Protein 1B9L (pdb70)

CATH classification: 3.30.1130.10

InterPro domains:
  IPR006156 Dihydroneopterin aldolase [PTHR42844] (7-117)
  IPR006157 Dihydroneopterin aldolase/epimerase domain [PF02152] (8-116)
  IPR006157 Dihydroneopterin aldolase/epimerase domain [SM00905] (8-118)
  IPR006157 Dihydroneopterin aldolase/epimerase domain [TIGR00526] (6-120)
  IPR006157 Dihydroneopterin aldolase/epimerase domain [cd00534] (5-119)
  IPR043133 GTP cyclohydrolase I, C-terminal/NADPH-dependent 7-cyano-7-deazaguanine reductase [G3DSA:3.30.1130.10] (1-120)

B-factor: mean 42.21, std 26.98, range [2.0, 100.0]

Sequence (952 aa):
AQPAAIIRIKNLRLRTFIGIKEEEINNRQDIVINVTIHYPADKARTSEDINDALNYRTVTKNIIQHVENNRFSLLEKLTQDVLDIAREHHWVTYAEVEIDKLHALRYADSVSMTLSWQRAQPAAIIRIKNLRLRTFIGIKEEEINNRQDIVINVTIHYPADKARTSEDINDALNYRTVTKNIIQHVENNRFSLLEKLTQDVLDIAREHHWVTYAEVEIDKLHALRYADSVSMTLSWQRAQPAAIIRIKNLRLRTFIGIKEEEINNRQDIVINVTIHYPADKARTSEDINDALNYRTVTKNIIQHVENNRFSLLEKLTQDVLDIAREHHWVTYAEVEIDKLHALRYADSVSMTLSWQRAQPAAIIRIKNLRLRTFIGIKEEEINNRQDIVINVTIHYPADKARTSEDINDALNYRTVTKNIIQHVENNRFSLLEKLTQDVLDIAREHHWVTYAEVEIDKLHALRYADSVSMTLSWQRAQPAAIIRIKNLRLRTFIGIKEEEINNRQDIVINVTIHYPADKARTSEDINDALNYRTVTKNIIQHVENNRFSLLEKLTQDVLDIAREHHWVTYAEVEIDKLHALRYADSVSMTLSWQRAQPAAIIRIKNLRLRTFIGIKEEEINNRQDIVINVTIHYPADKARTSEDINDALNYRTVTKNIIQHVENNRFSLLEKLTQDVLDIAREHHWVTYAEVEIDKLHALRYADSVSMTLSWQRAQPAAIIRIKNLRLRTFIGIKEEEINNRQDIVINVTIHYPADKARTSEDINDALNYRTVTKNIIQHVENNRFSLLEKLTQDVLDIAREHHWVTYAEVEIDKLHALRYADSVSMTLSWQRAQPAAIIRIKNLRLRTFIGIKEEEINNRQDIVINVTIHYPADKARTSEDINDALNYRTVTKNIIQHVENNRFSLLEKLTQDVLDIAREHHWVTYAEVEIDKLHALRYADSVSMTLSWQR

GO terms:
  GO:0005829 cytosol (C, IDA)
  GO:0008719 dihydroneopterin triphosphate 2'-epimerase activity (F, IDA)
  GO:0042802 identical protein binding (F, IDA)
  GO:0042559 pteridine-containing compound biosynthetic process (P, IMP)

Solvent-accessible surface area: 41551 Å² total; per-residue (Å²): 62,79,89,35,0,30,7,64,0,46,43,0,109,4,44,0,31,2,9,121,123,134,104,24,59,96,50,76,25,46,1,10,0,41,2,26,0,38,4,38,17,94,78,0,49,54,29,100,113,69,133,86,29,21,66,26,101,60,12,4,115,40,0,29,101,55,0,57,106,70,142,17,44,20,11,16,60,0,0,46,45,0,5,54,27,2,73,135,46,136,15,10,54,39,0,53,0,36,0,16,8,55,102,22,7,92,37,7,53,3,1,0,1,2,6,23,48,54,194,54,82,92,38,0,32,5,66,0,46,40,0,109,4,41,0,31,3,9,128,131,133,105,28,57,98,52,73,24,45,1,11,0,41,2,26,0,36,4,39,18,98,76,0,51,48,24,72,116,65,142,94,24,14,70,20,104,61,13,4,113,40,0,26,102,55,0,55,110,73,139,15,42,27,16,24,57,0,0,46,46,0,4,53,28,2,70,130,42,141,16,6,57,40,0,55,0,38,0,14,15,55,96,25,8,88,33,9,54,4,1,0,2,5,5,22,51,54,196,54,82,95,38,0,32,5,65,1,48,42,0,108,3,44,0,31,2,9,115,130,134,105,25,61,99,52,77,27,46,1,9,0,43,1,27,0,42,4,36,18,99,81,0,54,42,36,86,121,69,154,76,24,13,67,24,88,64,12,5,118,41,0,27,97,56,0,60,112,70,144,16,39,20,12,15,57,0,0,43,45,0,4,55,29,2,78,134,44,130,14,9,59,40,0,52,0,36,0,16,8,56,98,26,11,89,35,6,53,4,0,0,1,3,5,23,52,56,193,71,84,82,38,0,30,4,68,1,48,43,0,110,3,41,0,32,2,10,122,140,131,105,31,56,96,53,79,27,46,1,8,0,41,1,24,0,39,2,35,17,98,70,0,44,24,32,96,102,57,138,86,35,13,66,20,88,61,12,3,117,41,0,24,99,58,0,55,107,71,133,16,43,28,13,17,68,0,0,47,44,0,5,55,28,0,79,129,42,132,16,9,62,40,0,52,0,36,0,15,15,62,98,27,10,93,36,6,54,4,0,0,1,4,6,24,53,55,186,59,87,90,35,0,32,5,65,1,49,41,0,108,4,42,0,31,2,8,124,141,136,107,34,57,95,54,80,24,48,1,9,0,40,1,27,0,39,4,36,19,97,76,0,53,40,20,83,116,72,145,72,31,15,64,21,97,61,12,2,116,40,0,25,99,51,0,58,113,72,137,18,49,23,14,18,72,0,0,43,46,0,4,56,28,1,74,129,36,133,11,9,57,38,0,53,0,35,0,13,13,56,103,27,12,86,35,7,54,3,0,0,1,3,4,23,54,53,187,59,86,93,35,0,31,5,64,1,45,41,0,105,3,44,0,29,2,10,117,135,131,101,28,53,97,51,78,27,48,1,10,0,38,1,28,0,42,6,37,17,97,75,0,47,47,28,83,99,59,142,71,27,13,70,20,94,60,12,4,112,42,0,26,97,57,0,56,110,70,140,16,38,31,11,17,65,0,0,40,46,0,4,56,30,1,71,135,42,132,10,7,60,39,0,50,0,35,0,13,13,53,103,25,11,85,33,9,54,4,1,1,3,3,4,22,54,49,189,62,83,93,32,0,29,7,64,1,48,42,0,106,3,40,0,31,2,8,108,142,129,109,28,55,96,53,76,25,44,1,9,0,40,1,25,0,40,6,37,19,97,72,0,49,40,31,84,112,60,128,103,25,15,65,23,105,61,11,4,112,39,0,28,102,52,0,53,109,72,134,16,50,18,14,20,77,0,0,46,47,0,5,57,22,1,74,127,43,141,19,7,56,40,0,51,0,35,0,16,16,59,102,23,11,91,34,6,56,4,1,0,2,3,6,25,55,54,191,62,82,88,36,0,30,6,65,1,47,42,0,109,2,43,0,31,2,11,118,135,133,102,27,58,95,50,78,29,46,1,9,0,39,2,27,0,39,4,38,22,95,80,0,48,62,11,105,94,94,145,66,32,18,66,23,114,59,11,5,110,40,0,26,98,54,0,56,111,71,142,16,46,21,12,14,63,0,0,45,49,0,4,55,25,0,77,132,39,136,12,7,54,39,0,52,0,36,0,14,10,58,102,25,9,83,33,6,52,4,0,0,1,3,5,26,56,52,189

Nearest PDB structures (foldseek):
  1b9l-assembly1_A  TM=1.005E+00  e=1.683E-23  Escherichia coli
  7su6-assembly1_C  TM=8.881E-01  e=1.236E-10  Yersinia pestis
  7su7-assembly1_D  TM=8.860E-01  e=1.236E-10  Yersinia pestis
  3o1k-assembly1_B  TM=8.935E-01  e=5.007E-10  Vibrio cholerae O1 biovar El Tor str. N16961
  7su4-assembly1_C-2  TM=8.933E-01  e=1.173E-09  Yersinia pestis

Organism: Escherichia coli (strain K12) (NCBI:txid83333)

Foldseek 3Di:
DPFKDKDKDFFPWDWAAEADPPVSRVGIFIKTKIKIWIFGNVVVVCQVPDDLDDDPVVLSVVLRVVGHPDHYHHQVVNQVVSQCSRQVRPRTAKMKMKMWGACPDPPDRTDIDMDMDGD/DDFKDKDKDFFPWDWAAEADDPVSRVGTFIKTKMKIWIFTNVVVVVQPVDPLHDDPVVLVVVLRVVGHPDHYHHLVVNQVVSQCSNCVRPRTAKMKMKMWGACPDPPDRTDIDMDMDGD/DDFKDKDKDFFPKDWAAEADDPVSNVGTFIKTKMKIWIFTNVCVVCVVPDDLDDDPVVLVVVLRVVGHPDHYHHLVVNQVVSQCSNQVRPRTAKMKMKMWRACPDPPDRTDIDMDMDHD/DPFKDKDKDFFPKDWAAEADDPVSNVGTFIKTKMKIWIFGPVCVVPDVNDDPDDDVVVLSVVLRCVGHPDHYHHQVVNQVVSQCSRCVRPRTAKMKMKMWRACPDPPDRTDIDMDMDHD/DPFKDKDKDFFPWDWAAEADDPVSNVGTFIKTKMKIFIFTNVCVVVQPVDDLHDDVVVLVVVLRVVGHPDHYYHLVVNQVVSQCSRCVRPRTAKMKMKMWRACPDPPDGTDIDMDMDHD/DPFKDKDKDFWPWDWAAEADPPVSNVGTFIKTKMKIFIFGNVCVVCQVVDPLHDDPVVLVVVLRVVGHPDHYHHLVVNQVVSQCSRQVRPRTAKMKMKMWGAPPDPPDRTDIDMDMDHD/DPFKDKDKDFFPKDWAAEADPPVSRVGTFIKTKMKIFIFGNVCVVVQPVPPVHDDVVVLVVVLRVVGHPDHYHHLVVNQVVSQCSRCVDPRTAKMKMKMWGAPPDPPDRTDIDMDMDHD/DPFKDKDKDFFPWDWAQEADDPVSNVGTFIKTKIKIFIFTNVVVVVQPVDPQHDDPVVLSVVLRVVGHPDHYHHQVVNQVVSQCSVCVRPRTAKMKMKMWRACPDPPDRTDIDMDMDHD

Structure (mmCIF, N/CA/C/O backbone):
data_1B9L
#
_entry.id   1B9L
#
_cell.length_a   69.680
_cell.length_b   69.680
_cell.length_c   239.720
_cell.angle_alpha   90.00
_cell.angle_beta   90.00
_cell.angle_gamma   90.00
#
_symmetry.space_group_name_H-M   'P 41'
#
loop_
_atom_site.group_PDB
_atom_site.id
_atom_site.type_symbol
_atom_site.label_atom_id
_atom_site.label_alt_id
_atom_site.label_comp_id
_atom_site.label_asym_id
_atom_site.label_entity_id
_atom_site.label_seq_id
_atom_site.pdbx_PDB_ins_code
_atom_site.Cartn_x
_atom_site.Cartn_y
_atom_site.Cartn_z
_atom_site.occupancy
_atom_site.B_iso_or_equiv
_atom_site.auth_seq_id
_atom_site.auth_comp_id
_atom_site.auth_asym_id
_atom_site.auth_atom_id
_atom_site.pdbx_PDB_model_num
ATOM 1 N N . ALA A 1 2 ? -5.582 45.082 -34.555 1.00 100.00 2 ALA A N 1
ATOM 2 C CA . ALA A 1 2 ? -6.265 43.982 -33.874 1.00 100.00 2 ALA A CA 1
ATOM 3 C C . ALA A 1 2 ? -5.624 42.601 -34.135 1.00 100.00 2 ALA A C 1
ATOM 4 O O . ALA A 1 2 ? -5.078 42.350 -35.218 1.00 100.00 2 ALA A O 1
ATOM 6 N N . GLN A 1 3 ? -5.681 41.728 -33.127 1.00 100.00 3 GLN A N 1
ATOM 7 C CA . GLN A 1 3 ? -5.131 40.363 -33.183 1.00 98.94 3 GLN A CA 1
ATOM 8 C C . GLN A 1 3 ? -6.286 39.435 -32.770 1.00 95.23 3 GLN A C 1
ATOM 9 O O . GLN A 1 3 ? -6.269 38.870 -31.677 1.00 93.47 3 GLN A O 1
ATOM 15 N N . PRO A 1 4 ? -7.269 39.229 -33.674 1.00 92.60 4 PRO A N 1
ATOM 16 C CA . PRO A 1 4 ? -8.505 38.427 -33.589 1.00 88.98 4 PRO A CA 1
ATOM 17 C C . PRO A 1 4 ? -8.596 37.124 -32.774 1.00 81.00 4 PRO A C 1
ATOM 18 O O . PRO A 1 4 ? -9.114 36.121 -33.270 1.00 85.13 4 PRO A O 1
ATOM 22 N N . ALA A 1 5 ? -8.209 37.171 -31.502 1.00 68.56 5 ALA A N 1
ATOM 23 C CA . ALA A 1 5 ? -8.278 35.998 -30.632 1.00 54.23 5 ALA A CA 1
ATOM 24 C C . ALA A 1 5 ? -8.607 36.424 -29.209 1.00 46.21 5 ALA A C 1
ATOM 25 O O . ALA A 1 5 ? -7.807 37.087 -28.563 1.00 51.51 5 ALA A O 1
ATOM 27 N N . ALA A 1 6 ? -9.817 36.124 -28.755 1.00 38.74 6 ALA A N 1
ATOM 28 C CA . ALA A 1 6 ? -10.225 36.454 -27.397 1.00 32.73 6 ALA A CA 1
ATOM 29 C C . ALA A 1 6 ? -9.721 35.302 -26.534 1.00 30.83 6 ALA A C 1
ATOM 30 O O . ALA A 1 6 ? -9.749 34.141 -26.957 1.00 36.74 6 ALA A O 1
ATOM 32 N N . ILE A 1 7 ? -9.166 35.627 -25.378 1.00 23.15 7 ILE A N 1
ATOM 33 C CA . ILE A 1 7 ? -8.647 34.609 -24.495 1.00 20.43 7 ILE A CA 1
ATOM 34 C C . ILE A 1 7 ? -9.415 34.598 -23.197 1.00 22.34 7 ILE A C 1
ATOM 35 O O . ILE A 1 7 ? -9.523 35.624 -22.509 1.00 31.03 7 ILE A O 1
ATOM 40 N N . ILE A 1 8 ? -9.948 33.435 -22.865 1.00 16.03 8 ILE A N 1
ATOM 41 C CA . ILE A 1 8 ? -10.714 33.264 -21.655 1.00 11.49 8 ILE A CA 1
ATOM 42 C C . ILE A 1 8 ? -9.893 32.429 -20.733 1.00 9.83 8 ILE A C 1
ATOM 43 O O . ILE A 1 8 ? -9.374 31.408 -21.158 1.00 22.10 8 ILE A O 1
ATOM 48 N N . ARG A 1 9 ? -9.716 32.867 -19.496 1.00 7.15 9 ARG A N 1
ATOM 49 C CA . ARG A 1 9 ? -8.944 32.078 -18.550 1.00 8.92 9 ARG A CA 1
ATOM 50 C C . ARG A 1 9 ? -9.765 31.707 -17.357 1.00 10.71 9 ARG A C 1
ATOM 51 O O . ARG A 1 9 ? -10.497 32.524 -16.834 1.00 15.16 9 ARG A O 1
ATOM 59 N N . ILE A 1 10 ? -9.665 30.449 -16.968 1.00 11.81 10 ILE A N 1
ATOM 60 C CA . ILE A 1 10 ? -10.334 29.931 -15.799 1.00 13.84 10 ILE A CA 1
ATOM 61 C C . ILE A 1 10 ? -9.138 29.686 -14.890 1.00 19.57 10 ILE A C 1
ATOM 62 O O . ILE A 1 10 ? -8.338 28.757 -15.124 1.00 16.49 10 ILE A O 1
ATOM 67 N N . LYS A 1 11 ? -8.991 30.580 -13.908 1.00 17.79 11 LYS A N 1
ATOM 68 C CA . LYS A 1 11 ? -7.879 30.584 -12.966 1.00 12.20 11 LYS A CA 1
ATOM 69 C C . LYS A 1 11 ? -8.056 29.831 -11.668 1.00 12.98 11 LYS A C 1
ATOM 70 O O . LYS A 1 11 ? -9.029 30.038 -10.952 1.00 16.87 11 LYS A O 1
ATOM 76 N N . ASN A 1 12 ? -7.104 28.951 -11.379 1.00 11.30 12 ASN A N 1
ATOM 77 C CA . ASN A 1 12 ? -7.102 28.167 -10.147 1.00 11.71 12 ASN A CA 1
ATOM 78 C C . ASN A 1 12 ? -8.392 27.472 -9.728 1.00 14.44 12 ASN A C 1
ATOM 79 O O . ASN A 1 12 ? -8.929 27.722 -8.644 1.00 17.44 12 ASN A O 1
ATOM 84 N N . LEU A 1 13 ? -8.889 26.589 -10.576 1.00 13.20 13 LEU A N 1
ATOM 85 C CA . LEU A 1 13 ? -10.087 25.860 -10.249 1.00 13.89 13 LEU A CA 1
ATOM 86 C C . LEU A 1 13 ? -9.550 24.794 -9.300 1.00 13.53 13 LEU A C 1
ATOM 87 O O . LEU A 1 13 ? -8.754 23.969 -9.716 1.00 18.63 13 LEU A O 1
ATOM 92 N N . ARG A 1 14 ? -9.908 24.876 -8.018 1.00 17.53 14 ARG A N 1
ATOM 93 C CA . ARG A 1 14 ? -9.434 23.943 -6.978 1.00 13.20 14 ARG A CA 1
ATOM 94 C C . ARG A 1 14 ? -10.379 22.791 -6.702 1.00 16.05 14 ARG A C 1
ATOM 95 O O . ARG A 1 14 ? -11.462 22.975 -6.129 1.00 15.90 14 ARG A O 1
ATOM 103 N N . LEU A 1 15 ? -9.914 21.590 -7.019 1.00 14.96 15 LEU A N 1
ATOM 104 C CA . LEU A 1 15 ? -10.699 20.372 -6.878 1.00 12.40 15 LEU A CA 1
ATOM 105 C C . LEU A 1 15 ? -9.893 19.269 -6.187 1.00 16.59 15 LEU A C 1
ATOM 106 O O . LEU A 1 15 ? -8.678 19.381 -6.028 1.00 17.91 15 LEU A O 1
ATOM 111 N N . ARG A 1 16 ? -10.582 18.218 -5.756 1.00 14.90 16 ARG A N 1
ATOM 112 C CA . ARG A 1 16 ? -9.936 17.089 -5.112 1.00 11.96 16 ARG A CA 1
ATOM 113 C C . ARG A 1 16 ? -10.455 15.861 -5.832 1.00 18.27 16 ARG A C 1
ATOM 114 O O . ARG A 1 16 ? -11.635 15.804 -6.195 1.00 24.16 16 ARG A O 1
ATOM 122 N N . THR A 1 17 ? -9.579 14.890 -6.065 1.00 17.04 17 THR A N 1
ATOM 123 C CA . THR A 1 17 ? -9.966 13.644 -6.724 1.00 19.80 17 THR A CA 1
ATOM 124 C C . THR A 1 17 ? -8.862 12.646 -6.473 1.00 23.80 17 THR A C 1
ATOM 125 O O . THR A 1 17 ? -7.868 13.008 -5.855 1.00 27.81 17 THR A O 1
ATOM 129 N N . PHE A 1 18 ? -9.031 11.410 -6.939 1.00 24.09 18 PHE A N 1
ATOM 130 C CA . PHE A 1 18 ? -8.025 10.365 -6.740 1.00 28.48 18 PHE A CA 1
ATOM 131 C C . PHE A 1 18 ? -7.055 10.307 -7.913 1.00 33.02 18 PHE A C 1
ATOM 132 O O . PHE A 1 18 ? -7.497 10.178 -9.051 1.00 39.91 18 PHE A O 1
ATOM 140 N N . ILE A 1 19 ? -5.752 10.381 -7.661 1.00 31.53 19 ILE A N 1
ATOM 141 C CA . ILE A 1 19 ? -4.789 10.305 -8.758 1.00 37.53 19 ILE A CA 1
ATOM 142 C C . ILE A 1 19 ? -3.636 9.442 -8.307 1.00 47.20 19 ILE A C 1
ATOM 143 O O . ILE A 1 19 ? -2.952 9.795 -7.350 1.00 52.02 19 ILE A O 1
ATOM 148 N N . GLY A 1 20 ? -3.399 8.337 -9.000 1.00 51.05 20 GLY A N 1
ATOM 149 C CA . GLY A 1 20 ? -2.295 7.477 -8.632 1.00 54.89 20 GLY A CA 1
ATOM 150 C C . GLY A 1 20 ? -2.750 6.051 -8.480 1.00 61.82 20 GLY A C 1
ATOM 151 O O . GLY A 1 20 ? -3.944 5.754 -8.579 1.00 63.71 20 GLY A O 1
ATOM 152 N N . ILE A 1 21 ? -1.794 5.173 -8.203 1.00 67.99 21 ILE A N 1
ATOM 153 C CA . ILE A 1 21 ? -2.076 3.755 -8.050 1.00 76.27 21 ILE A CA 1
ATOM 154 C C . ILE A 1 21 ? -1.630 3.239 -6.703 1.00 77.31 21 ILE A C 1
ATOM 155 O O . ILE A 1 21 ? -2.010 2.138 -6.298 1.00 76.59 21 ILE A O 1
ATOM 160 N N . LYS A 1 22 ? -0.799 4.024 -6.028 1.00 77.98 22 LYS A N 1
ATOM 161 C CA . LYS A 1 22 ? -0.303 3.659 -4.714 1.00 82.99 22 LYS A CA 1
ATOM 162 C C . LYS A 1 22 ? -1.456 3.634 -3.706 1.00 86.48 22 LYS A C 1
ATOM 163 O O . LYS A 1 22 ? -2.340 4.491 -3.756 1.00 89.98 22 LYS A O 1
ATOM 169 N N . GLU A 1 23 ? -1.446 2.645 -2.809 1.00 89.27 23 GLU A N 1
ATOM 170 C CA . GLU A 1 23 ? -2.490 2.475 -1.789 1.00 90.26 23 GLU A CA 1
ATOM 171 C C . GLU A 1 23 ? -3.007 3.794 -1.223 1.00 86.82 23 GLU A C 1
ATOM 172 O O . GLU A 1 23 ? -4.212 4.028 -1.189 1.00 87.52 23 GLU A O 1
ATOM 178 N N . GLU A 1 24 ? -2.093 4.671 -0.820 1.00 83.15 24 GLU A N 1
ATOM 179 C CA . GLU A 1 24 ? -2.474 5.957 -0.246 1.00 81.39 24 GLU A CA 1
ATOM 180 C C . GLU A 1 24 ? -3.142 6.912 -1.246 1.00 77.10 24 GLU A C 1
ATOM 181 O O . GLU A 1 24 ? -4.104 7.617 -0.915 1.00 76.91 24 GLU A O 1
ATOM 187 N N . GLU A 1 25 ? -2.634 6.927 -2.470 1.00 69.94 25 GLU A N 1
ATOM 188 C CA . GLU A 1 25 ? -3.179 7.782 -3.508 1.00 60.93 25 GLU A CA 1
ATOM 189 C C . GLU A 1 25 ? -4.580 7.349 -3.910 1.00 59.37 25 GLU A C 1
ATOM 190 O O . GLU A 1 25 ? -5.396 8.189 -4.307 1.00 62.39 25 GLU A O 1
ATOM 196 N N . ILE A 1 26 ? -4.847 6.041 -3.843 1.00 55.60 26 ILE A N 1
ATOM 197 C CA . ILE A 1 26 ? -6.165 5.495 -4.205 1.00 60.31 26 ILE A CA 1
ATOM 198 C C . ILE A 1 26 ? -7.204 5.504 -3.066 1.00 59.26 26 ILE A C 1
ATOM 199 O O . ILE A 1 26 ? -8.423 5.472 -3.305 1.00 55.63 26 ILE A O 1
ATOM 204 N N . ASN A 1 27 ? -6.715 5.560 -1.835 1.00 57.21 27 ASN A N 1
ATOM 205 C CA . ASN A 1 27 ? -7.578 5.588 -0.666 1.00 55.19 27 ASN A CA 1
ATOM 206 C C . ASN A 1 27 ? -7.961 7.016 -0.308 1.00 54.28 27 ASN A C 1
ATOM 207 O O . ASN A 1 27 ? -9.032 7.249 0.244 1.00 57.76 27 ASN A O 1
ATOM 212 N N . ASN A 1 28 ? -7.085 7.973 -0.612 1.00 50.71 28 ASN A N 1
ATOM 213 C CA . ASN A 1 28 ? -7.343 9.370 -0.285 1.00 43.88 28 ASN A CA 1
ATOM 214 C C . ASN A 1 28 ? -7.283 10.315 -1.466 1.00 35.42 28 ASN A C 1
ATOM 215 O O . ASN A 1 28 ? -6.367 10.255 -2.287 1.00 34.89 28 ASN A O 1
ATOM 220 N N . ARG A 1 29 ? -8.243 11.227 -1.512 1.00 28.31 29 ARG A N 1
ATOM 221 C CA . ARG A 1 29 ? -8.294 12.191 -2.579 1.00 26.79 29 ARG A CA 1
ATOM 222 C C . ARG A 1 29 ? -7.153 13.168 -2.353 1.00 26.21 29 ARG A C 1
ATOM 223 O O . ARG A 1 29 ? -6.679 13.339 -1.233 1.00 22.74 29 ARG A O 1
ATOM 231 N N . GLN A 1 30 ? -6.694 13.786 -3.433 1.00 30.14 30 GLN A N 1
ATOM 232 C CA . GLN A 1 30 ? -5.622 14.756 -3.371 1.00 28.15 30 GLN A CA 1
ATOM 233 C C . GLN A 1 30 ? -6.095 16.098 -3.887 1.00 27.98 30 GLN A C 1
ATOM 234 O O . GLN A 1 30 ? -7.136 16.208 -4.531 1.00 30.22 30 GLN A O 1
ATOM 240 N N . ASP A 1 31 ? -5.328 17.121 -3.564 1.00 26.75 31 ASP A N 1
ATOM 241 C CA . ASP A 1 31 ? -5.611 18.459 -4.004 1.00 20.33 31 ASP A CA 1
ATOM 242 C C . ASP A 1 31 ? -4.892 18.743 -5.333 1.00 19.05 31 ASP A C 1
ATOM 243 O O . ASP A 1 31 ? -3.694 18.487 -5.486 1.00 13.59 31 ASP A O 1
ATOM 248 N N . ILE A 1 32 ? -5.655 19.226 -6.302 1.00 19.11 32 ILE A N 1
ATOM 249 C CA . ILE A 1 32 ? -5.144 19.590 -7.611 1.00 14.78 32 ILE A CA 1
ATOM 250 C C . ILE A 1 32 ? -5.718 20.964 -7.911 1.00 15.55 32 ILE A C 1
ATOM 251 O O . ILE A 1 32 ? -6.777 21.337 -7.406 1.00 19.41 32 ILE A O 1
ATOM 256 N N . VAL A 1 33 ? -4.993 21.738 -8.696 1.00 18.11 33 VAL A N 1
ATOM 257 C CA . VAL A 1 33 ? -5.433 23.069 -9.083 1.00 12.92 33 VAL A CA 1
ATOM 258 C C . VAL A 1 33 ? -5.404 22.994 -10.586 1.00 13.81 33 VAL A C 1
ATOM 259 O O . VAL A 1 33 ? -4.421 22.536 -11.167 1.00 19.32 33 VAL A O 1
ATOM 263 N N . ILE A 1 34 ? -6.522 23.336 -11.208 1.00 16.91 34 ILE A N 1
ATOM 264 C CA . ILE A 1 34 ? -6.630 23.309 -12.661 1.00 18.10 34 ILE A CA 1
ATOM 265 C C . ILE A 1 34 ? -6.695 24.727 -13.230 1.00 15.37 34 ILE A C 1
ATOM 266 O O . ILE A 1 34 ? -7.341 25.588 -12.629 1.00 13.53 34 ILE A O 1
ATOM 271 N N . ASN A 1 35 ? -5.948 24.981 -14.310 1.00 12.55 35 ASN A N 1
ATOM 272 C CA . ASN A 1 35 ? -5.951 26.283 -14.995 1.00 12.36 35 ASN A CA 1
ATOM 273 C C . ASN A 1 35 ? -6.244 26.055 -16.471 1.00 16.05 35 ASN A C 1
ATOM 274 O O . ASN A 1 35 ? -5.576 25.264 -17.123 1.00 19.69 35 ASN A O 1
ATOM 279 N N . VAL A 1 36 ? -7.258 26.737 -16.991 1.00 18.66 36 VAL A N 1
ATOM 280 C CA . VAL A 1 36 ? -7.662 26.564 -18.378 1.00 16.65 36 VAL A CA 1
ATOM 281 C C . VAL A 1 36 ? -7.565 27.833 -19.208 1.00 22.15 36 VAL A C 1
ATOM 282 O O . VAL A 1 36 ? -8.107 28.869 -18.818 1.00 25.93 36 VAL A O 1
ATOM 286 N N . THR A 1 37 ? -6.907 27.729 -20.363 1.00 24.27 37 THR A N 1
ATOM 287 C CA . THR A 1 37 ? -6.739 28.845 -21.293 1.00 20.35 37 THR A CA 1
ATOM 288 C C . THR A 1 37 ? -7.421 28.443 -22.601 1.00 24.25 37 THR A C 1
ATOM 289 O O . THR A 1 37 ? -7.088 27.401 -23.192 1.00 20.29 37 THR A O 1
ATOM 293 N N . ILE A 1 38 ? -8.398 29.250 -23.022 1.00 25.62 38 ILE A N 1
ATOM 294 C CA . ILE A 1 38 ? -9.181 29.003 -24.243 1.00 24.44 38 ILE A CA 1
ATOM 295 C C . ILE A 1 38 ? -9.118 30.226 -25.152 1.00 25.98 38 ILE A C 1
ATOM 296 O O . ILE A 1 38 ? -9.248 31.361 -24.689 1.00 25.69 38 ILE A O 1
ATOM 301 N N . HIS A 1 39 ? -8.868 29.978 -26.435 1.00 28.86 39 HIS A N 1
ATOM 302 C CA . HIS A 1 39 ? -8.782 31.028 -27.441 1.00 30.51 39 HIS A CA 1
ATOM 303 C C . HIS A 1 39 ? -9.899 30.840 -28.421 1.00 29.37 39 HIS A C 1
ATOM 304 O O . HIS A 1 39 ? -10.243 29.715 -28.737 1.00 31.30 39 HIS A O 1
ATOM 311 N N . TYR A 1 40 ? -10.426 31.934 -28.942 1.00 28.48 40 TYR A N 1
ATOM 312 C CA . TYR A 1 40 ? -11.459 31.862 -29.954 1.00 33.95 40 TYR A CA 1
ATOM 313 C C . TYR A 1 40 ? -11.569 33.217 -30.680 1.00 43.21 40 TYR A C 1
ATOM 314 O O . TYR A 1 40 ? -11.156 34.242 -30.145 1.00 44.01 40 TYR A O 1
ATOM 323 N N . PRO A 1 41 ? -12.077 33.231 -31.929 1.00 46.08 41 PRO A N 1
ATOM 324 C CA . PRO A 1 41 ? -12.223 34.456 -32.719 1.00 41.18 41 PRO A CA 1
ATOM 325 C C . PRO A 1 41 ? -12.819 35.635 -31.971 1.00 43.90 41 PRO A C 1
ATOM 326 O O . PRO A 1 41 ? -13.954 35.583 -31.522 1.00 44.46 41 PRO A O 1
ATOM 330 N N . ALA A 1 42 ? -12.068 36.725 -31.915 1.00 49.52 42 ALA A N 1
ATOM 331 C CA . ALA A 1 42 ? -12.494 37.932 -31.211 1.00 60.48 42 ALA A CA 1
ATOM 332 C C . ALA A 1 42 ? -13.795 38.588 -31.688 1.00 70.27 42 ALA A C 1
ATOM 333 O O . ALA A 1 42 ? -14.468 39.271 -30.905 1.00 73.68 42 ALA A O 1
ATOM 335 N N . ASP A 1 43 ? -14.112 38.442 -32.972 1.00 78.22 43 ASP A N 1
ATOM 336 C CA . ASP A 1 43 ? -15.325 39.022 -33.560 1.00 83.00 43 ASP A CA 1
ATOM 337 C C . ASP A 1 43 ? -16.596 38.382 -33.013 1.00 85.70 43 ASP A C 1
ATOM 338 O O . ASP A 1 43 ? -17.534 39.079 -32.616 1.00 83.10 43 ASP A O 1
ATOM 343 N N . LYS A 1 44 ? -16.612 37.052 -32.974 1.00 89.45 44 LYS A N 1
ATOM 344 C CA . LYS A 1 44 ? -17.760 36.308 -32.463 1.00 92.71 44 LYS A CA 1
ATOM 345 C C . LYS A 1 44 ? -18.031 36.647 -31.001 1.00 94.04 44 LYS A C 1
ATOM 346 O O . LYS A 1 44 ? -19.170 36.562 -30.546 1.00 92.56 44 LYS A O 1
ATOM 352 N N . ALA A 1 45 ? -16.973 37.022 -30.278 1.00 97.27 45 ALA A N 1
ATOM 353 C CA . ALA A 1 45 ? -17.046 37.373 -28.851 1.00 100.00 45 ALA A CA 1
ATOM 354 C C . ALA A 1 45 ? -18.037 38.503 -28.524 1.00 100.00 45 ALA A C 1
ATOM 355 O O . ALA A 1 45 ? -18.736 38.464 -27.502 1.00 99.92 45 ALA A O 1
ATOM 357 N N . ARG A 1 46 ? -18.072 39.522 -29.383 1.00 100.00 46 ARG A N 1
ATOM 358 C CA . ARG A 1 46 ? -18.973 40.665 -29.197 1.00 100.00 46 ARG A CA 1
ATOM 359 C C . ARG A 1 46 ? -20.426 40.333 -29.593 1.00 100.00 46 ARG A C 1
ATOM 360 O O . ARG A 1 46 ? -21.364 40.875 -28.998 1.00 100.00 46 ARG A O 1
ATOM 368 N N . THR A 1 47 ? -20.600 39.443 -30.579 1.00 100.00 47 THR A N 1
ATOM 369 C CA . THR A 1 47 ? -21.920 38.987 -31.052 1.00 99.81 47 THR A CA 1
ATOM 370 C C . THR A 1 47 ? -22.513 38.033 -29.998 1.00 100.00 47 THR A C 1
ATOM 371 O O . THR A 1 47 ? -23.424 37.259 -30.298 1.00 100.00 47 THR A O 1
ATOM 375 N N . SER A 1 48 ? -22.003 38.101 -28.765 1.00 100.00 48 SER A N 1
ATOM 376 C CA . SER A 1 48 ? -22.455 37.236 -27.671 1.00 100.00 48 SER A CA 1
ATOM 377 C C . SER A 1 48 ? -23.807 37.612 -27.040 1.00 100.00 48 SER A C 1
ATOM 378 O O . SER A 1 48 ? -24.478 36.751 -26.450 1.00 100.00 48 SER A O 1
ATOM 381 N N . GLU A 1 49 ? -24.189 38.888 -27.109 1.00 100.00 49 GLU A N 1
ATOM 382 C CA . GLU A 1 49 ? -25.494 39.293 -26.584 1.00 100.00 49 GLU A CA 1
ATOM 383 C C . GLU A 1 49 ? -26.419 39.376 -27.809 1.00 100.00 49 GLU A C 1
ATOM 384 O O . GLU A 1 49 ? -27.381 40.155 -27.830 1.00 100.00 49 GLU A O 1
ATOM 390 N N . ASP A 1 50 ? -26.097 38.554 -28.818 1.00 100.00 50 ASP A N 1
ATOM 391 C CA . ASP A 1 50 ? -26.817 38.457 -30.094 1.00 100.00 50 ASP A CA 1
ATOM 392 C C . ASP A 1 50 ? -27.187 37.002 -30.432 1.00 100.00 50 ASP A C 1
ATOM 393 O O . ASP A 1 50 ? -28.362 36.696 -30.669 1.00 100.00 50 ASP A O 1
ATOM 398 N N . ILE A 1 51 ? -26.187 36.121 -30.500 1.00 100.00 51 ILE A N 1
ATOM 399 C CA . ILE A 1 51 ? -26.431 34.702 -30.795 1.00 100.00 51 ILE A CA 1
ATOM 400 C C . ILE A 1 51 ? -26.679 33.842 -29.544 1.00 99.15 51 ILE A C 1
ATOM 401 O O . ILE A 1 51 ? -26.436 34.273 -28.413 1.00 96.51 51 ILE A O 1
ATOM 406 N N . ASN A 1 52 ? -27.135 32.611 -29.760 1.00 100.00 52 ASN A N 1
ATOM 407 C CA . ASN A 1 52 ? -27.463 31.680 -28.670 1.00 100.00 52 ASN A CA 1
ATOM 408 C C . ASN A 1 52 ? -26.434 30.582 -28.341 1.00 97.10 52 ASN A C 1
ATOM 409 O O . ASN A 1 52 ? -26.304 30.172 -27.176 1.00 92.01 52 ASN A O 1
ATOM 414 N N . ASP A 1 53 ? -25.731 30.100 -29.366 1.00 92.44 53 ASP A N 1
ATOM 415 C CA . ASP A 1 53 ? -24.741 29.036 -29.219 1.00 88.78 53 ASP A CA 1
ATOM 416 C C . ASP A 1 53 ? -23.391 29.536 -28.715 1.00 86.79 53 ASP A C 1
ATOM 417 O O . ASP A 1 53 ? -22.344 28.998 -29.089 1.00 87.52 53 ASP A O 1
ATOM 422 N N . ALA A 1 54 ? -23.432 30.536 -27.835 1.00 83.54 54 ALA A N 1
ATOM 423 C CA . ALA A 1 54 ? -22.248 31.169 -27.237 1.00 78.67 54 ALA A CA 1
ATOM 424 C C . ALA A 1 54 ? -21.378 30.277 -26.350 1.00 74.60 54 ALA A C 1
ATOM 425 O O . ALA A 1 54 ? -21.878 29.350 -25.709 1.00 77.97 54 ALA A O 1
ATOM 427 N N . LEU A 1 55 ? -20.078 30.582 -26.304 1.00 68.02 55 LEU A N 1
ATOM 428 C CA . LEU A 1 55 ? -19.130 29.819 -25.492 1.00 59.54 55 LEU A CA 1
ATOM 429 C C . LEU A 1 55 ? -19.433 30.232 -24.061 1.00 57.11 55 LEU A C 1
ATOM 430 O O . LEU A 1 55 ? -19.425 31.416 -23.723 1.00 59.15 55 LEU A O 1
ATOM 435 N N .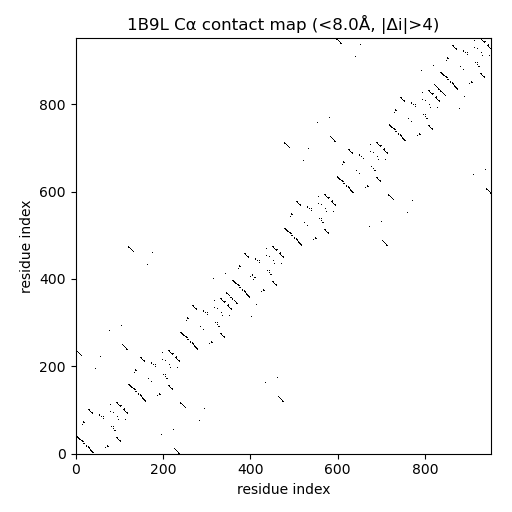 ASN A 1 56 ? -19.752 29.252 -23.235 1.00 53.85 56 ASN A N 1
ATOM 436 C CA . ASN A 1 56 ? -20.069 29.529 -21.850 1.00 51.71 56 ASN A CA 1
ATOM 437 C C . ASN A 1 56 ? -19.026 28.931 -20.867 1.00 51.48 56 ASN A C 1
ATOM 438 O O . ASN A 1 56 ? -18.998 27.712 -20.588 1.00 50.89 56 ASN A O 1
ATOM 443 N N . TYR A 1 57 ? -18.171 29.800 -20.331 1.00 42.37 57 TYR A N 1
ATOM 444 C CA . TYR A 1 57 ? -17.147 29.353 -19.410 1.00 32.16 57 TYR A CA 1
ATOM 445 C C . TYR A 1 57 ? -17.774 28.690 -18.191 1.00 31.70 57 TYR A C 1
ATOM 446 O O . TYR A 1 57 ? -17.139 27.871 -17.547 1.00 31.32 57 TYR A O 1
ATOM 455 N N . ARG A 1 58 ? -19.044 28.988 -17.917 1.00 31.29 58 ARG A N 1
ATOM 456 C CA . ARG A 1 58 ? -19.720 28.398 -16.768 1.00 29.56 58 ARG A CA 1
ATOM 457 C C . ARG A 1 58 ? -19.994 26.932 -16.989 1.00 30.82 58 ARG A C 1
ATOM 458 O O . ARG A 1 58 ? -19.824 26.108 -16.079 1.00 30.10 58 ARG A O 1
ATOM 466 N N . THR A 1 59 ? -20.382 26.614 -18.221 1.00 34.74 59 THR A N 1
ATOM 467 C CA . THR A 1 59 ? -20.692 25.252 -18.635 1.00 33.27 59 THR A CA 1
ATOM 468 C C . THR A 1 59 ? -19.418 24.453 -18.726 1.00 32.08 59 THR A C 1
ATOM 469 O O . THR A 1 59 ? -19.376 23.295 -18.297 1.00 34.82 59 THR A O 1
ATOM 473 N N . VAL A 1 60 ? -18.377 25.064 -19.280 1.00 20.31 60 VAL A N 1
ATOM 474 C CA . VAL A 1 60 ? -17.103 24.367 -19.383 1.00 23.81 60 VAL A CA 1
ATOM 475 C C . VAL A 1 60 ? -16.656 23.925 -17.984 1.00 26.28 60 VAL A C 1
ATOM 476 O O . VAL A 1 60 ? -16.358 22.747 -17.752 1.00 27.93 60 VAL A O 1
ATOM 480 N N . THR A 1 61 ? -16.652 24.873 -17.052 1.00 24.89 61 THR A N 1
ATOM 481 C CA . THR A 1 61 ? -16.266 24.605 -15.681 1.00 24.18 61 THR A CA 1
ATOM 482 C C . THR A 1 61 ? -17.169 23.491 -15.132 1.00 26.81 61 THR A C 1
ATOM 483 O O . THR A 1 61 ? -16.673 22.462 -14.673 1.00 23.53 61 THR A O 1
ATOM 487 N N . LYS A 1 62 ? -18.488 23.684 -15.213 1.00 24.73 62 LYS A N 1
ATOM 488 C CA . LYS A 1 62 ? -19.436 22.692 -14.713 1.00 27.90 62 LYS A CA 1
ATOM 489 C C . LYS A 1 62 ? -19.016 21.297 -15.137 1.00 24.69 62 LYS A C 1
ATOM 490 O O . LYS A 1 62 ? -18.798 20.411 -14.309 1.00 23.43 62 LYS A O 1
ATOM 496 N N . ASN A 1 63 ? -18.829 21.131 -16.432 1.00 21.85 63 ASN A N 1
ATOM 497 C CA . ASN A 1 63 ? -18.446 19.842 -16.960 1.00 25.58 63 ASN A CA 1
ATOM 498 C C . ASN A 1 63 ? -17.124 19.348 -16.397 1.00 27.08 63 ASN A C 1
ATOM 499 O O . ASN A 1 63 ? -16.984 18.161 -16.104 1.00 31.03 63 ASN A O 1
ATOM 504 N N . ILE A 1 64 ? -16.141 20.237 -16.273 1.00 27.25 64 ILE A N 1
ATOM 505 C CA . ILE A 1 64 ? -14.830 19.844 -15.733 1.00 24.07 64 ILE A CA 1
ATOM 506 C C . ILE A 1 64 ? -14.939 19.317 -14.296 1.00 22.24 64 ILE A C 1
ATOM 507 O O . ILE A 1 64 ? -14.370 18.278 -13.956 1.00 17.74 64 ILE A O 1
ATOM 512 N N . ILE A 1 65 ? -15.699 20.035 -13.476 1.00 21.31 65 ILE A N 1
ATOM 513 C CA . ILE A 1 65 ? -15.920 19.688 -12.086 1.00 17.97 65 ILE A CA 1
ATOM 514 C C . ILE A 1 65 ? -16.580 18.326 -12.007 1.00 23.22 65 ILE A C 1
ATOM 515 O O . ILE A 1 65 ? -16.045 17.383 -11.419 1.00 25.50 65 ILE A O 1
ATOM 520 N N . GLN A 1 66 ? -17.729 18.210 -12.654 1.00 30.30 66 GLN A N 1
ATOM 521 C CA . GLN A 1 66 ? -18.490 16.963 -12.653 1.00 33.94 66 GLN A CA 1
ATOM 522 C C . GLN A 1 66 ? -17.609 15.762 -13.050 1.00 28.70 66 GLN A C 1
ATOM 523 O O . GLN A 1 66 ? -17.468 14.783 -12.324 1.00 25.53 66 GLN A O 1
ATOM 529 N N . HIS A 1 67 ? -16.926 15.889 -14.165 1.00 27.60 67 HIS A N 1
ATOM 530 C CA . HIS A 1 67 ? -16.090 14.813 -14.618 1.00 30.31 67 HIS A CA 1
ATOM 531 C C . HIS A 1 67 ? -14.930 14.485 -13.674 1.00 34.43 67 HIS A C 1
ATOM 532 O O . HIS A 1 67 ? -14.628 13.315 -13.441 1.00 40.20 67 HIS A O 1
ATOM 539 N N . VAL A 1 68 ? -14.271 15.509 -13.141 1.00 35.08 68 VAL A N 1
ATOM 540 C CA . VAL A 1 68 ? -13.119 15.303 -12.266 1.00 31.00 68 VAL A CA 1
ATOM 541 C C . VAL A 1 68 ? -13.400 14.727 -10.888 1.00 31.18 68 VAL A C 1
ATOM 542 O O . VAL A 1 68 ? -12.697 13.821 -10.446 1.00 30.74 68 VAL A O 1
ATOM 546 N N . GLU A 1 69 ? -14.417 15.249 -10.211 1.00 31.93 69 GLU A N 1
ATOM 547 C CA . GLU A 1 69 ? -14.768 14.772 -8.877 1.00 37.79 69 GLU A CA 1
ATOM 548 C C . GLU A 1 69 ? -15.455 13.407 -8.844 1.00 39.07 69 GLU A C 1
ATOM 549 O O . GLU A 1 69 ? -15.338 12.668 -7.857 1.00 34.32 69 GLU A O 1
ATOM 555 N N . ASN A 1 70 ? -16.172 13.090 -9.922 1.00 42.30 70 ASN A N 1
ATOM 556 C CA . ASN A 1 70 ? -16.900 11.834 -10.057 1.00 41.10 70 ASN A CA 1
ATOM 557 C C . ASN A 1 70 ? -16.124 10.712 -10.730 1.00 42.60 70 ASN A C 1
ATOM 558 O O . ASN A 1 70 ? -16.716 9.812 -11.311 1.00 44.39 70 ASN A O 1
ATOM 563 N N . ASN A 1 71 ? -14.806 10.729 -10.623 1.00 43.35 71 ASN A N 1
ATOM 564 C CA . ASN A 1 71 ? -14.006 9.689 -11.240 1.00 39.57 71 ASN A CA 1
ATOM 565 C C . ASN A 1 71 ? -12.704 9.469 -10.484 1.00 38.89 71 ASN A C 1
ATOM 566 O O . ASN A 1 71 ? -12.425 10.165 -9.502 1.00 42.02 71 ASN A O 1
ATOM 571 N N . ARG A 1 72 ? -11.957 8.454 -10.915 1.00 33.15 72 ARG A N 1
ATOM 572 C CA . ARG A 1 72 ? -10.661 8.094 -10.347 1.00 35.71 72 ARG A CA 1
ATOM 573 C C . ARG A 1 72 ? -9.689 8.098 -11.504 1.00 34.12 72 ARG A C 1
ATOM 574 O O . ARG A 1 72 ? -10.019 7.671 -12.604 1.00 37.09 72 ARG A O 1
ATOM 582 N N . PHE A 1 73 ? -8.485 8.579 -11.269 1.00 34.86 73 PHE A N 1
ATOM 583 C CA . PHE A 1 73 ? -7.516 8.638 -12.338 1.00 33.24 73 PHE A CA 1
ATOM 584 C C . PHE A 1 73 ? -6.226 7.931 -11.987 1.00 35.39 73 PHE A C 1
ATOM 585 O O . PHE A 1 73 ? -5.722 7.996 -10.861 1.00 35.04 73 PHE A O 1
ATOM 593 N N . SER A 1 74 ? -5.716 7.238 -12.987 1.00 39.41 74 SER A N 1
ATOM 594 C CA . SER A 1 74 ? -4.497 6.476 -12.892 1.00 41.84 74 SER A CA 1
ATOM 595 C C . SER A 1 74 ? -3.258 7.351 -12.996 1.00 39.41 74 SER A C 1
ATOM 596 O O . SER A 1 74 ? -2.360 7.247 -12.177 1.00 42.95 74 SER A O 1
ATOM 599 N N . LEU A 1 75 ? -3.229 8.221 -14.004 1.00 40.75 75 LEU A N 1
ATOM 600 C CA . LEU A 1 75 ? -2.093 9.116 -14.276 1.00 35.53 75 LEU A CA 1
ATOM 601 C C . LEU A 1 75 ? -2.529 10.559 -14.565 1.00 35.38 75 LEU A C 1
ATOM 602 O O . LEU A 1 75 ? -3.566 10.783 -15.219 1.00 35.26 75 LEU A O 1
ATOM 607 N N . LEU A 1 76 ? -1.670 11.518 -14.206 1.00 29.06 76 LEU A N 1
ATOM 608 C CA . LEU A 1 76 ? -1.934 12.945 -14.434 1.00 26.41 76 LEU A CA 1
ATOM 609 C C . LEU A 1 76 ? -2.261 13.223 -15.891 1.00 29.18 76 LEU A C 1
ATOM 610 O O . LEU A 1 76 ? -3.125 14.034 -16.214 1.00 29.50 76 LEU A O 1
ATOM 615 N N . GLU A 1 77 ? -1.527 12.555 -16.764 1.00 31.06 77 GLU A N 1
ATOM 616 C CA . GLU A 1 77 ? -1.691 12.684 -18.192 1.00 31.99 77 GLU A CA 1
ATOM 617 C C . GLU A 1 77 ? -3.121 12.394 -18.667 1.00 31.31 77 GLU A C 1
ATOM 618 O O . GLU A 1 77 ? -3.630 13.114 -19.534 1.00 31.42 77 GLU A O 1
ATOM 624 N N . LYS A 1 78 ? -3.747 11.332 -18.146 1.00 27.25 78 LYS A N 1
ATOM 625 C CA . LYS A 1 78 ? -5.118 10.981 -18.546 1.00 28.53 78 LYS A CA 1
ATOM 626 C C . LYS A 1 78 ? -6.057 12.080 -18.061 1.00 27.67 78 LYS A C 1
ATOM 627 O O . LYS A 1 78 ? -6.851 12.613 -18.835 1.00 31.54 78 LYS A O 1
ATOM 633 N N . LEU A 1 79 ? -5.914 12.461 -16.796 1.00 23.15 79 LEU A N 1
ATOM 634 C CA . LEU A 1 79 ? -6.738 13.523 -16.223 1.00 19.71 79 LEU A CA 1
ATOM 635 C C . LEU A 1 79 ? -6.632 14.843 -16.977 1.00 19.36 79 LEU A C 1
ATOM 636 O O . LEU A 1 79 ? -7.646 15.488 -17.254 1.00 24.47 79 LEU A O 1
ATOM 641 N N . THR A 1 80 ? -5.410 15.264 -17.281 1.00 16.91 80 THR A N 1
ATOM 642 C CA . THR A 1 80 ? -5.200 16.513 -18.004 1.00 21.14 80 THR A CA 1
ATOM 643 C C . THR A 1 80 ? -5.828 16.468 -19.413 1.00 23.83 80 THR A C 1
ATOM 644 O O . THR A 1 80 ? -6.491 17.424 -19.825 1.00 24.42 80 THR A O 1
ATOM 648 N N . GLN A 1 81 ? -5.658 15.345 -20.119 1.00 24.17 81 GLN A N 1
ATOM 649 C CA . GLN A 1 81 ? -6.219 15.154 -21.458 1.00 21.21 81 GLN A CA 1
ATOM 650 C C . GLN A 1 81 ? -7.745 15.228 -21.420 1.00 20.24 81 GLN A C 1
ATOM 651 O O . GLN A 1 81 ? -8.362 15.933 -22.218 1.00 15.66 81 GLN A O 1
ATOM 657 N N . ASP A 1 82 ? -8.346 14.498 -20.484 1.00 23.00 82 ASP A N 1
ATOM 658 C CA . ASP A 1 82 ? -9.798 14.489 -20.308 1.00 19.97 82 ASP A CA 1
ATOM 659 C C . ASP A 1 82 ? -10.306 15.897 -20.119 1.00 23.94 82 ASP A C 1
ATOM 660 O O . ASP A 1 82 ? -11.338 16.275 -20.658 1.00 26.29 82 ASP A O 1
ATOM 665 N N . VAL A 1 83 ? -9.606 16.670 -19.302 1.00 23.29 83 VAL A N 1
ATOM 666 C CA . VAL A 1 83 ? -10.010 18.047 -19.090 1.00 23.68 83 VAL A CA 1
ATOM 667 C C . VAL A 1 83 ? -9.811 18.850 -20.387 1.00 22.89 83 VAL A C 1
ATOM 668 O O . VAL A 1 83 ? -10.719 19.571 -20.818 1.00 21.57 83 VAL A O 1
ATOM 672 N N . LEU A 1 84 ? -8.639 18.716 -21.014 1.00 24.54 84 LEU A N 1
ATOM 673 C CA . LEU A 1 84 ? -8.336 19.443 -22.252 1.00 21.58 84 LEU A CA 1
ATOM 674 C C . LEU A 1 84 ? -9.458 19.247 -23.245 1.00 26.88 84 LEU A C 1
ATOM 675 O O . LEU A 1 84 ? -9.984 20.232 -23.784 1.00 33.34 84 LEU A O 1
ATOM 680 N N . ASP A 1 85 ? -9.861 17.989 -23.443 1.00 24.05 85 ASP A N 1
ATOM 681 C CA . ASP A 1 85 ? -10.943 17.661 -24.371 1.00 21.85 85 ASP A CA 1
ATOM 682 C C . ASP A 1 85 ? -12.197 18.430 -23.981 1.00 18.65 85 ASP A C 1
ATOM 683 O O . ASP A 1 85 ? -12.789 19.094 -24.804 1.00 25.84 85 ASP A O 1
ATOM 688 N N . ILE A 1 86 ? -12.546 18.393 -22.703 1.00 22.00 86 ILE A N 1
ATOM 689 C CA . ILE A 1 86 ? -13.714 19.101 -22.182 1.00 23.37 86 ILE A CA 1
ATOM 690 C C . ILE A 1 86 ? -13.619 20.601 -22.482 1.00 28.45 86 ILE A C 1
ATOM 691 O O . ILE A 1 86 ? -14.627 21.266 -22.763 1.00 32.36 86 ILE A O 1
ATOM 696 N N . ALA A 1 87 ? -12.401 21.126 -22.419 1.00 30.68 87 ALA A N 1
ATOM 697 C CA . ALA A 1 87 ? -12.151 22.536 -22.667 1.00 33.50 87 ALA A CA 1
ATOM 698 C C . ALA A 1 87 ? -12.359 22.946 -24.127 1.00 35.76 87 ALA A C 1
ATOM 699 O O . ALA A 1 87 ? -13.006 23.953 -24.397 1.00 37.37 87 ALA A O 1
ATOM 701 N N . ARG A 1 88 ? -11.851 22.143 -25.063 1.00 36.14 88 ARG A N 1
ATOM 702 C CA . ARG A 1 88 ? -11.958 22.435 -26.502 1.00 36.32 88 ARG A CA 1
ATOM 703 C C . ARG A 1 88 ? -13.158 21.804 -27.205 1.00 35.41 88 ARG A C 1
ATOM 704 O O . ARG A 1 88 ? -13.149 21.647 -28.422 1.00 33.32 88 ARG A O 1
ATOM 712 N N . GLU A 1 89 ? -14.173 21.430 -26.441 1.00 40.08 89 GLU A N 1
ATOM 713 C CA . GLU A 1 89 ? -15.355 20.767 -26.982 1.00 43.20 89 GLU A CA 1
ATOM 714 C C . GLU A 1 89 ? -16.197 21.638 -27.889 1.00 44.22 89 GLU A C 1
ATOM 715 O O . GLU A 1 89 ? -16.761 21.179 -28.884 1.00 48.09 89 GLU A O 1
ATOM 721 N N . HIS A 1 90 ? -16.307 22.900 -27.523 1.00 45.96 90 HIS A N 1
ATOM 722 C CA . HIS A 1 90 ? -17.101 23.841 -28.290 1.00 43.26 90 HIS A CA 1
ATOM 723 C C . HIS A 1 90 ? -16.439 24.178 -29.620 1.00 44.90 90 HIS A C 1
ATOM 724 O O . HIS A 1 90 ? -15.224 24.300 -29.695 1.00 45.72 90 HIS A O 1
ATOM 731 N N . HIS A 1 91 ? -17.254 24.399 -30.649 1.00 49.68 91 HIS A N 1
ATOM 732 C CA . HIS A 1 91 ? -16.745 24.724 -31.983 1.00 47.02 91 HIS A CA 1
ATOM 733 C C . HIS A 1 91 ? -16.155 26.120 -32.219 1.00 44.68 91 HIS A C 1
ATOM 734 O O . HIS A 1 91 ? -15.853 26.459 -33.362 1.00 48.65 91 HIS A O 1
ATOM 741 N N . TRP A 1 92 ? -16.061 26.965 -31.195 1.00 38.25 92 TRP A N 1
ATOM 742 C CA . TRP A 1 92 ? -15.452 28.279 -31.411 1.00 35.16 92 TRP A CA 1
ATOM 743 C C . TRP A 1 92 ? -14.001 28.237 -31.005 1.00 35.81 92 TRP A C 1
ATOM 744 O O . TRP A 1 92 ? -13.202 29.057 -31.445 1.00 44.39 92 TRP A O 1
ATOM 755 N N . VAL A 1 93 ? -13.666 27.286 -30.148 1.00 31.87 93 VAL A N 1
ATOM 756 C CA . VAL A 1 93 ? -12.314 27.145 -29.645 1.00 28.79 93 VAL A CA 1
ATOM 757 C C . VAL A 1 93 ? -11.271 26.943 -30.741 1.00 29.52 93 VAL A C 1
ATOM 758 O O . VAL A 1 93 ? -11.355 26.016 -31.525 1.00 33.99 93 VAL A O 1
ATOM 762 N N . THR A 1 94 ? -10.318 27.869 -30.794 1.00 35.74 94 THR A N 1
ATOM 763 C CA . THR A 1 94 ? -9.194 27.898 -31.743 1.00 34.11 94 THR A CA 1
ATOM 764 C C . THR A 1 94 ? -7.959 27.239 -31.163 1.00 32.31 94 THR A C 1
ATOM 765 O O . THR A 1 94 ? -7.195 26.588 -31.871 1.00 35.60 94 THR A O 1
ATOM 769 N N . TYR A 1 95 ? -7.733 27.507 -29.883 1.00 31.44 95 TYR A N 1
ATOM 770 C CA . TYR A 1 95 ? -6.595 26.982 -29.157 1.00 26.85 95 TYR A CA 1
ATOM 771 C C . TYR A 1 95 ? -7.070 26.766 -27.724 1.00 28.11 95 TYR A C 1
ATOM 772 O O . TYR A 1 95 ? -7.879 27.560 -27.224 1.00 27.89 95 TYR A O 1
ATOM 781 N N . ALA A 1 96 ? -6.595 25.689 -27.092 1.00 24.12 96 ALA A N 1
ATOM 782 C CA . ALA A 1 96 ? -6.938 25.347 -25.709 1.00 19.11 96 ALA A CA 1
ATOM 783 C C . ALA A 1 96 ? -5.706 24.790 -24.989 1.00 21.45 96 ALA A C 1
ATOM 784 O O . ALA A 1 96 ? -4.982 23.961 -25.541 1.00 18.72 96 ALA A O 1
ATOM 786 N N . GLU A 1 97 ? -5.475 25.244 -23.759 1.00 28.02 97 GLU A N 1
ATOM 787 C CA . GLU A 1 97 ? -4.328 24.808 -22.938 1.00 24.03 97 GLU A CA 1
ATOM 788 C C . GLU A 1 97 ? -4.801 24.521 -21.508 1.00 22.48 97 GLU A C 1
ATOM 789 O O . GLU A 1 97 ? -5.604 25.269 -20.941 1.00 29.05 97 GLU A O 1
ATOM 795 N N . VAL A 1 98 ? -4.295 23.454 -20.915 1.00 21.19 98 VAL A N 1
ATOM 796 C CA . VAL A 1 98 ? -4.706 23.065 -19.574 1.00 19.29 98 VAL A CA 1
ATOM 797 C C . VAL A 1 98 ? -3.536 22.646 -18.712 1.00 19.63 98 VAL A C 1
ATOM 798 O O . VAL A 1 98 ? -2.829 21.692 -19.048 1.00 18.91 98 VAL A O 1
ATOM 802 N N . GLU A 1 99 ? -3.320 23.361 -17.616 1.00 17.18 99 GLU A N 1
ATOM 803 C CA . GLU A 1 99 ? -2.274 22.978 -16.696 1.00 15.92 99 GLU A CA 1
ATOM 804 C C . GLU A 1 99 ? -2.940 22.459 -15.411 1.00 21.26 99 GLU A C 1
ATOM 805 O O . GLU A 1 99 ? -3.954 23.029 -14.950 1.00 22.49 99 GLU A O 1
ATOM 811 N N . ILE A 1 100 ? -2.439 21.325 -14.901 1.00 20.95 100 ILE A N 1
ATOM 812 C CA . ILE A 1 100 ? -2.948 20.730 -13.649 1.00 20.13 100 ILE A CA 1
ATOM 813 C C . ILE A 1 100 ? -1.795 20.488 -12.652 1.00 18.43 100 ILE A C 1
ATOM 814 O O . ILE A 1 100 ? -0.807 19.805 -12.963 1.00 14.80 100 ILE A O 1
ATOM 819 N N . ASP A 1 101 ? -1.894 21.144 -11.498 1.00 18.24 101 ASP A N 1
ATOM 820 C CA . ASP A 1 101 ? -0.914 21.040 -10.430 1.00 12.35 101 ASP A CA 1
ATOM 821 C C . ASP A 1 101 ? -1.379 19.951 -9.480 1.00 14.08 101 ASP A C 1
ATOM 822 O O . ASP A 1 101 ? -2.537 19.944 -9.074 1.00 17.42 101 ASP A O 1
ATOM 827 N N . LYS A 1 102 ? -0.506 19.000 -9.181 1.00 15.97 102 LYS A N 1
ATOM 828 C CA . LYS A 1 102 ? -0.805 17.949 -8.219 1.00 14.46 102 LYS A CA 1
ATOM 829 C C . LYS A 1 102 ? 0.002 18.461 -7.010 1.00 20.46 102 LYS A C 1
ATOM 830 O O . LYS A 1 102 ? 1.236 18.352 -6.949 1.00 25.36 102 LYS A O 1
ATOM 836 N N . LEU A 1 103 ? -0.696 19.146 -6.119 1.00 20.95 103 LEU A N 1
ATOM 837 C CA . LEU A 1 103 ? -0.092 19.733 -4.947 1.00 21.20 103 LEU A CA 1
ATOM 838 C C . LEU A 1 103 ? 0.638 18.767 -4.017 1.00 32.02 103 LEU A C 1
ATOM 839 O O . LEU A 1 103 ? 0.099 17.730 -3.592 1.00 36.66 103 LEU A O 1
ATOM 844 N N . HIS A 1 104 ? 1.876 19.140 -3.705 1.00 37.25 104 HIS A N 1
ATOM 845 C CA . HIS A 1 104 ? 2.742 18.374 -2.827 1.00 40.44 104 HIS A CA 1
ATOM 846 C C . HIS A 1 104 ? 2.795 16.912 -3.258 1.00 38.98 104 HIS A C 1
ATOM 847 O O . HIS A 1 104 ? 2.490 15.995 -2.501 1.00 36.63 104 HIS A O 1
ATOM 854 N N . ALA A 1 105 ? 3.158 16.714 -4.513 1.00 36.70 105 ALA A N 1
ATOM 855 C CA . ALA A 1 105 ? 3.276 15.378 -5.056 1.00 34.14 105 ALA A CA 1
ATOM 856 C C . ALA A 1 105 ? 4.716 14.896 -4.839 1.00 33.53 105 ALA A C 1
ATOM 857 O O . ALA A 1 105 ? 4.997 13.699 -4.845 1.00 34.55 105 ALA A O 1
ATOM 859 N N . LEU A 1 106 ? 5.637 15.847 -4.759 1.00 32.31 106 LEU A N 1
ATOM 860 C CA . LEU A 1 106 ? 7.039 15.548 -4.518 1.00 32.73 106 LEU A CA 1
ATOM 861 C C . LEU A 1 106 ? 7.305 16.167 -3.186 1.00 34.05 106 LEU A C 1
ATOM 862 O O . LEU A 1 106 ? 6.870 17.285 -2.938 1.00 33.17 106 LEU A O 1
ATOM 867 N N . ARG A 1 107 ? 8.026 15.478 -2.324 1.00 34.96 107 ARG A N 1
ATOM 868 C CA . ARG A 1 107 ? 8.313 16.108 -1.060 1.00 43.87 107 ARG A CA 1
ATOM 869 C C . ARG A 1 107 ? 9.367 17.157 -1.389 1.00 42.01 107 ARG A C 1
ATOM 870 O O . ARG A 1 107 ? 10.114 17.010 -2.357 1.00 44.94 107 ARG A O 1
ATOM 878 N N . TYR A 1 108 ? 9.352 18.248 -0.636 1.00 37.37 108 TYR A N 1
ATOM 879 C CA . TYR A 1 108 ? 10.297 19.355 -0.797 1.00 30.60 108 TYR A CA 1
ATOM 880 C C . TYR A 1 108 ? 10.044 20.273 -1.979 1.00 24.85 108 TYR A C 1
ATOM 881 O O . TYR A 1 108 ? 10.831 21.172 -2.215 1.00 23.38 108 TYR A O 1
ATOM 890 N N . ALA A 1 109 ? 8.939 20.057 -2.690 1.00 22.24 109 ALA A N 1
ATOM 891 C CA . ALA A 1 109 ? 8.541 20.878 -3.836 1.00 18.96 109 ALA A CA 1
ATOM 892 C C . ALA A 1 109 ? 7.077 21.314 -3.647 1.00 21.93 109 ALA A C 1
ATOM 893 O O . ALA A 1 109 ? 6.262 20.537 -3.138 1.00 31.21 109 ALA A O 1
ATOM 895 N N . ASP A 1 110 ? 6.730 22.536 -4.051 1.00 20.70 110 ASP A N 1
ATOM 896 C CA . ASP A 1 110 ? 5.352 23.027 -3.922 1.00 17.80 110 ASP A CA 1
ATOM 897 C C . ASP A 1 110 ? 4.355 22.172 -4.690 1.00 21.32 110 ASP A C 1
ATOM 898 O O . ASP A 1 110 ? 3.262 21.881 -4.180 1.00 30.87 110 ASP A O 1
ATOM 903 N N . SER A 1 111 ? 4.709 21.779 -5.911 1.00 22.67 111 SER A N 1
ATOM 904 C CA . SER A 1 111 ? 3.859 20.883 -6.712 1.00 22.16 111 SER A CA 1
ATOM 905 C C . SER A 1 111 ? 4.570 20.454 -7.981 1.00 19.05 111 SER A C 1
ATOM 906 O O . SER A 1 111 ? 5.727 20.816 -8.224 1.00 16.31 111 SER A O 1
ATOM 909 N N . VAL A 1 112 ? 3.886 19.620 -8.744 1.00 12.17 112 VAL A N 1
ATOM 910 C CA . VAL A 1 112 ? 4.373 19.159 -10.021 1.00 12.44 112 VAL A CA 1
ATOM 911 C C . VAL A 1 112 ? 3.161 19.339 -10.923 1.00 12.59 112 VAL A C 1
ATOM 912 O O . VAL A 1 112 ? 2.034 19.115 -10.499 1.00 13.13 112 VAL A O 1
ATOM 916 N N . SER A 1 113 ? 3.359 19.838 -12.129 1.00 15.10 113 SER A N 1
ATOM 917 C CA . SER A 1 113 ? 2.218 20.031 -13.004 1.00 19.01 113 SER A CA 1
ATOM 918 C C . SER A 1 113 ? 2.416 19.401 -14.363 1.00 20.87 113 SER A C 1
ATOM 919 O O . SER A 1 113 ? 3.526 19.078 -14.778 1.00 30.97 113 SER A O 1
ATOM 922 N N . MET A 1 114 ? 1.310 19.235 -15.052 1.00 20.02 114 MET A N 1
ATOM 923 C CA . MET A 1 114 ? 1.290 18.677 -16.380 1.00 23.06 114 MET A CA 1
ATOM 924 C C . MET A 1 114 ? 0.507 19.663 -17.228 1.00 25.12 114 MET A C 1
ATOM 925 O O . MET A 1 114 ? -0.615 20.041 -16.860 1.00 27.00 114 MET A O 1
ATOM 930 N N . THR A 1 115 ? 1.093 20.135 -18.315 1.00 18.47 115 THR A N 1
ATOM 931 C CA . THR A 1 115 ? 0.367 21.028 -19.191 1.00 14.13 115 THR A CA 1
ATOM 932 C C . THR A 1 115 ? 0.237 20.323 -20.538 1.00 19.77 115 THR A C 1
ATOM 933 O O . THR A 1 115 ? 1.098 19.529 -20.902 1.00 15.36 115 THR A O 1
ATOM 937 N N . LEU A 1 116 ? -0.884 20.537 -21.218 1.00 23.61 116 LEU A N 1
ATOM 938 C CA . LEU A 1 116 ? -1.140 19.961 -22.542 1.00 26.45 116 LEU A CA 1
ATOM 939 C C . LEU A 1 116 ? -1.923 21.005 -23.327 1.00 28.63 116 LEU A C 1
ATOM 940 O O . LEU A 1 116 ? -2.662 21.777 -22.726 1.00 30.78 116 LEU A O 1
ATOM 945 N N . SER A 1 117 ? -1.743 21.068 -24.646 1.00 31.07 117 SER A N 1
ATOM 946 C CA . SER A 1 117 ? -2.505 22.028 -25.446 1.00 29.39 117 SER A CA 1
ATOM 947 C C . SER A 1 117 ? -2.990 21.429 -26.752 1.00 29.80 117 SER A C 1
ATOM 948 O O . SER A 1 117 ? -2.572 20.337 -27.140 1.00 29.35 117 SER A O 1
ATOM 951 N N . TRP A 1 118 ? -3.879 22.155 -27.417 1.00 33.44 118 TRP A N 1
ATOM 952 C CA . TRP A 1 118 ? -4.473 21.726 -28.669 1.00 32.43 118 TRP A CA 1
ATOM 953 C C . TRP A 1 118 ? -4.666 22.896 -29.646 1.00 37.63 118 TRP A C 1
ATOM 954 O O . TRP A 1 118 ? -5.059 23.995 -29.239 1.00 37.89 118 TRP A O 1
ATOM 965 N N . GLN A 1 119 ? -4.453 22.631 -30.932 1.00 39.69 119 GLN A N 1
ATOM 966 C CA . GLN A 1 119 ? -4.568 23.650 -31.969 1.00 48.14 119 GLN A CA 1
ATOM 967 C C . GLN A 1 119 ? -5.625 23.366 -33.016 1.00 52.98 119 GLN A C 1
ATOM 968 O O . GLN A 1 119 ? -6.056 22.229 -33.165 1.00 56.00 119 GLN A O 1
ATOM 974 N N . ARG A 1 120 ? -5.963 24.398 -33.796 1.00 58.74 120 ARG A N 1
ATOM 975 C CA . ARG A 1 120 ? -6.945 24.315 -34.885 1.00 55.81 120 ARG A CA 1
ATOM 976 C C . ARG A 1 120 ? -8.373 24.011 -34.467 1.00 56.10 120 ARG A C 1
ATOM 977 O O . ARG A 1 120 ? -9.290 24.073 -35.297 1.00 58.02 120 ARG A O 1
ATOM 985 N N . ALA B 1 2 ? 19.263 46.727 -30.460 1.00 92.47 2 ALA B N 1
ATOM 986 C CA . ALA B 1 2 ? 18.187 47.188 -29.580 1.00 94.99 2 ALA B CA 1
ATOM 987 C C . ALA B 1 2 ? 16.830 46.617 -29.992 1.00 97.99 2 ALA B C 1
ATOM 988 O O . ALA B 1 2 ? 16.728 45.942 -31.024 1.00 98.85 2 ALA B O 1
ATOM 990 N N . GLN B 1 3 ? 15.807 46.863 -29.167 1.00 99.58 3 GLN B N 1
ATOM 991 C CA . GLN B 1 3 ? 14.438 46.406 -29.433 1.00 99.45 3 GLN B CA 1
ATOM 992 C C . GLN B 1 3 ? 13.484 47.564 -29.076 1.00 96.19 3 GLN B C 1
ATOM 993 O O . GLN B 1 3 ? 12.769 47.508 -28.075 1.00 95.21 3 GLN B O 1
ATOM 999 N N . PRO B 1 4 ? 13.453 48.615 -29.920 1.00 93.10 4 PRO B N 1
ATOM 1000 C CA . PRO B 1 4 ? 12.656 49.848 -29.825 1.00 89.11 4 PRO B CA 1
ATOM 1001 C C . PRO B 1 4 ? 11.165 49.774 -29.456 1.00 82.90 4 PRO B C 1
ATOM 1002 O O . PRO B 1 4 ? 10.322 50.371 -30.143 1.00 89.19 4 PRO B O 1
ATOM 1006 N N . ALA B 1 5 ? 10.850 49.142 -28.330 1.00 68.89 5 ALA B N 1
ATOM 1007 C CA . ALA B 1 5 ? 9.469 49.038 -27.872 1.00 55.44 5 ALA B CA 1
ATOM 1008 C C . ALA B 1 5 ? 9.433 49.285 -26.371 1.00 48.88 5 ALA B C 1
ATOM 1009 O O . ALA B 1 5 ? 10.017 48.527 -25.599 1.00 54.52 5 ALA B O 1
ATOM 1011 N N . ALA B 1 6 ? 8.846 50.408 -25.974 1.00 36.92 6 ALA B N 1
ATOM 1012 C CA . ALA B 1 6 ? 8.727 50.752 -24.572 1.00 27.73 6 ALA B CA 1
ATOM 1013 C C . ALA B 1 6 ? 7.417 50.119 -24.137 1.00 30.03 6 ALA B C 1
ATOM 1014 O O . ALA B 1 6 ? 6.406 50.232 -24.851 1.00 35.64 6 ALA B O 1
ATOM 1016 N N . ILE B 1 7 ? 7.439 49.403 -23.016 1.00 22.77 7 ILE B N 1
ATOM 1017 C CA . ILE B 1 7 ? 6.239 48.747 -22.509 1.00 19.22 7 ILE B CA 1
ATOM 1018 C C . ILE B 1 7 ? 5.795 49.321 -21.170 1.00 21.02 7 ILE B C 1
ATOM 1019 O O . ILE B 1 7 ? 6.525 49.260 -20.173 1.00 27.83 7 ILE B O 1
ATOM 1024 N N . ILE B 1 8 ? 4.595 49.875 -21.153 1.00 15.62 8 ILE B N 1
ATOM 1025 C CA . ILE B 1 8 ? 4.023 50.427 -19.944 1.00 16.38 8 ILE B CA 1
ATOM 1026 C C . ILE B 1 8 ? 2.956 49.481 -19.424 1.00 17.17 8 ILE B C 1
ATOM 1027 O O . ILE B 1 8 ? 2.042 49.116 -20.153 1.00 20.92 8 ILE B O 1
ATOM 1032 N N . ARG B 1 9 ? 3.084 49.057 -18.176 1.00 19.40 9 ARG B N 1
ATOM 1033 C CA . ARG B 1 9 ? 2.072 48.196 -17.580 1.00 10.94 9 ARG B CA 1
ATOM 1034 C C . ARG B 1 9 ? 1.414 48.912 -16.415 1.00 10.51 9 ARG B C 1
ATOM 1035 O O . ARG B 1 9 ? 2.082 49.547 -15.598 1.00 8.36 9 ARG B O 1
ATOM 1043 N N . ILE B 1 10 ? 0.093 48.854 -16.401 1.00 9.94 10 ILE B N 1
ATOM 1044 C CA . ILE B 1 10 ? -0.718 49.417 -15.345 1.00 8.74 10 ILE B CA 1
ATOM 1045 C C . ILE B 1 10 ? -1.154 48.157 -14.631 1.00 10.30 10 ILE B C 1
ATOM 1046 O O . ILE B 1 10 ? -2.002 47.424 -15.135 1.00 20.03 10 ILE B O 1
ATOM 1051 N N . LYS B 1 11 ? -0.546 47.872 -13.491 1.00 6.09 11 LYS B N 1
ATOM 1052 C CA . LYS B 1 11 ? -0.836 46.647 -12.764 1.00 10.32 11 LYS B CA 1
ATOM 1053 C C . LYS B 1 11 ? -1.960 46.659 -11.723 1.00 12.42 11 LYS B C 1
ATOM 1054 O O . LYS B 1 11 ? -2.021 47.529 -10.856 1.00 17.84 11 LYS B O 1
ATOM 1060 N N . ASN B 1 12 ? -2.852 45.684 -11.827 1.00 12.89 12 ASN B N 1
ATOM 1061 C CA . ASN B 1 12 ? -3.962 45.532 -10.890 1.00 14.25 12 ASN B CA 1
ATOM 1062 C C . ASN B 1 12 ? -4.734 46.790 -10.521 1.00 14.79 12 ASN B C 1
ATOM 1063 O O . ASN B 1 12 ? -4.640 47.261 -9.388 1.00 18.21 12 ASN B O 1
ATOM 1068 N N . LEU B 1 13 ? -5.477 47.347 -11.472 1.00 14.38 13 LEU B N 1
ATOM 1069 C CA . LEU B 1 13 ? -6.291 48.526 -11.198 1.00 14.99 13 LEU B CA 1
ATOM 1070 C C . LEU B 1 13 ? -7.566 47.888 -10.658 1.00 13.49 13 LEU B C 1
ATOM 1071 O O . LEU B 1 13 ? -8.245 47.142 -11.365 1.00 19.97 13 LEU B O 1
ATOM 1076 N N . ARG B 1 14 ? -7.831 48.082 -9.379 1.00 4.88 14 ARG B N 1
ATOM 1077 C CA . ARG B 1 14 ? -8.982 47.451 -8.778 1.00 7.72 14 ARG B CA 1
ATOM 1078 C C . ARG B 1 14 ? -10.193 48.334 -8.749 1.00 13.29 14 ARG B C 1
ATOM 1079 O O . ARG B 1 14 ? -10.201 49.376 -8.085 1.00 18.70 14 ARG B O 1
ATOM 1087 N N . LEU B 1 15 ? -11.243 47.886 -9.427 1.00 13.11 15 LEU B N 1
ATOM 1088 C CA . LEU B 1 15 ? -12.470 48.663 -9.542 1.00 16.94 15 LEU B CA 1
ATOM 1089 C C . LEU B 1 15 ? -13.741 47.834 -9.339 1.00 18.71 15 LEU B C 1
ATOM 1090 O O . LEU B 1 15 ? -13.725 46.618 -9.531 1.00 19.09 15 LEU B O 1
ATOM 1095 N N . ARG B 1 16 ? -14.848 48.501 -9.014 1.00 14.99 16 ARG B N 1
ATOM 1096 C CA . ARG B 1 16 ? -16.110 47.807 -8.832 1.00 15.06 16 ARG B CA 1
ATOM 1097 C C . ARG B 1 16 ? -17.151 48.354 -9.802 1.00 23.48 16 ARG B C 1
ATOM 1098 O O . ARG B 1 16 ? -17.246 49.574 -9.994 1.00 25.88 16 ARG B O 1
ATOM 1106 N N . THR B 1 17 ? -17.951 47.468 -10.396 1.00 24.05 17 THR B N 1
ATOM 1107 C CA . THR B 1 17 ? -18.984 47.896 -11.333 1.00 23.20 17 THR B CA 1
ATOM 1108 C C . THR B 1 17 ? -19.964 46.775 -11.639 1.00 26.76 17 THR B C 1
ATOM 1109 O O . THR B 1 17 ? -19.685 45.618 -11.313 1.00 27.72 17 THR B O 1
ATOM 1113 N N . PHE B 1 18 ? -21.075 47.101 -12.312 1.00 28.87 18 PHE B N 1
ATOM 1114 C CA . PHE B 1 18 ? -22.125 46.109 -12.627 1.00 27.74 18 PHE B CA 1
ATOM 1115 C C . PHE B 1 18 ? -21.861 45.323 -13.878 1.00 29.47 18 PHE B C 1
ATOM 1116 O O . PHE B 1 18 ? -21.774 45.901 -14.959 1.00 28.09 18 PHE B O 1
ATOM 1124 N N . ILE B 1 19 ? -21.791 44.006 -13.752 1.00 30.15 19 ILE B N 1
ATOM 1125 C CA . ILE B 1 19 ? -21.556 43.191 -14.925 1.00 35.77 19 ILE B CA 1
ATOM 1126 C C . ILE B 1 19 ? -22.478 42.007 -14.906 1.00 43.45 19 ILE B C 1
ATOM 1127 O O . ILE B 1 19 ? -22.437 41.210 -13.971 1.00 44.61 19 ILE B O 1
ATOM 1132 N N . GLY B 1 20 ? -23.266 41.864 -15.962 1.00 50.59 20 GLY B N 1
ATOM 1133 C CA . GLY B 1 20 ? -24.173 40.741 -16.054 1.00 57.72 20 GLY B CA 1
ATOM 1134 C C . GLY B 1 20 ? -25.606 41.164 -16.276 1.00 61.98 20 GLY B C 1
ATOM 1135 O O . GLY B 1 20 ? -25.914 42.359 -16.350 1.00 59.68 20 GLY B O 1
ATOM 1136 N N . ILE B 1 21 ? -26.486 40.168 -16.326 1.00 69.17 21 ILE B N 1
ATOM 1137 C CA . ILE B 1 21 ? -27.913 40.379 -16.563 1.00 74.59 21 ILE B CA 1
ATOM 1138 C C . ILE B 1 21 ? -28.798 39.819 -15.464 1.00 74.26 21 ILE B C 1
ATOM 1139 O O . ILE B 1 21 ? -29.970 40.174 -15.351 1.00 72.97 21 ILE B O 1
ATOM 1144 N N . LYS B 1 22 ? -28.237 38.927 -14.662 1.00 76.55 22 LYS B N 1
ATOM 1145 C CA . LYS B 1 22 ? -28.988 38.321 -13.581 1.00 81.10 22 LYS B CA 1
ATOM 1146 C C . LYS B 1 22 ? -29.318 39.361 -12.524 1.00 83.87 22 LYS B C 1
ATOM 1147 O O . LYS B 1 22 ? -28.534 40.279 -12.288 1.00 87.39 22 LYS B O 1
ATOM 1153 N N . GLU B 1 23 ? -30.481 39.212 -11.896 1.00 86.15 23 GLU B N 1
ATOM 1154 C CA . GLU B 1 23 ? -30.944 40.137 -10.866 1.00 86.69 23 GLU B CA 1
ATOM 1155 C C . GLU B 1 23 ? -29.857 40.562 -9.899 1.00 84.97 23 GLU B C 1
ATOM 1156 O O . GLU B 1 23 ? -29.659 41.752 -9.668 1.00 86.44 23 GLU B O 1
ATOM 1162 N N . GLU B 1 24 ? -29.117 39.596 -9.373 1.00 81.92 24 GLU B N 1
ATOM 1163 C CA . GLU B 1 24 ? -28.054 39.890 -8.422 1.00 78.81 24 GLU B CA 1
ATOM 1164 C C . GLU B 1 24 ? -26.918 40.732 -9.005 1.00 73.55 24 GLU B C 1
ATOM 1165 O O . GLU B 1 24 ? -26.488 41.724 -8.412 1.00 71.58 24 GLU B O 1
ATOM 1171 N N . GLU B 1 25 ? -26.458 40.336 -10.183 1.00 68.21 25 GLU B N 1
ATOM 1172 C CA . GLU B 1 25 ? -25.371 41.013 -10.869 1.00 62.35 25 GLU B CA 1
ATOM 1173 C C . GLU B 1 25 ? -25.650 42.469 -11.178 1.00 59.45 25 GLU B C 1
ATOM 1174 O O . GLU B 1 25 ? -24.727 43.292 -11.201 1.00 62.43 25 GLU B O 1
ATOM 1180 N N . ILE B 1 26 ? -26.906 42.771 -11.490 1.00 56.80 26 ILE B N 1
ATOM 1181 C CA . ILE B 1 26 ? -27.310 44.138 -11.818 1.00 59.94 26 ILE B CA 1
ATOM 1182 C C . ILE B 1 26 ? -27.611 44.977 -10.583 1.00 57.20 26 ILE B C 1
ATOM 1183 O O . ILE B 1 26 ? -27.596 46.208 -10.631 1.00 52.33 26 ILE B O 1
ATOM 1188 N N . ASN B 1 27 ? -27.902 44.308 -9.480 1.00 58.11 27 ASN B N 1
ATOM 1189 C CA . ASN B 1 27 ? -28.214 45.009 -8.252 1.00 58.40 27 ASN B CA 1
ATOM 1190 C C . ASN B 1 27 ? -26.982 45.310 -7.434 1.00 56.88 27 ASN B C 1
ATOM 1191 O O . ASN B 1 27 ? -26.972 46.266 -6.666 1.00 60.88 27 ASN B O 1
ATOM 1196 N N . ASN B 1 28 ? -25.938 44.502 -7.590 1.00 53.87 28 ASN B N 1
ATOM 1197 C CA . ASN B 1 28 ? -24.702 44.716 -6.839 1.00 46.55 28 ASN B CA 1
ATOM 1198 C C . ASN B 1 28 ? -23.477 44.822 -7.716 1.00 36.24 28 ASN B C 1
ATOM 1199 O O . ASN B 1 28 ? -23.306 44.076 -8.677 1.00 38.95 28 ASN B O 1
ATOM 1204 N N . ARG B 1 29 ? -22.585 45.717 -7.340 1.00 31.06 29 ARG B N 1
ATOM 1205 C CA . ARG B 1 29 ? -21.357 45.891 -8.098 1.00 31.41 29 ARG B CA 1
ATOM 1206 C C . ARG B 1 29 ? -20.473 44.694 -7.788 1.00 27.10 29 ARG B C 1
ATOM 1207 O O . ARG B 1 29 ? -20.637 44.054 -6.765 1.00 25.11 29 ARG B O 1
ATOM 1215 N N . GLN B 1 30 ? -19.612 44.332 -8.723 1.00 31.35 30 GLN B N 1
ATOM 1216 C CA . GLN B 1 30 ? -18.717 43.201 -8.540 1.00 32.27 30 GLN B CA 1
ATOM 1217 C C . GLN B 1 30 ? -17.299 43.657 -8.657 1.00 32.91 30 GLN B C 1
ATOM 1218 O O . GLN B 1 30 ? -17.019 44.684 -9.283 1.00 33.59 30 GLN B O 1
ATOM 1224 N N . ASP B 1 31 ? -16.407 42.879 -8.057 1.00 33.70 31 ASP B N 1
ATOM 1225 C CA . ASP B 1 31 ? -14.989 43.189 -8.064 1.00 30.38 31 ASP B CA 1
ATOM 1226 C C . ASP B 1 31 ? -14.298 42.698 -9.317 1.00 24.86 31 ASP B C 1
ATOM 1227 O O . ASP B 1 31 ? -14.430 41.537 -9.697 1.00 26.83 31 ASP B O 1
ATOM 1232 N N . ILE B 1 32 ? -13.612 43.613 -9.985 1.00 20.74 32 ILE B N 1
ATOM 1233 C CA . ILE B 1 32 ? -12.856 43.297 -11.180 1.00 18.38 32 ILE B CA 1
ATOM 1234 C C . ILE B 1 32 ? -11.469 43.908 -11.007 1.00 19.47 32 ILE B C 1
ATOM 1235 O O . ILE B 1 32 ? -11.291 44.916 -10.306 1.00 23.02 32 ILE B O 1
ATOM 1240 N N . VAL B 1 33 ? -10.488 43.278 -11.633 1.00 13.18 33 VAL B N 1
ATOM 1241 C CA . VAL B 1 33 ? -9.126 43.749 -11.572 1.00 11.13 33 VAL B CA 1
ATOM 1242 C C . VAL B 1 33 ? -8.715 43.920 -13.005 1.00 12.43 33 VAL B C 1
ATOM 1243 O O . VAL B 1 33 ? -8.856 42.998 -13.813 1.00 20.55 33 VAL B O 1
ATOM 1247 N N . ILE B 1 34 ? -8.269 45.125 -13.336 1.00 14.65 34 ILE B N 1
ATOM 1248 C CA . ILE B 1 34 ? -7.857 45.439 -14.696 1.00 11.29 34 ILE B CA 1
ATOM 1249 C C . ILE B 1 34 ? -6.347 45.531 -14.805 1.00 11.83 34 ILE B C 1
ATOM 1250 O O . ILE B 1 34 ? -5.675 46.038 -13.904 1.00 5.77 34 ILE B O 1
ATOM 1255 N N . ASN B 1 35 ? -5.817 44.943 -15.866 1.00 13.86 35 ASN B N 1
ATOM 1256 C CA . ASN B 1 35 ? -4.394 45.001 -16.142 1.00 18.93 35 ASN B CA 1
ATOM 1257 C C . ASN B 1 35 ? -4.274 45.459 -17.589 1.00 23.76 35 ASN B C 1
ATOM 1258 O O . ASN B 1 35 ? -4.900 44.877 -18.493 1.00 23.72 35 ASN B O 1
ATOM 1263 N N . VAL B 1 36 ? -3.487 46.511 -17.796 1.00 22.64 36 VAL B N 1
ATOM 1264 C CA . VAL B 1 36 ? -3.280 47.063 -19.118 1.00 16.86 36 VAL B CA 1
ATOM 1265 C C . VAL B 1 36 ? -1.804 47.049 -19.468 1.00 18.80 36 VAL B C 1
ATOM 1266 O O . VAL B 1 36 ? -0.956 47.316 -18.616 1.00 23.74 36 VAL B O 1
ATOM 1270 N N . THR B 1 37 ? -1.506 46.655 -20.702 1.00 23.00 37 THR B N 1
ATOM 1271 C CA . THR B 1 37 ? -0.137 46.606 -21.231 1.00 24.41 37 THR B CA 1
ATOM 1272 C C . THR B 1 37 ? -0.162 47.432 -22.512 1.00 23.25 37 THR B C 1
ATOM 1273 O O . THR B 1 37 ? -0.995 47.181 -23.391 1.00 24.21 37 THR B O 1
ATOM 1277 N N . ILE B 1 38 ? 0.715 48.429 -22.597 1.00 23.68 38 ILE B N 1
ATOM 1278 C CA . ILE B 1 38 ? 0.807 49.306 -23.772 1.00 22.98 38 ILE B CA 1
ATOM 1279 C C . ILE B 1 38 ? 2.227 49.433 -24.315 1.00 25.80 38 ILE B C 1
ATOM 1280 O O . ILE B 1 38 ? 3.162 49.727 -23.561 1.00 26.42 38 ILE B O 1
ATOM 1285 N N . HIS B 1 39 ? 2.386 49.246 -25.622 1.00 27.52 39 HIS B N 1
ATOM 1286 C CA . HIS B 1 39 ? 3.693 49.387 -26.241 1.00 26.36 39 HIS B CA 1
ATOM 1287 C C . HIS B 1 39 ? 3.692 50.654 -27.091 1.00 33.09 39 HIS B C 1
ATOM 1288 O O . HIS B 1 39 ? 2.656 51.076 -27.628 1.00 29.80 39 HIS B O 1
ATOM 1295 N N . TYR B 1 40 ? 4.853 51.277 -27.191 1.00 35.17 40 TYR B N 1
ATOM 1296 C CA . TYR B 1 40 ? 5.009 52.448 -28.033 1.00 34.51 40 TYR B CA 1
ATOM 1297 C C . TYR B 1 40 ? 6.506 52.591 -28.324 1.00 37.76 40 TYR B C 1
ATOM 1298 O O . TYR B 1 40 ? 7.333 52.027 -27.606 1.00 37.66 40 TYR B O 1
ATOM 1307 N N . PRO B 1 41 ? 6.866 53.239 -29.442 1.00 36.19 41 PRO B N 1
ATOM 1308 C CA . PRO B 1 41 ? 8.265 53.411 -29.820 1.00 40.60 41 PRO B CA 1
ATOM 1309 C C . PRO B 1 41 ? 9.203 53.891 -28.708 1.00 47.66 41 PRO B C 1
ATOM 1310 O O . PRO B 1 41 ? 8.962 54.911 -28.063 1.00 50.37 41 PRO B O 1
ATOM 1314 N N . ALA B 1 42 ? 10.286 53.145 -28.507 1.00 50.50 42 ALA B N 1
ATOM 1315 C CA . ALA B 1 42 ? 11.265 53.434 -27.472 1.00 53.72 42 ALA B CA 1
ATOM 1316 C C . ALA B 1 42 ? 11.959 54.778 -27.594 1.00 60.48 42 ALA B C 1
ATOM 1317 O O . ALA B 1 42 ? 12.356 55.362 -26.583 1.00 61.83 42 ALA B O 1
ATOM 1319 N N . ASP B 1 43 ? 12.151 55.249 -28.822 1.00 68.38 43 ASP B N 1
ATOM 1320 C CA . ASP B 1 43 ? 12.810 56.531 -29.050 1.00 74.92 43 ASP B CA 1
ATOM 1321 C C . ASP B 1 43 ? 11.970 57.662 -28.500 1.00 77.97 43 ASP B C 1
ATOM 1322 O O . ASP B 1 43 ? 12.468 58.514 -27.767 1.00 81.54 43 ASP B O 1
ATOM 1327 N N . LYS B 1 44 ? 10.678 57.623 -28.796 1.00 83.58 44 LYS B N 1
ATOM 1328 C CA . LYS B 1 44 ? 9.737 58.636 -28.330 1.00 89.08 44 LYS B CA 1
ATOM 1329 C C . LYS B 1 44 ? 9.639 58.694 -26.807 1.00 90.68 44 LYS B C 1
ATOM 1330 O O . LYS B 1 44 ? 9.385 59.748 -26.225 1.00 89.07 44 LYS B O 1
ATOM 1336 N N . ALA B 1 45 ? 9.886 57.559 -26.168 1.00 95.52 45 ALA B N 1
ATOM 1337 C CA . ALA B 1 45 ? 9.838 57.455 -24.714 1.00 97.80 45 ALA B CA 1
ATOM 1338 C C . ALA B 1 45 ? 10.787 58.445 -24.031 1.00 99.65 45 ALA B C 1
ATOM 1339 O O . ALA B 1 45 ? 10.403 59.126 -23.077 1.00 100.00 45 ALA B O 1
ATOM 1341 N N . ARG B 1 46 ? 12.015 58.548 -24.533 1.00 100.00 46 ARG B N 1
ATOM 1342 C CA . ARG B 1 46 ? 12.996 59.461 -23.949 1.00 100.00 46 ARG B CA 1
ATOM 1343 C C . ARG B 1 46 ? 12.632 60.935 -24.188 1.00 100.00 46 ARG B C 1
ATOM 1344 O O . ARG B 1 46 ? 13.083 61.807 -23.436 1.00 100.00 46 ARG B O 1
ATOM 1352 N N . THR B 1 47 ? 11.831 61.205 -25.223 1.00 99.51 47 THR B N 1
ATOM 1353 C CA . THR B 1 47 ? 11.391 62.568 -25.541 1.00 99.75 47 THR B CA 1
ATOM 1354 C C . THR B 1 47 ? 9.975 62.836 -25.002 1.00 99.16 47 THR B C 1
ATOM 1355 O O . THR B 1 47 ? 9.238 63.680 -25.523 1.00 99.01 47 THR B O 1
ATOM 1359 N N . SER B 1 48 ? 9.613 62.131 -23.933 1.00 99.34 48 SER B N 1
ATOM 1360 C CA . SER B 1 48 ? 8.300 62.285 -23.323 1.00 97.38 48 SER B CA 1
ATOM 1361 C C . SER B 1 48 ? 8.294 63.413 -22.292 1.00 99.36 48 SER B C 1
ATOM 1362 O O . SER B 1 48 ? 7.406 63.465 -21.435 1.00 100.00 48 SER B O 1
ATOM 1365 N N . GLU B 1 49 ? 9.289 64.302 -22.370 1.00 100.00 49 GLU B N 1
ATOM 1366 C CA . GLU B 1 49 ? 9.398 65.457 -21.462 1.00 100.00 49 GLU B CA 1
ATOM 1367 C C . GLU B 1 49 ? 9.595 66.820 -22.189 1.00 100.00 49 GLU B C 1
ATOM 1368 O O . GLU B 1 49 ? 9.387 67.895 -21.604 1.00 100.00 49 GLU B O 1
ATOM 1374 N N . ASP B 1 50 ? 9.955 66.764 -23.472 1.00 100.00 50 ASP B N 1
ATOM 1375 C CA . ASP B 1 50 ? 10.152 67.958 -24.291 1.00 98.94 50 ASP B CA 1
ATOM 1376 C C . ASP B 1 50 ? 8.788 68.370 -24.852 1.00 100.00 50 ASP B C 1
ATOM 1377 O O . ASP B 1 50 ? 8.346 69.507 -24.664 1.00 99.72 50 ASP B O 1
ATOM 1382 N N . ILE B 1 51 ? 8.122 67.419 -25.515 1.00 100.00 51 ILE B N 1
ATOM 1383 C CA . ILE B 1 51 ? 6.800 67.618 -26.123 1.00 99.24 51 ILE B CA 1
ATOM 1384 C C . ILE B 1 51 ? 5.709 67.448 -25.065 1.00 100.00 51 ILE B C 1
ATOM 1385 O O . ILE B 1 51 ? 5.994 67.026 -23.940 1.00 100.00 51 ILE B O 1
ATOM 1390 N N . ASN B 1 52 ? 4.459 67.726 -25.432 1.00 100.00 52 ASN B N 1
ATOM 1391 C CA . ASN B 1 52 ? 3.350 67.572 -24.486 1.00 98.83 52 ASN B CA 1
ATOM 1392 C C . ASN B 1 52 ? 2.157 66.800 -25.042 1.00 96.50 52 ASN B C 1
ATOM 1393 O O . ASN B 1 52 ? 1.144 66.634 -24.374 1.00 97.33 52 ASN B O 1
ATOM 1398 N N . ASP B 1 53 ? 2.277 66.321 -26.271 1.00 93.70 53 ASP B N 1
ATOM 1399 C CA . ASP B 1 53 ? 1.217 65.519 -26.858 1.00 85.50 53 ASP B CA 1
ATOM 1400 C C . ASP B 1 53 ? 1.497 64.102 -26.353 1.00 83.83 53 ASP B C 1
ATOM 1401 O O . ASP B 1 53 ? 0.834 63.160 -26.760 1.00 87.64 53 ASP B O 1
ATOM 1406 N N . ALA B 1 54 ? 2.499 63.972 -25.476 1.00 79.55 54 ALA B N 1
ATOM 1407 C CA . ALA B 1 54 ? 2.959 62.707 -24.898 1.00 75.71 54 ALA B CA 1
ATOM 1408 C C . ALA B 1 54 ? 1.899 61.737 -24.374 1.00 73.32 54 ALA B C 1
ATOM 1409 O O . ALA B 1 54 ? 0.783 62.131 -24.030 1.00 73.39 54 ALA B O 1
ATOM 1411 N N . LEU B 1 55 ? 2.280 60.461 -24.310 1.00 68.92 55 LEU B N 1
ATOM 1412 C CA . LEU B 1 55 ? 1.413 59.386 -23.836 1.00 59.10 55 LEU B CA 1
ATOM 1413 C C . LEU B 1 55 ? 1.459 59.485 -22.318 1.00 56.92 55 LEU B C 1
ATOM 1414 O O . LEU B 1 55 ? 2.525 59.323 -21.705 1.00 55.54 55 LEU B O 1
ATOM 1419 N N . ASN B 1 56 ? 0.303 59.739 -21.718 1.00 49.49 56 ASN B N 1
ATOM 1420 C CA . ASN B 1 56 ? 0.221 59.885 -20.279 1.00 42.53 56 ASN B CA 1
ATOM 1421 C C . ASN B 1 56 ? -0.563 58.741 -19.664 1.00 40.17 56 ASN B C 1
ATOM 1422 O O . ASN B 1 56 ? -1.785 58.679 -19.797 1.00 41.20 56 ASN B O 1
ATOM 1427 N N . TYR B 1 57 ? 0.131 57.842 -18.975 1.00 33.43 57 TYR B N 1
ATOM 1428 C CA . TYR B 1 57 ? -0.536 56.715 -18.339 1.00 33.77 57 TYR B CA 1
ATOM 1429 C C . TYR B 1 57 ? -1.556 57.153 -17.276 1.00 34.36 57 TYR B C 1
ATOM 1430 O O . TYR B 1 57 ? -2.524 56.448 -16.993 1.00 39.81 57 TYR B O 1
ATOM 1439 N N . ARG B 1 58 ? -1.373 58.341 -16.724 1.00 30.94 58 ARG B N 1
ATOM 1440 C CA . ARG B 1 58 ? -2.305 58.844 -15.734 1.00 30.38 58 ARG B CA 1
ATOM 1441 C C . ARG B 1 58 ? -3.643 59.167 -16.382 1.00 32.45 58 ARG B C 1
ATOM 1442 O O . ARG B 1 58 ? -4.695 58.971 -15.792 1.00 34.33 58 ARG B O 1
ATOM 1450 N N . THR B 1 59 ? -3.598 59.680 -17.603 1.00 36.80 59 THR B N 1
ATOM 1451 C CA . THR B 1 59 ? -4.811 60.034 -18.330 1.00 34.04 59 THR B CA 1
ATOM 1452 C C . THR B 1 59 ? -5.548 58.757 -18.728 1.00 31.24 59 THR B C 1
ATOM 1453 O O . THR B 1 59 ? -6.755 58.637 -18.517 1.00 28.62 59 THR B O 1
ATOM 1457 N N . VAL B 1 60 ? -4.802 57.802 -19.279 1.00 24.94 60 VAL B N 1
ATOM 1458 C CA . VAL B 1 60 ? -5.351 56.518 -19.692 1.00 21.05 60 VAL B CA 1
ATOM 1459 C C . VAL B 1 60 ? -6.132 55.951 -18.494 1.00 25.76 60 VAL B C 1
ATOM 1460 O O . VAL B 1 60 ? -7.346 55.717 -18.583 1.00 25.06 60 VAL B O 1
ATOM 1464 N N . THR B 1 61 ? -5.456 55.821 -17.350 1.00 21.50 61 THR B N 1
ATOM 1465 C CA . THR B 1 61 ? -6.103 55.277 -16.160 1.00 23.01 61 THR B CA 1
ATOM 1466 C C . THR B 1 61 ? -7.333 56.090 -15.757 1.00 23.97 61 THR B C 1
ATOM 1467 O O . THR B 1 61 ? -8.389 55.523 -15.490 1.00 24.56 61 THR B O 1
ATOM 1471 N N . LYS B 1 62 ? -7.197 57.413 -15.752 1.00 24.44 62 LYS B N 1
ATOM 1472 C CA . LYS B 1 62 ? -8.287 58.303 -15.401 1.00 23.74 62 LYS B CA 1
ATOM 1473 C C . LYS B 1 62 ? -9.477 57.996 -16.292 1.00 23.71 62 LYS B C 1
ATOM 1474 O O . LYS B 1 62 ? -10.611 57.881 -15.816 1.00 26.51 62 LYS B O 1
ATOM 1480 N N . ASN B 1 63 ? -9.215 57.865 -17.586 1.00 22.12 63 ASN B N 1
ATOM 1481 C CA . ASN B 1 63 ? -10.278 57.596 -18.543 1.00 27.21 63 ASN B CA 1
ATOM 1482 C C . ASN B 1 63 ? -10.872 56.246 -18.290 1.00 28.12 63 ASN B C 1
ATOM 1483 O O . ASN B 1 63 ? -12.092 56.094 -18.317 1.00 32.76 63 ASN B O 1
ATOM 1488 N N . ILE B 1 64 ? -10.013 55.264 -18.041 1.00 25.12 64 ILE B N 1
ATOM 1489 C CA . ILE B 1 64 ? -10.483 53.906 -17.803 1.00 25.22 64 ILE B CA 1
ATOM 1490 C C . ILE B 1 64 ? -11.435 53.832 -16.633 1.00 24.78 64 ILE B C 1
ATOM 1491 O O . ILE B 1 64 ? -12.535 53.293 -16.750 1.00 26.75 64 ILE B O 1
ATOM 1496 N N . ILE B 1 65 ? -11.012 54.387 -15.510 1.00 23.34 65 ILE B N 1
ATOM 1497 C CA . ILE B 1 65 ? -11.823 54.397 -14.300 1.00 23.16 65 ILE B CA 1
ATOM 1498 C C . ILE B 1 65 ? -13.169 55.093 -14.518 1.00 24.36 65 ILE B C 1
ATOM 1499 O O . ILE B 1 65 ? -14.221 54.512 -14.267 1.00 25.17 65 ILE B O 1
ATOM 1504 N N . GLN B 1 66 ? -13.126 56.316 -15.043 1.00 28.18 66 GLN B N 1
ATOM 1505 C CA . GLN B 1 66 ? -14.325 57.113 -15.279 1.00 30.26 66 GLN B CA 1
ATOM 1506 C C . GLN B 1 66 ? -15.386 56.360 -16.051 1.00 26.35 66 GLN B C 1
ATOM 1507 O O . GLN B 1 66 ? -16.563 56.379 -15.721 1.00 21.45 66 GLN B O 1
ATOM 1513 N N . HIS B 1 67 ? -14.942 55.674 -17.084 1.00 28.27 67 HIS B N 1
ATOM 1514 C CA . HIS B 1 67 ? -15.831 54.900 -17.929 1.00 31.66 67 HIS B CA 1
ATOM 1515 C C . HIS B 1 67 ? -16.321 53.618 -17.268 1.00 35.75 67 HIS B C 1
ATOM 1516 O O . HIS B 1 67 ? -17.446 53.174 -17.508 1.00 37.21 67 HIS B O 1
ATOM 1523 N N . VAL B 1 68 ? -15.454 52.974 -16.497 1.00 40.14 68 VAL B N 1
ATOM 1524 C CA . VAL B 1 68 ? -15.837 51.722 -15.863 1.00 35.22 68 VAL B CA 1
ATOM 1525 C C . VAL B 1 68 ? -16.785 51.888 -14.710 1.00 33.93 68 VAL B C 1
ATOM 1526 O O . VAL B 1 68 ? -17.796 51.193 -14.639 1.00 37.13 68 VAL B O 1
ATOM 1530 N N . GLU B 1 69 ? -16.472 52.821 -13.822 1.00 32.55 69 GLU B N 1
ATOM 1531 C CA . GLU B 1 69 ? -17.299 53.049 -12.647 1.00 37.57 69 GLU B CA 1
ATOM 1532 C C . GLU B 1 69 ? -18.647 53.679 -12.918 1.00 35.65 69 GLU B C 1
ATOM 1533 O O . GLU B 1 69 ? -19.598 53.436 -12.187 1.00 34.84 69 GLU B O 1
ATOM 1539 N N . ASN B 1 70 ? -18.739 54.470 -13.975 1.00 39.91 70 ASN B N 1
ATOM 1540 C CA . ASN B 1 70 ? -19.984 55.145 -14.288 1.00 41.53 70 ASN B CA 1
ATOM 1541 C C . ASN B 1 70 ? -20.868 54.451 -15.339 1.00 43.43 70 ASN B C 1
ATOM 1542 O O . ASN B 1 70 ? -21.689 55.096 -15.981 1.00 49.63 70 ASN B O 1
ATOM 1547 N N . ASN B 1 71 ? -20.763 53.132 -15.469 1.00 41.38 71 ASN B N 1
ATOM 1548 C CA . ASN B 1 71 ? -21.568 52.404 -16.453 1.00 39.01 71 ASN B CA 1
ATOM 1549 C C . ASN B 1 71 ? -21.962 51.006 -16.002 1.00 36.31 71 ASN B C 1
ATOM 1550 O O . ASN B 1 71 ? -21.512 50.536 -14.963 1.00 41.98 71 ASN B O 1
ATOM 1555 N N . ARG B 1 72 ? -22.825 50.363 -16.787 1.00 34.63 72 ARG B N 1
ATOM 1556 C CA . ARG B 1 72 ? -23.324 49.014 -16.517 1.00 36.22 72 ARG B CA 1
ATOM 1557 C C . ARG B 1 72 ? -22.969 48.184 -17.716 1.00 32.16 72 ARG B C 1
ATOM 1558 O O . ARG B 1 72 ? -23.164 48.612 -18.845 1.00 35.63 72 ARG B O 1
ATOM 1566 N N . PHE B 1 73 ? -22.450 46.995 -17.483 1.00 33.05 73 PHE B N 1
ATOM 1567 C CA . PHE B 1 73 ? -22.052 46.152 -18.587 1.00 34.97 73 PHE B CA 1
ATOM 1568 C C . PHE B 1 73 ? -22.808 44.845 -18.606 1.00 36.73 73 PHE B C 1
ATOM 1569 O O . PHE B 1 73 ? -23.089 44.248 -17.574 1.00 40.79 73 PHE B O 1
ATOM 1577 N N . SER B 1 74 ? -23.178 44.433 -19.801 1.00 40.19 74 SER B N 1
ATOM 1578 C CA . SER B 1 74 ? -23.907 43.206 -19.994 1.00 42.05 74 SER B CA 1
ATOM 1579 C C . SER B 1 74 ? -22.918 42.056 -20.106 1.00 40.35 74 SER B C 1
ATOM 1580 O O . SER B 1 74 ? -23.099 41.007 -19.492 1.00 46.21 74 SER B O 1
ATOM 1583 N N . LEU B 1 75 ? -21.840 42.275 -20.848 1.00 39.39 75 LEU B N 1
ATOM 1584 C CA . LEU B 1 75 ? -20.846 41.235 -21.072 1.00 38.36 75 LEU B CA 1
ATOM 1585 C C . LEU B 1 75 ? -19.404 41.666 -20.836 1.00 35.39 75 LEU B C 1
ATOM 1586 O O . LEU B 1 75 ? -19.020 42.794 -21.177 1.00 32.44 75 LEU B O 1
ATOM 1591 N N . LEU B 1 76 ? -18.592 40.727 -20.347 1.00 32.72 76 LEU B N 1
ATOM 1592 C CA . LEU B 1 76 ? -17.176 40.979 -20.090 1.00 32.47 76 LEU B CA 1
ATOM 1593 C C . LEU B 1 76 ? -16.515 41.444 -21.384 1.00 36.99 76 LEU B C 1
ATOM 1594 O O . LEU B 1 76 ? -15.701 42.365 -21.363 1.00 40.30 76 LEU B O 1
ATOM 1599 N N . GLU B 1 77 ? -16.877 40.802 -22.500 1.00 36.66 77 GLU B N 1
ATOM 1600 C CA . GLU B 1 77 ? -16.333 41.120 -23.824 1.00 32.72 77 GLU B CA 1
ATOM 1601 C C . GLU B 1 77 ? -16.501 42.594 -24.151 1.00 30.71 77 GLU B C 1
ATOM 1602 O O . GLU B 1 77 ? -15.553 43.227 -24.629 1.00 28.00 77 GLU B O 1
ATOM 1608 N N . LYS B 1 78 ? -17.699 43.138 -23.896 1.00 31.25 78 LYS B N 1
ATOM 1609 C CA . LYS B 1 78 ? -17.982 44.560 -24.170 1.00 31.06 78 LYS B CA 1
ATOM 1610 C C . LYS B 1 78 ? -17.065 45.408 -23.295 1.00 33.64 78 LYS B C 1
ATOM 1611 O O . LYS B 1 78 ? -16.278 46.206 -23.802 1.00 37.74 78 LYS B O 1
ATOM 1617 N N . LEU B 1 79 ? -17.081 45.131 -21.994 1.00 32.42 79 LEU B N 1
ATOM 1618 C CA . LEU B 1 79 ? -16.241 45.845 -21.034 1.00 25.94 79 LEU B CA 1
ATOM 1619 C C . LEU B 1 79 ? -14.772 45.850 -21.436 1.00 20.97 79 LEU B C 1
ATOM 1620 O O . LEU B 1 79 ? -14.129 46.893 -21.436 1.00 24.59 79 LEU B O 1
ATOM 1625 N N . THR B 1 80 ? -14.241 44.679 -21.754 1.00 19.80 80 THR B N 1
ATOM 1626 C CA . THR B 1 80 ? -12.844 44.550 -22.152 1.00 22.84 80 THR B CA 1
ATOM 1627 C C . THR B 1 80 ? -12.531 45.312 -23.444 1.00 25.15 80 THR B C 1
ATOM 1628 O O . THR B 1 80 ? -11.483 45.962 -23.548 1.00 23.15 80 THR B O 1
ATOM 1632 N N . GLN B 1 81 ? -13.434 45.242 -24.425 1.00 27.76 81 GLN B N 1
ATOM 1633 C CA . GLN B 1 81 ? -13.224 45.961 -25.680 1.00 26.12 81 GLN B CA 1
ATOM 1634 C C . GLN B 1 81 ? -13.167 47.442 -25.369 1.00 25.62 81 GLN B C 1
ATOM 1635 O O . GLN B 1 81 ? -12.230 48.127 -25.769 1.00 26.82 81 GLN B O 1
ATOM 1641 N N . ASP B 1 82 ? -14.152 47.915 -24.612 1.00 24.32 82 ASP B N 1
ATOM 1642 C CA . ASP B 1 82 ? -14.220 49.315 -24.219 1.00 22.97 82 ASP B CA 1
ATOM 1643 C C . ASP B 1 82 ? -12.896 49.773 -23.628 1.00 25.05 82 ASP B C 1
ATOM 1644 O O . ASP B 1 82 ? -12.351 50.802 -24.023 1.00 32.10 82 ASP B O 1
ATOM 1649 N N . VAL B 1 83 ? -12.358 49.007 -22.690 1.00 21.19 83 VAL B N 1
ATOM 1650 C CA . VAL B 1 83 ? -11.106 49.400 -22.082 1.00 20.31 83 VAL B CA 1
ATOM 1651 C C . VAL B 1 83 ? -9.973 49.367 -23.109 1.00 24.36 83 VAL B C 1
ATOM 1652 O O . VAL B 1 83 ? -9.236 50.350 -23.239 1.00 28.03 83 VAL B O 1
ATOM 1656 N N . LEU B 1 84 ? -9.883 48.290 -23.891 1.00 23.05 84 LEU B N 1
ATOM 1657 C CA . LEU B 1 84 ? -8.847 48.164 -24.933 1.00 21.08 84 LEU B CA 1
ATOM 1658 C C . LEU B 1 84 ? -8.811 49.403 -25.828 1.00 18.87 84 LEU B C 1
ATOM 1659 O O . LEU B 1 84 ? -7.739 49.914 -26.148 1.00 16.02 84 LEU B O 1
ATOM 1664 N N . ASP B 1 85 ? -9.991 49.860 -26.242 1.00 20.54 85 ASP B N 1
ATOM 1665 C CA . ASP B 1 85 ? -10.125 51.042 -27.074 1.00 20.39 85 ASP B CA 1
ATOM 1666 C C . ASP B 1 85 ? -9.580 52.290 -26.370 1.00 23.37 85 ASP B C 1
ATOM 1667 O O . ASP B 1 85 ? -8.792 53.020 -26.947 1.00 37.42 85 ASP B O 1
ATOM 1672 N N . ILE B 1 86 ? -9.938 52.500 -25.111 1.00 21.09 86 ILE B N 1
ATOM 1673 C CA . ILE B 1 86 ? -9.457 53.657 -24.346 1.00 21.51 86 ILE B CA 1
ATOM 1674 C C . ILE B 1 86 ? -7.941 53.665 -24.183 1.00 24.88 86 ILE B C 1
ATOM 1675 O O . ILE B 1 86 ? -7.337 54.722 -24.020 1.00 29.96 86 ILE B O 1
ATOM 1680 N N . ALA B 1 87 ? -7.338 52.483 -24.157 1.00 26.95 87 ALA B N 1
ATOM 1681 C CA . ALA B 1 87 ? -5.892 52.367 -23.989 1.00 29.67 87 ALA B CA 1
ATOM 1682 C C . ALA B 1 87 ? -5.102 52.615 -25.267 1.00 32.56 87 ALA B C 1
ATOM 1683 O O . ALA B 1 87 ? -4.025 53.210 -25.223 1.00 33.65 87 ALA B O 1
ATOM 1685 N N . ARG B 1 88 ? -5.617 52.145 -26.401 1.00 35.98 88 ARG B N 1
ATOM 1686 C CA . ARG B 1 88 ? -4.931 52.332 -27.686 1.00 36.88 88 ARG B CA 1
ATOM 1687 C C . ARG B 1 88 ? -5.373 53.605 -28.403 1.00 36.00 88 ARG B C 1
ATOM 1688 O O . ARG B 1 88 ? -5.093 53.785 -29.581 1.00 37.44 88 ARG B O 1
ATOM 1696 N N . GLU B 1 89 ? -6.073 54.471 -27.682 1.00 40.79 89 GLU B N 1
ATOM 1697 C CA . GLU B 1 89 ? -6.588 55.729 -28.210 1.00 43.57 89 GLU B CA 1
ATOM 1698 C C . GLU B 1 89 ? -5.495 56.660 -28.706 1.00 47.05 89 GLU B C 1
ATOM 1699 O O . GLU B 1 89 ? -5.621 57.256 -29.772 1.00 53.66 89 GLU B O 1
ATOM 1705 N N . HIS B 1 90 ? -4.410 56.778 -27.950 1.00 46.36 90 HIS B N 1
ATOM 1706 C CA . HIS B 1 90 ? -3.309 57.658 -28.341 1.00 43.01 90 HIS B CA 1
ATOM 1707 C C . HIS B 1 90 ? -2.587 57.152 -29.587 1.00 41.84 90 HIS B C 1
ATOM 1708 O O . HIS B 1 90 ? -2.305 55.970 -29.708 1.00 46.72 90 HIS B O 1
ATOM 1715 N N . HIS B 1 91 ? -2.165 58.076 -30.442 1.00 42.85 91 HIS B N 1
ATOM 1716 C CA . HIS B 1 91 ? -1.475 57.722 -31.677 1.00 38.74 91 HIS B CA 1
ATOM 1717 C C . HIS B 1 91 ? -0.079 57.108 -31.594 1.00 37.61 91 HIS B C 1
ATOM 1718 O O . HIS B 1 91 ? 0.459 56.735 -32.629 1.00 40.46 91 HIS B O 1
ATOM 1725 N N . TRP B 1 92 ? 0.525 57.009 -30.408 1.00 33.81 92 TRP B N 1
ATOM 1726 C CA . TRP B 1 92 ? 1.868 56.418 -30.318 1.00 32.42 92 TRP B CA 1
ATOM 1727 C C . TRP B 1 92 ? 1.776 54.942 -30.107 1.00 33.40 92 TRP B C 1
ATOM 1728 O O . TRP B 1 92 ? 2.721 54.207 -30.409 1.00 36.50 92 TRP B O 1
ATOM 1739 N N . VAL B 1 93 ? 0.638 54.521 -29.560 1.00 33.58 93 VAL B N 1
ATOM 1740 C CA . VAL B 1 93 ? 0.392 53.122 -29.226 1.00 31.18 93 VAL B CA 1
ATOM 1741 C C . VAL B 1 93 ? 0.506 52.179 -30.398 1.00 28.05 93 VAL B C 1
ATOM 1742 O O . VAL B 1 93 ? -0.306 52.200 -31.310 1.00 30.90 93 VAL B O 1
ATOM 1746 N N . THR B 1 94 ? 1.510 51.323 -30.315 1.00 31.52 94 THR B N 1
ATOM 1747 C CA . THR B 1 94 ? 1.838 50.309 -31.314 1.00 30.99 94 THR B CA 1
ATOM 1748 C C . THR B 1 94 ? 1.000 49.018 -31.135 1.00 31.71 94 THR B C 1
ATOM 1749 O O . THR B 1 94 ? 0.442 48.457 -32.101 1.00 32.11 94 THR B O 1
ATOM 1753 N N . TYR B 1 95 ? 0.930 48.568 -29.882 1.00 31.54 95 TYR B N 1
ATOM 1754 C CA . TYR B 1 95 ? 0.219 47.356 -29.481 1.00 26.29 95 TYR B CA 1
ATOM 1755 C C . TYR B 1 95 ? -0.334 47.579 -28.084 1.00 24.19 95 TYR B C 1
ATOM 1756 O O . TYR B 1 95 ? 0.336 48.177 -27.243 1.00 30.20 95 TYR B O 1
ATOM 1765 N N . ALA B 1 96 ? -1.536 47.086 -27.833 1.00 20.20 96 ALA B N 1
ATOM 1766 C CA . ALA B 1 96 ? -2.166 47.234 -26.528 1.00 21.39 96 ALA B CA 1
ATOM 1767 C C . ALA B 1 96 ? -2.827 45.928 -26.122 1.00 25.04 96 ALA B C 1
ATOM 1768 O O . ALA B 1 96 ? -3.390 45.229 -26.957 1.00 29.67 96 ALA B O 1
ATOM 1770 N N . GLU B 1 97 ? -2.760 45.594 -24.843 1.00 25.84 97 GLU B N 1
ATOM 1771 C CA . GLU B 1 97 ? -3.366 44.364 -24.350 1.00 23.20 97 GLU B CA 1
ATOM 1772 C C . GLU B 1 97 ? -4.136 44.676 -23.068 1.00 22.49 97 GLU B C 1
ATOM 1773 O O . GLU B 1 97 ? -3.699 45.487 -22.256 1.00 27.18 97 GLU B O 1
ATOM 1779 N N . VAL B 1 98 ? -5.293 44.064 -22.889 1.00 19.21 98 VAL B N 1
ATOM 1780 C CA . VAL B 1 98 ? -6.085 44.329 -21.705 1.00 13.95 98 VAL B CA 1
ATOM 1781 C C . VAL B 1 98 ? -6.649 43.045 -21.162 1.00 16.09 98 VAL B C 1
ATOM 1782 O O . VAL B 1 98 ? -7.317 42.316 -21.887 1.00 19.56 98 VAL B O 1
ATOM 1786 N N . GLU B 1 99 ? -6.331 42.739 -19.910 1.00 15.88 99 GLU B N 1
ATOM 1787 C CA . GLU B 1 99 ? -6.873 41.553 -19.268 1.00 12.70 99 GLU B CA 1
ATOM 1788 C C . GLU B 1 99 ? -7.752 41.969 -18.101 1.00 19.54 99 GLU B C 1
ATOM 1789 O O . GLU B 1 99 ? -7.326 42.760 -17.237 1.00 26.71 99 GLU B O 1
ATOM 1795 N N . ILE B 1 100 ? -8.977 41.444 -18.077 1.00 16.77 100 ILE B N 1
ATOM 1796 C CA . ILE B 1 100 ? -9.914 41.759 -17.014 1.00 14.55 100 ILE B CA 1
ATOM 1797 C C . ILE B 1 100 ? -10.378 40.516 -16.264 1.00 17.02 100 ILE B C 1
ATOM 1798 O O . ILE B 1 100 ? -10.967 39.586 -16.840 1.00 16.93 100 ILE B O 1
ATOM 1803 N N . ASP B 1 101 ? -10.047 40.486 -14.980 1.00 19.10 101 ASP B N 1
ATOM 1804 C CA . ASP B 1 101 ? -10.436 39.388 -14.105 1.00 18.54 101 ASP B CA 1
ATOM 1805 C C . ASP B 1 101 ? -11.768 39.708 -13.454 1.00 20.02 101 ASP B C 1
ATOM 1806 O O . ASP B 1 101 ? -11.932 40.805 -12.898 1.00 19.05 101 ASP B O 1
ATOM 1811 N N . LYS B 1 102 ? -12.710 38.768 -13.522 1.00 21.27 102 LYS B N 1
ATOM 1812 C CA . LYS B 1 102 ? -14.007 38.929 -12.868 1.00 21.31 102 LYS B CA 1
ATOM 1813 C C . LYS B 1 102 ? -13.832 38.032 -11.637 1.00 18.85 102 LYS B C 1
ATOM 1814 O O . LYS B 1 102 ? -13.877 36.810 -11.750 1.00 26.57 102 LYS B O 1
ATOM 1820 N N . LEU B 1 103 ? -13.489 38.645 -10.506 1.00 23.05 103 LEU B N 1
ATOM 1821 C CA . LEU B 1 103 ? -13.244 37.949 -9.234 1.00 27.14 103 LEU B CA 1
ATOM 1822 C C . LEU B 1 103 ? -14.373 37.097 -8.684 1.00 33.15 103 LEU B C 1
ATOM 1823 O O . LEU B 1 103 ? -15.453 37.609 -8.378 1.00 39.58 103 LEU B O 1
ATOM 1828 N N . HIS B 1 104 ? -14.069 35.818 -8.466 1.00 35.70 104 HIS B N 1
ATOM 1829 C CA . HIS B 1 104 ? -15.022 34.861 -7.926 1.00 39.45 104 HIS B CA 1
ATOM 1830 C C . HIS B 1 104 ? -16.281 34.822 -8.769 1.00 40.37 104 HIS B C 1
ATOM 1831 O O . HIS B 1 104 ? -17.378 35.128 -8.298 1.00 42.88 104 HIS B O 1
ATOM 1838 N N . ALA B 1 105 ? -16.084 34.518 -10.049 1.00 38.05 105 ALA B N 1
ATOM 1839 C CA . ALA B 1 105 ? -17.178 34.435 -10.999 1.00 35.68 105 ALA B CA 1
ATOM 1840 C C . ALA B 1 105 ? -17.662 33.006 -10.994 1.00 30.50 105 ALA B C 1
ATOM 1841 O O . ALA B 1 105 ? -18.859 32.744 -11.028 1.00 28.48 105 ALA B O 1
ATOM 1843 N N . LEU B 1 106 ? -16.709 32.086 -11.013 1.00 29.33 106 LEU B N 1
ATOM 1844 C CA . LEU B 1 106 ? -17.012 30.668 -10.990 1.00 32.53 106 LEU B CA 1
ATOM 1845 C C . LEU B 1 106 ? -16.791 30.240 -9.559 1.00 36.11 106 LEU B C 1
ATOM 1846 O O . LEU B 1 106 ? -15.862 30.728 -8.900 1.00 33.25 106 LEU B O 1
ATOM 1851 N N . ARG B 1 107 ? -17.634 29.346 -9.063 1.00 36.32 107 ARG B N 1
ATOM 1852 C CA . ARG B 1 107 ? -17.421 28.875 -7.711 1.00 44.16 107 ARG B CA 1
ATOM 1853 C C . ARG B 1 107 ? -16.346 27.809 -7.791 1.00 39.51 107 ARG B C 1
ATOM 1854 O O . ARG B 1 107 ? -16.348 26.992 -8.716 1.00 37.24 107 ARG B O 1
ATOM 1862 N N . TYR B 1 108 ? -15.422 27.857 -6.835 1.00 33.82 108 TYR B N 1
ATOM 1863 C CA . TYR B 1 108 ? -14.295 26.925 -6.737 1.00 28.87 108 TYR B CA 1
ATOM 1864 C C . TYR B 1 108 ? -13.047 27.370 -7.508 1.00 28.11 108 TYR B C 1
ATOM 1865 O O . TYR B 1 108 ? -12.048 26.650 -7.535 1.00 26.97 108 TYR B O 1
ATOM 1874 N N . ALA B 1 109 ? -13.092 28.578 -8.074 1.00 25.81 109 ALA B N 1
ATOM 1875 C CA . ALA B 1 109 ? -11.989 29.142 -8.849 1.00 18.80 109 ALA B CA 1
ATOM 1876 C C . ALA B 1 109 ? -11.726 30.575 -8.380 1.00 19.22 109 ALA B C 1
ATOM 1877 O O . ALA B 1 109 ? -12.658 31.281 -7.968 1.00 28.09 109 ALA B O 1
ATOM 1879 N N . ASP B 1 110 ? -10.468 31.013 -8.427 1.00 19.84 110 ASP B N 1
ATOM 1880 C CA . ASP B 1 110 ? -10.113 32.376 -7.992 1.00 16.80 110 ASP B CA 1
ATOM 1881 C C . ASP B 1 110 ? -10.811 33.399 -8.873 1.00 15.97 110 ASP B C 1
ATOM 1882 O O . ASP B 1 110 ? -11.330 34.392 -8.361 1.00 16.78 110 ASP B O 1
ATOM 1887 N N . SER B 1 111 ? -10.870 33.138 -10.180 1.00 19.04 111 SER B N 1
ATOM 1888 C CA . SER B 1 111 ? -11.549 34.037 -11.117 1.00 17.18 111 SER B CA 1
ATOM 1889 C C . SER B 1 111 ? -11.565 33.482 -12.527 1.00 14.75 111 SER B C 1
ATOM 1890 O O . SER B 1 111 ? -11.114 32.358 -12.773 1.00 10.20 111 SER B O 1
ATOM 1893 N N . VAL B 1 112 ? -12.105 34.302 -13.428 1.00 8.36 112 VAL B N 1
ATOM 1894 C CA . VAL B 1 112 ? -12.196 34.035 -14.853 1.00 11.64 112 VAL B CA 1
ATOM 1895 C C . VAL B 1 112 ? -11.817 35.370 -15.495 1.00 14.36 112 VAL B C 1
ATOM 1896 O O . VAL B 1 112 ? -12.297 36.421 -15.071 1.00 17.91 112 VAL B O 1
ATOM 1900 N N . SER B 1 113 ? -10.930 35.359 -16.479 1.00 13.35 113 SER B N 1
ATOM 1901 C CA . SER B 1 113 ? -10.536 36.611 -17.093 1.00 15.58 113 SER B CA 1
ATOM 1902 C C . SER B 1 113 ? -10.708 36.547 -18.585 1.00 17.39 113 SER B C 1
ATOM 1903 O O . SER B 1 113 ? -10.563 35.491 -19.187 1.00 26.20 113 SER B O 1
ATOM 1906 N N . MET B 1 114 ? -10.861 37.720 -19.175 1.00 17.62 114 MET B N 1
ATOM 1907 C CA . MET B 1 114 ? -11.004 37.903 -20.607 1.00 15.23 114 MET B CA 1
ATOM 1908 C C . MET B 1 114 ? -9.852 38.806 -21.058 1.00 16.02 114 MET B C 1
ATOM 1909 O O . MET B 1 114 ? -9.688 39.889 -20.505 1.00 16.86 114 MET B O 1
ATOM 1914 N N . THR B 1 115 ? -9.043 38.370 -22.020 1.00 13.81 115 THR B N 1
ATOM 1915 C CA . THR B 1 115 ? -7.925 39.189 -22.527 1.00 15.78 115 THR B CA 1
ATOM 1916 C C . THR B 1 115 ? -8.179 39.510 -24.008 1.00 22.00 115 THR B C 1
ATOM 1917 O O . THR B 1 115 ? -8.658 38.646 -24.743 1.00 23.74 115 THR B O 1
ATOM 1921 N N . LEU B 1 116 ? -7.904 40.749 -24.428 1.00 24.95 116 LEU B N 1
ATOM 1922 C CA . LEU B 1 116 ? -8.076 41.194 -25.821 1.00 21.48 116 LEU B CA 1
ATOM 1923 C C . LEU B 1 116 ? -6.870 42.036 -26.165 1.00 27.39 116 LEU B C 1
ATOM 1924 O O . LEU B 1 116 ? -6.319 42.684 -25.276 1.00 29.64 116 LEU B O 1
ATOM 1929 N N . SER B 1 117 ? -6.430 42.003 -27.423 1.00 31.52 117 SER B N 1
ATOM 1930 C CA . SER B 1 117 ? -5.281 42.809 -27.837 1.00 30.76 117 SER B CA 1
ATOM 1931 C C . SER B 1 117 ? -5.508 43.471 -29.194 1.00 33.43 117 SER B C 1
ATOM 1932 O O . SER B 1 117 ? -6.442 43.114 -29.918 1.00 38.26 117 SER B O 1
ATOM 1935 N N . TRP B 1 118 ? -4.659 44.445 -29.511 1.00 33.98 118 TRP B N 1
ATOM 1936 C CA . TRP B 1 118 ? -4.726 45.214 -30.749 1.00 37.22 118 TRP B CA 1
ATOM 1937 C C . TRP B 1 118 ? -3.311 45.540 -31.291 1.00 43.93 118 TRP B C 1
ATOM 1938 O O . TRP B 1 118 ? -2.399 45.863 -30.526 1.00 44.35 118 TRP B O 1
ATOM 1949 N N . GLN B 1 119 ? -3.162 45.493 -32.614 1.00 49.34 119 GLN B N 1
ATOM 1950 C CA . GLN B 1 119 ? -1.890 45.735 -33.300 1.00 50.35 119 GLN B CA 1
ATOM 1951 C C . GLN B 1 119 ? -1.881 46.977 -34.204 1.00 55.27 119 GLN B C 1
ATOM 1952 O O . GLN B 1 119 ? -2.937 47.509 -34.568 1.00 58.84 119 GLN B O 1
ATOM 1958 N N . ARG B 1 120 ? -0.683 47.364 -34.638 1.00 55.24 120 ARG B N 1
ATOM 1959 C CA . ARG B 1 120 ? -0.483 48.493 -35.550 1.00 54.22 120 ARG B CA 1
ATOM 1960 C C . ARG B 1 120 ? -0.898 49.840 -34.984 1.00 50.66 120 ARG B C 1
ATOM 1961 O O . ARG B 1 120 ? -0.375 50.877 -35.404 1.00 46.55 120 ARG B O 1
ATOM 1969 N N . ALA C 1 2 ? -4.049 20.189 -32.234 1.00 100.00 2 ALA C N 1
ATOM 1970 C CA . ALA C 1 2 ? -3.174 19.660 -31.187 1.00 100.00 2 ALA C CA 1
ATOM 1971 C C . ALA C 1 2 ? -1.780 20.280 -31.287 1.00 100.00 2 ALA C C 1
ATOM 1972 O O . ALA C 1 2 ? -1.522 21.073 -32.200 1.00 100.00 2 ALA C O 1
ATOM 1974 N N . GLN C 1 3 ? -0.922 19.966 -30.311 1.00 100.00 3 GLN C N 1
ATOM 1975 C CA . GLN C 1 3 ? 0.480 20.431 -30.252 1.00 100.00 3 GLN C CA 1
ATOM 1976 C C . GLN C 1 3 ? 1.261 19.393 -29.397 1.00 96.42 3 GLN C C 1
ATOM 1977 O O . GLN C 1 3 ? 1.590 19.663 -28.239 1.00 94.68 3 GLN C O 1
ATOM 1983 N N . PRO C 1 4 ? 1.580 18.203 -29.979 1.00 92.87 4 PRO C N 1
ATOM 1984 C CA . PRO C 1 4 ? 2.291 17.051 -29.392 1.00 88.47 4 PRO C CA 1
ATOM 1985 C C . PRO C 1 4 ? 3.505 17.231 -28.467 1.00 82.68 4 PRO C C 1
ATOM 1986 O O . PRO C 1 4 ? 4.574 16.655 -28.703 1.00 86.38 4 PRO C O 1
ATOM 1990 N N . ALA C 1 5 ? 3.299 17.940 -27.363 1.00 72.21 5 ALA C N 1
ATOM 1991 C CA . ALA C 1 5 ? 4.344 18.160 -26.374 1.00 58.34 5 ALA C CA 1
ATOM 1992 C C . ALA C 1 5 ? 3.702 18.250 -24.986 1.00 49.46 5 ALA C C 1
ATOM 1993 O O . ALA C 1 5 ? 2.823 19.086 -24.740 1.00 50.66 5 ALA C O 1
ATOM 1995 N N . ALA C 1 6 ? 4.042 17.294 -24.132 1.00 35.60 6 ALA C N 1
ATOM 1996 C CA . ALA C 1 6 ? 3.543 17.275 -22.768 1.00 29.29 6 ALA C CA 1
ATOM 1997 C C . ALA C 1 6 ? 4.618 18.017 -21.974 1.00 29.58 6 ALA C C 1
ATOM 1998 O O . ALA C 1 6 ? 5.810 17.797 -22.194 1.00 33.99 6 ALA C O 1
ATOM 2000 N N . ILE C 1 7 ? 4.199 18.952 -21.126 1.00 24.44 7 ILE C N 1
ATOM 2001 C CA . ILE C 1 7 ? 5.121 19.730 -20.315 1.00 18.26 7 ILE C CA 1
ATOM 2002 C C . ILE C 1 7 ? 4.956 19.388 -18.848 1.00 18.70 7 ILE C C 1
ATOM 2003 O O . ILE C 1 7 ? 3.883 19.596 -18.270 1.00 32.02 7 ILE C O 1
ATOM 2008 N N . ILE C 1 8 ? 6.019 18.900 -18.237 1.00 15.68 8 ILE C N 1
ATOM 2009 C CA . ILE C 1 8 ? 6.004 18.568 -16.826 1.00 13.51 8 ILE C CA 1
ATOM 2010 C C . ILE C 1 8 ? 6.770 19.666 -16.123 1.00 12.04 8 ILE C C 1
ATOM 2011 O O . ILE C 1 8 ? 7.807 20.091 -16.616 1.00 17.34 8 ILE C O 1
ATOM 2016 N N . ARG C 1 9 ? 6.218 20.188 -15.036 1.00 10.12 9 ARG C N 1
ATOM 2017 C CA . ARG C 1 9 ? 6.878 21.239 -14.274 1.00 5.34 9 ARG C CA 1
ATOM 2018 C C . ARG C 1 9 ? 7.017 20.855 -12.823 1.00 11.27 9 ARG C C 1
ATOM 2019 O O . ARG C 1 9 ? 6.059 20.426 -12.190 1.00 14.96 9 ARG C O 1
ATOM 2027 N N . ILE C 1 10 ? 8.235 20.969 -12.319 1.00 12.61 10 ILE C N 1
ATOM 2028 C CA . ILE C 1 10 ? 8.540 20.687 -10.936 1.00 15.16 10 ILE C CA 1
ATOM 2029 C C . ILE C 1 10 ? 8.678 22.081 -10.364 1.00 20.70 10 ILE C C 1
ATOM 2030 O O . ILE C 1 10 ? 9.607 22.822 -10.713 1.00 26.64 10 ILE C O 1
ATOM 2035 N N . LYS C 1 11 ? 7.686 22.460 -9.563 1.00 18.42 11 LYS C N 1
ATOM 2036 C CA . LYS C 1 11 ? 7.597 23.777 -8.974 1.00 12.27 11 LYS C CA 1
ATOM 2037 C C . LYS C 1 11 ? 8.195 23.923 -7.588 1.00 15.70 11 LYS C C 1
ATOM 2038 O O . LYS C 1 11 ? 7.909 23.145 -6.687 1.00 24.65 11 LYS C O 1
ATOM 2044 N N . ASN C 1 12 ? 9.054 24.925 -7.454 1.00 14.34 12 ASN C N 1
ATOM 2045 C CA . ASN C 1 12 ? 9.726 25.283 -6.215 1.00 8.23 12 ASN C CA 1
ATOM 2046 C C . ASN C 1 12 ? 10.303 24.187 -5.366 1.00 8.61 12 ASN C C 1
ATOM 2047 O O . ASN C 1 12 ? 9.969 24.061 -4.206 1.00 19.41 12 ASN C O 1
ATOM 2052 N N . LEU C 1 13 ? 11.202 23.412 -5.922 1.00 10.97 13 LEU C N 1
ATOM 2053 C CA . LEU C 1 13 ? 11.841 22.367 -5.164 1.00 11.89 13 LEU C CA 1
ATOM 2054 C C . LEU C 1 13 ? 12.808 23.146 -4.257 1.00 10.75 13 LEU C C 1
ATOM 2055 O O . LEU C 1 13 ? 13.761 23.743 -4.740 1.00 14.96 13 LEU C O 1
ATOM 2060 N N . ARG C 1 14 ? 12.513 23.197 -2.963 1.00 14.79 14 ARG C N 1
ATOM 2061 C CA . ARG C 1 14 ? 13.317 23.928 -1.977 1.00 14.81 14 ARG C CA 1
ATOM 2062 C C . ARG C 1 14 ? 14.393 23.083 -1.327 1.00 20.60 14 ARG C C 1
ATOM 2063 O O . ARG C 1 14 ? 14.087 22.132 -0.583 1.00 26.43 14 ARG C O 1
ATOM 2071 N N . LEU C 1 15 ? 15.651 23.460 -1.557 1.00 15.64 15 LEU C N 1
ATOM 2072 C CA . LEU C 1 15 ? 16.803 22.729 -1.015 1.00 13.41 15 LEU C CA 1
ATOM 2073 C C . LEU C 1 15 ? 17.855 23.682 -0.446 1.00 15.51 15 LEU C C 1
ATOM 2074 O O . LEU C 1 15 ? 17.838 24.880 -0.748 1.00 18.52 15 LEU C O 1
ATOM 2079 N N . ARG C 1 16 ? 18.797 23.132 0.323 1.00 15.64 16 ARG C N 1
ATOM 2080 C CA . ARG C 1 16 ? 19.902 23.901 0.907 1.00 18.35 16 ARG C CA 1
ATOM 2081 C C . ARG C 1 16 ? 21.251 23.259 0.531 1.00 23.72 16 ARG C C 1
ATOM 2082 O O . ARG C 1 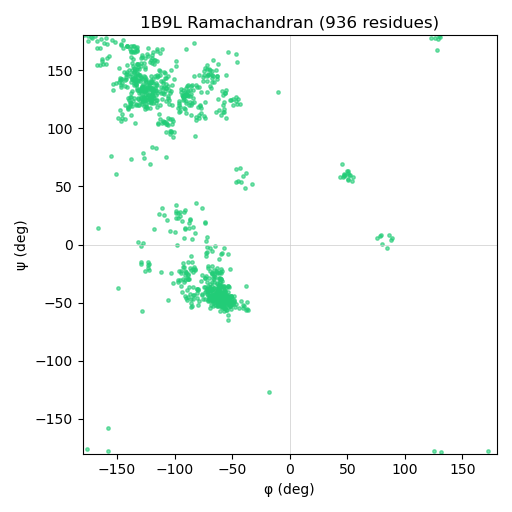16 ? 21.408 22.027 0.615 1.00 24.93 16 ARG C O 1
ATOM 2090 N N . THR C 1 17 ? 22.223 24.074 0.124 1.00 21.36 17 THR C N 1
ATOM 2091 C CA . THR C 1 17 ? 23.531 23.540 -0.245 1.00 26.08 17 THR C CA 1
ATOM 2092 C C . THR C 1 17 ? 24.631 24.589 -0.154 1.00 29.55 17 THR C C 1
ATOM 2093 O O . THR C 1 17 ? 24.387 25.709 0.289 1.00 32.84 17 THR C O 1
ATOM 2097 N N . PHE C 1 18 ? 25.853 24.214 -0.514 1.00 30.51 18 PHE C N 1
ATOM 2098 C CA . PHE C 1 18 ? 26.938 25.171 -0.470 1.00 31.48 18 PHE C CA 1
ATOM 2099 C C . PHE C 1 18 ? 27.157 25.782 -1.853 1.00 31.83 18 PHE C C 1
ATOM 2100 O O . PHE C 1 18 ? 27.315 25.056 -2.845 1.00 25.82 18 PHE C O 1
ATOM 2108 N N . ILE C 1 19 ? 27.083 27.109 -1.932 1.00 35.31 19 ILE C N 1
ATOM 2109 C CA . ILE C 1 19 ? 27.322 27.807 -3.193 1.00 40.98 19 ILE C CA 1
ATOM 2110 C C . ILE C 1 19 ? 28.152 29.046 -2.917 1.00 47.77 19 ILE C C 1
ATOM 2111 O O . ILE C 1 19 ? 27.738 29.924 -2.153 1.00 47.12 19 ILE C O 1
ATOM 2116 N N . GLY C 1 20 ? 29.319 29.111 -3.546 1.00 56.12 20 GLY C N 1
ATOM 2117 C CA . GLY C 1 20 ? 30.188 30.255 -3.374 1.00 60.27 20 GLY C CA 1
ATOM 2118 C C . GLY C 1 20 ? 31.604 29.828 -3.075 1.00 66.63 20 GLY C C 1
ATOM 2119 O O . GLY C 1 20 ? 31.910 28.631 -3.033 1.00 66.48 20 GLY C O 1
ATOM 2120 N N . ILE C 1 21 ? 32.467 30.817 -2.871 1.00 71.69 21 ILE C N 1
ATOM 2121 C CA . ILE C 1 21 ? 33.878 30.582 -2.570 1.00 79.49 21 ILE C CA 1
ATOM 2122 C C . ILE C 1 21 ? 34.302 31.372 -1.322 1.00 77.47 21 ILE C C 1
ATOM 2123 O O . ILE C 1 21 ? 35.347 31.113 -0.709 1.00 74.45 21 ILE C O 1
ATOM 2128 N N . LYS C 1 22 ? 33.482 32.345 -0.959 1.00 75.14 22 LYS C N 1
ATOM 2129 C CA . LYS C 1 22 ? 33.763 33.153 0.202 1.00 79.42 22 LYS C CA 1
ATOM 2130 C C . LYS C 1 22 ? 33.602 32.310 1.456 1.00 82.35 22 LYS C C 1
ATOM 2131 O O . LYS C 1 22 ? 32.748 31.428 1.517 1.00 83.02 22 LYS C O 1
ATOM 2137 N N . GLU C 1 23 ? 34.423 32.604 2.455 1.00 85.58 23 GLU C N 1
ATOM 2138 C CA . GLU C 1 23 ? 34.405 31.907 3.734 1.00 85.54 23 GLU C CA 1
ATOM 2139 C C . GLU C 1 23 ? 33.001 31.551 4.210 1.00 81.87 23 GLU C C 1
ATOM 2140 O O . GLU C 1 23 ? 32.683 30.392 4.438 1.00 82.62 23 GLU C O 1
ATOM 2146 N N . GLU C 1 24 ? 32.143 32.549 4.324 1.00 80.58 24 GLU C N 1
ATOM 2147 C CA . GLU C 1 24 ? 30.784 32.314 4.794 1.00 81.87 24 GLU C CA 1
ATOM 2148 C C . GLU C 1 24 ? 29.958 31.331 3.935 1.00 79.23 24 GLU C C 1
ATOM 2149 O O . GLU C 1 24 ? 29.334 30.405 4.476 1.00 75.08 24 GLU C O 1
ATOM 2155 N N . GLU C 1 25 ? 29.980 31.521 2.610 1.00 74.98 25 GLU C N 1
ATOM 2156 C CA . GLU C 1 25 ? 29.234 30.682 1.662 1.00 67.11 25 GLU C CA 1
ATOM 2157 C C . GLU C 1 25 ? 29.647 29.219 1.689 1.00 66.59 25 GLU C C 1
ATOM 2158 O O . GLU C 1 25 ? 28.821 28.329 1.430 1.00 70.05 25 GLU C O 1
ATOM 2164 N N . ILE C 1 26 ? 30.935 28.970 1.912 1.00 62.56 26 ILE C N 1
ATOM 2165 C CA . ILE C 1 26 ? 31.435 27.600 1.989 1.00 63.72 26 ILE C CA 1
ATOM 2166 C C . ILE C 1 26 ? 31.199 27.021 3.390 1.00 62.46 26 ILE C C 1
ATOM 2167 O O . ILE C 1 26 ? 31.214 25.798 3.567 1.00 60.93 26 ILE C O 1
ATOM 2172 N N . ASN C 1 27 ? 31.013 27.897 4.380 1.00 65.32 27 ASN C N 1
ATOM 2173 C CA . ASN C 1 27 ? 30.765 27.475 5.762 1.00 68.36 27 ASN C CA 1
ATOM 2174 C C . ASN C 1 27 ? 29.291 27.241 6.105 1.00 65.25 27 ASN C C 1
ATOM 2175 O O . ASN C 1 27 ? 28.970 26.440 6.985 1.00 64.60 27 ASN C O 1
ATOM 2180 N N . ASN C 1 28 ? 28.393 27.957 5.441 1.00 60.86 28 ASN C N 1
ATOM 2181 C CA . ASN C 1 28 ? 26.975 27.774 5.697 1.00 52.74 28 ASN C CA 1
ATOM 2182 C C . ASN C 1 28 ? 26.213 27.477 4.408 1.00 48.91 28 ASN C C 1
ATOM 2183 O O . ASN C 1 28 ? 26.404 28.147 3.380 1.00 50.14 28 ASN C O 1
ATOM 2188 N N . ARG C 1 29 ? 25.358 26.463 4.456 1.00 40.63 29 ARG C N 1
ATOM 2189 C CA . ARG C 1 29 ? 24.565 26.109 3.289 1.00 34.62 29 ARG C CA 1
ATOM 2190 C C . ARG C 1 29 ? 23.544 27.235 3.139 1.00 33.07 29 ARG C C 1
ATOM 2191 O O . ARG C 1 29 ? 23.144 27.849 4.129 1.00 30.45 29 ARG C O 1
ATOM 2199 N N . GLN C 1 30 ? 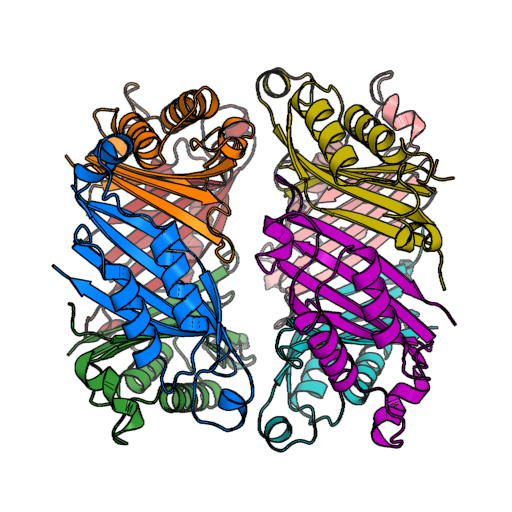23.177 27.548 1.904 1.00 31.72 30 GLN C N 1
ATOM 2200 C CA . GLN C 1 30 ? 22.223 28.604 1.632 1.00 24.85 30 GLN C CA 1
ATOM 2201 C C . GLN C 1 30 ? 21.016 27.951 1.025 1.00 26.59 30 GLN C C 1
ATOM 2202 O O . GLN C 1 30 ? 21.058 26.785 0.649 1.00 23.77 30 GLN C O 1
ATOM 2208 N N . ASP C 1 31 ? 19.932 28.713 0.974 1.00 33.21 31 ASP C N 1
ATOM 2209 C CA . ASP C 1 31 ? 18.662 28.271 0.422 1.00 23.95 31 ASP C CA 1
ATOM 2210 C C . ASP C 1 31 ? 18.620 28.606 -1.057 1.00 19.46 31 ASP C C 1
ATOM 2211 O O . ASP C 1 31 ? 19.000 29.707 -1.475 1.00 18.81 31 ASP C O 1
ATOM 2216 N N . ILE C 1 32 ? 18.174 27.637 -1.841 1.00 14.80 32 ILE C N 1
ATOM 2217 C CA . ILE C 1 32 ? 18.017 27.791 -3.272 1.00 14.09 32 ILE C CA 1
ATOM 2218 C C . ILE C 1 32 ? 16.691 27.157 -3.638 1.00 14.34 32 ILE C C 1
ATOM 2219 O O . ILE C 1 32 ? 16.224 26.246 -2.966 1.00 23.52 32 ILE C O 1
ATOM 2224 N N . VAL C 1 33 ? 16.064 27.662 -4.682 1.00 17.75 33 VAL C N 1
ATOM 2225 C CA . VAL C 1 33 ? 14.791 27.125 -5.137 1.00 17.60 33 VAL C CA 1
ATOM 2226 C C . VAL C 1 33 ? 15.035 26.739 -6.580 1.00 20.85 33 VAL C C 1
ATOM 2227 O O . VAL C 1 33 ? 15.571 27.530 -7.370 1.00 24.62 33 VAL C O 1
ATOM 2231 N N . ILE C 1 34 ? 14.682 25.505 -6.899 1.00 17.14 34 ILE C N 1
ATOM 2232 C CA . ILE C 1 34 ? 14.856 24.984 -8.236 1.00 14.51 34 ILE C CA 1
ATOM 2233 C C . ILE C 1 34 ? 13.507 24.761 -8.919 1.00 16.65 34 ILE C C 1
ATOM 2234 O O . ILE C 1 34 ? 12.572 24.274 -8.296 1.00 16.51 34 ILE C O 1
ATOM 2239 N N . ASN C 1 35 ? 13.397 25.173 -10.177 1.00 19.80 35 ASN C N 1
ATOM 2240 C CA . ASN C 1 35 ? 12.188 24.956 -10.974 1.00 15.90 35 ASN C CA 1
ATOM 2241 C C . ASN C 1 35 ? 12.675 24.273 -12.240 1.00 21.84 35 ASN C C 1
ATOM 2242 O O . ASN C 1 35 ? 13.692 24.690 -12.817 1.00 19.90 35 ASN C O 1
ATOM 2247 N N . VAL C 1 36 ? 11.976 23.202 -12.627 1.00 20.65 36 VAL C N 1
ATOM 2248 C CA . VAL C 1 36 ? 12.330 22.390 -13.786 1.00 9.77 36 VAL C CA 1
ATOM 2249 C C . VAL C 1 36 ? 11.155 22.225 -14.726 1.00 17.65 36 VAL C C 1
ATOM 2250 O O . VAL C 1 36 ? 10.045 21.904 -14.310 1.00 26.72 36 VAL C O 1
ATOM 2254 N N . THR C 1 37 ? 11.408 22.451 -16.001 1.00 21.20 37 THR C N 1
ATOM 2255 C CA . THR C 1 37 ? 10.400 22.332 -17.035 1.00 19.45 37 THR C CA 1
ATOM 2256 C C . THR C 1 37 ? 10.948 21.303 -18.008 1.00 24.68 37 THR C C 1
ATOM 2257 O O . THR C 1 37 ? 12.078 21.436 -18.476 1.00 27.33 37 THR C O 1
ATOM 2261 N N . ILE C 1 38 ? 10.161 20.270 -18.289 1.00 26.04 38 ILE C N 1
ATOM 2262 C CA . ILE C 1 38 ? 10.569 19.184 -19.173 1.00 16.37 38 ILE C CA 1
ATOM 2263 C C . ILE C 1 38 ? 9.486 18.915 -20.182 1.00 19.99 38 ILE C C 1
ATOM 2264 O O . ILE C 1 38 ? 8.356 18.668 -19.803 1.00 26.51 38 ILE C O 1
ATOM 2269 N N . HIS C 1 39 ? 9.832 18.939 -21.462 1.00 28.33 39 HIS C N 1
ATOM 2270 C CA . HIS C 1 39 ? 8.870 18.667 -22.534 1.00 27.94 39 HIS C CA 1
ATOM 2271 C C . HIS C 1 39 ? 9.125 17.257 -23.047 1.00 26.72 39 HIS C C 1
ATOM 2272 O O . HIS C 1 39 ? 10.250 16.767 -23.010 1.00 27.86 39 HIS C O 1
ATOM 2279 N N . TYR C 1 40 ? 8.086 16.608 -23.534 1.00 25.98 40 TYR C N 1
ATOM 2280 C CA . TYR C 1 40 ? 8.254 15.295 -24.104 1.00 35.41 40 TYR C CA 1
ATOM 2281 C C . TYR C 1 40 ? 7.008 14.958 -24.911 1.00 40.77 40 TYR C C 1
ATOM 2282 O O . TYR C 1 40 ? 5.956 15.545 -24.674 1.00 39.34 40 TYR C O 1
ATOM 2291 N N . PRO C 1 41 ? 7.132 14.075 -25.931 1.00 46.24 41 PRO C N 1
ATOM 2292 C CA . PRO C 1 41 ? 6.024 13.665 -26.804 1.00 46.97 41 PRO C CA 1
ATOM 2293 C C . PRO C 1 41 ? 4.691 13.364 -26.116 1.00 51.08 41 PRO C C 1
ATOM 2294 O O . PRO C 1 41 ? 4.588 12.463 -25.276 1.00 44.52 41 PRO C O 1
ATOM 2298 N N . ALA C 1 42 ? 3.666 14.110 -26.523 1.00 56.97 42 ALA C N 1
ATOM 2299 C CA . ALA C 1 42 ? 2.325 13.988 -25.959 1.00 65.10 42 ALA C CA 1
ATOM 2300 C C . ALA C 1 42 ? 1.678 12.618 -26.104 1.00 72.04 42 ALA C C 1
ATOM 2301 O O . ALA C 1 42 ? 0.893 12.198 -25.240 1.00 74.00 42 ALA C O 1
ATOM 2303 N N . ASP C 1 43 ? 1.946 11.968 -27.231 1.00 78.58 43 ASP C N 1
ATOM 2304 C CA . ASP C 1 43 ? 1.397 10.649 -27.529 1.00 83.06 43 ASP C CA 1
ATOM 2305 C C . ASP C 1 43 ? 1.901 9.587 -26.560 1.00 83.89 43 ASP C C 1
ATOM 2306 O O . ASP C 1 43 ? 1.121 8.761 -26.079 1.00 80.22 43 ASP C O 1
ATOM 2311 N N . LYS C 1 44 ? 3.199 9.626 -26.266 1.00 89.58 44 LYS C N 1
ATOM 2312 C CA . LYS C 1 44 ? 3.815 8.688 -25.323 1.00 96.71 44 LYS C CA 1
ATOM 2313 C C . LYS C 1 44 ? 3.298 8.938 -23.895 1.00 99.38 44 LYS C C 1
ATOM 2314 O O . LYS C 1 44 ? 3.315 8.038 -23.044 1.00 98.39 44 LYS C O 1
ATOM 2320 N N . ALA C 1 45 ? 2.860 10.172 -23.639 1.00 99.86 45 ALA C N 1
ATOM 2321 C CA . ALA C 1 45 ? 2.334 10.566 -22.331 1.00 99.25 45 ALA C CA 1
ATOM 2322 C C . ALA C 1 45 ? 1.193 9.671 -21.854 1.00 99.48 45 ALA C C 1
ATOM 2323 O O . ALA C 1 45 ? 1.165 9.234 -20.708 1.00 100.00 45 ALA C O 1
ATOM 2325 N N . ARG C 1 46 ? 0.268 9.364 -22.748 1.00 100.00 46 ARG C N 1
ATOM 2326 C CA . ARG C 1 46 ? -0.861 8.518 -22.396 1.00 100.00 46 ARG C CA 1
ATOM 2327 C C . ARG C 1 46 ? -0.459 7.029 -22.248 1.00 100.00 46 ARG C C 1
ATOM 2328 O O . ARG C 1 46 ? -1.337 6.162 -22.202 1.00 100.00 46 ARG C O 1
ATOM 2336 N N . THR C 1 47 ? 0.834 6.737 -22.077 1.00 98.49 47 THR C N 1
ATOM 2337 C CA . THR C 1 47 ? 1.305 5.347 -21.962 1.00 97.90 47 THR C CA 1
ATOM 2338 C C . THR C 1 47 ? 2.184 4.964 -20.739 1.00 94.67 47 THR C C 1
ATOM 2339 O O . THR C 1 47 ? 2.579 3.809 -20.609 1.00 90.45 47 THR C O 1
ATOM 2343 N N . SER C 1 48 ? 2.449 5.898 -19.827 1.00 95.57 48 SER C N 1
ATOM 2344 C CA . SER C 1 48 ? 3.291 5.634 -18.648 1.00 97.67 48 SER C CA 1
ATOM 2345 C C . SER C 1 48 ? 2.755 4.612 -17.609 1.00 100.00 48 SER C C 1
ATOM 2346 O O . SER C 1 48 ? 3.404 4.360 -16.574 1.00 99.58 48 SER C O 1
ATOM 2349 N N . GLU C 1 49 ? 1.557 4.074 -17.850 1.00 100.00 49 GLU C N 1
ATOM 2350 C CA . GLU C 1 49 ? 0.957 3.080 -16.949 1.00 100.00 49 GLU C CA 1
ATOM 2351 C C . GLU C 1 49 ? 1.105 1.683 -17.560 1.00 100.00 49 GLU C C 1
ATOM 2352 O O . GLU C 1 49 ? 1.092 0.674 -16.850 1.00 100.00 49 GLU C O 1
ATOM 2358 N N . ASP C 1 50 ? 1.231 1.653 -18.887 1.00 100.00 50 ASP C N 1
ATOM 2359 C CA . ASP C 1 50 ? 1.380 0.423 -19.664 1.00 100.00 50 ASP C CA 1
ATOM 2360 C C . ASP C 1 50 ? 2.868 0.058 -19.773 1.00 100.00 50 ASP C C 1
ATOM 2361 O O . ASP C 1 50 ? 3.240 -1.103 -19.582 1.00 100.00 50 ASP C O 1
ATOM 2366 N N . ILE C 1 51 ? 3.712 1.057 -20.066 1.00 100.00 51 ILE C N 1
ATOM 2367 C CA . ILE C 1 51 ? 5.169 0.861 -20.199 1.00 100.00 51 ILE C CA 1
ATOM 2368 C C . ILE C 1 51 ? 6.011 1.243 -18.972 1.00 100.00 51 ILE C C 1
ATOM 2369 O O . ILE C 1 51 ? 5.603 2.078 -18.156 1.00 97.85 51 ILE C O 1
ATOM 2374 N N . ASN C 1 52 ? 7.216 0.667 -18.901 1.00 100.00 52 ASN C N 1
ATOM 2375 C CA . ASN C 1 52 ? 8.160 0.908 -17.804 1.00 100.00 52 ASN C CA 1
ATOM 2376 C C . ASN C 1 52 ? 9.506 1.556 -18.201 1.00 100.00 52 ASN C C 1
ATOM 2377 O O . ASN C 1 52 ? 10.462 1.572 -17.415 1.00 100.00 52 ASN C O 1
ATOM 2382 N N . ASP C 1 53 ? 9.568 2.071 -19.431 1.00 99.35 53 ASP C N 1
ATOM 2383 C CA . ASP C 1 53 ? 10.740 2.789 -19.956 1.00 92.75 53 ASP C CA 1
ATOM 2384 C C . ASP C 1 53 ? 10.373 4.282 -19.805 1.00 89.45 53 ASP C C 1
ATOM 2385 O O . ASP C 1 53 ? 11.081 5.177 -20.270 1.00 89.46 53 ASP C O 1
ATOM 2390 N N . ALA C 1 54 ? 9.276 4.517 -19.081 1.00 87.15 54 ALA C N 1
ATOM 2391 C CA . ALA C 1 54 ? 8.681 5.831 -18.831 1.00 84.07 54 ALA C CA 1
ATOM 2392 C C . ALA C 1 54 ? 9.470 6.909 -18.080 1.00 80.69 54 ALA C C 1
ATOM 2393 O O . ALA C 1 54 ? 10.359 6.623 -17.264 1.00 76.80 54 ALA C O 1
ATOM 2395 N N . LEU C 1 55 ? 9.080 8.158 -18.347 1.00 75.63 55 LEU C N 1
ATOM 2396 C CA . LEU C 1 55 ? 9.679 9.346 -17.743 1.00 67.35 55 LEU C CA 1
ATOM 2397 C C . LEU C 1 55 ? 9.095 9.491 -16.330 1.00 63.66 55 LEU C C 1
ATOM 2398 O O . LEU C 1 55 ? 7.919 9.838 -16.168 1.00 60.28 55 LEU C O 1
ATOM 2403 N N . ASN C 1 56 ? 9.919 9.237 -15.317 1.00 54.92 56 ASN C N 1
ATOM 2404 C CA . ASN C 1 56 ? 9.453 9.330 -13.953 1.00 45.83 56 ASN C CA 1
ATOM 2405 C C . ASN C 1 56 ? 9.922 10.616 -13.307 1.00 40.04 56 ASN C C 1
ATOM 2406 O O . ASN C 1 56 ? 11.103 10.751 -12.982 1.00 39.89 56 ASN C O 1
ATOM 2411 N N . TYR C 1 57 ? 8.997 11.553 -13.097 1.00 34.98 57 TYR C N 1
ATOM 2412 C CA . TYR C 1 57 ? 9.363 12.819 -12.474 1.00 33.75 57 TYR C CA 1
ATOM 2413 C C . TYR C 1 57 ? 9.861 12.584 -11.063 1.00 33.83 57 TYR C C 1
ATOM 2414 O O . TYR C 1 57 ? 10.608 13.399 -10.522 1.00 33.00 57 TYR C O 1
ATOM 2423 N N . ARG C 1 58 ? 9.513 11.433 -10.496 1.00 32.25 58 ARG C N 1
ATOM 2424 C CA . ARG C 1 58 ? 9.963 11.113 -9.153 1.00 37.25 58 ARG C CA 1
ATOM 2425 C C . ARG C 1 58 ? 11.444 10.769 -9.141 1.00 34.79 58 ARG C C 1
ATOM 2426 O O . ARG C 1 58 ? 12.186 11.214 -8.266 1.00 35.92 58 ARG C O 1
ATOM 2434 N N . THR C 1 59 ? 11.884 10.033 -10.154 1.00 34.00 59 THR C N 1
ATOM 2435 C CA . THR C 1 59 ? 13.283 9.641 -10.262 1.00 29.15 59 THR C CA 1
ATOM 2436 C C . THR C 1 59 ? 14.139 10.861 -10.554 1.00 27.74 59 THR C C 1
ATOM 2437 O O . THR C 1 59 ? 15.248 10.988 -10.025 1.00 27.41 59 THR C O 1
ATOM 2441 N N . VAL C 1 60 ? 13.624 11.746 -11.405 1.00 16.31 60 VAL C N 1
ATOM 2442 C CA . VAL C 1 60 ? 14.338 12.961 -11.762 1.00 16.64 60 VAL C CA 1
ATOM 2443 C C . VAL C 1 60 ? 14.630 13.764 -10.497 1.00 19.79 60 VAL C C 1
ATOM 2444 O O . VAL C 1 60 ? 15.774 14.167 -10.246 1.00 16.13 60 VAL C O 1
ATOM 2448 N N . THR C 1 61 ? 13.580 13.967 -9.703 1.00 19.87 61 THR C N 1
ATOM 2449 C CA . THR C 1 61 ? 13.667 14.705 -8.445 1.00 17.37 61 THR C CA 1
ATOM 2450 C C . THR C 1 61 ? 14.667 14.018 -7.509 1.00 15.72 61 THR C C 1
ATOM 2451 O O . THR C 1 61 ? 15.622 14.640 -7.068 1.00 18.83 61 THR C O 1
ATOM 2455 N N . LYS C 1 62 ? 14.479 12.727 -7.253 1.00 18.68 62 LYS C N 1
ATOM 2456 C CA . LYS C 1 62 ? 15.364 11.987 -6.361 1.00 19.81 62 LYS C CA 1
ATOM 2457 C C . LYS C 1 62 ? 16.817 12.217 -6.703 1.00 19.72 62 LYS C C 1
ATOM 2458 O O . LYS C 1 62 ? 17.609 12.514 -5.814 1.00 22.62 62 LYS C O 1
ATOM 2464 N N . ASN C 1 63 ? 17.156 12.111 -7.987 1.00 21.41 63 ASN C N 1
ATOM 2465 C CA . ASN C 1 63 ? 18.528 12.315 -8.451 1.00 22.14 63 ASN C CA 1
ATOM 2466 C C . ASN C 1 63 ? 19.003 13.737 -8.241 1.00 21.83 63 ASN C C 1
ATOM 2467 O O . ASN C 1 63 ? 20.136 13.951 -7.842 1.00 28.07 63 ASN C O 1
ATOM 2472 N N . ILE C 1 64 ? 18.157 14.718 -8.522 1.00 21.59 64 ILE C N 1
ATOM 2473 C CA . ILE C 1 64 ? 18.561 16.113 -8.332 1.00 24.63 64 ILE C CA 1
ATOM 2474 C C . ILE C 1 64 ? 18.877 16.424 -6.871 1.00 25.70 64 ILE C C 1
ATOM 2475 O O . ILE C 1 64 ? 19.920 16.989 -6.546 1.00 26.25 64 ILE C O 1
ATOM 2480 N N . ILE C 1 65 ? 17.972 16.033 -5.991 1.00 30.03 65 ILE C N 1
ATOM 2481 C CA . ILE C 1 65 ? 18.141 16.245 -4.559 1.00 30.12 65 ILE C CA 1
ATOM 2482 C C . ILE C 1 65 ? 19.467 15.618 -4.142 1.00 32.08 65 ILE C C 1
ATOM 2483 O O . ILE C 1 65 ? 20.358 16.295 -3.618 1.00 34.64 65 ILE C O 1
ATOM 2488 N N . GLN C 1 66 ? 19.604 14.330 -4.437 1.00 33.31 66 GLN C N 1
ATOM 2489 C CA . GLN C 1 66 ? 20.792 13.575 -4.080 1.00 34.55 66 GLN C CA 1
ATOM 2490 C C . GLN C 1 66 ? 22.052 14.315 -4.503 1.00 29.66 66 GLN C C 1
ATOM 2491 O O . GLN C 1 66 ? 22.917 14.626 -3.683 1.00 29.36 66 GLN C O 1
ATOM 2497 N N . HIS C 1 67 ? 22.079 14.714 -5.764 1.00 29.05 67 HIS C N 1
ATOM 2498 C CA . HIS C 1 67 ? 23.231 15.398 -6.329 1.00 30.97 67 HIS C CA 1
ATOM 2499 C C . HIS C 1 67 ? 23.512 16.790 -5.779 1.00 30.83 67 HIS C C 1
ATOM 2500 O O . HIS C 1 67 ? 24.664 17.206 -5.674 1.00 33.20 67 HIS C O 1
ATOM 2507 N N . VAL C 1 68 ? 22.463 17.529 -5.470 1.00 32.19 68 VAL C N 1
ATOM 2508 C CA . VAL C 1 68 ? 22.631 18.878 -4.956 1.00 32.83 68 VAL C CA 1
ATOM 2509 C C . VAL C 1 68 ? 22.979 18.985 -3.478 1.00 33.41 68 VAL C C 1
ATOM 2510 O O . VAL C 1 68 ? 23.753 19.858 -3.088 1.00 28.88 68 VAL C O 1
ATOM 2514 N N . GLU C 1 69 ? 22.374 18.139 -2.653 1.00 32.45 69 GLU C N 1
ATOM 2515 C CA . GLU C 1 69 ? 22.639 18.194 -1.236 1.00 35.46 69 GLU C CA 1
ATOM 2516 C C . GLU C 1 69 ? 23.990 17.616 -0.890 1.00 37.34 69 GLU C C 1
ATOM 2517 O O . GLU C 1 69 ? 24.687 18.152 -0.024 1.00 37.00 69 GLU C O 1
ATOM 2523 N N . ASN C 1 70 ? 24.380 16.557 -1.595 1.00 38.31 70 ASN C N 1
ATOM 2524 C CA . ASN C 1 70 ? 25.642 15.878 -1.323 1.00 39.36 70 ASN C CA 1
ATOM 2525 C C . ASN C 1 70 ? 26.865 16.438 -2.020 1.00 39.67 70 ASN C C 1
ATOM 2526 O O . ASN C 1 70 ? 27.887 15.764 -2.125 1.00 39.04 70 ASN C O 1
ATOM 2531 N N . ASN C 1 71 ? 26.795 17.687 -2.451 1.00 40.00 71 ASN C N 1
ATOM 2532 C CA . ASN C 1 71 ? 27.935 18.277 -3.118 1.00 39.55 71 ASN C CA 1
ATOM 2533 C C . ASN C 1 71 ? 28.156 19.723 -2.760 1.00 43.00 71 ASN C C 1
ATOM 2534 O O . ASN C 1 71 ? 27.352 20.313 -2.024 1.00 44.21 71 ASN C O 1
ATOM 2539 N N . ARG C 1 72 ? 29.297 20.255 -3.207 1.00 41.76 72 ARG C N 1
ATOM 2540 C CA . ARG C 1 72 ? 29.672 21.651 -2.966 1.00 43.58 72 ARG C CA 1
ATOM 2541 C C . ARG C 1 72 ? 29.792 22.304 -4.319 1.00 37.09 72 ARG C C 1
ATOM 2542 O O . ARG C 1 72 ? 30.188 21.651 -5.277 1.00 41.53 72 ARG C O 1
ATOM 2550 N N . PHE C 1 73 ? 29.370 23.555 -4.423 1.00 35.13 73 PHE C N 1
ATOM 2551 C CA . PHE C 1 73 ? 29.429 24.242 -5.699 1.00 37.20 73 PHE C CA 1
ATOM 2552 C C . PHE C 1 73 ? 30.041 25.624 -5.633 1.00 40.33 73 PHE C C 1
ATOM 2553 O O . PHE C 1 73 ? 29.660 26.457 -4.814 1.00 35.68 73 PHE C O 1
ATOM 2561 N N . SER C 1 74 ? 30.953 25.855 -6.571 1.00 48.58 74 SER C N 1
ATOM 2562 C CA . SER C 1 74 ? 31.698 27.097 -6.708 1.00 47.87 74 SER C CA 1
ATOM 2563 C C . SER C 1 74 ? 30.869 28.166 -7.417 1.00 46.53 74 SER C C 1
ATOM 2564 O O . SER C 1 74 ? 30.857 29.325 -6.995 1.00 47.40 74 SER C O 1
ATOM 2567 N N . LEU C 1 75 ? 30.151 27.764 -8.470 1.00 44.07 75 LEU C N 1
ATOM 2568 C CA . LEU C 1 75 ? 29.329 28.686 -9.267 1.00 36.98 75 LEU C CA 1
ATOM 2569 C C . LEU C 1 75 ? 27.897 28.223 -9.550 1.00 33.59 75 LEU C C 1
ATOM 2570 O O . LEU C 1 75 ? 27.628 27.022 -9.776 1.00 23.66 75 LEU C O 1
ATOM 2575 N N . LEU C 1 76 ? 26.993 29.201 -9.621 1.00 29.59 76 LEU C N 1
ATOM 2576 C CA . LEU C 1 76 ? 25.588 28.926 -9.911 1.00 30.70 76 LEU C CA 1
ATOM 2577 C C . LEU C 1 76 ? 25.487 28.213 -11.265 1.00 35.14 76 LEU C C 1
ATOM 2578 O O . LEU C 1 76 ? 24.764 27.223 -11.407 1.00 36.83 76 LEU C O 1
ATOM 2583 N N . GLU C 1 77 ? 26.269 28.684 -12.232 1.00 31.29 77 GLU C N 1
ATOM 2584 C CA . GLU C 1 77 ? 26.273 28.122 -13.571 1.00 27.98 77 GLU C CA 1
ATOM 2585 C C . GLU C 1 77 ? 26.594 26.646 -13.579 1.00 28.76 77 GLU C C 1
ATOM 2586 O O . GLU C 1 77 ? 25.979 25.894 -14.341 1.00 29.09 77 GLU C O 1
ATOM 2592 N N . LYS C 1 78 ? 27.563 26.229 -12.763 1.00 22.06 78 LYS C N 1
ATOM 2593 C CA . LYS C 1 78 ? 27.927 24.817 -12.710 1.00 26.43 78 LYS C CA 1
ATOM 2594 C C . LYS C 1 78 ? 26.741 24.054 -12.156 1.00 30.85 78 LYS C C 1
ATOM 2595 O O . LYS C 1 78 ? 26.258 23.099 -12.769 1.00 33.64 78 LYS C O 1
ATOM 2601 N N . LEU C 1 79 ? 26.224 24.538 -11.030 1.00 28.77 79 LEU C N 1
ATOM 2602 C CA . LEU C 1 79 ? 25.098 23.887 -10.385 1.00 18.90 79 LEU C CA 1
ATOM 2603 C C . LEU C 1 79 ? 23.919 23.779 -11.315 1.00 19.39 79 LEU C C 1
ATOM 2604 O O . LEU C 1 79 ? 23.335 22.700 -11.457 1.00 22.56 79 LEU C O 1
ATOM 2609 N N . THR C 1 80 ? 23.591 24.881 -11.981 1.00 12.61 80 THR C N 1
ATOM 2610 C CA . THR C 1 80 ? 22.451 24.898 -12.885 1.00 16.06 80 THR C CA 1
ATOM 2611 C C . THR C 1 80 ? 22.628 23.929 -14.040 1.00 23.22 80 THR C C 1
ATOM 2612 O O . THR C 1 80 ? 21.667 23.281 -14.451 1.00 24.66 80 THR C O 1
ATOM 2616 N N . GLN C 1 81 ? 23.858 23.808 -14.542 1.00 30.62 81 GLN C N 1
ATOM 2617 C CA . GLN C 1 81 ? 24.163 22.882 -15.636 1.00 28.32 81 GLN C CA 1
ATOM 2618 C C . GLN C 1 81 ? 24.048 21.422 -15.156 1.00 27.19 81 GLN C C 1
ATOM 2619 O O . GLN C 1 81 ? 23.440 20.583 -15.833 1.00 23.77 81 GLN C O 1
ATOM 2625 N N . ASP C 1 82 ? 24.612 21.130 -13.984 1.00 24.27 82 ASP C N 1
ATOM 2626 C CA . ASP C 1 82 ? 24.545 19.779 -13.425 1.00 27.69 82 ASP C CA 1
ATOM 2627 C C . ASP C 1 82 ? 23.093 19.327 -13.382 1.00 30.22 82 ASP C C 1
ATOM 2628 O O . ASP C 1 82 ? 22.746 18.210 -13.783 1.00 29.17 82 ASP C O 1
ATOM 2633 N N . VAL C 1 83 ? 22.237 20.213 -12.893 1.00 29.27 83 VAL C N 1
ATOM 2634 C CA . VAL C 1 83 ? 20.820 19.906 -12.816 1.00 30.92 83 VAL C CA 1
ATOM 2635 C C . VAL C 1 83 ? 20.205 19.744 -14.210 1.00 27.51 83 VAL C C 1
ATOM 2636 O O . VAL C 1 83 ? 19.499 18.773 -14.466 1.00 30.24 83 VAL C O 1
ATOM 2640 N N . LEU C 1 84 ? 20.495 20.664 -15.123 1.00 28.45 84 LEU C N 1
ATOM 2641 C CA . LEU C 1 84 ? 19.956 20.577 -16.491 1.00 27.72 84 LEU C CA 1
ATOM 2642 C C . LEU C 1 84 ? 20.264 19.208 -17.137 1.00 27.79 84 LEU C C 1
ATOM 2643 O O . LEU C 1 84 ? 19.391 18.583 -17.764 1.00 23.13 84 LEU C O 1
ATOM 2648 N N . ASP C 1 85 ? 21.495 18.740 -16.947 1.00 26.09 85 ASP C N 1
ATOM 2649 C CA . ASP C 1 85 ? 21.915 17.464 -17.483 1.00 21.12 85 ASP C CA 1
ATOM 2650 C C . ASP C 1 85 ? 21.115 16.363 -16.827 1.00 21.20 85 ASP C C 1
ATOM 2651 O O . ASP C 1 85 ? 20.642 15.469 -17.511 1.00 31.32 85 ASP C O 1
ATOM 2656 N N . ILE C 1 86 ? 20.922 16.440 -15.513 1.00 17.78 86 ILE C N 1
ATOM 2657 C CA . ILE C 1 86 ? 20.146 15.424 -14.804 1.00 18.04 86 ILE C CA 1
ATOM 2658 C C . ILE C 1 86 ? 18.694 15.327 -15.284 1.00 21.74 86 ILE C C 1
ATOM 2659 O O . ILE C 1 86 ? 18.110 14.229 -15.327 1.00 28.20 86 ILE C O 1
ATOM 2664 N N . ALA C 1 87 ? 18.109 16.480 -15.592 1.00 19.28 87 ALA C N 1
ATOM 2665 C CA . ALA C 1 87 ? 16.728 16.580 -16.056 1.00 20.13 87 ALA C CA 1
ATOM 2666 C C . ALA C 1 87 ? 16.500 16.066 -17.455 1.00 26.49 87 ALA C C 1
ATOM 2667 O O . ALA C 1 87 ? 15.438 15.526 -17.727 1.00 24.68 87 ALA C O 1
ATOM 2669 N N . ARG C 1 88 ? 17.453 16.313 -18.360 1.00 33.07 88 ARG C N 1
ATOM 2670 C CA . ARG C 1 88 ? 17.337 15.883 -19.767 1.00 36.18 88 ARG C CA 1
ATOM 2671 C C . ARG C 1 88 ? 17.936 14.509 -20.062 1.00 37.55 88 ARG C C 1
ATOM 2672 O O . ARG C 1 88 ? 17.949 14.070 -21.212 1.00 40.60 88 ARG C O 1
ATOM 2680 N N . GLU C 1 89 ? 18.387 13.825 -19.018 1.00 38.67 89 GLU C N 1
ATOM 2681 C CA . GLU C 1 89 ? 19.010 12.513 -19.131 1.00 39.67 89 GLU C CA 1
ATOM 2682 C C . GLU C 1 89 ? 18.124 11.449 -19.770 1.00 38.96 89 GLU C C 1
ATOM 2683 O O . GLU C 1 89 ? 18.608 10.530 -20.420 1.00 45.76 89 GLU C O 1
ATOM 2689 N N . HIS C 1 90 ? 16.822 11.549 -19.580 1.00 38.53 90 HIS C N 1
ATOM 2690 C CA . HIS C 1 90 ? 15.950 10.550 -20.155 1.00 37.36 90 HIS C CA 1
ATOM 2691 C C . HIS C 1 90 ? 15.751 10.777 -21.632 1.00 40.22 90 HIS C C 1
ATOM 2692 O O . HIS C 1 90 ? 15.301 11.840 -22.045 1.00 40.71 90 HIS C O 1
ATOM 2699 N N . HIS C 1 91 ? 15.923 9.702 -22.395 1.00 43.37 91 HIS C N 1
ATOM 2700 C CA . HIS C 1 91 ? 15.800 9.723 -23.842 1.00 41.73 91 HIS C CA 1
ATOM 2701 C C . HIS C 1 91 ? 14.484 10.207 -24.442 1.00 38.45 91 HIS C C 1
ATOM 2702 O O . HIS C 1 91 ? 14.352 10.227 -25.654 1.00 41.42 91 HIS C O 1
ATOM 2709 N N . TRP C 1 92 ? 13.490 10.536 -23.624 1.00 36.22 92 TRP C N 1
ATOM 2710 C CA . TRP C 1 92 ? 12.224 11.028 -24.174 1.00 36.33 92 TRP C CA 1
ATOM 2711 C C . TRP C 1 92 ? 12.240 12.542 -24.208 1.00 34.25 92 TRP C C 1
ATOM 2712 O O . TRP C 1 92 ? 11.520 13.154 -24.999 1.00 37.63 92 TRP C O 1
ATOM 2723 N N . VAL C 1 93 ? 13.078 13.135 -23.358 1.00 31.24 93 VAL C N 1
ATOM 2724 C CA . VAL C 1 93 ? 13.161 14.585 -23.225 1.00 29.78 93 VAL C CA 1
ATOM 2725 C C . VAL C 1 93 ? 13.579 15.327 -24.473 1.00 25.36 93 VAL C C 1
ATOM 2726 O O . VAL C 1 93 ? 14.692 15.188 -24.954 1.00 33.17 93 VAL C O 1
ATOM 2730 N N . THR C 1 94 ? 12.661 16.138 -24.959 1.00 21.38 94 THR C N 1
ATOM 2731 C CA . THR C 1 94 ? 12.820 16.955 -26.144 1.00 21.56 94 THR C CA 1
ATOM 2732 C C . THR C 1 94 ? 13.420 18.320 -25.777 1.00 26.71 94 THR C C 1
ATOM 2733 O O . THR C 1 94 ? 14.364 18.791 -26.400 1.00 28.66 94 THR C O 1
ATOM 2737 N N . TYR C 1 95 ? 12.854 18.947 -24.755 1.00 28.61 95 TYR C N 1
ATOM 2738 C CA . TYR C 1 95 ? 13.299 20.243 -24.282 1.00 23.73 95 TYR C CA 1
ATOM 2739 C C . TYR C 1 95 ? 13.366 20.221 -22.751 1.00 24.70 95 TYR C C 1
ATOM 2740 O O . TYR C 1 95 ? 12.579 19.545 -22.098 1.00 28.32 95 TYR C O 1
ATOM 2749 N N . ALA C 1 96 ? 14.292 20.973 -22.183 1.00 22.25 96 ALA C N 1
ATOM 2750 C CA . ALA C 1 96 ? 14.436 21.025 -20.742 1.00 20.84 96 ALA C CA 1
ATOM 2751 C C . ALA C 1 96 ? 15.055 22.355 -20.322 1.00 24.47 96 ALA C C 1
ATOM 2752 O O . ALA C 1 96 ? 16.066 22.791 -20.876 1.00 28.01 96 ALA C O 1
ATOM 2754 N N . GLU C 1 97 ? 14.449 22.980 -19.322 1.00 28.82 97 GLU C N 1
ATOM 2755 C CA . GLU C 1 97 ? 14.887 24.274 -18.808 1.00 23.53 97 GLU C CA 1
ATOM 2756 C C . GLU C 1 97 ? 14.970 24.190 -17.299 1.00 21.78 97 GLU C C 1
ATOM 2757 O O . GLU C 1 97 ? 14.136 23.547 -16.664 1.00 26.48 97 GLU C O 1
ATOM 2763 N N . VAL C 1 98 ? 15.974 24.824 -16.722 1.00 19.59 98 VAL C N 1
ATOM 2764 C CA . VAL C 1 98 ? 16.139 24.802 -15.280 1.00 16.55 98 VAL C CA 1
ATOM 2765 C C . VAL C 1 98 ? 16.519 26.160 -14.759 1.00 17.34 98 VAL C C 1
ATOM 2766 O O . VAL C 1 98 ? 17.469 26.775 -15.241 1.00 18.96 98 VAL C O 1
ATOM 2770 N N . GLU C 1 99 ? 15.758 26.624 -13.783 1.00 17.92 99 GLU C N 1
ATOM 2771 C CA . GLU C 1 99 ? 16.031 27.895 -13.155 1.00 15.44 99 GLU C CA 1
ATOM 2772 C C . GLU C 1 99 ? 16.367 27.628 -11.692 1.00 19.44 99 GLU C C 1
ATOM 2773 O O . GLU C 1 99 ? 15.780 26.732 -11.063 1.00 25.09 99 GLU C O 1
ATOM 2779 N N . ILE C 1 100 ? 17.394 28.313 -11.196 1.00 16.52 100 ILE C N 1
ATOM 2780 C CA . ILE C 1 100 ? 17.805 28.185 -9.801 1.00 15.41 100 ILE C CA 1
ATOM 2781 C C . ILE C 1 100 ? 17.974 29.562 -9.163 1.00 19.17 100 ILE C C 1
ATOM 2782 O O . ILE C 1 100 ? 18.717 30.430 -9.668 1.00 16.20 100 ILE C O 1
ATOM 2787 N N . ASP C 1 101 ? 17.189 29.792 -8.115 1.00 18.80 101 ASP C N 1
ATOM 2788 C CA . ASP C 1 101 ? 17.224 31.053 -7.394 1.00 15.59 101 ASP C CA 1
ATOM 2789 C C . ASP C 1 101 ? 18.166 30.881 -6.218 1.00 19.14 101 ASP C C 1
ATOM 2790 O O . ASP C 1 101 ? 18.125 29.857 -5.530 1.00 19.43 101 ASP C O 1
ATOM 2795 N N . LYS C 1 102 ? 19.081 31.822 -6.041 1.00 16.66 102 LYS C N 1
ATOM 2796 C CA . LYS C 1 102 ? 19.951 31.775 -4.888 1.00 11.47 102 LYS C CA 1
ATOM 2797 C C . LYS C 1 102 ? 19.303 32.868 -4.035 1.00 14.68 102 LYS C C 1
ATOM 2798 O O . LYS C 1 102 ? 19.485 34.059 -4.275 1.00 13.86 102 LYS C O 1
ATOM 2804 N N . LEU C 1 103 ? 18.460 32.438 -3.106 1.00 18.47 103 LEU C N 1
ATOM 2805 C CA . LEU C 1 103 ? 17.725 33.330 -2.229 1.00 19.77 103 LEU C CA 1
ATOM 2806 C C . LEU C 1 103 ? 18.575 34.272 -1.420 1.00 25.52 103 LEU C C 1
ATOM 2807 O O . LEU C 1 103 ? 19.522 33.849 -0.753 1.00 31.93 103 LEU C O 1
ATOM 2812 N N . HIS C 1 104 ? 18.193 35.549 -1.461 1.00 35.14 104 HIS C N 1
ATOM 2813 C CA . HIS C 1 104 ? 18.878 36.628 -0.748 1.00 42.22 104 HIS C CA 1
ATOM 2814 C C . HIS C 1 104 ? 20.385 36.552 -0.991 1.00 42.65 104 HIS C C 1
ATOM 2815 O O . HIS C 1 104 ? 21.162 36.347 -0.061 1.00 45.79 104 HIS C O 1
ATOM 2822 N N . ALA C 1 105 ? 20.773 36.652 -2.261 1.00 39.32 105 ALA C N 1
ATOM 2823 C CA . ALA C 1 105 ? 22.174 36.600 -2.657 1.00 33.31 105 ALA C CA 1
ATOM 2824 C C . ALA C 1 105 ? 22.710 38.025 -2.785 1.00 32.73 105 ALA C C 1
ATOM 2825 O O . ALA C 1 105 ? 23.914 38.286 -2.638 1.00 31.87 105 ALA C O 1
ATOM 2827 N N . LEU C 1 106 ? 21.809 38.924 -3.157 1.00 31.33 106 LEU C N 1
ATOM 2828 C CA . LEU C 1 106 ? 22.119 40.334 -3.295 1.00 34.63 106 LEU C CA 1
ATOM 2829 C C . LEU C 1 106 ? 21.382 40.980 -2.143 1.00 38.24 106 LEU C C 1
ATOM 2830 O O . LEU C 1 106 ? 20.257 40.583 -1.848 1.00 45.63 106 LEU C O 1
ATOM 2835 N N . ARG C 1 107 ? 21.982 41.963 -1.489 1.00 39.34 107 ARG C N 1
ATOM 2836 C CA . ARG C 1 107 ? 21.262 42.624 -0.418 1.00 46.53 107 ARG C CA 1
ATOM 2837 C C . ARG C 1 107 ? 20.357 43.615 -1.117 1.00 43.91 107 ARG C C 1
ATOM 2838 O O . ARG C 1 107 ? 20.786 44.276 -2.072 1.00 47.87 107 ARG C O 1
ATOM 2846 N N . TYR C 1 108 ? 19.106 43.673 -0.667 1.00 34.83 108 TYR C N 1
ATOM 2847 C CA . TYR C 1 108 ? 18.070 44.555 -1.227 1.00 32.52 108 TYR C CA 1
ATOM 2848 C C . TYR C 1 108 ? 17.297 43.951 -2.395 1.00 26.74 108 TYR C C 1
ATOM 2849 O O . TYR C 1 108 ? 16.442 44.625 -2.957 1.00 27.99 108 TYR C O 1
ATOM 2858 N N . ALA C 1 109 ? 17.580 42.686 -2.722 1.00 20.11 109 ALA C N 1
ATOM 2859 C CA . ALA C 1 109 ? 16.919 41.946 -3.803 1.00 15.19 109 ALA C CA 1
ATOM 2860 C C . ALA C 1 109 ? 16.445 40.579 -3.272 1.00 15.11 109 ALA C C 1
ATOM 2861 O O . ALA C 1 109 ? 17.222 39.859 -2.655 1.00 19.91 109 ALA C O 1
ATOM 2863 N N . ASP C 1 110 ? 15.202 40.190 -3.532 1.00 14.19 110 ASP C N 1
ATOM 2864 C CA . ASP C 1 110 ? 14.709 38.902 -3.038 1.00 10.86 110 ASP C CA 1
ATOM 2865 C C . ASP C 1 110 ? 15.620 37.765 -3.427 1.00 13.88 110 ASP C C 1
ATOM 2866 O O . ASP C 1 110 ? 15.769 36.814 -2.658 1.00 16.89 110 ASP C O 1
ATOM 2871 N N . SER C 1 111 ? 16.202 37.838 -4.626 1.00 17.42 111 SER C N 1
ATOM 2872 C CA . SER C 1 111 ? 17.128 36.804 -5.106 1.00 16.97 111 SER C CA 1
ATOM 2873 C C . SER C 1 111 ? 17.694 37.106 -6.493 1.00 19.30 111 SER C C 1
ATOM 2874 O O . SER C 1 111 ? 17.362 38.112 -7.126 1.00 26.91 111 SER C O 1
ATOM 2877 N N . VAL C 1 112 ? 18.535 36.197 -6.960 1.00 15.72 112 VAL C N 1
ATOM 2878 C CA . VAL C 1 112 ? 19.163 36.276 -8.269 1.00 18.95 112 VAL C CA 1
ATOM 2879 C C . VAL C 1 112 ? 19.081 34.833 -8.798 1.00 18.63 112 VAL C C 1
ATOM 2880 O O . VAL C 1 112 ? 19.386 33.881 -8.071 1.00 19.81 112 VAL C O 1
ATOM 2884 N N . SER C 1 113 ? 18.597 34.644 -10.018 1.00 15.57 113 SER C N 1
ATOM 2885 C CA . SER C 1 113 ? 18.474 33.283 -10.512 1.00 15.14 113 SER C CA 1
ATOM 2886 C C . SER C 1 113 ? 19.229 33.094 -11.786 1.00 14.94 113 SER C C 1
ATOM 2887 O O . SER C 1 113 ? 19.554 34.055 -12.473 1.00 20.88 113 SER C O 1
ATOM 2890 N N . MET C 1 114 ? 19.474 31.837 -12.099 1.00 12.02 114 MET C N 1
ATOM 2891 C CA . MET C 1 114 ? 20.165 31.425 -13.308 1.00 17.37 114 MET C CA 1
ATOM 2892 C C . MET C 1 114 ? 19.247 30.465 -14.056 1.00 19.15 114 MET C C 1
ATOM 2893 O O . MET C 1 114 ? 18.687 29.556 -13.461 1.00 25.92 114 MET C O 1
ATOM 2898 N N . THR C 1 115 ? 19.074 30.658 -15.349 1.00 17.30 115 THR C N 1
ATOM 2899 C CA . THR C 1 115 ? 18.228 29.766 -16.115 1.00 15.17 115 THR C CA 1
ATOM 2900 C C . THR C 1 115 ? 19.034 29.240 -17.288 1.00 19.91 115 THR C C 1
ATOM 2901 O O . THR C 1 115 ? 19.754 30.006 -17.924 1.00 26.72 115 THR C O 1
ATOM 2905 N N . LEU C 1 116 ? 18.986 27.933 -17.527 1.00 18.87 116 LEU C N 1
ATOM 2906 C CA . LEU C 1 116 ? 19.687 27.334 -18.663 1.00 18.22 116 LEU C CA 1
ATOM 2907 C C . LEU C 1 116 ? 18.698 26.368 -19.302 1.00 22.32 116 LEU C C 1
ATOM 2908 O O . LEU C 1 116 ? 17.831 25.844 -18.611 1.00 27.90 116 LEU C O 1
ATOM 2913 N N . SER C 1 117 ? 18.774 26.182 -20.618 1.00 28.93 117 SER C N 1
ATOM 2914 C CA . SER C 1 117 ? 17.876 25.253 -21.303 1.00 28.38 117 SER C CA 1
ATOM 2915 C C . SER C 1 117 ? 18.622 24.381 -22.294 1.00 29.40 117 SER C C 1
ATOM 2916 O O . SER C 1 117 ? 19.779 24.658 -22.630 1.00 31.27 117 SER C O 1
ATOM 2919 N N . TRP C 1 118 ? 17.943 23.336 -22.757 1.00 30.27 118 TRP C N 1
ATOM 2920 C CA . TRP C 1 118 ? 18.491 22.385 -23.709 1.00 33.70 118 TRP C CA 1
ATOM 2921 C C . TRP C 1 118 ? 17.440 21.994 -24.769 1.00 40.48 118 TRP C C 1
ATOM 2922 O O . TRP C 1 118 ? 16.261 21.879 -24.456 1.00 46.41 118 TRP C O 1
ATOM 2933 N N . GLN C 1 119 ? 17.881 21.765 -26.008 1.00 43.25 119 GLN C N 1
ATOM 2934 C CA . GLN C 1 119 ? 17.004 21.423 -27.125 1.00 41.44 119 GLN C CA 1
ATOM 2935 C C . GLN C 1 119 ? 17.401 20.138 -27.841 1.00 47.00 119 GLN C C 1
ATOM 2936 O O . GLN C 1 119 ? 18.553 19.747 -27.784 1.00 55.94 119 GLN C O 1
ATOM 2942 N N . ARG C 1 120 ? 16.468 19.544 -28.588 1.00 47.87 120 ARG C N 1
ATOM 2943 C CA . ARG C 1 120 ? 16.697 18.321 -29.380 1.00 44.50 120 ARG C CA 1
ATOM 2944 C C . ARG C 1 120 ? 16.748 16.964 -28.687 1.00 43.86 120 ARG C C 1
ATOM 2945 O O . ARG C 1 120 ? 16.549 15.915 -29.336 1.00 36.41 120 ARG C O 1
ATOM 2953 N N . ALA D 1 2 ? 21.528 22.459 -27.411 1.00 95.92 2 ALA D N 1
ATOM 2954 C CA . ALA D 1 2 ? 21.788 23.561 -26.485 1.00 100.00 2 ALA D CA 1
ATOM 2955 C C . ALA D 1 2 ? 21.328 24.882 -27.085 1.00 100.00 2 ALA D C 1
ATOM 2956 O O . ALA D 1 2 ? 21.546 25.139 -28.275 1.00 100.00 2 ALA D O 1
ATOM 2958 N N . GLN D 1 3 ? 20.653 25.691 -26.270 1.00 100.00 3 GLN D N 1
ATOM 2959 C CA . GLN D 1 3 ? 20.171 27.012 -26.677 1.00 99.24 3 GLN D CA 1
ATOM 2960 C C . GLN D 1 3 ? 21.132 27.908 -25.893 1.00 95.25 3 GLN D C 1
ATOM 2961 O O . GLN D 1 3 ? 20.755 28.487 -24.873 1.00 96.23 3 GLN D O 1
ATOM 2967 N N . PRO D 1 4 ? 22.396 28.014 -26.360 1.00 92.06 4 PRO D N 1
ATOM 2968 C CA . PRO D 1 4 ? 23.474 28.802 -25.748 1.00 88.64 4 PRO D CA 1
ATOM 2969 C C . PRO D 1 4 ? 23.189 30.246 -25.308 1.00 82.78 4 PRO D C 1
ATOM 2970 O O . PRO D 1 4 ? 23.811 31.184 -25.807 1.00 88.39 4 PRO D O 1
ATOM 2974 N N . ALA D 1 5 ? 22.304 30.408 -24.326 1.00 68.38 5 ALA D N 1
ATOM 2975 C CA . ALA D 1 5 ? 21.967 31.717 -23.783 1.00 51.25 5 ALA D CA 1
ATOM 2976 C C . ALA D 1 5 ? 21.675 31.476 -22.323 1.00 47.72 5 ALA D C 1
ATOM 2977 O O . ALA D 1 5 ? 20.698 30.811 -21.984 1.00 53.64 5 ALA D O 1
ATOM 2979 N N . ALA D 1 6 ? 22.596 31.886 -21.465 1.00 40.31 6 ALA D N 1
ATOM 2980 C CA . ALA D 1 6 ? 22.409 31.736 -20.032 1.00 31.02 6 ALA D CA 1
ATOM 2981 C C . ALA D 1 6 ? 21.675 33.007 -19.635 1.00 27.78 6 ALA D C 1
ATOM 2982 O O . ALA D 1 6 ? 21.981 34.088 -20.146 1.00 28.72 6 ALA D O 1
ATOM 2984 N N . ILE D 1 7 ? 20.666 32.876 -18.786 1.00 24.47 7 ILE D N 1
ATOM 2985 C CA . ILE D 1 7 ? 19.892 34.035 -18.374 1.00 22.37 7 ILE D CA 1
ATOM 2986 C C . ILE D 1 7 ? 20.016 34.335 -16.900 1.00 17.78 7 ILE D C 1
ATOM 2987 O O . ILE D 1 7 ? 19.654 33.506 -16.080 1.00 24.18 7 ILE D O 1
ATOM 2992 N N . ILE D 1 8 ? 20.474 35.533 -16.572 1.00 12.55 8 ILE D N 1
ATOM 2993 C CA . ILE D 1 8 ? 20.590 35.941 -15.188 1.00 17.41 8 ILE D CA 1
ATOM 2994 C C . ILE D 1 8 ? 19.460 36.893 -14.856 1.00 15.95 8 ILE D C 1
ATOM 2995 O O . ILE D 1 8 ? 19.192 37.830 -15.604 1.00 15.43 8 ILE D O 1
ATOM 3000 N N . ARG D 1 9 ? 18.765 36.620 -13.761 1.00 16.22 9 ARG D N 1
ATOM 3001 C CA . ARG D 1 9 ? 17.691 37.490 -13.328 1.00 12.16 9 ARG D CA 1
ATOM 3002 C C . ARG D 1 9 ? 17.964 38.017 -11.939 1.00 15.93 9 ARG D C 1
ATOM 3003 O O . ARG D 1 9 ? 18.245 37.239 -11.022 1.00 16.70 9 ARG D O 1
ATOM 3011 N N . ILE D 1 10 ? 17.939 39.337 -11.805 1.00 13.82 10 ILE D N 1
ATOM 3012 C CA . ILE D 1 10 ? 18.108 39.997 -10.520 1.00 15.88 10 ILE D CA 1
ATOM 3013 C C . ILE D 1 10 ? 16.665 40.342 -10.171 1.00 18.21 10 ILE D C 1
ATOM 3014 O O . ILE D 1 10 ? 16.046 41.208 -10.800 1.00 22.18 10 ILE D O 1
ATOM 3019 N N . LYS D 1 11 ? 16.113 39.605 -9.217 1.00 18.73 11 LYS D N 1
ATOM 3020 C CA . LYS D 1 11 ? 14.714 39.744 -8.823 1.00 15.24 11 LYS D CA 1
ATOM 3021 C C . LYS D 1 11 ? 14.363 40.680 -7.678 1.00 16.22 11 LYS D C 1
ATOM 3022 O O . LYS D 1 11 ? 14.879 40.558 -6.564 1.00 18.53 11 LYS D O 1
ATOM 3028 N N . ASN D 1 12 ? 13.470 41.615 -7.967 1.00 17.42 12 ASN D N 1
ATOM 3029 C CA . ASN D 1 12 ? 12.993 42.584 -6.977 1.00 20.40 12 ASN D CA 1
ATOM 3030 C C . ASN D 1 12 ? 14.029 43.335 -6.169 1.00 17.06 12 ASN D C 1
ATOM 3031 O O . ASN D 1 12 ? 14.050 43.200 -4.946 1.00 19.06 12 ASN D O 1
ATOM 3036 N N . LEU D 1 13 ? 14.858 44.136 -6.844 1.00 16.40 13 LEU D N 1
ATOM 3037 C CA . LEU D 1 13 ? 15.864 44.971 -6.179 1.00 12.65 13 LEU D CA 1
ATOM 3038 C C . LEU D 1 13 ? 15.039 46.185 -5.730 1.00 12.05 13 LEU D C 1
ATOM 3039 O O . LEU D 1 13 ? 14.554 46.946 -6.557 1.00 16.25 13 LEU D O 1
ATOM 3044 N N . ARG D 1 14 ? 14.775 46.288 -4.434 1.00 13.64 14 ARG D N 1
ATOM 3045 C CA . ARG D 1 14 ? 13.951 47.369 -3.900 1.00 16.96 14 ARG D CA 1
ATOM 3046 C C . ARG D 1 14 ? 14.786 48.526 -3.382 1.00 20.31 14 ARG D C 1
ATOM 3047 O O . ARG D 1 14 ? 15.540 48.376 -2.395 1.00 23.50 14 ARG D O 1
ATOM 3055 N N . LEU D 1 15 ? 14.559 49.693 -3.992 1.00 12.94 15 LEU D N 1
ATOM 3056 C CA . LEU D 1 15 ? 15.270 50.930 -3.697 1.00 10.22 15 LEU D CA 1
ATOM 3057 C C . LEU D 1 15 ? 14.326 52.134 -3.569 1.00 18.01 15 LEU D C 1
ATOM 3058 O O . LEU D 1 15 ? 13.161 52.073 -3.977 1.00 17.06 15 LEU D O 1
ATOM 3063 N N . ARG D 1 16 ? 14.851 53.232 -3.018 1.00 21.07 16 ARG D N 1
ATOM 3064 C CA . ARG D 1 16 ? 14.106 54.489 -2.854 1.00 19.37 16 ARG D CA 1
ATOM 3065 C C . ARG D 1 16 ? 14.926 55.636 -3.443 1.00 21.25 16 ARG D C 1
ATOM 3066 O O . ARG D 1 16 ? 16.144 55.726 -3.218 1.00 24.19 16 ARG D O 1
ATOM 3074 N N . THR D 1 17 ? 14.263 56.510 -4.195 1.00 19.90 17 THR D N 1
ATOM 3075 C CA . THR D 1 17 ? 14.929 57.641 -4.832 1.00 21.55 17 THR D CA 1
ATOM 3076 C C . THR D 1 17 ? 13.859 58.619 -5.287 1.00 25.02 17 THR D C 1
ATOM 3077 O O . THR D 1 17 ? 12.674 58.274 -5.315 1.00 25.97 17 THR D O 1
ATOM 3081 N N . PHE D 1 18 ? 14.288 59.813 -5.687 1.00 26.46 18 PHE D N 1
ATOM 3082 C CA . PHE D 1 18 ? 13.383 60.882 -6.106 1.00 27.02 18 PHE D CA 1
ATOM 3083 C C . PHE D 1 18 ? 13.021 60.793 -7.570 1.00 28.48 18 PHE D C 1
ATOM 3084 O O . PHE D 1 18 ? 13.909 60.827 -8.416 1.00 33.23 18 PHE D O 1
ATOM 3092 N N . ILE D 1 19 ? 11.736 60.707 -7.883 1.00 28.95 19 ILE D N 1
ATOM 3093 C CA . ILE D 1 19 ? 11.315 60.645 -9.282 1.00 33.76 19 ILE D CA 1
ATOM 3094 C C . ILE D 1 19 ? 10.196 61.644 -9.483 1.00 38.53 19 ILE D C 1
ATOM 3095 O O . ILE D 1 19 ? 9.201 61.640 -8.763 1.00 36.69 19 ILE D O 1
ATOM 3100 N N . GLY D 1 20 ? 10.375 62.528 -10.443 1.00 47.81 20 GLY D N 1
ATOM 3101 C CA . GLY D 1 20 ? 9.345 63.500 -10.704 1.00 59.79 20 GLY D CA 1
ATOM 3102 C C . GLY D 1 20 ? 9.858 64.915 -10.599 1.00 69.00 20 GLY D C 1
ATOM 3103 O O . GLY D 1 20 ? 11.028 65.171 -10.257 1.00 68.35 20 GLY D O 1
ATOM 3104 N N . ILE D 1 21 ? 8.946 65.837 -10.879 1.00 73.63 21 ILE D N 1
ATOM 3105 C CA . ILE D 1 21 ? 9.231 67.262 -10.858 1.00 78.52 21 ILE D CA 1
ATOM 3106 C C . ILE D 1 21 ? 8.292 67.960 -9.890 1.00 81.21 21 ILE D C 1
ATOM 3107 O O . ILE D 1 21 ? 8.539 69.100 -9.484 1.00 79.98 21 ILE D O 1
ATOM 3112 N N . LYS D 1 22 ? 7.211 67.276 -9.528 1.00 83.16 22 LYS D N 1
ATOM 3113 C CA . LYS D 1 22 ? 6.251 67.836 -8.595 1.00 87.06 22 LYS D CA 1
ATOM 3114 C C . LYS D 1 22 ? 6.897 67.962 -7.217 1.00 88.67 22 LYS D C 1
ATOM 3115 O O . LYS D 1 22 ? 7.628 67.067 -6.776 1.00 89.82 22 LYS D O 1
ATOM 3121 N N . GLU D 1 23 ? 6.609 69.072 -6.543 1.00 89.87 23 GLU D N 1
ATOM 3122 C CA . GLU D 1 23 ? 7.141 69.364 -5.212 1.00 90.80 23 GLU D CA 1
ATOM 3123 C C . GLU D 1 23 ? 7.270 68.124 -4.315 1.00 89.43 23 GLU D C 1
ATOM 3124 O O . GLU D 1 23 ? 8.361 67.792 -3.848 1.00 88.26 23 GLU D O 1
ATOM 3130 N N . GLU D 1 24 ? 6.166 67.412 -4.120 1.00 86.25 24 GLU D N 1
ATOM 3131 C CA . GLU D 1 24 ? 6.169 66.225 -3.273 1.00 81.73 24 GLU D CA 1
ATOM 3132 C C . GLU D 1 24 ? 7.125 65.151 -3.770 1.00 75.85 24 GLU D C 1
ATOM 3133 O O . GLU D 1 24 ? 7.851 64.546 -2.988 1.00 73.08 24 GLU D O 1
ATOM 3139 N N . GLU D 1 25 ? 7.113 64.926 -5.079 1.00 71.35 25 GLU D N 1
ATOM 3140 C CA . GLU D 1 25 ? 7.953 63.919 -5.698 1.00 64.32 25 GLU D CA 1
ATOM 3141 C C . GLU D 1 25 ? 9.419 64.228 -5.538 1.00 62.99 25 GLU D C 1
ATOM 3142 O O . GLU D 1 25 ? 10.249 63.316 -5.458 1.00 64.75 25 GLU D O 1
ATOM 3148 N N . ILE D 1 26 ? 9.743 65.515 -5.539 1.00 60.30 26 ILE D N 1
ATOM 3149 C CA . ILE D 1 26 ? 11.124 65.942 -5.380 1.00 63.00 26 ILE D CA 1
ATOM 3150 C C . ILE D 1 26 ? 11.515 66.082 -3.916 1.00 59.47 26 ILE D C 1
ATOM 3151 O O . ILE D 1 26 ? 12.698 66.067 -3.582 1.00 57.91 26 ILE D O 1
ATOM 3156 N N . ASN D 1 27 ? 10.523 66.224 -3.048 1.00 59.36 27 ASN D N 1
ATOM 3157 C CA . ASN D 1 27 ? 10.775 66.358 -1.615 1.00 61.54 27 ASN D CA 1
ATOM 3158 C C . ASN D 1 27 ? 10.853 65.040 -0.869 1.00 58.36 27 ASN D C 1
ATOM 3159 O O . ASN D 1 27 ? 11.464 64.955 0.196 1.00 59.02 27 ASN D O 1
ATOM 3164 N N . ASN D 1 28 ? 10.202 64.016 -1.408 1.00 57.06 28 ASN D N 1
ATOM 3165 C CA . ASN D 1 28 ? 10.196 62.703 -0.778 1.00 46.64 28 ASN D CA 1
ATOM 3166 C C . ASN D 1 28 ? 10.595 61.600 -1.740 1.00 40.07 28 ASN D C 1
ATOM 3167 O O . ASN D 1 28 ? 10.118 61.548 -2.874 1.00 41.35 28 ASN D O 1
ATOM 3172 N N . ARG D 1 29 ? 11.501 60.737 -1.291 1.00 32.74 29 ARG D N 1
ATOM 3173 C CA . ARG D 1 29 ? 11.953 59.624 -2.105 1.00 27.28 29 ARG D CA 1
ATOM 3174 C C . ARG D 1 29 ? 10.755 58.666 -2.255 1.00 32.42 29 ARG D C 1
ATOM 3175 O O . ARG D 1 29 ? 9.879 58.592 -1.388 1.00 30.26 29 ARG D O 1
ATOM 3183 N N . GLN D 1 30 ? 10.689 57.957 -3.373 1.00 35.51 30 GLN D N 1
ATOM 3184 C CA . GLN D 1 30 ? 9.592 57.033 -3.614 1.00 32.24 30 GLN D CA 1
ATOM 3185 C C . GLN D 1 30 ? 10.146 55.644 -3.725 1.00 30.41 30 GLN D C 1
ATOM 3186 O O . GLN D 1 30 ? 11.349 55.468 -3.976 1.00 28.18 30 GLN D O 1
ATOM 3192 N N . ASP D 1 31 ? 9.269 54.666 -3.514 1.00 26.03 31 ASP D N 1
ATOM 3193 C CA . ASP D 1 31 ? 9.648 53.267 -3.595 1.00 24.93 31 ASP D CA 1
ATOM 3194 C C . ASP D 1 31 ? 9.535 52.788 -5.023 1.00 18.71 31 ASP D C 1
ATOM 3195 O O . ASP D 1 31 ? 8.531 53.050 -5.688 1.00 24.16 31 ASP D O 1
ATOM 3200 N N . ILE D 1 32 ? 10.567 52.100 -5.494 1.00 15.28 32 ILE D N 1
ATOM 3201 C CA . ILE D 1 32 ? 10.571 51.517 -6.839 1.00 17.31 32 ILE D CA 1
ATOM 3202 C C . ILE D 1 32 ? 11.090 50.068 -6.744 1.00 15.35 32 ILE D C 1
ATOM 3203 O O . ILE D 1 32 ? 11.858 49.749 -5.840 1.00 26.53 32 ILE D O 1
ATOM 3208 N N . VAL D 1 33 ? 10.653 49.184 -7.635 1.00 11.22 33 VAL D N 1
ATOM 3209 C CA . VAL D 1 33 ? 11.163 47.805 -7.638 1.00 13.13 33 VAL D CA 1
ATOM 3210 C C . VAL D 1 33 ? 11.811 47.530 -8.993 1.00 21.02 33 VAL D C 1
ATOM 3211 O O . VAL D 1 33 ? 11.169 47.669 -10.045 1.00 23.53 33 VAL D O 1
ATOM 3215 N N . ILE D 1 34 ? 13.085 47.154 -8.957 1.00 19.77 34 ILE D N 1
ATOM 3216 C CA . ILE D 1 34 ? 13.854 46.898 -10.164 1.00 16.58 34 ILE D CA 1
ATOM 3217 C C . ILE D 1 34 ? 14.040 45.423 -10.463 1.00 12.78 34 ILE D C 1
ATOM 3218 O O . ILE D 1 34 ? 14.394 44.651 -9.583 1.00 10.70 34 ILE D O 1
ATOM 3223 N N . ASN D 1 35 ? 13.790 45.044 -11.711 1.00 15.95 35 ASN D N 1
ATOM 3224 C CA . ASN D 1 35 ? 14.002 43.674 -12.168 1.00 16.99 35 ASN D CA 1
ATOM 3225 C C . ASN D 1 35 ? 14.868 43.733 -13.420 1.00 20.25 35 ASN D C 1
ATOM 3226 O O . ASN D 1 35 ? 14.530 44.426 -14.396 1.00 16.13 35 ASN D O 1
ATOM 3231 N N . VAL D 1 36 ? 15.995 43.030 -13.363 1.00 17.49 36 VAL D N 1
ATOM 3232 C CA . VAL D 1 36 ? 16.955 43.007 -14.446 1.00 12.51 36 VAL D CA 1
ATOM 3233 C C . VAL D 1 36 ? 17.147 41.595 -15.002 1.00 19.58 36 VAL D C 1
ATOM 3234 O O . VAL D 1 36 ? 17.389 40.650 -14.242 1.00 27.31 36 VAL D O 1
ATOM 3238 N N . THR D 1 37 ? 17.016 41.452 -16.318 1.00 20.24 37 THR D N 1
ATOM 3239 C CA . THR D 1 37 ? 17.214 40.165 -16.988 1.00 17.58 37 THR D CA 1
ATOM 3240 C C . THR D 1 37 ? 18.377 40.392 -17.955 1.00 21.12 37 THR D C 1
ATOM 3241 O O . THR D 1 37 ? 18.363 41.343 -18.736 1.00 24.61 37 THR D O 1
ATOM 3245 N N . ILE D 1 38 ? 19.404 39.559 -17.859 1.00 20.04 38 ILE D N 1
ATOM 3246 C CA . ILE D 1 38 ? 20.595 39.680 -18.687 1.00 14.14 38 ILE D CA 1
ATOM 3247 C C . ILE D 1 38 ? 20.940 38.340 -19.306 1.00 22.58 38 ILE D C 1
ATOM 3248 O O . ILE D 1 38 ? 21.070 37.337 -18.600 1.00 26.55 38 ILE D O 1
ATOM 3253 N N . HIS D 1 39 ? 21.163 38.339 -20.613 1.00 28.41 39 HIS D N 1
ATOM 3254 C CA . HIS D 1 39 ? 21.524 37.127 -21.333 1.00 28.23 39 HIS D CA 1
ATOM 3255 C C . HIS D 1 39 ? 22.983 37.187 -21.756 1.00 35.87 39 HIS D C 1
ATOM 3256 O O . HIS D 1 39 ? 23.494 38.248 -22.115 1.00 40.00 39 HIS D O 1
ATOM 3263 N N . TYR D 1 40 ? 23.629 36.034 -21.796 1.00 40.36 40 TYR D N 1
ATOM 3264 C CA . TYR D 1 40 ? 25.005 35.950 -22.244 1.00 39.19 40 TYR D CA 1
ATOM 3265 C C . TYR D 1 40 ? 25.333 34.478 -22.578 1.00 44.21 40 TYR D C 1
ATOM 3266 O O . TYR D 1 40 ? 24.574 33.576 -22.225 1.00 40.78 40 TYR D O 1
ATOM 3275 N N . PRO D 1 41 ? 26.387 34.235 -23.380 1.00 49.44 41 PRO D N 1
ATOM 3276 C CA . PRO D 1 41 ? 26.809 32.888 -23.784 1.00 48.03 41 PRO D CA 1
ATOM 3277 C C . PRO D 1 41 ? 26.902 31.805 -22.717 1.00 52.07 41 PRO D C 1
ATOM 3278 O O . PRO D 1 41 ? 27.638 31.924 -21.721 1.00 44.86 41 PRO D O 1
ATOM 3282 N N . ALA D 1 42 ? 26.166 30.722 -22.972 1.00 58.85 42 ALA D N 1
ATOM 3283 C CA . ALA D 1 42 ? 26.106 29.573 -22.067 1.00 70.20 42 ALA D CA 1
ATOM 3284 C C . ALA D 1 42 ? 27.442 28.858 -21.868 1.00 79.25 42 ALA D C 1
ATOM 3285 O O . ALA D 1 42 ? 27.689 28.312 -20.787 1.00 87.51 42 ALA D O 1
ATOM 3287 N N . ASP D 1 43 ? 28.274 28.822 -22.908 1.00 82.12 43 ASP D N 1
ATOM 3288 C CA . ASP D 1 43 ? 29.585 28.161 -22.852 1.00 83.48 43 ASP D CA 1
ATOM 3289 C C . ASP D 1 43 ? 30.546 28.887 -21.920 1.00 84.41 43 ASP D C 1
ATOM 3290 O O . ASP D 1 43 ? 31.246 28.259 -21.113 1.00 79.80 43 ASP D O 1
ATOM 3295 N N . LYS D 1 44 ? 30.582 30.210 -22.052 1.00 89.67 44 LYS D N 1
ATOM 3296 C CA . LYS D 1 44 ? 31.424 31.043 -21.204 1.00 95.16 44 LYS D CA 1
ATOM 3297 C C . LYS D 1 44 ? 30.873 30.981 -19.780 1.00 98.66 44 LYS D C 1
ATOM 3298 O O . LYS D 1 44 ? 31.598 31.261 -18.829 1.00 99.40 44 LYS D O 1
ATOM 3304 N N . ALA D 1 45 ? 29.577 30.673 -19.648 1.00 97.54 45 ALA D N 1
ATOM 3305 C CA . ALA D 1 45 ? 28.916 30.579 -18.339 1.00 99.65 45 ALA D CA 1
ATOM 3306 C C . ALA D 1 45 ? 29.565 29.565 -17.372 1.00 100.00 45 ALA D C 1
ATOM 3307 O O . ALA D 1 45 ? 29.751 29.839 -16.180 1.00 100.00 45 ALA D O 1
ATOM 3309 N N . ARG D 1 46 ? 29.934 28.396 -17.882 1.00 100.00 46 ARG D N 1
ATOM 3310 C CA . ARG D 1 46 ? 30.574 27.404 -17.033 1.00 99.74 46 ARG D CA 1
ATOM 3311 C C . ARG D 1 46 ? 31.995 27.925 -16.725 1.00 100.00 46 ARG D C 1
ATOM 3312 O O . ARG D 1 46 ? 32.775 27.228 -16.063 1.00 100.00 46 ARG D O 1
ATOM 3320 N N . THR D 1 47 ? 32.291 29.166 -17.148 1.00 100.00 47 THR D N 1
ATOM 3321 C CA . THR D 1 47 ? 33.603 29.821 -16.969 1.00 100.00 47 THR D CA 1
ATOM 3322 C C . THR D 1 47 ? 33.658 31.314 -16.465 1.00 96.66 47 THR D C 1
ATOM 3323 O O . THR D 1 47 ? 33.412 32.270 -17.203 1.00 89.09 47 THR D O 1
ATOM 3327 N N . SER D 1 48 ? 34.008 31.481 -15.192 1.00 97.50 48 SER D N 1
ATOM 3328 C CA . SER D 1 48 ? 34.127 32.793 -14.539 1.00 98.41 48 SER D CA 1
ATOM 3329 C C . SER D 1 48 ? 35.220 32.621 -13.472 1.00 99.45 48 SER D C 1
ATOM 3330 O O . SER D 1 48 ? 35.986 33.544 -13.174 1.00 96.07 48 SER D O 1
ATOM 3333 N N . GLU D 1 49 ? 35.201 31.438 -12.852 1.00 98.95 49 GLU D N 1
ATOM 3334 C CA . GLU D 1 49 ? 36.188 31.003 -11.866 1.00 96.78 49 GLU D CA 1
ATOM 3335 C C . GLU D 1 49 ? 37.350 30.539 -12.759 1.00 98.21 49 GLU D C 1
ATOM 3336 O O . GLU D 1 49 ? 38.531 30.801 -12.482 1.00 93.64 49 GLU D O 1
ATOM 3342 N N . ASP D 1 50 ? 36.950 29.903 -13.868 1.00 100.00 50 ASP D N 1
ATOM 3343 C CA . ASP D 1 50 ? 37.824 29.340 -14.905 1.00 100.00 50 ASP D CA 1
ATOM 3344 C C . ASP D 1 50 ? 38.238 30.382 -15.952 1.00 100.00 50 ASP D C 1
ATOM 3345 O O . ASP D 1 50 ? 39.436 30.531 -16.234 1.00 100.00 50 ASP D O 1
ATOM 3350 N N . ILE D 1 51 ? 37.268 31.080 -16.557 1.00 100.00 51 ILE D N 1
ATOM 3351 C CA . ILE D 1 51 ? 37.636 32.119 -17.523 1.00 100.00 51 ILE D CA 1
ATOM 3352 C C . ILE D 1 51 ? 37.360 33.571 -17.132 1.00 100.00 51 ILE D C 1
ATOM 3353 O O . ILE D 1 51 ? 36.324 33.932 -16.546 1.00 100.00 51 ILE D O 1
ATOM 3358 N N . ASN D 1 52 ? 38.351 34.359 -17.535 1.00 100.00 52 ASN D N 1
ATOM 3359 C CA . ASN D 1 52 ? 38.541 35.805 -17.376 1.00 100.00 52 ASN D CA 1
ATOM 3360 C C . ASN D 1 52 ? 37.406 36.797 -17.032 1.00 100.00 52 ASN D C 1
ATOM 3361 O O . ASN D 1 52 ? 36.793 36.668 -15.970 1.00 100.00 52 ASN D O 1
ATOM 3366 N N . ASP D 1 53 ? 37.261 37.853 -17.852 1.00 100.00 53 ASP D N 1
ATOM 3367 C CA . ASP D 1 53 ? 36.256 38.927 -17.705 1.00 98.59 53 ASP D CA 1
ATOM 3368 C C . ASP D 1 53 ? 34.877 38.403 -17.352 1.00 98.39 53 ASP D C 1
ATOM 3369 O O . ASP D 1 53 ? 33.914 38.578 -18.117 1.00 100.00 53 ASP D O 1
ATOM 3374 N N . ALA D 1 54 ? 34.760 37.833 -16.161 1.00 92.15 54 ALA D N 1
ATOM 3375 C CA . ALA D 1 54 ? 33.507 37.252 -15.721 1.00 86.80 54 ALA D CA 1
ATOM 3376 C C . ALA D 1 54 ? 32.406 38.275 -15.521 1.00 83.27 54 ALA D C 1
ATOM 3377 O O . ALA D 1 54 ? 32.667 39.440 -15.174 1.00 81.64 54 ALA D O 1
ATOM 3379 N N . LEU D 1 55 ? 31.182 37.847 -15.840 1.00 78.36 55 LEU D N 1
ATOM 3380 C CA . LEU D 1 55 ? 29.998 38.683 -15.661 1.00 69.06 55 LEU D CA 1
ATOM 3381 C C . LEU D 1 55 ? 29.656 38.528 -14.185 1.00 63.15 55 LEU D C 1
ATOM 3382 O O . LEU D 1 55 ? 29.271 37.446 -13.726 1.00 59.42 55 LEU D O 1
ATOM 3387 N N . ASN D 1 56 ? 29.872 39.608 -13.446 1.00 56.09 56 ASN D N 1
ATOM 3388 C CA . ASN D 1 56 ? 29.619 39.613 -12.029 1.00 50.63 56 ASN D CA 1
ATOM 3389 C C . ASN D 1 56 ? 28.306 40.335 -11.781 1.00 50.41 56 ASN D C 1
ATOM 3390 O O . ASN D 1 56 ? 28.240 41.586 -11.834 1.00 49.52 56 ASN D O 1
ATOM 3395 N N . TYR D 1 57 ? 27.260 39.553 -11.512 1.00 40.13 57 TYR D N 1
ATOM 3396 C CA . TYR D 1 57 ? 25.960 40.138 -11.256 1.00 30.43 57 TYR D CA 1
ATOM 3397 C C . TYR D 1 57 ? 26.017 41.068 -10.044 1.00 30.90 57 TYR D C 1
ATOM 3398 O O . TYR D 1 57 ? 25.281 42.046 -9.979 1.00 33.26 57 TYR D O 1
ATOM 3407 N N . ARG D 1 58 ? 26.985 40.831 -9.157 1.00 34.91 58 ARG D N 1
ATOM 3408 C CA . ARG D 1 58 ? 27.182 41.638 -7.953 1.00 33.75 58 ARG D CA 1
ATOM 3409 C C . ARG D 1 58 ? 27.689 43.042 -8.264 1.00 28.53 58 ARG D C 1
ATOM 3410 O O . ARG D 1 58 ? 27.299 44.017 -7.619 1.00 28.34 58 ARG D O 1
ATOM 3418 N N . THR D 1 59 ? 28.563 43.149 -9.247 1.00 24.16 59 THR D N 1
ATOM 3419 C CA . THR D 1 59 ? 29.074 44.450 -9.623 1.00 30.47 59 THR D CA 1
ATOM 3420 C C . THR D 1 59 ? 27.986 45.248 -10.343 1.00 30.42 59 THR D C 1
ATOM 3421 O O . THR D 1 59 ? 27.865 46.462 -10.138 1.00 30.50 59 THR D O 1
ATOM 3425 N N . VAL D 1 60 ? 27.199 44.564 -11.174 1.00 22.95 60 VAL D N 1
ATOM 3426 C CA . VAL D 1 60 ? 26.108 45.201 -11.917 1.00 20.20 60 VAL D CA 1
ATOM 3427 C C . VAL D 1 60 ? 25.111 45.826 -10.930 1.00 23.41 60 VAL D C 1
ATOM 3428 O O . VAL D 1 60 ? 24.653 46.959 -11.129 1.00 20.13 60 VAL D O 1
ATOM 3432 N N . THR D 1 61 ? 24.764 45.068 -9.885 1.00 21.71 61 THR D N 1
ATOM 3433 C CA . THR D 1 61 ? 23.816 45.526 -8.874 1.00 21.43 61 THR D CA 1
ATOM 3434 C C . THR D 1 61 ? 24.367 46.698 -8.076 1.00 28.00 61 THR D C 1
ATOM 3435 O O . THR D 1 61 ? 23.655 47.687 -7.852 1.00 28.49 61 THR D O 1
ATOM 3439 N N . LYS D 1 62 ? 25.619 46.568 -7.623 1.00 28.67 62 LYS D N 1
ATOM 3440 C CA . LYS D 1 62 ? 26.296 47.619 -6.865 1.00 24.59 62 LYS D CA 1
ATOM 3441 C C . LYS D 1 62 ? 26.213 48.937 -7.663 1.00 25.89 62 LYS D C 1
ATOM 3442 O O . LYS D 1 62 ? 25.858 49.983 -7.122 1.00 22.70 62 LYS D O 1
ATOM 3448 N N . ASN D 1 63 ? 26.507 48.871 -8.960 1.00 29.52 63 ASN D N 1
ATOM 3449 C CA . ASN D 1 63 ? 26.455 50.054 -9.828 1.00 31.94 63 ASN D CA 1
ATOM 3450 C C . ASN D 1 63 ? 25.055 50.626 -9.970 1.00 32.26 63 ASN D C 1
ATOM 3451 O O . ASN D 1 63 ? 24.880 51.846 -10.018 1.00 37.30 63 ASN D O 1
ATOM 3456 N N . ILE D 1 64 ? 24.066 49.747 -10.099 1.00 30.57 64 ILE D N 1
ATOM 3457 C CA . ILE D 1 64 ? 22.674 50.178 -10.238 1.00 25.34 64 ILE D CA 1
ATOM 3458 C C . ILE D 1 64 ? 22.222 50.901 -8.980 1.00 23.06 64 ILE D C 1
ATOM 3459 O O . ILE D 1 64 ? 21.646 51.974 -9.042 1.00 21.45 64 ILE D O 1
ATOM 3464 N N . ILE D 1 65 ? 22.497 50.294 -7.837 1.00 23.47 65 ILE D N 1
ATOM 3465 C CA . ILE D 1 65 ? 22.105 50.850 -6.552 1.00 24.83 65 ILE D CA 1
ATOM 3466 C C . ILE D 1 65 ? 22.723 52.218 -6.333 1.00 21.76 65 ILE D C 1
ATOM 3467 O O . ILE D 1 65 ? 22.029 53.185 -6.061 1.00 17.52 65 ILE D O 1
ATOM 3472 N N . GLN D 1 66 ? 24.035 52.283 -6.492 1.00 25.43 66 GLN D N 1
ATOM 3473 C CA . GLN D 1 66 ? 24.799 53.510 -6.323 1.00 31.78 66 GLN D CA 1
ATOM 3474 C C . GLN D 1 66 ? 24.225 54.656 -7.185 1.00 34.04 66 GLN D C 1
ATOM 3475 O O . GLN D 1 66 ? 23.836 55.731 -6.683 1.00 31.39 66 GLN D O 1
ATOM 3481 N N . HIS D 1 67 ? 24.089 54.372 -8.474 1.00 30.74 67 HIS D N 1
ATOM 3482 C CA . HIS D 1 67 ? 23.582 55.337 -9.422 1.00 26.99 67 HIS D CA 1
ATOM 3483 C C . HIS D 1 67 ? 22.150 55.766 -9.146 1.00 23.57 67 HIS D C 1
ATOM 3484 O O . HIS D 1 67 ? 21.791 56.915 -9.328 1.00 23.82 67 HIS D O 1
ATOM 3491 N N . VAL D 1 68 ? 21.315 54.820 -8.760 1.00 30.06 68 VAL D N 1
ATOM 3492 C CA . VAL D 1 68 ? 19.922 55.117 -8.484 1.00 34.68 68 VAL D CA 1
ATOM 3493 C C . VAL D 1 68 ? 19.741 55.958 -7.219 1.00 40.49 68 VAL D C 1
ATOM 3494 O O . VAL D 1 68 ? 19.142 57.046 -7.265 1.00 37.33 68 VAL D O 1
ATOM 3498 N N . GLU D 1 69 ? 20.292 55.464 -6.108 1.00 42.44 69 GLU D N 1
ATOM 3499 C CA . GLU D 1 69 ? 20.176 56.121 -4.810 1.00 44.26 69 GLU D CA 1
ATOM 3500 C C . GLU D 1 69 ? 20.869 57.455 -4.693 1.00 44.09 69 GLU D C 1
ATOM 3501 O O . GLU D 1 69 ? 20.502 58.264 -3.832 1.00 44.65 69 GLU D O 1
ATOM 3507 N N . ASN D 1 70 ? 21.899 57.671 -5.502 1.00 43.36 70 ASN D N 1
ATOM 3508 C CA . ASN D 1 70 ? 22.608 58.936 -5.460 1.00 42.22 70 ASN D CA 1
ATOM 3509 C C . ASN D 1 70 ? 22.200 59.923 -6.538 1.00 39.29 70 ASN D C 1
ATOM 3510 O O . ASN D 1 70 ? 23.023 60.687 -7.010 1.00 46.95 70 ASN D O 1
ATOM 3515 N N . ASN D 1 71 ? 20.937 59.933 -6.926 1.00 36.88 71 ASN D N 1
ATOM 3516 C CA . ASN D 1 71 ? 20.502 60.870 -7.949 1.00 37.36 71 ASN D CA 1
ATOM 3517 C C . ASN D 1 71 ? 19.037 61.218 -7.867 1.00 39.09 71 ASN D C 1
ATOM 3518 O O . ASN D 1 71 ? 18.314 60.694 -7.019 1.00 44.84 71 ASN D O 1
ATOM 3523 N N . ARG D 1 72 ? 18.613 62.128 -8.736 1.00 36.65 72 ARG D N 1
ATOM 3524 C CA . ARG D 1 72 ? 17.218 62.574 -8.799 1.00 40.43 72 ARG D CA 1
ATOM 3525 C C . ARG D 1 72 ? 16.829 62.454 -10.246 1.00 38.68 72 ARG D C 1
ATOM 3526 O O . ARG D 1 72 ? 17.573 62.884 -11.118 1.00 42.61 72 ARG D O 1
ATOM 3534 N N . PHE D 1 73 ? 15.666 61.875 -10.502 1.00 41.54 73 PHE D N 1
ATOM 3535 C CA . PHE D 1 73 ? 15.218 61.655 -11.863 1.00 36.93 73 PHE D CA 1
ATOM 3536 C C . PHE D 1 73 ? 13.920 62.344 -12.139 1.00 37.97 73 PHE D C 1
ATOM 3537 O O . PHE D 1 73 ? 13.010 62.367 -11.318 1.00 39.87 73 PHE D O 1
ATOM 3545 N N . SER D 1 74 ? 13.844 62.880 -13.338 1.00 42.96 74 SER D N 1
ATOM 3546 C CA . SER D 1 74 ? 12.688 63.611 -13.795 1.00 45.53 74 SER D CA 1
ATOM 3547 C C . SER D 1 74 ? 11.600 62.703 -14.343 1.00 43.92 74 SER D C 1
ATOM 3548 O O . SER D 1 74 ? 10.416 62.976 -14.149 1.00 48.16 74 SER D O 1
ATOM 3551 N N . LEU D 1 75 ? 12.005 61.627 -15.019 1.00 38.67 75 LEU D N 1
ATOM 3552 C CA . LEU D 1 75 ? 11.067 60.685 -15.624 1.00 36.10 75 LEU D CA 1
ATOM 3553 C C . LEU D 1 75 ? 11.484 59.229 -15.387 1.00 35.77 75 LEU D C 1
ATOM 3554 O O . LEU D 1 75 ? 12.664 58.933 -15.204 1.00 35.44 75 LEU D O 1
ATOM 3559 N N . LEU D 1 76 ? 10.514 58.319 -15.442 1.00 33.92 76 LEU D N 1
ATOM 3560 C CA . LEU D 1 76 ? 10.759 56.890 -15.242 1.00 31.29 76 LEU D CA 1
ATOM 3561 C C . LEU D 1 76 ? 11.621 56.382 -16.366 1.00 33.00 76 LEU D C 1
ATOM 3562 O O . LEU D 1 76 ? 12.562 55.622 -16.138 1.00 31.25 76 LEU D O 1
ATOM 3567 N N . GLU D 1 77 ? 11.265 56.803 -17.581 1.00 36.97 77 GLU D N 1
ATOM 3568 C CA . GLU D 1 77 ? 11.952 56.434 -18.822 1.00 36.52 77 GLU D CA 1
ATOM 3569 C C . GLU D 1 77 ? 13.454 56.660 -18.729 1.00 34.50 77 GLU D C 1
ATOM 3570 O O . GLU D 1 77 ? 14.244 55.774 -19.094 1.00 33.66 77 GLU D O 1
ATOM 3576 N N . LYS D 1 78 ? 13.837 57.853 -18.268 1.00 28.05 78 LYS D N 1
ATOM 3577 C CA . LYS D 1 78 ? 15.238 58.198 -18.115 1.00 24.32 78 LYS D CA 1
ATOM 3578 C C . LYS D 1 78 ? 15.849 57.159 -17.179 1.00 20.58 78 LYS D C 1
ATOM 3579 O O . LYS D 1 78 ? 16.739 56.427 -17.562 1.00 29.44 78 LYS D O 1
ATOM 3585 N N . LEU D 1 79 ? 15.264 56.999 -16.006 1.00 20.82 79 LEU D N 1
ATOM 3586 C CA . LEU D 1 79 ? 15.764 56.048 -15.021 1.00 17.03 79 LEU D CA 1
ATOM 3587 C C . LEU D 1 79 ? 15.913 54.624 -15.543 1.00 17.88 79 LEU D C 1
ATOM 3588 O O . LEU D 1 79 ? 16.930 53.952 -15.325 1.00 15.64 79 LEU D O 1
ATOM 3593 N N . THR D 1 80 ? 14.884 54.149 -16.222 1.00 21.57 80 THR D N 1
ATOM 3594 C CA . THR D 1 80 ? 14.907 52.802 -16.767 1.00 21.42 80 THR D CA 1
ATOM 3595 C C . THR D 1 80 ? 16.032 52.662 -17.790 1.00 23.22 80 THR D C 1
ATOM 3596 O O . THR D 1 80 ? 16.696 51.629 -17.849 1.00 19.15 80 THR D O 1
ATOM 3600 N N . GLN D 1 81 ? 16.238 53.704 -18.596 1.00 26.48 81 GLN D N 1
ATOM 3601 C CA . GLN D 1 81 ? 17.307 53.706 -19.589 1.00 24.76 81 GLN D CA 1
ATOM 3602 C C . GLN D 1 81 ? 18.677 53.657 -18.890 1.00 24.48 81 GLN D C 1
ATOM 3603 O O . GLN D 1 81 ? 19.497 52.782 -19.181 1.00 25.24 81 GLN D O 1
ATOM 3609 N N . ASP D 1 82 ? 18.895 54.562 -17.940 1.00 19.16 82 ASP D N 1
ATOM 3610 C CA . ASP D 1 82 ? 20.140 54.609 -17.190 1.00 21.09 82 ASP D CA 1
ATOM 3611 C C . ASP D 1 82 ? 20.494 53.221 -16.701 1.00 28.55 82 ASP D C 1
ATOM 3612 O O . ASP D 1 82 ? 21.619 52.752 -16.883 1.00 33.32 82 ASP D O 1
ATOM 3617 N N . VAL D 1 83 ? 19.528 52.550 -16.081 1.00 30.91 83 VAL D N 1
ATOM 3618 C CA . VAL D 1 83 ? 19.771 51.196 -15.570 1.00 32.03 83 VAL D CA 1
ATOM 3619 C C . VAL D 1 83 ? 20.097 50.212 -16.708 1.00 32.73 83 VAL D C 1
ATOM 3620 O O . VAL D 1 83 ? 21.047 49.427 -16.614 1.00 35.06 83 VAL D O 1
ATOM 3624 N N . LEU D 1 84 ? 19.307 50.257 -17.778 1.00 32.25 84 LEU D N 1
ATOM 3625 C CA . LEU D 1 84 ? 19.510 49.380 -18.928 1.00 28.30 84 LEU D CA 1
ATOM 3626 C C . LEU D 1 84 ? 20.947 49.474 -19.431 1.00 27.29 84 LEU D C 1
ATOM 3627 O O . LEU D 1 84 ? 21.605 48.451 -19.672 1.00 26.01 84 LEU D O 1
ATOM 3632 N N . ASP D 1 85 ? 21.430 50.704 -19.562 1.00 24.29 85 ASP D N 1
ATOM 3633 C CA . ASP D 1 85 ? 22.786 50.946 -20.014 1.00 24.03 85 ASP D CA 1
ATOM 3634 C C . ASP D 1 85 ? 23.758 50.285 -19.053 1.00 26.05 85 ASP D C 1
ATOM 3635 O O . ASP D 1 85 ? 24.620 49.508 -19.464 1.00 34.41 85 ASP D O 1
ATOM 3640 N N . ILE D 1 86 ? 23.555 50.522 -17.764 1.00 24.24 86 ILE D N 1
ATOM 3641 C CA . ILE D 1 86 ? 24.408 49.942 -16.737 1.00 21.06 86 ILE D CA 1
ATOM 3642 C C . ILE D 1 86 ? 24.382 48.425 -16.815 1.00 25.59 86 ILE D C 1
ATOM 3643 O O . ILE D 1 86 ? 25.390 47.776 -16.591 1.00 32.48 86 ILE D O 1
ATOM 3648 N N . ALA D 1 87 ? 23.218 47.866 -17.111 1.00 26.95 87 ALA D N 1
ATOM 3649 C CA . ALA D 1 87 ? 23.054 46.427 -17.183 1.00 32.02 87 ALA D CA 1
ATOM 3650 C C . ALA D 1 87 ? 23.742 45.813 -18.378 1.00 33.87 87 ALA D C 1
ATOM 3651 O O . ALA D 1 87 ? 24.315 44.740 -18.275 1.00 41.80 87 ALA D O 1
ATOM 3653 N N . ARG D 1 88 ? 23.666 46.473 -19.523 1.00 37.82 88 ARG D N 1
ATOM 3654 C CA . ARG D 1 88 ? 24.291 45.947 -20.738 1.00 45.19 88 ARG D CA 1
ATOM 3655 C C . ARG D 1 88 ? 25.728 46.416 -20.951 1.00 46.69 88 ARG D C 1
ATOM 3656 O O . ARG D 1 88 ? 26.273 46.280 -22.046 1.00 49.49 88 ARG D O 1
ATOM 3664 N N . GLU D 1 89 ? 26.325 46.981 -19.913 1.00 48.36 89 GLU D N 1
ATOM 3665 C CA . GLU D 1 89 ? 27.678 47.501 -19.988 1.00 46.03 89 GLU D CA 1
ATOM 3666 C C . GLU D 1 89 ? 28.749 46.441 -20.214 1.00 44.35 89 GLU D C 1
ATOM 3667 O O . GLU D 1 89 ? 29.768 46.709 -20.845 1.00 51.00 89 GLU D O 1
ATOM 3673 N N . HIS D 1 90 ? 28.547 45.238 -19.698 1.00 41.79 90 HIS D N 1
ATOM 3674 C CA . HIS D 1 90 ? 29.557 44.206 -19.876 1.00 40.94 90 HIS D CA 1
ATOM 3675 C C . HIS D 1 90 ? 29.586 43.718 -21.322 1.00 44.89 90 HIS D C 1
ATOM 3676 O O . HIS D 1 90 ? 28.533 43.522 -21.920 1.00 45.72 90 HIS D O 1
ATOM 3683 N N . HIS D 1 91 ? 30.778 43.467 -21.867 1.00 47.80 91 HIS D N 1
ATOM 3684 C CA . HIS D 1 91 ? 30.880 43.006 -23.257 1.00 48.53 91 HIS D CA 1
ATOM 3685 C C . HIS D 1 91 ? 30.366 41.586 -23.577 1.00 46.40 91 HIS D C 1
ATOM 3686 O O . HIS D 1 91 ? 30.381 41.174 -24.732 1.00 51.03 91 HIS D O 1
ATOM 3693 N N . TRP D 1 92 ? 29.916 40.832 -22.577 1.00 39.07 92 TRP D N 1
ATOM 3694 C CA . TRP D 1 92 ? 29.387 39.493 -22.846 1.00 33.96 92 TRP D CA 1
ATOM 3695 C C . TRP D 1 92 ? 27.875 39.537 -23.086 1.00 33.12 92 TRP D C 1
ATOM 3696 O O . TRP D 1 92 ? 27.308 38.643 -23.701 1.00 35.55 92 TRP D O 1
ATOM 3707 N N . VAL D 1 93 ? 27.232 40.582 -22.583 1.00 32.60 93 VAL D N 1
ATOM 3708 C CA . VAL D 1 93 ? 25.793 40.743 -22.684 1.00 33.42 93 VAL D CA 1
ATOM 3709 C C . VAL D 1 93 ? 25.253 40.721 -24.104 1.00 32.39 93 VAL D C 1
ATOM 3710 O O . VAL D 1 93 ? 25.526 41.616 -24.903 1.00 34.50 93 VAL D O 1
ATOM 3714 N N . THR D 1 94 ? 24.431 39.713 -24.370 1.00 31.02 94 THR D N 1
ATOM 3715 C CA . THR D 1 94 ? 23.776 39.513 -25.652 1.00 30.59 94 THR D CA 1
ATOM 3716 C C . THR D 1 94 ? 22.471 40.325 -25.670 1.00 32.00 94 THR D C 1
ATOM 3717 O O . THR D 1 94 ? 22.181 41.054 -26.623 1.00 32.26 94 THR D O 1
ATOM 3721 N N . TYR D 1 95 ? 21.713 40.207 -24.580 1.00 29.47 95 TYR D N 1
ATOM 3722 C CA . TYR D 1 95 ? 20.411 40.846 -24.430 1.00 23.34 95 TYR D CA 1
ATOM 3723 C C . TYR D 1 95 ? 20.281 41.324 -22.994 1.00 19.81 95 TYR D C 1
ATOM 3724 O O . TYR D 1 95 ? 20.829 40.699 -22.094 1.00 15.01 95 TYR D O 1
ATOM 3733 N N . ALA D 1 96 ? 19.548 42.419 -22.796 1.00 19.33 96 ALA D N 1
ATOM 3734 C CA . ALA D 1 96 ? 19.302 42.995 -21.470 1.00 20.91 96 ALA D CA 1
ATOM 3735 C C . ALA D 1 96 ? 17.905 43.639 -21.396 1.00 27.82 96 ALA D C 1
ATOM 3736 O O . ALA D 1 96 ? 17.468 44.341 -22.311 1.00 27.87 96 ALA D O 1
ATOM 3738 N N . GLU D 1 97 ? 17.201 43.381 -20.303 1.00 32.33 97 GLU D N 1
ATOM 3739 C CA . GLU D 1 97 ? 15.857 43.910 -20.098 1.00 25.31 97 GLU D CA 1
ATOM 3740 C C . GLU D 1 97 ? 15.757 44.466 -18.684 1.00 20.18 97 GLU D C 1
ATOM 3741 O O . GLU D 1 97 ? 16.365 43.931 -17.756 1.00 15.49 97 GLU D O 1
ATOM 3747 N N . VAL D 1 98 ? 15.004 45.545 -18.529 1.00 15.96 98 VAL D N 1
ATOM 3748 C CA . VAL D 1 98 ? 14.848 46.181 -17.230 1.00 17.82 98 VAL D CA 1
ATOM 3749 C C . VAL D 1 98 ? 13.429 46.712 -17.017 1.00 21.50 98 VAL D C 1
ATOM 3750 O O . VAL D 1 98 ? 12.936 47.532 -17.795 1.00 25.88 98 VAL D O 1
ATOM 3754 N N . GLU D 1 99 ? 12.759 46.206 -15.990 1.00 18.83 99 GLU D N 1
ATOM 3755 C CA . GLU D 1 99 ? 11.423 46.673 -15.673 1.00 16.56 99 GLU D CA 1
ATOM 3756 C C . GLU D 1 99 ? 11.507 47.316 -14.310 1.00 18.12 99 GLU D C 1
ATOM 3757 O O . GLU D 1 99 ? 12.118 46.765 -13.386 1.00 20.94 99 GLU D O 1
ATOM 3763 N N . ILE D 1 100 ? 10.931 48.510 -14.222 1.00 18.67 100 ILE D N 1
ATOM 3764 C CA . ILE D 1 100 ? 10.907 49.315 -13.005 1.00 16.03 100 ILE D CA 1
ATOM 3765 C C . ILE D 1 100 ? 9.473 49.686 -12.609 1.00 19.66 100 ILE D C 1
ATOM 3766 O O . ILE D 1 100 ? 8.723 50.309 -13.374 1.00 21.72 100 ILE D O 1
ATOM 3771 N N . ASP D 1 101 ? 9.074 49.210 -11.438 1.00 18.93 101 ASP D N 1
ATOM 3772 C CA . ASP D 1 101 ? 7.752 49.470 -10.904 1.00 11.66 101 ASP D CA 1
ATOM 3773 C C . ASP D 1 101 ? 7.774 50.732 -10.056 1.00 13.54 101 ASP D C 1
ATOM 3774 O O . ASP D 1 101 ? 8.628 50.892 -9.183 1.00 16.74 101 ASP D O 1
ATOM 3779 N N . LYS D 1 102 ? 6.863 51.648 -10.331 1.00 15.95 102 LYS D N 1
ATOM 3780 C CA . LYS D 1 102 ? 6.744 52.858 -9.527 1.00 16.44 102 LYS D CA 1
ATOM 3781 C C . LYS D 1 102 ? 5.549 52.498 -8.657 1.00 17.00 102 LYS D C 1
ATOM 3782 O O . LYS D 1 102 ? 4.398 52.632 -9.082 1.00 13.56 102 LYS D O 1
ATOM 3788 N N . LEU D 1 103 ? 5.849 51.933 -7.489 1.00 21.53 103 LEU D N 1
ATOM 3789 C CA . LEU D 1 103 ? 4.854 51.474 -6.517 1.00 23.88 103 LEU D CA 1
ATOM 3790 C C . LEU D 1 103 ? 3.793 52.520 -6.176 1.00 29.68 103 LEU D C 1
ATOM 3791 O O . LEU D 1 103 ? 4.118 53.629 -5.735 1.00 30.89 103 LEU D O 1
ATOM 3796 N N . HIS D 1 104 ? 2.527 52.148 -6.362 1.00 31.40 104 HIS D N 1
ATOM 3797 C CA . HIS D 1 104 ? 1.397 53.030 -6.060 1.00 42.12 104 HIS D CA 1
ATOM 3798 C C . HIS D 1 104 ? 1.569 54.394 -6.706 1.00 43.39 104 HIS D C 1
ATOM 3799 O O . HIS D 1 104 ? 1.610 55.430 -6.030 1.00 44.00 104 HIS D O 1
ATOM 3806 N N . ALA D 1 105 ? 1.732 54.384 -8.018 1.00 39.17 105 ALA D N 1
ATOM 3807 C CA . ALA D 1 105 ? 1.887 55.631 -8.730 1.00 33.63 105 ALA D CA 1
ATOM 3808 C C . ALA D 1 105 ? 0.495 56.108 -9.074 1.00 29.81 105 ALA D C 1
ATOM 3809 O O . ALA D 1 105 ? 0.227 57.302 -9.077 1.00 33.41 105 ALA D O 1
ATOM 3811 N N . LEU D 1 106 ? -0.380 55.164 -9.400 1.00 27.76 106 LEU D N 1
ATOM 3812 C CA . LEU D 1 106 ? -1.761 55.475 -9.748 1.00 29.95 106 LEU D CA 1
ATOM 3813 C C . LEU D 1 106 ? -2.602 55.027 -8.587 1.00 34.41 106 LEU D C 1
ATOM 3814 O O . LEU D 1 106 ? -2.361 53.955 -8.029 1.00 37.26 106 LEU D O 1
ATOM 3819 N N . ARG D 1 107 ? -3.592 55.821 -8.207 1.00 35.95 107 ARG D N 1
ATOM 3820 C CA . ARG D 1 107 ? -4.426 55.383 -7.107 1.00 42.55 107 ARG D CA 1
ATOM 3821 C C . ARG D 1 107 ? -5.345 54.293 -7.646 1.00 43.08 107 ARG D C 1
ATOM 3822 O O . ARG D 1 107 ? -5.732 54.320 -8.821 1.00 47.08 107 ARG D O 1
ATOM 3830 N N . TYR D 1 108 ? -5.628 53.303 -6.803 1.00 34.63 108 TYR D N 1
ATOM 3831 C CA . TYR D 1 108 ? -6.489 52.175 -7.146 1.00 23.19 108 TYR D CA 1
ATOM 3832 C C . TYR D 1 108 ? -5.764 51.062 -7.865 1.00 24.10 108 TYR D C 1
ATOM 3833 O O . TYR D 1 108 ? -6.372 50.019 -8.104 1.00 29.09 108 TYR D O 1
ATOM 3842 N N . ALA D 1 109 ? -4.469 51.253 -8.150 1.00 19.44 109 ALA D N 1
ATOM 3843 C CA . ALA D 1 109 ? -3.638 50.260 -8.841 1.00 12.98 109 ALA D CA 1
ATOM 3844 C C . ALA D 1 109 ? -2.349 49.957 -8.086 1.00 16.87 109 ALA D C 1
ATOM 3845 O O . ALA D 1 109 ? -1.694 50.856 -7.536 1.00 21.61 109 ALA D O 1
ATOM 3847 N N . ASP D 1 110 ? -1.957 48.690 -8.109 1.00 16.60 110 ASP D N 1
ATOM 3848 C CA . ASP D 1 110 ? -0.758 48.238 -7.426 1.00 13.15 110 ASP D CA 1
ATOM 3849 C C . ASP D 1 110 ? 0.454 49.030 -7.819 1.00 15.38 110 ASP D C 1
ATOM 3850 O O . ASP D 1 110 ? 1.202 49.502 -6.951 1.00 24.30 110 ASP D O 1
ATOM 3855 N N . SER D 1 111 ? 0.635 49.225 -9.120 1.00 18.30 111 SER D N 1
ATOM 3856 C CA . SER D 1 111 ? 1.770 50.004 -9.613 1.00 19.63 111 SER D CA 1
ATOM 3857 C C . SER D 1 111 ? 1.710 50.183 -11.107 1.00 14.95 111 SER D C 1
ATOM 3858 O O . SER D 1 111 ? 0.827 49.641 -11.766 1.00 18.58 111 SER D O 1
ATOM 3861 N N . VAL D 1 112 ? 2.654 50.964 -11.619 1.00 11.99 112 VAL D N 1
ATOM 3862 C CA . VAL D 1 112 ? 2.811 51.205 -13.045 1.00 15.31 112 VAL D CA 1
ATOM 3863 C C . VAL D 1 112 ? 4.293 50.928 -13.290 1.00 19.13 112 VAL D C 1
ATOM 3864 O O . VAL D 1 112 ? 5.135 51.296 -12.471 1.00 19.94 112 VAL D O 1
ATOM 3868 N N . SER D 1 113 ? 4.619 50.191 -14.342 1.00 23.13 113 SER D N 1
ATOM 3869 C CA . SER D 1 113 ? 6.025 49.902 -14.601 1.00 23.03 113 SER D CA 1
ATOM 3870 C C . SER D 1 113 ? 6.417 50.342 -16.001 1.00 23.84 113 SER D C 1
ATOM 3871 O O . SER D 1 113 ? 5.559 50.635 -16.847 1.00 31.02 113 SER D O 1
ATOM 3874 N N . MET D 1 114 ? 7.719 50.432 -16.218 1.00 18.87 114 MET D N 1
ATOM 3875 C CA . MET D 1 114 ? 8.279 50.808 -17.504 1.00 20.66 114 MET D CA 1
ATOM 3876 C C . MET D 1 114 ? 9.298 49.722 -17.851 1.00 25.16 114 MET D C 1
ATOM 3877 O O . MET D 1 114 ? 10.110 49.341 -17.002 1.00 26.54 114 MET D O 1
ATOM 3882 N N . THR D 1 115 ? 9.199 49.144 -19.045 1.00 26.73 115 THR D N 1
ATOM 3883 C CA . THR D 1 115 ? 10.154 48.117 -19.461 1.00 20.25 115 THR D CA 1
ATOM 3884 C C . THR D 1 115 ? 10.909 48.558 -20.724 1.00 22.03 115 THR D C 1
ATOM 3885 O O . THR D 1 115 ? 10.317 49.091 -21.657 1.00 23.71 115 THR D O 1
ATOM 3889 N N . LEU D 1 116 ? 12.224 48.374 -20.725 1.00 26.68 116 LEU D N 1
ATOM 3890 C CA . LEU D 1 116 ? 13.069 48.712 -21.868 1.00 25.68 116 LEU D CA 1
ATOM 3891 C C . LEU D 1 116 ? 14.051 47.563 -22.045 1.00 24.07 116 LEU D C 1
ATOM 3892 O O . LEU D 1 116 ? 14.482 46.970 -21.060 1.00 23.07 116 LEU D O 1
ATOM 3897 N N . SER D 1 117 ? 14.366 47.219 -23.290 1.00 26.54 117 SER D N 1
ATOM 3898 C CA . SER D 1 117 ? 15.309 46.139 -23.567 1.00 28.70 117 SER D CA 1
ATOM 3899 C C . SER D 1 117 ? 16.286 46.501 -24.699 1.00 33.06 117 SER D C 1
ATOM 3900 O O . SER D 1 117 ? 16.016 47.403 -25.497 1.00 34.51 117 SER D O 1
ATOM 3903 N N . TRP D 1 118 ? 17.399 45.769 -24.775 1.00 38.51 118 TRP D N 1
ATOM 3904 C CA . TRP D 1 118 ? 18.468 45.990 -25.756 1.00 37.15 118 TRP D CA 1
ATOM 3905 C C . TRP D 1 118 ? 18.953 44.689 -26.422 1.00 45.07 118 TRP D C 1
ATOM 3906 O O . TRP D 1 118 ? 19.129 43.670 -25.749 1.00 46.02 118 TRP D O 1
ATOM 3917 N N . GLN D 1 119 ? 19.275 44.774 -27.715 1.00 50.84 119 GLN D N 1
ATOM 3918 C CA . GLN D 1 119 ? 19.718 43.632 -28.525 1.00 50.77 119 GLN D CA 1
ATOM 3919 C C . GLN D 1 119 ? 21.137 43.750 -29.107 1.00 52.71 119 GLN D C 1
ATOM 3920 O O . GLN D 1 119 ? 21.633 44.864 -29.314 1.00 53.45 119 GLN D O 1
ATOM 3926 N N . ARG D 1 120 ? 21.724 42.597 -29.455 1.00 53.25 120 ARG D N 1
ATOM 3927 C CA . ARG D 1 120 ? 23.072 42.476 -30.035 1.00 52.66 120 ARG D CA 1
ATOM 3928 C C . ARG D 1 120 ? 24.193 42.780 -29.053 1.00 51.77 120 ARG D C 1
ATOM 3929 O O . ARG D 1 120 ? 25.371 42.601 -29.365 1.00 50.80 120 ARG D O 1
ATOM 3937 N N . ALA E 1 2 ? 6.788 26.784 35.533 1.00 92.73 2 ALA E N 1
ATOM 3938 C CA . ALA E 1 2 ? 6.206 26.629 34.198 1.00 97.49 2 ALA E CA 1
ATOM 3939 C C . ALA E 1 2 ? 4.699 26.947 34.189 1.00 100.00 2 ALA E C 1
ATOM 3940 O O . ALA E 1 2 ? 4.119 27.233 35.251 1.00 100.00 2 ALA E O 1
ATOM 3942 N N . GLN E 1 3 ? 4.097 26.960 32.990 1.00 100.00 3 GLN E N 1
ATOM 3943 C CA . GLN E 1 3 ? 2.657 27.224 32.795 1.00 99.25 3 GLN E CA 1
ATOM 3944 C C . GLN E 1 3 ? 2.119 25.953 32.125 1.00 95.67 3 GLN E C 1
ATOM 3945 O O . GLN E 1 3 ? 1.991 25.891 30.897 1.00 93.80 3 GLN E O 1
ATOM 3951 N N . PRO E 1 4 ? 1.787 24.930 32.944 1.00 92.19 4 PRO E N 1
ATOM 3952 C CA . PRO E 1 4 ? 1.268 23.599 32.608 1.00 87.11 4 PRO E CA 1
ATOM 3953 C C . PRO E 1 4 ? 0.124 23.472 31.598 1.00 80.78 4 PRO E C 1
ATOM 3954 O O . PRO E 1 4 ? -0.859 22.786 31.878 1.00 85.33 4 PRO E O 1
ATOM 3958 N N . ALA E 1 5 ? 0.281 24.044 30.405 1.00 68.98 5 ALA E N 1
ATOM 3959 C CA . ALA E 1 5 ? -0.749 23.964 29.374 1.00 51.38 5 ALA E CA 1
ATOM 3960 C C . ALA E 1 5 ? -0.096 23.824 28.029 1.00 43.36 5 ALA E C 1
ATOM 3961 O O . ALA E 1 5 ? 0.546 24.758 27.552 1.00 47.24 5 ALA E O 1
ATOM 3963 N N . ALA E 1 6 ? -0.198 22.629 27.462 1.00 33.34 6 ALA E N 1
ATOM 3964 C CA . ALA E 1 6 ? 0.345 22.337 26.144 1.00 26.34 6 ALA E CA 1
ATOM 3965 C C . ALA E 1 6 ? -0.752 22.695 25.150 1.00 29.49 6 ALA E C 1
ATOM 3966 O O . ALA E 1 6 ? -1.893 22.240 25.283 1.00 32.91 6 ALA E O 1
ATOM 3968 N N . ILE E 1 7 ? -0.416 23.512 24.161 1.00 27.10 7 ILE E N 1
ATOM 3969 C CA . ILE E 1 7 ? -1.390 23.924 23.166 1.00 19.83 7 ILE E CA 1
ATOM 3970 C C . ILE E 1 7 ? -1.169 23.263 21.805 1.00 17.82 7 ILE E C 1
ATOM 3971 O O . ILE E 1 7 ? -0.093 23.339 21.226 1.00 29.60 7 ILE E O 1
ATOM 3976 N N . ILE E 1 8 ? -2.199 22.594 21.317 1.00 16.91 8 ILE E N 1
ATOM 3977 C CA . ILE E 1 8 ? -2.182 21.927 20.022 1.00 15.23 8 ILE E CA 1
ATOM 3978 C C . ILE E 1 8 ? -3.020 22.760 19.063 1.00 15.37 8 ILE E C 1
ATOM 3979 O O . ILE E 1 8 ? -4.137 23.150 19.391 1.00 23.88 8 ILE E O 1
ATOM 3984 N N . ARG E 1 9 ? -2.448 23.092 17.915 1.00 14.77 9 ARG E N 1
ATOM 3985 C CA . ARG E 1 9 ? -3.156 23.866 16.919 1.00 10.43 9 ARG E CA 1
ATOM 3986 C C . ARG E 1 9 ? -3.222 23.111 15.622 1.00 7.36 9 ARG E C 1
ATOM 3987 O O . ARG E 1 9 ? -2.203 22.594 15.161 1.00 5.87 9 ARG E O 1
ATOM 3995 N N . ILE E 1 10 ? -4.439 22.957 15.109 1.00 3.23 10 ILE E N 1
ATOM 3996 C CA . ILE E 1 10 ? -4.679 22.335 13.810 1.00 8.25 10 ILE E CA 1
ATOM 3997 C C . ILE E 1 10 ? -5.033 23.563 12.953 1.00 12.31 10 ILE E C 1
ATOM 3998 O O . ILE E 1 10 ? -6.123 24.120 13.082 1.00 16.60 10 ILE E O 1
ATOM 4003 N N . LYS E 1 11 ? -4.082 24.018 12.137 1.00 9.70 11 LYS E N 1
ATOM 4004 C CA . LYS E 1 11 ? -4.243 25.213 11.323 1.00 10.22 11 LYS E CA 1
ATOM 4005 C C . LYS E 1 11 ? -4.792 25.053 9.904 1.00 17.41 11 LYS E C 1
ATOM 4006 O O . LYS E 1 11 ? -4.269 24.289 9.095 1.00 25.79 11 LYS E O 1
ATOM 4012 N N . ASN E 1 12 ? -5.845 25.804 9.606 1.00 14.81 12 ASN E N 1
ATOM 4013 C CA . ASN E 1 12 ? -6.476 25.789 8.295 1.00 10.89 12 ASN E CA 1
ATOM 4014 C C . ASN E 1 12 ? -6.863 24.443 7.703 1.00 8.85 12 ASN E C 1
ATOM 4015 O O . ASN E 1 12 ? -6.381 24.077 6.647 1.00 10.99 12 ASN E O 1
ATOM 4020 N N . LEU E 1 13 ? -7.728 23.698 8.380 1.00 11.43 13 LEU E N 1
ATOM 4021 C CA . LEU E 1 13 ? -8.202 22.433 7.831 1.00 11.42 13 LEU E CA 1
ATOM 4022 C C . LEU E 1 13 ? -9.228 22.938 6.797 1.00 13.95 13 LEU E C 1
ATOM 4023 O O . LEU E 1 13 ? -10.151 23.682 7.127 1.00 14.32 13 LEU E O 1
ATOM 4028 N N . ARG E 1 14 ? -8.986 22.660 5.527 1.00 15.11 14 ARG E N 1
ATOM 4029 C CA . ARG E 1 14 ? -9.883 23.139 4.490 1.00 13.64 14 ARG E CA 1
ATOM 4030 C C . ARG E 1 14 ? -10.782 22.030 4.018 1.00 14.23 14 ARG E C 1
ATOM 4031 O O . ARG E 1 14 ? -10.314 21.016 3.460 1.00 12.86 14 ARG E O 1
ATOM 4039 N N . LEU E 1 15 ? -12.081 22.263 4.177 1.00 9.58 15 LEU E N 1
ATOM 4040 C CA . LEU E 1 15 ? -13.111 21.301 3.792 1.00 14.81 15 LEU E CA 1
ATOM 4041 C C . LEU E 1 15 ? -14.235 22.048 3.054 1.00 14.77 15 LEU E C 1
ATOM 4042 O O . LEU E 1 15 ? -14.236 23.287 3.022 1.00 12.48 15 LEU E O 1
ATOM 4047 N N . ARG E 1 16 ? -15.162 21.287 2.461 1.00 13.05 16 ARG E N 1
ATOM 4048 C CA . ARG E 1 16 ? -16.320 21.836 1.746 1.00 13.66 16 ARG E CA 1
ATOM 4049 C C . ARG E 1 16 ? -17.539 21.077 2.234 1.00 20.90 16 ARG E C 1
ATOM 4050 O O . ARG E 1 16 ? -17.467 19.863 2.434 1.00 31.68 16 ARG E O 1
ATOM 4058 N N . THR E 1 17 ? -18.664 21.752 2.415 1.00 13.25 17 THR E N 1
ATOM 4059 C CA . THR E 1 17 ? -19.854 21.051 2.852 1.00 12.56 17 THR E CA 1
ATOM 4060 C C . THR E 1 17 ? -21.061 21.941 2.690 1.00 23.46 17 THR E C 1
ATOM 4061 O O . THR E 1 17 ? -20.899 23.112 2.360 1.00 34.79 17 THR E O 1
ATOM 4065 N N . PHE E 1 18 ? -22.259 21.411 2.952 1.00 24.83 18 PHE E N 1
ATOM 4066 C CA . PHE E 1 18 ? -23.501 22.171 2.788 1.00 25.53 18 PHE E CA 1
ATOM 4067 C C . PHE E 1 18 ? -23.871 22.971 4.015 1.00 27.57 18 PHE E C 1
ATOM 4068 O O . PHE E 1 18 ? -24.064 22.398 5.071 1.00 25.80 18 PHE E O 1
ATOM 4076 N N . ILE E 1 19 ? -23.978 24.287 3.882 1.00 29.77 19 ILE E N 1
ATOM 4077 C CA . ILE E 1 19 ? -24.353 25.117 5.017 1.00 31.55 19 ILE E CA 1
ATOM 4078 C C . ILE E 1 19 ? -25.287 26.168 4.504 1.00 42.27 19 ILE E C 1
ATOM 4079 O O . ILE E 1 19 ? -24.901 27.004 3.691 1.00 43.24 19 ILE E O 1
ATOM 4084 N N . GLY E 1 20 ? -26.499 26.157 5.029 1.00 53.35 20 GLY E N 1
ATOM 4085 C CA . GLY E 1 20 ? -27.490 27.127 4.622 1.00 58.01 20 GLY E CA 1
ATOM 4086 C C . GLY E 1 20 ? -28.754 26.413 4.227 1.00 62.92 20 GLY E C 1
ATOM 4087 O O . GLY E 1 20 ? -28.771 25.191 4.061 1.00 60.89 20 GLY E O 1
ATOM 4088 N N . ILE E 1 21 ? -29.821 27.181 4.076 1.00 70.77 21 ILE E N 1
ATOM 4089 C CA . ILE E 1 21 ? -31.106 26.614 3.705 1.00 76.84 21 ILE E CA 1
ATOM 4090 C C . ILE E 1 21 ? -31.502 27.047 2.295 1.00 76.71 21 ILE E C 1
ATOM 4091 O O . ILE E 1 21 ? -32.247 26.334 1.618 1.00 71.22 21 ILE E O 1
ATOM 4096 N N . LYS E 1 22 ? -30.945 28.174 1.837 1.00 80.00 22 LYS E N 1
ATOM 4097 C CA . LYS E 1 22 ? -31.242 28.719 0.508 1.00 81.20 22 LYS E CA 1
ATOM 4098 C C . LYS E 1 22 ? -30.966 27.691 -0.562 1.00 83.00 22 LYS E C 1
ATOM 4099 O O . LYS E 1 22 ? -30.042 26.895 -0.427 1.00 86.55 22 LYS E O 1
ATOM 4105 N N . GLU E 1 23 ? -31.775 27.711 -1.617 1.00 86.57 23 GLU E N 1
ATOM 4106 C CA . GLU E 1 23 ? -31.638 26.771 -2.732 1.00 89.80 23 GLU E CA 1
ATOM 4107 C C . GLU E 1 23 ? -30.185 26.509 -3.144 1.00 88.95 23 GLU E C 1
ATOM 4108 O O . GLU E 1 23 ? -29.725 25.360 -3.196 1.00 85.43 23 GLU E O 1
ATOM 4114 N N . GLU E 1 24 ? -29.451 27.589 -3.381 1.00 86.88 24 GLU E N 1
ATOM 4115 C CA . GLU E 1 24 ? -28.055 27.492 -3.779 1.00 82.86 24 GLU E CA 1
ATOM 4116 C C . GLU E 1 24 ? -27.196 26.818 -2.692 1.00 77.37 24 GLU E C 1
ATOM 4117 O O . GLU E 1 24 ? -26.534 25.809 -2.946 1.00 73.92 24 GLU E O 1
ATOM 4123 N N . GLU E 1 25 ? -27.275 27.340 -1.471 1.00 71.58 25 GLU E N 1
ATOM 4124 C CA . GLU E 1 25 ? -26.509 26.825 -0.341 1.00 63.82 25 GLU E CA 1
ATOM 4125 C C . GLU E 1 25 ? -26.684 25.337 -0.110 1.00 62.08 25 GLU E C 1
ATOM 4126 O O . GLU E 1 25 ? -25.751 24.654 0.306 1.00 66.91 25 GLU E O 1
ATOM 4132 N N . ILE E 1 26 ? -27.890 24.842 -0.346 1.00 58.87 26 ILE E N 1
ATOM 4133 C CA . ILE E 1 26 ? -28.187 23.431 -0.161 1.00 60.61 26 ILE E CA 1
ATOM 4134 C C . ILE E 1 26 ? -27.899 22.626 -1.415 1.00 59.83 26 ILE E C 1
ATOM 4135 O O . ILE E 1 26 ? -27.874 21.392 -1.380 1.00 55.55 26 ILE E O 1
ATOM 4140 N N . ASN E 1 27 ? -27.743 23.316 -2.534 1.00 62.04 27 ASN E N 1
ATOM 4141 C CA . ASN E 1 27 ? -27.455 22.636 -3.790 1.00 64.93 27 ASN E CA 1
ATOM 4142 C C . ASN E 1 27 ? -25.967 22.474 -4.089 1.00 59.14 27 ASN E C 1
ATOM 4143 O O . ASN E 1 27 ? -25.568 21.505 -4.740 1.00 57.22 27 ASN E O 1
ATOM 4148 N N . ASN E 1 28 ? -25.153 23.416 -3.611 1.00 53.99 28 ASN E N 1
ATOM 4149 C CA . ASN E 1 28 ? -23.705 23.376 -3.828 1.00 47.68 28 ASN E CA 1
ATOM 4150 C C . ASN E 1 28 ? -22.921 23.441 -2.528 1.00 44.66 28 ASN E C 1
ATOM 4151 O O . ASN E 1 28 ? -23.294 24.168 -1.594 1.00 45.73 28 ASN E O 1
ATOM 4156 N N . ARG E 1 29 ? -21.822 22.690 -2.477 1.00 38.59 29 ARG E N 1
ATOM 4157 C CA . ARG E 1 29 ? -20.961 22.680 -1.300 1.00 34.02 29 ARG E CA 1
ATOM 4158 C C . ARG E 1 29 ? -20.245 24.029 -1.216 1.00 30.58 29 ARG E C 1
ATOM 4159 O O . ARG E 1 29 ? -20.064 24.717 -2.220 1.00 31.01 29 ARG E O 1
ATOM 4167 N N . GLN E 1 30 ? -19.923 24.448 -0.003 1.00 30.84 30 GLN E N 1
ATOM 4168 C CA . GLN E 1 30 ? -19.246 25.709 0.217 1.00 28.37 30 GLN E CA 1
ATOM 4169 C C . GLN E 1 30 ? -17.901 25.476 0.845 1.00 30.82 30 GLN E C 1
ATOM 4170 O O . GLN E 1 30 ? -17.661 24.443 1.476 1.00 34.65 30 GLN E O 1
ATOM 4176 N N . ASP E 1 31 ? -17.007 26.421 0.635 1.00 25.34 31 ASP E N 1
ATOM 4177 C CA . ASP E 1 31 ? -15.695 26.323 1.203 1.00 20.54 31 ASP E CA 1
ATOM 4178 C C . ASP E 1 31 ? -15.698 26.881 2.621 1.00 20.50 31 ASP E C 1
ATOM 4179 O O . ASP E 1 31 ? -16.232 27.973 2.867 1.00 17.30 31 ASP E O 1
ATOM 4184 N N . ILE E 1 32 ? -15.156 26.105 3.558 1.00 13.31 32 ILE E N 1
ATOM 4185 C CA . ILE E 1 32 ? -15.017 26.561 4.927 1.00 14.89 32 ILE E CA 1
ATOM 4186 C C . ILE E 1 32 ? -13.589 26.239 5.346 1.00 15.91 32 ILE E C 1
ATOM 4187 O O . ILE E 1 32 ? -12.957 25.357 4.751 1.00 16.82 32 ILE E O 1
ATOM 4192 N N . VAL E 1 33 ? -13.080 26.991 6.327 1.00 14.81 33 VAL E N 1
ATOM 4193 C CA . VAL E 1 33 ? -11.740 26.782 6.888 1.00 16.73 33 VAL E CA 1
ATOM 4194 C C . VAL E 1 33 ? -11.905 26.630 8.398 1.00 15.98 33 VAL E C 1
ATOM 4195 O O . VAL E 1 33 ? -12.459 27.491 9.062 1.00 23.98 33 VAL E O 1
ATOM 4199 N N . ILE E 1 34 ? -11.429 25.517 8.925 1.00 16.92 34 ILE E N 1
ATOM 4200 C CA . ILE E 1 34 ? -11.531 25.203 10.339 1.00 9.13 34 ILE E CA 1
ATOM 4201 C C . ILE E 1 34 ? -10.169 25.317 11.043 1.00 12.55 34 ILE E C 1
ATOM 4202 O O . ILE E 1 34 ? -9.137 24.866 10.537 1.00 4.90 34 ILE E O 1
ATOM 4207 N N . ASN E 1 35 ? -10.170 25.957 12.201 1.00 14.96 35 ASN E N 1
ATOM 4208 C CA . ASN E 1 35 ? -8.971 26.103 13.002 1.00 6.07 35 ASN E CA 1
ATOM 4209 C C . ASN E 1 35 ? -9.354 25.658 14.375 1.00 13.03 35 ASN E C 1
ATOM 4210 O O . ASN E 1 35 ? -10.300 26.181 14.935 1.00 22.75 35 ASN E O 1
ATOM 4215 N N . VAL E 1 36 ? -8.608 24.715 14.929 1.00 13.02 36 VAL E N 1
ATOM 4216 C CA . VAL E 1 36 ? -8.896 24.164 16.243 1.00 3.05 36 VAL E CA 1
ATOM 4217 C C . VAL E 1 36 ? -7.742 24.379 17.202 1.00 9.41 36 VAL E C 1
ATOM 4218 O O . VAL E 1 36 ? -6.589 24.135 16.864 1.00 19.03 36 VAL E O 1
ATOM 4222 N N . THR E 1 37 ? -8.043 24.848 18.400 1.00 12.72 37 THR E N 1
ATOM 4223 C CA . THR E 1 37 ? -7.016 25.009 19.412 1.00 11.29 37 THR E CA 1
ATOM 4224 C C . THR E 1 37 ? -7.409 24.151 20.604 1.00 14.71 37 THR E C 1
ATOM 4225 O O . THR E 1 37 ? -8.532 24.245 21.091 1.00 20.25 37 THR E O 1
ATOM 4229 N N . ILE E 1 38 ? -6.507 23.276 21.032 1.00 13.99 38 ILE E N 1
ATOM 4230 C CA . ILE E 1 38 ? -6.768 22.383 22.144 1.00 15.45 38 ILE E CA 1
ATOM 4231 C C . ILE E 1 38 ? -5.724 22.546 23.228 1.00 17.79 38 ILE E C 1
ATOM 4232 O O . ILE E 1 38 ? -4.546 22.635 22.924 1.00 17.90 38 ILE E O 1
ATOM 4237 N N . HIS E 1 39 ? -6.170 22.638 24.480 1.00 18.09 39 HIS E N 1
ATOM 4238 C CA . HIS E 1 39 ? -5.276 22.771 25.619 1.00 20.87 39 HIS E CA 1
ATOM 4239 C C . HIS E 1 39 ? -5.383 21.497 26.447 1.00 26.62 39 HIS E C 1
ATOM 4240 O O . HIS E 1 39 ? -6.418 20.838 26.472 1.00 22.87 39 HIS E O 1
ATOM 4247 N N . TYR E 1 40 ? -4.296 21.138 27.109 1.00 30.72 40 TYR E N 1
ATOM 4248 C CA . TYR E 1 40 ? -4.287 19.982 27.976 1.00 28.98 40 TYR E CA 1
ATOM 4249 C C . TYR E 1 40 ? -3.006 20.051 28.788 1.00 32.42 40 TYR E C 1
ATOM 4250 O O . TYR E 1 40 ? -2.078 20.745 28.401 1.00 33.84 40 TYR E O 1
ATOM 4259 N N . PRO E 1 41 ? -2.987 19.438 29.983 1.00 39.30 41 PRO E N 1
ATOM 4260 C CA . PRO E 1 41 ? -1.835 19.412 30.887 1.00 43.51 41 PRO E CA 1
ATOM 4261 C C . PRO E 1 41 ? -0.491 19.105 30.233 1.00 49.99 41 PRO E C 1
ATOM 4262 O O . PRO E 1 41 ? -0.322 18.067 29.582 1.00 47.55 41 PRO E O 1
ATOM 4266 N N . ALA E 1 42 ? 0.466 20.009 30.461 1.00 56.04 42 ALA E N 1
ATOM 4267 C CA . ALA E 1 42 ? 1.822 19.920 29.914 1.00 62.71 42 ALA E CA 1
ATOM 4268 C C . ALA E 1 42 ? 2.627 18.682 30.333 1.00 69.55 42 ALA E C 1
ATOM 4269 O O . ALA E 1 42 ? 3.488 18.213 29.570 1.00 73.08 42 ALA E O 1
ATOM 4271 N N . ASP E 1 43 ? 2.381 18.186 31.547 1.00 76.88 43 ASP E N 1
ATOM 4272 C CA . ASP E 1 43 ? 3.077 17.008 32.066 1.00 81.95 43 ASP E CA 1
ATOM 4273 C C . ASP E 1 43 ? 2.695 15.738 31.299 1.00 83.29 43 ASP E C 1
ATOM 4274 O O . ASP E 1 43 ? 3.571 14.969 30.877 1.00 85.46 43 ASP E O 1
ATOM 4279 N N . LYS E 1 44 ? 1.401 15.570 31.037 1.00 85.27 44 LYS E N 1
ATOM 4280 C CA . LYS E 1 44 ? 0.912 14.415 30.285 1.00 87.28 44 LYS E CA 1
ATOM 4281 C C . LYS E 1 44 ? 1.403 14.447 28.847 1.00 88.80 44 LYS E C 1
ATOM 4282 O O . LYS E 1 44 ? 1.444 13.417 28.179 1.00 91.09 44 LYS E O 1
ATOM 4288 N N . ALA E 1 45 ? 1.771 15.634 28.376 1.00 90.29 45 ALA E N 1
ATOM 4289 C CA . ALA E 1 45 ? 2.291 15.809 27.024 1.00 93.22 45 ALA E CA 1
ATOM 4290 C C . ALA E 1 45 ? 3.591 15.029 26.832 1.00 95.65 45 ALA E C 1
ATOM 4291 O O . ALA E 1 45 ? 3.748 14.311 25.843 1.00 96.47 45 ALA E O 1
ATOM 4293 N N . ARG E 1 46 ? 4.514 15.152 27.786 1.00 96.30 46 ARG E N 1
ATOM 4294 C CA . ARG E 1 46 ? 5.786 14.443 27.703 1.00 95.85 46 ARG E CA 1
ATOM 4295 C C . ARG E 1 46 ? 5.554 12.935 27.839 1.00 95.84 46 ARG E C 1
ATOM 4296 O O . ARG E 1 46 ? 6.385 12.123 27.420 1.00 100.00 46 ARG E O 1
ATOM 4304 N N . THR E 1 47 ? 4.385 12.592 28.369 1.00 91.32 47 THR E N 1
ATOM 4305 C CA . THR E 1 47 ? 3.936 11.221 28.584 1.00 89.17 47 THR E CA 1
ATOM 4306 C C . THR E 1 47 ? 3.259 10.595 27.353 1.00 87.00 47 THR E C 1
ATOM 4307 O O . THR E 1 47 ? 3.027 9.388 27.316 1.00 84.25 47 THR E O 1
ATOM 4311 N N . SER E 1 48 ? 2.982 11.407 26.336 1.00 88.86 48 SER E N 1
ATOM 4312 C CA . SER E 1 48 ? 2.319 10.945 25.116 1.00 91.22 48 SER E CA 1
ATOM 4313 C C . SER E 1 48 ? 2.718 9.545 24.606 1.00 94.51 48 SER E C 1
ATOM 4314 O O . SER E 1 48 ? 1.873 8.808 24.091 1.00 98.28 48 SER E O 1
ATOM 4317 N N . GLU E 1 49 ? 3.985 9.168 24.759 1.00 94.22 49 GLU E N 1
ATOM 4318 C CA . GLU E 1 49 ? 4.437 7.861 24.279 1.00 94.38 49 GLU E CA 1
ATOM 4319 C C . GLU E 1 49 ? 4.386 6.736 25.304 1.00 93.15 49 GLU E C 1
ATOM 4320 O O . GLU E 1 49 ? 4.196 5.567 24.955 1.00 93.90 49 GLU E O 1
ATOM 4326 N N . ASP E 1 50 ? 4.550 7.089 26.568 1.00 90.67 50 ASP E N 1
ATOM 4327 C CA . ASP E 1 50 ? 4.514 6.100 27.620 1.00 86.86 50 ASP E CA 1
ATOM 4328 C C . ASP E 1 50 ? 3.107 5.517 27.718 1.00 85.18 50 ASP E C 1
ATOM 4329 O O . ASP E 1 50 ? 2.952 4.312 27.584 1.00 84.03 50 ASP E O 1
ATOM 4334 N N . ILE E 1 51 ? 2.080 6.366 27.839 1.00 88.43 51 ILE E N 1
ATOM 4335 C CA . ILE E 1 51 ? 0.693 5.875 27.946 1.00 92.02 51 ILE E CA 1
ATOM 4336 C C . ILE E 1 51 ? -0.122 5.910 26.654 1.00 92.99 51 ILE E C 1
ATOM 4337 O O . ILE E 1 51 ? 0.111 6.755 25.796 1.00 93.24 51 ILE E O 1
ATOM 4342 N N . ASN E 1 52 ? -1.118 5.024 26.551 1.00 94.63 52 ASN E N 1
ATOM 4343 C CA . ASN E 1 52 ? -1.957 4.935 25.350 1.00 93.64 52 ASN E CA 1
ATOM 4344 C C . ASN E 1 52 ? -3.308 5.654 25.373 1.00 89.75 52 ASN E C 1
ATOM 4345 O O . ASN E 1 52 ? -4.064 5.576 24.403 1.00 90.84 52 ASN E O 1
ATOM 4350 N N . ASP E 1 53 ? -3.641 6.304 26.483 1.00 84.07 53 ASP E N 1
ATOM 4351 C CA . ASP E 1 53 ? -4.869 7.088 26.545 1.00 73.89 53 ASP E CA 1
ATOM 4352 C C . ASP E 1 53 ? -4.654 8.181 25.502 1.00 68.24 53 ASP E C 1
ATOM 4353 O O . ASP E 1 53 ? -5.595 8.683 24.926 1.00 70.39 53 ASP E O 1
ATOM 4358 N N . ALA E 1 54 ? -3.383 8.469 25.231 1.00 67.52 54 ALA E N 1
ATOM 4359 C CA . ALA E 1 54 ? -2.906 9.537 24.359 1.00 65.24 54 ALA E CA 1
ATOM 4360 C C . ALA E 1 54 ? -3.872 10.312 23.473 1.00 61.73 54 ALA E C 1
ATOM 4361 O O . ALA E 1 54 ? -4.693 9.738 22.763 1.00 60.97 54 ALA E O 1
ATOM 4363 N N . LEU E 1 55 ? -3.749 11.635 23.528 1.00 53.41 55 LEU E N 1
ATOM 4364 C CA . LEU E 1 55 ? -4.579 12.524 22.740 1.00 48.20 55 LEU E CA 1
ATOM 4365 C C . LEU E 1 55 ? -3.972 12.472 21.370 1.00 47.72 55 LEU E C 1
ATOM 4366 O O . LEU E 1 55 ? -2.816 12.820 21.202 1.00 53.41 55 LEU E O 1
ATOM 4371 N N . ASN E 1 56 ? -4.743 12.053 20.381 1.00 46.51 56 ASN E N 1
ATOM 4372 C CA . ASN E 1 56 ? -4.215 11.971 19.027 1.00 43.42 56 ASN E CA 1
ATOM 4373 C C . ASN E 1 56 ? -4.822 13.019 18.100 1.00 42.83 56 ASN E C 1
ATOM 4374 O O . ASN E 1 56 ? -5.979 12.885 17.669 1.00 39.26 56 ASN E O 1
ATOM 4379 N N . TYR E 1 57 ? -4.046 14.043 17.754 1.00 33.63 57 TYR E N 1
ATOM 4380 C CA . TYR E 1 57 ? -4.579 15.069 16.876 1.00 29.83 57 TYR E CA 1
ATOM 4381 C C . TYR E 1 57 ? -4.982 14.496 15.530 1.00 35.48 57 TYR E C 1
ATOM 4382 O O . TYR E 1 57 ? -5.834 15.058 14.841 1.00 33.30 57 TYR E O 1
ATOM 4391 N N . ARG E 1 58 ? -4.381 13.366 15.161 1.00 39.49 58 ARG E N 1
ATOM 4392 C CA . ARG E 1 58 ? -4.696 12.730 13.889 1.00 35.82 58 ARG E CA 1
ATOM 4393 C C . ARG E 1 58 ? -6.108 12.206 13.923 1.00 29.47 58 ARG E C 1
ATOM 4394 O O . ARG E 1 58 ? -6.879 12.381 12.989 1.00 29.18 58 ARG E O 1
ATOM 4402 N N . THR E 1 59 ? -6.471 11.640 15.056 1.00 31.05 59 THR E N 1
ATOM 4403 C CA . THR E 1 59 ? -7.800 11.093 15.225 1.00 33.50 59 THR E CA 1
ATOM 4404 C C . THR E 1 59 ? -8.844 12.195 15.296 1.00 31.79 59 THR E C 1
ATOM 4405 O O . THR E 1 59 ? -9.931 12.045 14.731 1.00 30.12 59 THR E O 1
ATOM 4409 N N . VAL E 1 60 ? -8.521 13.267 16.029 1.00 27.64 60 VAL E N 1
ATOM 4410 C CA . VAL E 1 60 ? -9.408 14.427 16.168 1.00 22.59 60 VAL E CA 1
ATOM 4411 C C . VAL E 1 60 ? -9.708 14.932 14.748 1.00 28.55 60 VAL E C 1
ATOM 4412 O O . VAL E 1 60 ? -10.877 15.053 14.352 1.00 33.38 60 VAL E O 1
ATOM 4416 N N . THR E 1 61 ? -8.663 15.136 13.950 1.00 23.29 61 THR E N 1
ATOM 4417 C CA . THR E 1 61 ? -8.864 15.596 12.590 1.00 19.00 61 THR E CA 1
ATOM 4418 C C . THR E 1 61 ? -9.681 14.608 11.771 1.00 18.69 61 THR E C 1
ATOM 4419 O O . THR E 1 61 ? -10.624 15.014 11.105 1.00 26.15 61 THR E O 1
ATOM 4423 N N . LYS E 1 62 ? -9.323 13.327 11.805 1.00 13.25 62 LYS E N 1
ATOM 4424 C CA . LYS E 1 62 ? -10.059 12.323 11.052 1.00 12.69 62 LYS E CA 1
ATOM 4425 C C . LYS E 1 62 ? -11.540 12.450 11.331 1.00 16.05 62 LYS E C 1
ATOM 4426 O O . LYS E 1 62 ? -12.344 12.553 10.405 1.00 16.68 62 LYS E O 1
ATOM 4432 N N . ASN E 1 63 ? -11.892 12.479 12.612 1.00 15.43 63 ASN E N 1
ATOM 4433 C CA . ASN E 1 63 ? -13.284 12.601 13.024 1.00 20.34 63 ASN E CA 1
ATOM 4434 C C . ASN E 1 63 ? -13.966 13.855 12.497 1.00 26.29 63 ASN E C 1
ATOM 4435 O O . ASN E 1 63 ? -15.068 13.782 11.936 1.00 23.01 63 ASN E O 1
ATOM 4440 N N . ILE E 1 64 ? -13.323 15.005 12.698 1.00 29.79 64 ILE E N 1
ATOM 4441 C CA . ILE E 1 64 ? -13.862 16.284 12.237 1.00 22.02 64 ILE E CA 1
ATOM 4442 C C . ILE E 1 64 ? -14.147 16.225 10.748 1.00 27.63 64 ILE E C 1
ATOM 4443 O O . ILE E 1 64 ? -15.240 16.575 10.321 1.00 32.32 64 ILE E O 1
ATOM 4448 N N . ILE E 1 65 ? -13.158 15.796 9.965 1.00 29.02 65 ILE E N 1
ATOM 4449 C CA . ILE E 1 65 ? -13.303 15.682 8.516 1.00 24.24 65 ILE E CA 1
ATOM 4450 C C . ILE E 1 65 ? -14.494 14.779 8.212 1.00 25.34 65 ILE E C 1
ATOM 4451 O O . ILE E 1 65 ? -15.443 15.182 7.529 1.00 21.46 65 ILE E O 1
ATOM 4456 N N . GLN E 1 66 ? -14.470 13.580 8.778 1.00 26.85 66 GLN E N 1
ATOM 4457 C CA . GLN E 1 66 ? -15.546 12.628 8.573 1.00 33.21 66 GLN E CA 1
ATOM 4458 C C . GLN E 1 66 ? -16.920 13.258 8.874 1.00 28.75 66 GLN E C 1
ATOM 4459 O O . GLN E 1 66 ? -17.804 13.302 8.028 1.00 32.46 66 GLN E O 1
ATOM 4465 N N . HIS E 1 67 ? -17.073 13.839 10.043 1.00 26.60 67 HIS E N 1
ATOM 4466 C CA . HIS E 1 67 ? -18.346 14.435 10.395 1.00 27.37 67 HIS E CA 1
ATOM 4467 C C . HIS E 1 67 ? -18.802 15.597 9.538 1.00 28.05 67 HIS E C 1
ATOM 4468 O O . HIS E 1 67 ? -19.991 15.763 9.338 1.00 36.07 67 HIS E O 1
ATOM 4475 N N . VAL E 1 68 ? -17.879 16.449 9.108 1.00 32.09 68 VAL E N 1
ATOM 4476 C CA . VAL E 1 68 ? -18.221 17.623 8.290 1.00 31.02 68 VAL E CA 1
ATOM 4477 C C . VAL E 1 68 ? -18.550 17.301 6.833 1.00 31.78 68 VAL E C 1
ATOM 4478 O O . VAL E 1 68 ? -19.564 17.755 6.305 1.00 31.70 68 VAL E O 1
ATOM 4482 N N . GLU E 1 69 ? -17.723 16.490 6.189 1.00 35.14 69 GLU E N 1
ATOM 4483 C CA . GLU E 1 69 ? -17.964 16.137 4.794 1.00 37.32 69 GLU E CA 1
ATOM 4484 C C . GLU E 1 69 ? -19.215 15.303 4.516 1.00 35.77 69 GLU E C 1
ATOM 4485 O O . GLU E 1 69 ? -19.802 15.414 3.440 1.00 39.78 69 GLU E O 1
ATOM 4491 N N . ASN E 1 70 ? -19.633 14.480 5.471 1.00 41.06 70 ASN E N 1
ATOM 4492 C CA . ASN E 1 70 ? -20.817 13.620 5.294 1.00 45.97 70 ASN E CA 1
ATOM 4493 C C . ASN E 1 70 ? -22.143 14.129 5.872 1.00 46.59 70 ASN E C 1
ATOM 4494 O O . ASN E 1 70 ? -23.072 13.351 6.112 1.00 47.22 70 ASN E O 1
ATOM 4499 N N . ASN E 1 71 ? -22.256 15.434 6.052 1.00 44.70 71 ASN E N 1
ATOM 4500 C CA . ASN E 1 71 ? -23.475 15.990 6.594 1.00 42.86 71 ASN E CA 1
ATOM 4501 C C . ASN E 1 71 ? -23.818 17.295 5.896 1.00 45.39 71 ASN E C 1
ATOM 4502 O O . ASN E 1 71 ? -23.041 17.808 5.075 1.00 44.30 71 ASN E O 1
ATOM 4507 N N . ARG E 1 72 ? -25.020 17.782 6.194 1.00 42.25 72 ARG E N 1
ATOM 4508 C CA . ARG E 1 72 ? -25.544 19.027 5.661 1.00 39.72 72 ARG E CA 1
ATOM 4509 C C . ARG E 1 72 ? -25.801 19.826 6.910 1.00 38.06 72 ARG E C 1
ATOM 4510 O O . ARG E 1 72 ? -26.198 19.264 7.920 1.00 41.30 72 ARG E O 1
ATOM 4518 N N . PHE E 1 73 ? -25.500 21.112 6.878 1.00 37.06 73 PHE E N 1
ATOM 4519 C CA . PHE E 1 73 ? -25.707 21.949 8.039 1.00 36.38 73 PHE E CA 1
ATOM 4520 C C . PHE E 1 73 ? -26.535 23.158 7.680 1.00 40.26 73 PHE E C 1
ATOM 4521 O O . PHE E 1 73 ? -26.451 23.695 6.576 1.00 44.19 73 PHE E O 1
ATOM 4529 N N . SER E 1 74 ? -27.362 23.555 8.628 1.00 43.17 74 SER E N 1
ATOM 4530 C CA . SER E 1 74 ? -28.247 24.686 8.475 1.00 46.27 74 SER E CA 1
ATOM 4531 C C . SER E 1 74 ? -27.602 25.991 8.929 1.00 42.59 74 SER E C 1
ATOM 4532 O O . SER E 1 74 ? -27.674 27.004 8.244 1.00 42.28 74 SER E O 1
ATOM 4535 N N . LEU E 1 75 ? -26.960 25.961 10.087 1.00 42.87 75 LEU E N 1
ATOM 4536 C CA . LEU E 1 75 ? -26.343 27.160 10.627 1.00 41.89 75 LEU E CA 1
ATOM 4537 C C . LEU E 1 75 ? -24.884 26.935 10.930 1.00 40.34 75 LEU E C 1
ATOM 4538 O O . LEU E 1 75 ? -24.493 25.816 11.292 1.00 37.12 75 LEU E O 1
ATOM 4543 N N . LEU E 1 76 ? -24.096 28.009 10.844 1.00 37.70 76 LEU E N 1
ATOM 4544 C CA . LEU E 1 76 ? -22.665 27.931 11.141 1.00 36.45 76 LEU E CA 1
ATOM 4545 C C . LEU E 1 76 ? -22.541 27.509 12.598 1.00 42.38 76 LEU E C 1
ATOM 4546 O O . LEU E 1 76 ? -21.683 26.696 12.939 1.00 47.42 76 LEU E O 1
ATOM 4551 N N . GLU E 1 77 ? -23.432 28.037 13.439 1.00 40.11 77 GLU E N 1
ATOM 4552 C CA . GLU E 1 77 ? -23.442 27.760 14.872 1.00 35.48 77 GLU E CA 1
ATOM 4553 C C . GLU E 1 77 ? -23.554 26.303 15.204 1.00 30.68 77 GLU E C 1
ATOM 4554 O O . GLU E 1 77 ? -22.932 25.839 16.165 1.00 32.70 77 GLU E O 1
ATOM 4560 N N . LYS E 1 78 ? -24.386 25.591 14.456 1.00 23.35 78 LYS E N 1
ATOM 4561 C CA . LYS E 1 78 ? -24.567 24.170 14.708 1.00 26.74 78 LYS E CA 1
ATOM 4562 C C . LYS E 1 78 ? -23.265 23.470 14.360 1.00 31.53 78 LYS E C 1
ATOM 4563 O O . LYS E 1 78 ? -22.707 22.727 15.160 1.00 35.68 78 LYS E O 1
ATOM 4569 N N . LEU E 1 79 ? -22.741 23.791 13.187 1.00 31.37 79 LEU E N 1
ATOM 4570 C CA . LEU E 1 79 ? -21.492 23.214 12.705 1.00 24.30 79 LEU E CA 1
ATOM 4571 C C . LEU E 1 79 ? -20.305 23.458 13.664 1.00 20.95 79 LEU E C 1
ATOM 4572 O O . LEU E 1 79 ? -19.560 22.534 14.014 1.00 21.49 79 LEU E O 1
ATOM 4577 N N . THR E 1 80 ? -20.128 24.701 14.082 1.00 15.25 80 THR E N 1
ATOM 4578 C CA . THR E 1 80 ? -19.044 25.046 14.977 1.00 16.07 80 THR E CA 1
ATOM 4579 C C . THR E 1 80 ? -19.172 24.294 16.276 1.00 21.13 80 THR E C 1
ATOM 4580 O O . THR E 1 80 ? -18.183 23.830 16.819 1.00 23.64 80 THR E O 1
ATOM 4584 N N . GLN E 1 81 ? -20.391 24.151 16.774 1.00 26.40 81 GLN E N 1
ATOM 4585 C CA . GLN E 1 81 ? -20.591 23.408 18.011 1.00 29.05 81 GLN E CA 1
ATOM 4586 C C . GLN E 1 81 ? -20.219 21.936 17.845 1.00 25.46 81 GLN E C 1
ATOM 4587 O O . GLN E 1 81 ? -19.475 21.400 18.660 1.00 29.50 81 GLN E O 1
ATOM 4593 N N . ASP E 1 82 ? -20.727 21.294 16.796 1.00 19.09 82 ASP E N 1
ATOM 4594 C CA . ASP E 1 82 ? -20.438 19.886 16.542 1.00 19.89 82 ASP E CA 1
ATOM 4595 C C . ASP E 1 82 ? -18.932 19.644 16.563 1.00 29.21 82 ASP E C 1
ATOM 4596 O O . ASP E 1 82 ? -18.446 18.717 17.222 1.00 37.58 82 ASP E O 1
ATOM 4601 N N . VAL E 1 83 ? -18.181 20.485 15.857 1.00 26.13 83 VAL E N 1
ATOM 4602 C CA . VAL E 1 83 ? -16.732 20.333 15.816 1.00 21.68 83 VAL E CA 1
ATOM 4603 C C . VAL E 1 83 ? -16.105 20.581 17.193 1.00 22.14 83 VAL E C 1
ATOM 4604 O O . VAL E 1 83 ? -15.127 19.932 17.548 1.00 22.10 83 VAL E O 1
ATOM 4608 N N . LEU E 1 84 ? -16.633 21.546 17.951 1.00 26.01 84 LEU E N 1
ATOM 4609 C CA . LEU E 1 84 ? -16.136 21.837 19.305 1.00 17.34 84 LEU E CA 1
ATOM 4610 C C . LEU E 1 84 ? -16.323 20.593 20.156 1.00 15.39 84 LEU E C 1
ATOM 4611 O O . LEU E 1 84 ? -15.407 20.140 20.840 1.00 14.32 84 LEU E O 1
ATOM 4616 N N . ASP E 1 85 ? -17.506 20.009 20.077 1.00 15.71 85 ASP E N 1
ATOM 4617 C CA . ASP E 1 85 ? -17.781 18.812 20.831 1.00 17.33 85 ASP E CA 1
ATOM 4618 C C . ASP E 1 85 ? -16.782 17.749 20.462 1.00 21.53 85 ASP E C 1
ATOM 4619 O O . ASP E 1 85 ? -16.203 17.150 21.348 1.00 32.97 85 ASP E O 1
ATOM 4624 N N . ILE E 1 86 ? -16.542 17.547 19.167 1.00 19.74 86 ILE E N 1
ATOM 4625 C CA . ILE E 1 86 ? -15.560 16.549 18.707 1.00 18.70 86 ILE E CA 1
ATOM 4626 C C . ILE E 1 86 ? -14.122 16.818 19.185 1.00 21.09 86 ILE E C 1
ATOM 4627 O O . ILE E 1 86 ? -13.358 15.883 19.428 1.00 23.87 86 ILE E O 1
ATOM 4632 N N . ALA E 1 87 ? -13.742 18.089 19.283 1.00 25.58 87 ALA E N 1
ATOM 4633 C CA . ALA E 1 87 ? -12.396 18.458 19.725 1.00 28.36 87 ALA E CA 1
ATOM 4634 C C . ALA E 1 87 ? -12.165 18.249 21.232 1.00 29.28 87 ALA E C 1
ATOM 4635 O O . ALA E 1 87 ? -11.124 17.740 21.653 1.00 30.03 87 ALA E O 1
ATOM 4637 N N . ARG E 1 88 ? -13.154 18.598 22.040 1.00 27.47 88 ARG E N 1
ATOM 4638 C CA . ARG E 1 88 ? -13.030 18.440 23.479 1.00 29.81 88 ARG E CA 1
ATOM 4639 C C . ARG E 1 88 ? -13.458 17.057 23.934 1.00 30.74 88 ARG E C 1
ATOM 4640 O O . ARG E 1 88 ? -13.674 16.844 25.119 1.00 39.22 88 ARG E O 1
ATOM 4648 N N . GLU E 1 89 ? -13.595 16.125 23.004 1.00 31.97 89 GLU E N 1
ATOM 4649 C CA . GLU E 1 89 ? -14.033 14.778 23.334 1.00 35.15 89 GLU E CA 1
ATOM 4650 C C . GLU E 1 89 ? -13.075 14.030 24.259 1.00 40.82 89 GLU E C 1
ATOM 4651 O O . GLU E 1 89 ? -13.499 13.352 25.190 1.00 48.70 89 GLU E O 1
ATOM 4657 N N . HIS E 1 90 ? -11.777 14.187 24.041 1.00 43.38 90 HIS E N 1
ATOM 4658 C CA . HIS E 1 90 ? -10.788 13.482 24.850 1.00 37.51 90 HIS E CA 1
ATOM 4659 C C . HIS E 1 90 ? -10.652 13.992 26.269 1.00 35.15 90 HIS E C 1
ATOM 4660 O O . HIS E 1 90 ? -10.335 15.149 26.478 1.00 33.62 90 HIS E O 1
ATOM 4667 N N . HIS E 1 91 ? -10.681 13.064 27.222 1.00 40.04 91 HIS E N 1
ATOM 4668 C CA . HIS E 1 91 ? -10.596 13.383 28.649 1.00 41.98 91 HIS E CA 1
ATOM 4669 C C . HIS E 1 91 ? -9.428 14.231 29.171 1.00 35.39 91 HIS E C 1
ATOM 4670 O O . HIS E 1 91 ? -9.438 14.630 30.336 1.00 36.64 91 HIS E O 1
ATOM 4677 N N . TRP E 1 92 ? -8.433 14.518 28.335 1.00 28.22 92 TRP E N 1
ATOM 4678 C CA . TRP E 1 92 ? -7.304 15.334 28.792 1.00 23.19 92 TRP E CA 1
ATOM 4679 C C . TRP E 1 92 ? -7.590 16.781 28.541 1.00 25.65 92 TRP E C 1
ATOM 4680 O O . TRP E 1 92 ? -7.031 17.648 29.207 1.00 28.41 92 TRP E O 1
ATOM 4691 N N . VAL E 1 93 ? -8.462 17.030 27.565 1.00 27.74 93 VAL E N 1
ATOM 4692 C CA . VAL E 1 93 ? -8.811 18.368 27.139 1.00 22.18 93 VAL E CA 1
ATOM 4693 C C . VAL E 1 93 ? -9.360 19.238 28.246 1.00 24.48 93 VAL E C 1
ATOM 4694 O O . VAL E 1 93 ? -10.416 18.995 28.805 1.00 27.26 93 VAL E O 1
ATOM 4698 N N . THR E 1 94 ? -8.569 20.248 28.550 1.00 28.05 94 THR E N 1
ATOM 4699 C CA . THR E 1 94 ? -8.803 21.261 29.561 1.00 27.02 94 THR E CA 1
ATOM 4700 C C . THR E 1 94 ? -9.654 22.397 28.978 1.00 26.64 94 THR E C 1
ATOM 4701 O O . THR E 1 94 ? -10.652 22.797 29.560 1.00 30.05 94 THR E O 1
ATOM 4705 N N . TYR E 1 95 ? -9.225 22.904 27.822 1.00 26.79 95 TYR E N 1
ATOM 4706 C CA . TYR E 1 95 ? -9.844 24.020 27.110 1.00 16.46 95 TYR E CA 1
ATOM 4707 C C . TYR E 1 95 ? -9.760 23.696 25.623 1.00 18.95 95 TYR E C 1
ATOM 4708 O O . TYR E 1 95 ? -8.787 23.084 25.185 1.00 21.57 95 TYR E O 1
ATOM 4717 N N . ALA E 1 96 ? -10.784 24.083 24.862 1.00 21.77 96 ALA E N 1
ATOM 4718 C CA . ALA E 1 96 ? -10.840 23.867 23.408 1.00 20.17 96 ALA E CA 1
ATOM 4719 C C . ALA E 1 96 ? -11.563 25.036 22.752 1.00 21.33 96 ALA E C 1
ATOM 4720 O O . ALA E 1 96 ? -12.579 25.506 23.263 1.00 23.59 96 ALA E O 1
ATOM 4722 N N . GLU E 1 97 ? -11.056 25.477 21.609 1.00 17.99 97 GLU E N 1
ATOM 4723 C CA . GLU E 1 97 ? -11.628 26.603 20.879 1.00 14.04 97 GLU E CA 1
ATOM 4724 C C . GLU E 1 97 ? -11.672 26.228 19.412 1.00 11.45 97 GLU E C 1
ATOM 4725 O O . GLU E 1 97 ? -10.781 25.543 18.932 1.00 11.39 97 GLU E O 1
ATOM 4731 N N . VAL E 1 98 ? -12.719 26.652 18.715 1.00 8.95 98 VAL E N 1
ATOM 4732 C CA . VAL E 1 98 ? -12.887 26.348 17.303 1.00 5.11 98 VAL E CA 1
ATOM 4733 C C . VAL E 1 98 ? -13.448 27.546 16.550 1.00 10.20 98 VAL E C 1
ATOM 4734 O O . VAL E 1 98 ? -14.430 28.152 16.984 1.00 12.60 98 VAL E O 1
ATOM 4738 N N . GLU E 1 99 ? -12.746 27.940 15.487 1.00 8.59 99 GLU E N 1
ATOM 4739 C CA . GLU E 1 99 ? -13.160 29.029 14.614 1.00 10.50 99 GLU E CA 1
ATOM 4740 C C . GLU E 1 99 ? -13.360 28.477 13.202 1.00 12.84 99 GLU E C 1
ATOM 4741 O O . GLU E 1 99 ? -12.539 27.711 12.691 1.00 15.00 99 GLU E O 1
ATOM 4747 N N . ILE E 1 100 ? -14.484 28.828 12.600 1.00 8.67 100 ILE E N 1
ATOM 4748 C CA . ILE E 1 100 ? -14.807 28.356 11.268 1.00 10.00 100 ILE E CA 1
ATOM 4749 C C . ILE E 1 100 ? -15.080 29.526 10.350 1.00 15.34 100 ILE E C 1
ATOM 4750 O O . ILE E 1 100 ? -15.975 30.333 10.604 1.00 21.02 100 ILE E O 1
ATOM 4755 N N . ASP E 1 101 ? -14.267 29.650 9.314 1.00 16.36 101 ASP E N 1
ATOM 4756 C CA . ASP E 1 101 ? -14.434 30.707 8.341 1.00 12.17 101 ASP E CA 1
ATOM 4757 C C . ASP E 1 101 ? -15.287 30.215 7.205 1.00 13.44 101 ASP E C 1
ATOM 4758 O O . ASP E 1 101 ? -15.042 29.143 6.649 1.00 6.19 101 ASP E O 1
ATOM 4763 N N . LYS E 1 102 ? -16.327 30.980 6.905 1.00 17.26 102 LYS E N 1
ATOM 4764 C CA . LYS E 1 102 ? -17.213 30.683 5.794 1.00 17.14 102 LYS E CA 1
ATOM 4765 C C . LYS E 1 102 ? -16.666 31.659 4.751 1.00 19.22 102 LYS E C 1
ATOM 4766 O O . LYS E 1 102 ? -16.936 32.854 4.810 1.00 24.43 102 LYS E O 1
ATOM 4772 N N . LEU E 1 103 ? -15.798 31.162 3.877 1.00 23.33 103 LEU E N 1
ATOM 4773 C CA . LEU E 1 103 ? -15.175 31.973 2.839 1.00 20.65 103 LEU E CA 1
ATOM 4774 C C . LEU E 1 103 ? -16.161 32.622 1.893 1.00 26.48 103 LEU E C 1
ATOM 4775 O O . LEU E 1 103 ? -17.076 31.981 1.370 1.00 30.88 103 LEU E O 1
ATOM 4780 N N . HIS E 1 104 ? -15.953 33.909 1.667 1.00 31.99 104 HIS E N 1
ATOM 4781 C CA . HIS E 1 104 ? -16.796 34.679 0.765 1.00 38.55 104 HIS E CA 1
ATOM 4782 C C . HIS E 1 104 ? -18.272 34.440 1.030 1.00 38.43 104 HIS E C 1
ATOM 4783 O O . HIS E 1 104 ? -19.002 33.940 0.188 1.00 41.23 104 HIS E O 1
ATOM 4790 N N . ALA E 1 105 ? -18.686 34.737 2.249 1.00 40.13 105 ALA E N 1
ATOM 4791 C CA . ALA E 1 105 ? -20.071 34.576 2.634 1.00 35.78 105 ALA E CA 1
ATOM 4792 C C . ALA E 1 105 ? -20.733 35.918 2.419 1.00 35.66 105 ALA E C 1
ATOM 4793 O O . ALA E 1 105 ? -21.908 35.986 2.096 1.00 39.84 105 ALA E O 1
ATOM 4795 N N . LEU E 1 106 ? -19.988 36.984 2.686 1.00 34.36 106 LEU E N 1
ATOM 4796 C CA . LEU E 1 106 ? -20.481 38.341 2.492 1.00 35.24 106 LEU E CA 1
ATOM 4797 C C . LEU E 1 106 ? -19.745 38.870 1.268 1.00 38.03 106 LEU E C 1
ATOM 4798 O O . LEU E 1 106 ? -18.576 38.543 1.066 1.00 44.60 106 LEU E O 1
ATOM 4803 N N . ARG E 1 107 ? -20.404 39.654 0.428 1.00 41.07 107 ARG E N 1
ATOM 4804 C CA . ARG E 1 107 ? -19.681 40.206 -0.714 1.00 46.26 107 ARG E CA 1
ATOM 4805 C C . ARG E 1 107 ? -18.878 41.388 -0.173 1.00 42.22 107 ARG E C 1
ATOM 4806 O O . ARG E 1 107 ? -19.290 42.031 0.792 1.00 43.45 107 ARG E O 1
ATOM 4814 N N . TYR E 1 108 ? -17.699 41.601 -0.751 1.00 38.52 108 TYR E N 1
ATOM 4815 C CA . TYR E 1 108 ? -16.753 42.680 -0.392 1.00 27.78 108 TYR E CA 1
ATOM 4816 C C . TYR E 1 108 ? -15.926 42.437 0.864 1.00 24.05 108 TYR E C 1
ATOM 4817 O O . TYR E 1 108 ? -15.212 43.326 1.303 1.00 25.09 108 TYR E O 1
ATOM 4826 N N . ALA E 1 109 ? -16.023 41.238 1.429 1.00 24.22 109 ALA E N 1
ATOM 4827 C CA . ALA E 1 109 ? -15.270 40.858 2.618 1.00 20.80 109 ALA E CA 1
ATOM 4828 C C . ALA E 1 109 ? -14.669 39.449 2.401 1.00 20.78 109 ALA E C 1
ATOM 4829 O O . ALA E 1 109 ? -15.303 38.579 1.773 1.00 20.50 109 ALA E O 1
ATOM 4831 N N . ASP E 1 110 ? -13.474 39.210 2.937 1.00 14.79 110 ASP E N 1
ATOM 4832 C CA . ASP E 1 110 ? -12.811 37.909 2.778 1.00 16.32 110 ASP E CA 1
ATOM 4833 C C . ASP E 1 110 ? -13.574 36.721 3.339 1.00 17.43 110 ASP E C 1
ATOM 4834 O O . ASP E 1 110 ? -13.614 35.652 2.720 1.00 23.46 110 ASP E O 1
ATOM 4839 N N . SER E 1 111 ? -14.178 36.895 4.504 1.00 19.55 111 SER E N 1
ATOM 4840 C CA . SER E 1 111 ? -14.996 35.844 5.111 1.00 16.47 111 SER E CA 1
ATOM 4841 C C . SER E 1 111 ? -15.669 36.334 6.369 1.00 15.14 111 SER E C 1
ATOM 4842 O O . SER E 1 111 ? -15.546 37.509 6.760 1.00 19.57 111 SER E O 1
ATOM 4845 N N . VAL E 1 112 ? -16.433 35.440 6.963 1.00 6.11 112 VAL E N 1
ATOM 4846 C CA . VAL E 1 112 ? -17.094 35.707 8.221 1.00 9.15 112 VAL E CA 1
ATOM 4847 C C . VAL E 1 112 ? -16.771 34.432 8.969 1.00 11.41 112 VAL E C 1
ATOM 4848 O O . VAL E 1 112 ? -16.729 33.360 8.369 1.00 13.81 112 VAL E O 1
ATOM 4852 N N . SER E 1 113 ? -16.416 34.543 10.237 1.00 12.30 113 SER E N 1
ATOM 4853 C CA . SER E 1 113 ? -16.109 33.346 11.000 1.00 14.69 113 SER E CA 1
ATOM 4854 C C . SER E 1 113 ? -16.898 33.349 12.299 1.00 20.07 113 SER E C 1
ATOM 4855 O O . SER E 1 113 ? -17.226 34.414 12.839 1.00 22.90 113 SER E O 1
ATOM 4858 N N . MET E 1 114 ? -17.145 32.146 12.803 1.00 21.00 114 MET E N 1
ATOM 4859 C CA . MET E 1 114 ? -17.867 31.897 14.044 1.00 18.64 114 MET E CA 1
ATOM 4860 C C . MET E 1 114 ? -16.883 31.168 14.946 1.00 16.43 114 MET E C 1
ATOM 4861 O O . MET E 1 114 ? -16.320 30.165 14.534 1.00 17.31 114 MET E O 1
ATOM 4866 N N . THR E 1 115 ? -16.623 31.687 16.138 1.00 17.76 115 THR E N 1
ATOM 4867 C CA . THR E 1 115 ? -15.697 31.037 17.070 1.00 18.87 115 THR E CA 1
ATOM 4868 C C . THR E 1 115 ? -16.428 30.647 18.349 1.00 21.21 115 THR E C 1
ATOM 4869 O O . THR E 1 115 ? -17.151 31.460 18.917 1.00 22.37 115 THR E O 1
ATOM 4873 N N . LEU E 1 116 ? -16.255 29.400 18.783 1.00 26.76 116 LEU E N 1
ATOM 4874 C CA . LEU E 1 116 ? -16.880 28.889 20.009 1.00 22.84 116 LEU E CA 1
ATOM 4875 C C . LEU E 1 116 ? -15.797 28.226 20.849 1.00 21.25 116 LEU E C 1
ATOM 4876 O O . LEU E 1 116 ? -14.861 27.674 20.290 1.00 22.77 116 LEU E O 1
ATOM 4881 N N . SER E 1 117 ? -15.898 28.304 22.174 1.00 23.71 117 SER E N 1
ATOM 4882 C CA . SER E 1 117 ? -14.913 27.674 23.056 1.00 28.11 117 SER E CA 1
ATOM 4883 C C . SER E 1 117 ? -15.548 26.850 24.194 1.00 33.11 117 SER E C 1
ATOM 4884 O O . SER E 1 117 ? -16.773 26.878 24.377 1.00 38.27 117 SER E O 1
ATOM 4887 N N . TRP E 1 118 ? -14.721 26.087 24.918 1.00 36.17 118 TRP E N 1
ATOM 4888 C CA . TRP E 1 118 ? -15.162 25.268 26.056 1.00 34.10 118 TRP E CA 1
ATOM 4889 C C . TRP E 1 118 ? -14.091 25.172 27.161 1.00 38.10 118 TRP E C 1
ATOM 4890 O O . TRP E 1 118 ? -12.931 24.905 26.871 1.00 39.77 118 TRP E O 1
ATOM 4901 N N . GLN E 1 119 ? -14.522 25.291 28.419 1.00 42.43 119 GLN E N 1
ATOM 4902 C CA . GLN E 1 119 ? -13.659 25.258 29.605 1.00 44.32 119 GLN E CA 1
ATOM 4903 C C . GLN E 1 119 ? -13.838 24.036 30.536 1.00 49.14 119 GLN E C 1
ATOM 4904 O O . GLN E 1 119 ? -14.878 23.371 30.515 1.00 47.45 119 GLN E O 1
ATOM 4910 N N . ARG E 1 120 ? -12.860 23.835 31.425 1.00 51.76 120 ARG E N 1
ATOM 4911 C CA . ARG E 1 120 ? -12.856 22.762 32.416 1.00 46.18 120 ARG E CA 1
ATOM 4912 C C . ARG E 1 120 ? -12.727 21.364 31.873 1.00 46.57 120 ARG E C 1
ATOM 4913 O O . ARG E 1 120 ? -12.775 20.402 32.645 1.00 46.09 120 ARG E O 1
ATOM 4921 N N . ALA F 1 2 ? 5.413 51.892 32.533 1.00 90.03 2 ALA F N 1
ATOM 4922 C CA . ALA F 1 2 ? 6.466 50.982 32.086 1.00 95.85 2 ALA F CA 1
ATOM 4923 C C . ALA F 1 2 ? 6.142 49.539 32.478 1.00 100.00 2 ALA F C 1
ATOM 4924 O O . ALA F 1 2 ? 5.633 49.293 33.586 1.00 100.00 2 ALA F O 1
ATOM 4926 N N . GLN F 1 3 ? 6.428 48.599 31.570 1.00 100.00 3 GLN F N 1
ATOM 4927 C CA . GLN F 1 3 ? 6.184 47.162 31.795 1.00 99.75 3 GLN F CA 1
ATOM 4928 C C . GLN F 1 3 ? 7.507 46.437 31.502 1.00 97.27 3 GLN F C 1
ATOM 4929 O O . GLN F 1 3 ? 7.661 45.821 30.442 1.00 96.18 3 GLN F O 1
ATOM 4935 N N . PRO F 1 4 ? 8.456 46.469 32.468 1.00 94.36 4 PRO F N 1
ATOM 4936 C CA . PRO F 1 4 ? 9.811 45.900 32.485 1.00 87.52 4 PRO F CA 1
ATOM 4937 C C . PRO F 1 4 ? 10.109 44.538 31.863 1.00 80.71 4 PRO F C 1
ATOM 4938 O O . PRO F 1 4 ? 10.852 43.752 32.447 1.00 85.91 4 PRO F O 1
ATOM 4942 N N . ALA F 1 5 ? 9.662 44.309 30.635 1.00 68.21 5 ALA F N 1
ATOM 4943 C CA . ALA F 1 5 ? 9.906 43.042 29.978 1.00 51.84 5 ALA F CA 1
ATOM 4944 C C . ALA F 1 5 ? 10.215 43.287 28.520 1.00 46.17 5 ALA F C 1
ATOM 4945 O O . ALA F 1 5 ? 9.406 43.867 27.799 1.00 50.92 5 ALA F O 1
ATOM 4947 N N . ALA F 1 6 ? 11.426 42.933 28.118 1.00 35.23 6 ALA F N 1
ATOM 4948 C CA . ALA F 1 6 ? 11.846 43.054 26.732 1.00 30.97 6 ALA F CA 1
ATOM 4949 C C . ALA F 1 6 ? 11.494 41.713 26.068 1.00 31.09 6 ALA F C 1
ATOM 4950 O O . ALA F 1 6 ? 11.774 40.641 26.623 1.00 33.68 6 ALA F O 1
ATOM 4952 N N . ILE F 1 7 ? 10.839 41.761 24.914 1.00 27.48 7 ILE F N 1
ATOM 4953 C CA . ILE F 1 7 ? 10.465 40.530 24.231 1.00 24.82 7 ILE F CA 1
ATOM 4954 C C . ILE F 1 7 ? 11.232 40.291 22.934 1.00 23.98 7 ILE F C 1
ATOM 4955 O O . ILE F 1 7 ? 11.230 41.130 22.030 1.00 32.88 7 ILE F O 1
ATOM 4960 N N . ILE F 1 8 ? 11.863 39.135 22.841 1.00 17.61 8 ILE F N 1
ATOM 4961 C CA . ILE F 1 8 ? 12.613 38.759 21.661 1.00 22.64 8 ILE F CA 1
ATOM 4962 C C . ILE F 1 8 ? 11.889 37.625 20.935 1.00 24.29 8 ILE F C 1
ATOM 4963 O O . ILE F 1 8 ? 11.462 36.645 21.554 1.00 28.35 8 ILE F O 1
ATOM 4968 N N . ARG F 1 9 ? 11.700 37.774 19.635 1.00 19.43 9 ARG F N 1
ATOM 4969 C CA . ARG F 1 9 ? 11.042 36.723 18.878 1.00 13.90 9 ARG F CA 1
ATOM 4970 C C . ARG F 1 9 ? 11.927 36.280 17.761 1.00 10.13 9 ARG F C 1
ATOM 4971 O O . ARG F 1 9 ? 12.548 37.085 17.083 1.00 17.59 9 ARG F O 1
ATOM 4979 N N . ILE F 1 10 ? 12.008 34.983 17.597 1.00 13.57 10 ILE F N 1
ATOM 4980 C CA . ILE F 1 10 ? 12.778 34.393 16.529 1.00 17.33 10 ILE F CA 1
ATOM 4981 C C . ILE F 1 10 ? 11.674 33.860 15.642 1.00 21.10 10 ILE F C 1
ATOM 4982 O O . ILE F 1 10 ? 10.987 32.889 15.999 1.00 25.19 10 ILE F O 1
ATOM 4987 N N . LYS F 1 11 ? 11.453 34.561 14.531 1.00 16.39 11 LYS F N 1
ATOM 4988 C CA . LYS F 1 11 ? 10.389 34.238 13.607 1.00 11.59 11 LYS F CA 1
ATOM 4989 C C . LYS F 1 11 ? 10.700 33.280 12.475 1.00 13.61 11 LYS F C 1
ATOM 4990 O O . LYS F 1 11 ? 11.645 33.478 11.709 1.00 17.01 11 LYS F O 1
ATOM 4996 N N . ASN F 1 12 ? 9.921 32.203 12.427 1.00 11.26 12 ASN F N 1
ATOM 4997 C CA . ASN F 1 12 ? 10.027 31.195 11.387 1.00 10.87 12 ASN F CA 1
ATOM 4998 C C . ASN F 1 12 ? 11.385 30.610 11.095 1.00 12.46 12 ASN F C 1
ATOM 4999 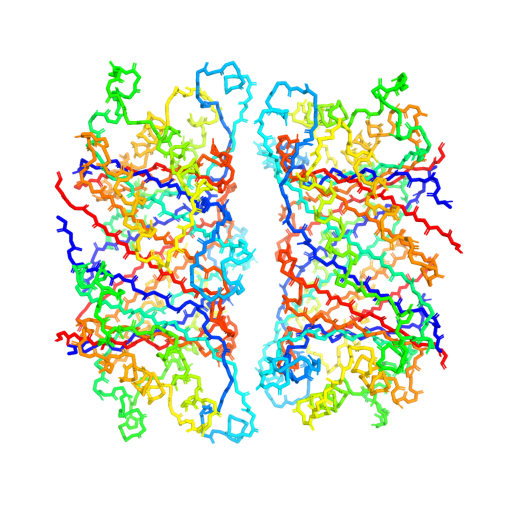O O . ASN F 1 12 ? 11.905 30.766 9.990 1.00 11.10 12 ASN F O 1
ATOM 5004 N N . LEU F 1 13 ? 11.959 29.934 12.080 1.00 10.88 13 LEU F N 1
ATOM 5005 C CA . LEU F 1 13 ? 13.232 29.291 11.874 1.00 11.62 13 LEU F CA 1
ATOM 5006 C C . LEU F 1 13 ? 12.781 28.047 11.107 1.00 16.60 13 LEU F C 1
ATOM 5007 O O . LEU F 1 13 ? 11.917 27.300 11.565 1.00 17.66 13 LEU F O 1
ATOM 5012 N N . ARG F 1 14 ? 13.270 27.894 9.889 1.00 18.39 14 ARG F N 1
ATOM 5013 C CA . ARG F 1 14 ? 12.863 26.771 9.069 1.00 15.83 14 ARG F CA 1
ATOM 5014 C C . ARG F 1 14 ? 13.947 25.733 9.010 1.00 14.79 14 ARG F C 1
ATOM 5015 O O . ARG F 1 14 ? 15.050 26.007 8.518 1.00 18.38 14 ARG F O 1
ATOM 5023 N N . LEU F 1 15 ? 13.604 24.528 9.455 1.00 12.10 15 LEU F N 1
ATOM 5024 C CA . LEU F 1 15 ? 14.525 23.394 9.524 1.00 11.72 15 LEU F CA 1
ATOM 5025 C C . LEU F 1 15 ? 13.897 22.073 9.076 1.00 12.02 15 LEU F C 1
ATOM 5026 O O . LEU F 1 15 ? 12.667 21.937 9.026 1.00 4.95 15 LEU F O 1
ATOM 5031 N N . ARG F 1 16 ? 14.754 21.074 8.848 1.00 11.59 16 ARG F N 1
ATOM 5032 C CA . ARG F 1 16 ? 14.297 19.724 8.476 1.00 17.39 16 ARG F CA 1
ATOM 5033 C C . ARG F 1 16 ? 14.944 18.667 9.393 1.00 23.43 16 ARG F C 1
ATOM 5034 O O . ARG F 1 16 ? 16.161 18.690 9.623 1.00 29.83 16 ARG F O 1
ATOM 5042 N N . THR F 1 17 ? 14.149 17.718 9.877 1.00 19.94 17 THR F N 1
ATOM 5043 C CA . THR F 1 17 ? 14.660 16.668 10.740 1.00 17.24 17 THR F CA 1
ATOM 5044 C C . THR F 1 17 ? 13.689 15.504 10.772 1.00 21.40 17 THR F C 1
ATOM 5045 O O . THR F 1 17 ? 12.591 15.590 10.229 1.00 27.39 17 THR F O 1
ATOM 5049 N N . PHE F 1 18 ? 14.077 14.415 11.408 1.00 22.91 18 PHE F N 1
ATOM 5050 C CA . PHE F 1 18 ? 13.215 13.249 11.438 1.00 25.28 18 PHE F CA 1
ATOM 5051 C C . PHE F 1 18 ? 12.329 13.271 12.647 1.00 29.42 18 PHE F C 1
ATOM 5052 O O . PHE F 1 18 ? 12.811 13.412 13.764 1.00 29.75 18 PHE F O 1
ATOM 5060 N N . ILE F 1 19 ? 11.033 13.112 12.433 1.00 30.69 19 ILE F N 1
ATOM 5061 C CA . ILE F 1 19 ? 10.093 13.127 13.534 1.00 34.97 19 ILE F CA 1
ATOM 5062 C C . ILE F 1 19 ? 9.109 12.031 13.266 1.00 46.74 19 ILE F C 1
ATOM 5063 O O . ILE F 1 19 ? 8.435 12.048 12.236 1.00 50.99 19 ILE F O 1
ATOM 5068 N N . GLY F 1 20 ? 8.995 11.101 14.199 1.00 55.84 20 GLY F N 1
ATOM 5069 C CA . GLY F 1 20 ? 8.056 10.012 14.028 1.00 61.04 20 GLY F CA 1
ATOM 5070 C C . GLY F 1 20 ? 8.698 8.656 14.184 1.00 63.69 20 GLY F C 1
ATOM 5071 O O . GLY F 1 20 ? 9.916 8.539 14.377 1.00 63.96 20 GLY F O 1
ATOM 5072 N N . ILE F 1 21 ? 7.865 7.627 14.087 1.00 70.04 21 ILE F N 1
ATOM 5073 C CA . ILE F 1 21 ? 8.311 6.247 14.223 1.00 74.54 21 ILE F CA 1
ATOM 5074 C C . ILE F 1 21 ? 7.974 5.436 12.975 1.00 74.93 21 ILE F C 1
ATOM 5075 O O . ILE F 1 21 ? 8.619 4.431 12.691 1.00 70.55 21 ILE F O 1
ATOM 5080 N N . LYS F 1 22 ? 6.989 5.899 12.211 1.00 78.47 22 LYS F N 1
ATOM 5081 C CA . LYS F 1 22 ? 6.598 5.208 10.993 1.00 81.91 22 LYS F CA 1
ATOM 5082 C C . LYS F 1 22 ? 7.762 5.205 10.008 1.00 85.88 22 LYS F C 1
ATOM 5083 O O . LYS F 1 22 ? 8.499 6.188 9.887 1.00 86.76 22 LYS F O 1
ATOM 5089 N N . GLU F 1 23 ? 7.906 4.090 9.301 1.00 88.51 23 GLU F N 1
ATOM 5090 C CA . GLU F 1 23 ? 8.963 3.891 8.320 1.00 86.26 23 GLU F CA 1
ATOM 5091 C C . GLU F 1 23 ? 9.285 5.150 7.542 1.00 84.00 23 GLU F C 1
ATOM 5092 O O . GLU F 1 23 ? 10.420 5.622 7.538 1.00 81.43 23 GLU F O 1
ATOM 5098 N N . GLU F 1 24 ? 8.263 5.727 6.926 1.00 82.75 24 GLU F N 1
ATOM 5099 C CA . GLU F 1 24 ? 8.447 6.925 6.134 1.00 82.18 24 GLU F CA 1
ATOM 5100 C C . GLU F 1 24 ? 9.047 8.060 6.960 1.00 76.65 24 GLU F C 1
ATOM 5101 O O . GLU F 1 24 ? 10.092 8.607 6.615 1.00 73.98 24 GLU F O 1
ATOM 5107 N N . GLU F 1 25 ? 8.418 8.350 8.091 1.00 72.38 25 GLU F N 1
ATOM 5108 C CA . GLU F 1 25 ? 8.860 9.419 8.984 1.00 73.07 25 GLU F CA 1
ATOM 5109 C C . GLU F 1 25 ? 10.316 9.298 9.438 1.00 72.53 25 GLU F C 1
ATOM 5110 O O . GLU F 1 25 ? 11.017 10.308 9.640 1.00 75.37 25 GLU F O 1
ATOM 5116 N N . ILE F 1 26 ? 10.739 8.063 9.672 1.00 66.58 26 ILE F N 1
ATOM 5117 C CA . ILE F 1 26 ? 12.096 7.804 10.107 1.00 64.20 26 ILE F CA 1
ATOM 5118 C C . ILE F 1 26 ? 13.039 7.783 8.915 1.00 63.38 26 ILE F C 1
ATOM 5119 O O . ILE F 1 26 ? 14.247 7.987 9.070 1.00 65.44 26 ILE F O 1
ATOM 5124 N N . ASN F 1 27 ? 12.502 7.540 7.727 1.00 60.33 27 ASN F N 1
ATOM 5125 C CA . ASN F 1 27 ? 13.344 7.509 6.543 1.00 63.50 27 ASN F CA 1
ATOM 5126 C C . ASN F 1 27 ? 13.544 8.859 5.883 1.00 60.87 27 ASN F C 1
ATOM 5127 O O . ASN F 1 27 ? 14.593 9.106 5.283 1.00 63.71 27 ASN F O 1
ATOM 5132 N N . ASN F 1 28 ? 12.556 9.741 6.009 1.00 55.33 28 ASN F N 1
ATOM 5133 C CA . ASN F 1 28 ? 12.645 11.071 5.417 1.00 47.78 28 ASN F CA 1
ATOM 5134 C C . ASN F 1 28 ? 12.508 12.219 6.403 1.00 40.63 28 ASN F C 1
ATOM 5135 O O . ASN F 1 28 ? 11.676 12.202 7.325 1.00 35.01 28 ASN F O 1
ATOM 5140 N N . ARG F 1 29 ? 13.331 13.234 6.183 1.00 34.55 29 ARG F N 1
ATOM 5141 C CA . ARG F 1 29 ? 13.298 14.409 7.022 1.00 31.71 29 ARG F CA 1
ATOM 5142 C C . ARG F 1 29 ? 12.011 15.148 6.666 1.00 28.39 29 ARG F C 1
ATOM 5143 O O . ARG F 1 29 ? 11.485 15.004 5.561 1.00 30.38 29 ARG F O 1
ATOM 5151 N N . GLN F 1 30 ? 11.462 15.875 7.626 1.00 26.13 30 GLN F N 1
ATOM 5152 C CA . GLN F 1 30 ? 10.246 16.619 7.400 1.00 23.36 30 GLN F CA 1
ATOM 5153 C C . GLN F 1 30 ? 10.477 18.078 7.644 1.00 23.54 30 GLN F C 1
ATOM 5154 O O . GLN F 1 30 ? 11.416 18.445 8.344 1.00 20.68 30 GLN F O 1
ATOM 5160 N N . ASP F 1 31 ? 9.618 18.910 7.067 1.00 25.62 31 ASP F N 1
ATOM 5161 C CA . ASP F 1 31 ? 9.719 20.354 7.244 1.00 21.90 31 ASP F CA 1
ATOM 5162 C C . ASP F 1 31 ? 9.002 20.817 8.477 1.00 18.93 31 ASP F C 1
ATOM 5163 O O . ASP F 1 31 ? 7.824 20.497 8.678 1.00 21.24 31 ASP F O 1
ATOM 5168 N N . ILE F 1 32 ? 9.721 21.560 9.303 1.00 11.62 32 ILE F N 1
ATOM 5169 C CA . ILE F 1 32 ? 9.151 22.116 10.498 1.00 11.80 32 ILE F CA 1
ATOM 5170 C C . ILE F 1 32 ? 9.479 23.601 10.533 1.00 13.87 32 ILE F C 1
ATOM 5171 O O . ILE F 1 32 ? 10.411 24.051 9.854 1.00 13.47 32 ILE F O 1
ATOM 5176 N N . VAL F 1 33 ? 8.661 24.368 11.256 1.00 15.07 33 VAL F N 1
ATOM 5177 C CA . VAL F 1 33 ? 8.881 25.802 11.405 1.00 17.19 33 VAL F CA 1
ATOM 5178 C C . VAL F 1 33 ? 8.844 26.082 12.891 1.00 17.91 33 VAL F C 1
ATOM 5179 O O . VAL F 1 33 ? 7.875 25.743 13.557 1.00 32.32 33 VAL F O 1
ATOM 5183 N N . ILE F 1 34 ? 9.916 26.648 13.418 1.00 16.58 34 ILE F N 1
ATOM 5184 C CA . ILE F 1 34 ? 9.986 26.956 14.841 1.00 15.29 34 ILE F CA 1
ATOM 5185 C C . ILE F 1 34 ? 9.824 28.444 15.087 1.00 14.91 34 ILE F C 1
ATOM 5186 O O . ILE F 1 34 ? 10.225 29.289 14.269 1.00 13.58 34 ILE F O 1
ATOM 5191 N N . ASN F 1 35 ? 9.175 28.748 16.198 1.00 14.93 35 ASN F N 1
ATOM 5192 C CA . ASN F 1 35 ? 8.989 30.114 16.630 1.00 14.27 35 ASN F CA 1
ATOM 5193 C C . ASN F 1 35 ? 9.293 30.196 18.120 1.00 15.52 35 ASN F C 1
ATOM 5194 O O . ASN F 1 35 ? 8.736 29.438 18.921 1.00 15.34 35 ASN F O 1
ATOM 5199 N N . VAL F 1 36 ? 10.201 31.103 18.473 1.00 12.47 36 VAL F N 1
ATOM 5200 C CA . VAL F 1 36 ? 10.620 31.275 19.844 1.00 10.61 36 VAL F CA 1
ATOM 5201 C C . VAL F 1 36 ? 10.348 32.662 20.408 1.00 14.33 36 VAL F C 1
ATOM 5202 O O . VAL F 1 36 ? 10.704 33.672 19.821 1.00 16.90 36 VAL F O 1
ATOM 5206 N N . THR F 1 37 ? 9.709 32.690 21.564 1.00 15.06 37 THR F N 1
ATOM 5207 C CA . THR F 1 37 ? 9.396 33.929 22.235 1.00 15.12 37 THR F CA 1
ATOM 5208 C C . THR F 1 37 ? 10.077 33.889 23.589 1.00 24.64 37 THR F C 1
ATOM 5209 O O . THR F 1 37 ? 9.799 32.995 24.402 1.00 27.43 37 THR F O 1
ATOM 5213 N N . ILE F 1 38 ? 10.934 34.874 23.839 1.00 25.30 38 ILE F N 1
ATOM 5214 C CA . ILE F 1 38 ? 11.676 34.972 25.084 1.00 21.04 38 ILE F CA 1
ATOM 5215 C C . ILE F 1 38 ? 11.466 36.328 25.737 1.00 25.08 38 ILE F C 1
ATOM 5216 O O . ILE F 1 38 ? 11.571 37.358 25.078 1.00 29.54 38 ILE F O 1
ATOM 5221 N N . HIS F 1 39 ? 11.152 36.330 27.026 1.00 28.23 39 HIS F N 1
ATOM 5222 C CA . HIS F 1 39 ? 10.992 37.578 27.774 1.00 29.99 39 HIS F CA 1
ATOM 5223 C C . HIS F 1 39 ? 12.137 37.675 28.801 1.00 36.73 39 HIS F C 1
ATOM 5224 O O . HIS F 1 39 ? 12.536 36.667 29.408 1.00 40.00 39 HIS F O 1
ATOM 5231 N N . TYR F 1 40 ? 12.603 38.889 29.062 1.00 35.81 40 TYR F N 1
ATOM 5232 C CA . TYR F 1 40 ? 13.631 39.099 30.066 1.00 40.05 40 TYR F CA 1
ATOM 5233 C C . TYR F 1 40 ? 13.577 40.584 30.507 1.00 43.44 40 TYR F C 1
ATOM 5234 O O . TYR F 1 40 ? 12.949 41.396 29.826 1.00 43.81 40 TYR F O 1
ATOM 5243 N N . PRO F 1 41 ? 14.142 40.940 31.687 1.00 45.83 41 PRO F N 1
ATOM 5244 C CA . PRO F 1 41 ? 14.135 42.325 32.198 1.00 46.50 41 PRO F CA 1
ATOM 5245 C C . PRO F 1 41 ? 14.579 43.438 31.248 1.00 47.10 41 PRO F C 1
ATOM 5246 O O . PRO F 1 41 ? 15.716 43.492 30.788 1.00 44.92 41 PRO F O 1
ATOM 5250 N N . ALA F 1 42 ? 13.671 44.368 31.010 1.00 55.18 42 ALA F N 1
ATOM 5251 C CA . ALA F 1 42 ? 13.933 45.470 30.102 1.00 65.07 42 ALA F CA 1
ATOM 5252 C C . ALA F 1 42 ? 15.114 46.376 30.472 1.00 72.20 42 ALA F C 1
ATOM 5253 O O . ALA F 1 42 ? 15.726 46.980 29.579 1.00 78.14 42 ALA F O 1
ATOM 5255 N N . ASP F 1 43 ? 15.410 46.505 31.768 1.00 79.30 43 ASP F N 1
ATOM 5256 C CA . ASP F 1 43 ? 16.518 47.350 32.242 1.00 83.54 43 ASP F CA 1
ATOM 5257 C C . ASP F 1 43 ? 17.870 46.792 31.791 1.00 89.51 43 ASP F C 1
ATOM 5258 O O . ASP F 1 43 ? 18.731 47.560 31.327 1.00 87.86 43 ASP F O 1
ATOM 5263 N N . LYS F 1 44 ? 18.026 45.462 31.906 1.00 93.26 44 LYS F N 1
ATOM 5264 C CA . LYS F 1 44 ? 19.236 44.726 31.491 1.00 91.34 44 LYS F CA 1
ATOM 5265 C C . LYS F 1 44 ? 19.359 44.673 29.963 1.00 90.15 44 LYS F C 1
ATOM 5266 O O . LYS F 1 44 ? 20.425 44.362 29.427 1.00 84.19 44 LYS F O 1
ATOM 5272 N N . ALA F 1 45 ? 18.236 44.887 29.278 1.00 91.83 45 ALA F N 1
ATOM 5273 C CA . ALA F 1 45 ? 18.195 44.910 27.814 1.00 96.22 45 ALA F CA 1
ATOM 5274 C C . ALA F 1 45 ? 19.079 46.042 27.299 1.00 100.00 45 ALA F C 1
ATOM 5275 O O . ALA F 1 45 ? 19.813 45.871 26.316 1.00 100.00 45 ALA F O 1
ATOM 5277 N N . ARG F 1 46 ? 18.987 47.204 27.959 1.00 100.00 46 ARG F N 1
ATOM 5278 C CA . ARG F 1 46 ? 19.781 48.380 27.598 1.00 100.00 46 ARG F CA 1
ATOM 5279 C C . ARG F 1 46 ? 21.256 48.193 27.994 1.00 100.00 46 ARG F C 1
ATOM 5280 O O . ARG F 1 46 ? 22.107 49.002 27.612 1.00 100.00 46 ARG F O 1
ATOM 5288 N N . THR F 1 47 ? 21.540 47.106 28.720 1.00 100.00 47 THR F N 1
ATOM 5289 C CA . THR F 1 47 ? 22.890 46.757 29.175 1.00 100.00 47 THR F CA 1
ATOM 5290 C C . THR F 1 47 ? 23.478 45.559 28.390 1.00 100.00 47 THR F C 1
ATOM 5291 O O . THR F 1 47 ? 24.452 44.944 28.841 1.00 100.00 47 THR F O 1
ATOM 5295 N N . SER F 1 48 ? 22.952 45.291 27.189 1.00 99.85 48 SER F N 1
ATOM 5296 C CA . SER F 1 48 ? 23.387 44.149 26.359 1.00 100.00 48 SER F CA 1
ATOM 5297 C C . SER F 1 48 ? 24.776 44.182 25.663 1.00 100.00 48 SER F C 1
ATOM 5298 O O . SER F 1 48 ? 25.142 43.242 24.936 1.00 100.00 48 SER F O 1
ATOM 5301 N N . GLU F 1 49 ? 25.503 45.287 25.820 1.00 100.00 49 GLU F N 1
ATOM 5302 C CA . GLU F 1 49 ? 26.867 45.448 25.281 1.00 100.00 49 GLU F CA 1
ATOM 5303 C C . GLU F 1 49 ? 27.705 45.925 26.487 1.00 100.00 49 GLU F C 1
ATOM 5304 O O . GLU F 1 49 ? 28.930 46.120 26.411 1.00 100.00 49 GLU F O 1
ATOM 5310 N N . ASP F 1 50 ? 26.986 46.071 27.600 1.00 100.00 50 ASP F N 1
ATOM 5311 C CA . ASP F 1 50 ? 27.492 46.525 28.873 1.00 96.33 50 ASP F CA 1
ATOM 5312 C C . ASP F 1 50 ? 27.812 45.348 29.786 1.00 96.92 50 ASP F C 1
ATOM 5313 O O . ASP F 1 50 ? 28.672 45.476 30.660 1.00 97.95 50 ASP F O 1
ATOM 5318 N N . ILE F 1 51 ? 27.077 44.243 29.630 1.00 94.38 51 ILE F N 1
ATOM 5319 C CA . ILE F 1 51 ? 27.284 43.022 30.422 1.00 90.58 51 ILE F CA 1
ATOM 5320 C C . ILE F 1 51 ? 27.561 41.824 29.519 1.00 89.13 51 ILE F C 1
ATOM 5321 O O . ILE F 1 51 ? 26.785 41.547 28.609 1.00 90.05 51 ILE F O 1
ATOM 5326 N N . ASN F 1 52 ? 28.636 41.094 29.809 1.00 90.99 52 ASN F N 1
ATOM 5327 C CA . ASN F 1 52 ? 29.045 39.918 29.027 1.00 95.49 52 ASN F CA 1
ATOM 5328 C C . ASN F 1 52 ? 28.179 38.670 29.236 1.00 96.83 52 ASN F C 1
ATOM 5329 O O . ASN F 1 52 ? 28.103 37.825 28.342 1.00 100.00 52 ASN F O 1
ATOM 5334 N N . ASP F 1 53 ? 27.573 38.515 30.416 1.00 94.01 53 ASP F N 1
ATOM 5335 C CA . ASP F 1 53 ? 26.690 37.375 30.689 1.00 88.40 53 ASP F CA 1
ATOM 5336 C C . ASP F 1 53 ? 25.357 37.648 29.978 1.00 87.38 53 ASP F C 1
ATOM 5337 O O . ASP F 1 53 ? 24.291 37.250 30.455 1.00 90.53 53 ASP F O 1
ATOM 5342 N N . ALA F 1 54 ? 25.435 38.355 28.849 1.00 82.68 54 ALA F N 1
ATOM 5343 C CA . ALA F 1 54 ? 24.292 38.739 28.038 1.00 74.79 54 ALA F CA 1
ATOM 5344 C C . ALA F 1 54 ? 23.567 37.586 27.366 1.00 67.34 54 ALA F C 1
ATOM 5345 O O . ALA F 1 54 ? 24.117 36.496 27.204 1.00 65.37 54 ALA F O 1
ATOM 5347 N N . LEU F 1 55 ? 22.314 37.850 27.000 1.00 60.36 55 LEU F N 1
ATOM 5348 C CA . LEU F 1 55 ? 21.447 36.896 26.313 1.00 58.17 55 LEU F CA 1
ATOM 5349 C C . LEU F 1 55 ? 21.657 37.111 24.809 1.00 53.61 55 LEU F C 1
ATOM 5350 O O . LEU F 1 55 ? 21.267 38.140 24.245 1.00 54.59 55 LEU F O 1
ATOM 5355 N N . ASN F 1 56 ? 22.231 36.116 24.155 1.00 46.99 56 ASN F N 1
ATOM 5356 C CA . ASN F 1 56 ? 22.517 36.225 22.740 1.00 46.36 56 ASN F CA 1
ATOM 5357 C C . ASN F 1 56 ? 21.563 35.392 21.911 1.00 45.15 56 ASN F C 1
ATOM 5358 O O . ASN F 1 56 ? 21.675 34.159 21.877 1.00 46.10 56 ASN F O 1
ATOM 5363 N N . TYR F 1 57 ? 20.659 36.056 21.195 1.00 36.24 57 TYR F N 1
ATOM 5364 C CA . TYR F 1 57 ? 19.702 35.326 20.392 1.00 30.47 57 TYR F CA 1
ATOM 5365 C C . TYR F 1 57 ? 20.392 34.529 19.311 1.00 30.61 57 TYR F C 1
ATOM 5366 O O . TYR F 1 57 ? 19.872 33.516 18.847 1.00 31.16 57 TYR F O 1
ATOM 5375 N N . ARG F 1 58 ? 21.592 34.954 18.943 1.00 30.54 58 ARG F N 1
ATOM 5376 C CA . ARG F 1 58 ? 22.337 34.239 17.921 1.00 32.54 58 ARG F CA 1
ATOM 5377 C C . ARG F 1 58 ? 22.725 32.875 18.442 1.00 29.29 58 ARG F C 1
ATOM 5378 O O . ARG F 1 58 ? 22.453 31.862 17.813 1.00 34.18 58 ARG F O 1
ATOM 5386 N N . THR F 1 59 ? 23.285 32.846 19.640 1.00 28.20 59 THR F N 1
ATOM 5387 C CA . THR F 1 59 ? 23.697 31.593 20.244 1.00 31.16 59 THR F CA 1
ATOM 5388 C C . THR F 1 59 ? 22.509 30.669 20.433 1.00 30.06 59 THR F C 1
ATOM 5389 O O . THR F 1 59 ? 22.602 29.472 20.142 1.00 31.03 59 THR F O 1
ATOM 5393 N N . VAL F 1 60 ? 21.409 31.223 20.944 1.00 19.63 60 VAL F N 1
ATOM 5394 C CA . VAL F 1 60 ? 20.212 30.436 21.176 1.00 19.88 60 VAL F CA 1
ATOM 5395 C C . VAL F 1 60 ? 19.852 29.728 19.874 1.00 23.36 60 VAL F C 1
ATOM 5396 O O . VAL F 1 60 ? 19.666 28.500 19.837 1.00 25.20 60 VAL F O 1
ATOM 5400 N N . THR F 1 61 ? 19.856 30.491 18.791 1.00 19.98 61 THR F N 1
ATOM 5401 C CA . THR F 1 61 ? 19.542 29.940 17.489 1.00 21.88 61 THR F CA 1
ATOM 5402 C C . THR F 1 61 ? 20.555 28.857 17.075 1.00 27.67 61 THR F C 1
ATOM 5403 O O . THR F 1 61 ? 20.166 27.729 16.733 1.00 28.91 61 THR F O 1
ATOM 5407 N N . LYS F 1 62 ? 21.847 29.176 17.137 1.00 21.91 62 LYS F N 1
ATOM 5408 C CA . LYS F 1 62 ? 22.862 28.214 16.768 1.00 20.99 62 LYS F CA 1
ATOM 5409 C C . LYS F 1 62 ? 22.630 26.885 17.483 1.00 23.39 62 LYS F C 1
ATOM 5410 O O . LYS F 1 62 ? 22.677 25.814 16.876 1.00 25.69 62 LYS F O 1
ATOM 5416 N N . ASN F 1 63 ? 22.359 26.959 18.777 1.00 21.30 63 ASN F N 1
ATOM 5417 C CA . ASN F 1 63 ? 22.144 25.756 19.555 1.00 25.85 63 ASN F CA 1
ATOM 5418 C C . ASN F 1 63 ? 20.957 24.975 19.045 1.00 22.24 63 ASN F C 1
ATOM 5419 O O . ASN F 1 63 ? 21.064 23.783 18.758 1.00 18.59 63 ASN F O 1
ATOM 5424 N N . ILE F 1 64 ? 19.829 25.660 18.914 1.00 24.24 64 ILE F N 1
ATOM 5425 C CA . ILE F 1 64 ? 18.598 25.030 18.446 1.00 22.03 64 ILE F CA 1
ATOM 5426 C C . ILE F 1 64 ? 18.811 24.274 17.149 1.00 18.34 64 ILE F C 1
ATOM 5427 O O . ILE F 1 64 ? 18.536 23.076 17.081 1.00 7.73 64 ILE F O 1
ATOM 5432 N N . ILE F 1 65 ? 19.372 24.969 16.158 1.00 23.32 65 ILE F N 1
ATOM 5433 C CA . ILE F 1 65 ? 19.665 24.400 14.825 1.00 28.22 65 ILE F CA 1
ATOM 5434 C C . ILE F 1 65 ? 20.514 23.137 14.967 1.00 31.20 65 ILE F C 1
ATOM 5435 O O . ILE F 1 65 ? 20.122 22.053 14.513 1.00 29.35 65 ILE F O 1
ATOM 5440 N N . GLN F 1 66 ? 21.658 23.293 15.632 1.00 31.87 66 GLN F N 1
ATOM 5441 C CA . GLN F 1 66 ? 22.587 22.204 15.871 1.00 33.34 66 GLN F CA 1
ATOM 5442 C C . GLN F 1 66 ? 21.886 20.981 16.515 1.00 30.94 66 GLN F C 1
ATOM 5443 O O . GLN F 1 66 ? 21.975 19.845 16.026 1.00 27.14 66 GLN F O 1
ATOM 5449 N N . HIS F 1 67 ? 21.126 21.234 17.570 1.00 24.80 67 HIS F N 1
ATOM 5450 C CA . HIS F 1 67 ? 20.425 20.171 18.251 1.00 27.21 67 HIS F CA 1
ATOM 5451 C C . HIS F 1 67 ? 19.364 19.500 17.394 1.00 33.09 67 HIS F C 1
ATOM 5452 O O . HIS F 1 67 ? 19.259 18.269 17.369 1.00 35.59 67 HIS F O 1
ATOM 5459 N N . VAL F 1 68 ? 18.566 20.309 16.707 1.00 32.00 68 VAL F N 1
ATOM 5460 C CA . VAL F 1 68 ? 17.480 19.794 15.884 1.00 30.02 68 VAL F CA 1
ATOM 5461 C C . VAL F 1 68 ? 17.902 19.068 14.613 1.00 31.91 68 VAL F C 1
ATOM 5462 O O . VAL F 1 68 ? 17.347 18.018 14.291 1.00 31.10 68 VAL F O 1
ATOM 5466 N N . GLU F 1 69 ? 18.871 19.618 13.891 1.00 34.30 69 GLU F N 1
ATOM 5467 C CA . GLU F 1 69 ? 19.324 18.998 12.652 1.00 41.53 69 GLU F CA 1
ATOM 5468 C C . GLU F 1 69 ? 20.130 17.738 12.868 1.00 46.64 69 GLU F C 1
ATOM 5469 O O . GLU F 1 69 ? 20.136 16.840 11.999 1.00 48.32 69 GLU F O 1
ATOM 5475 N N . ASN F 1 70 ? 20.782 17.661 14.030 1.00 48.44 70 ASN F N 1
ATOM 5476 C CA . ASN F 1 70 ? 21.610 16.511 14.392 1.00 50.03 70 ASN F CA 1
ATOM 5477 C C . ASN F 1 70 ? 20.961 15.396 15.242 1.00 51.55 70 ASN F C 1
ATOM 5478 O O . ASN F 1 70 ? 21.672 14.600 15.860 1.00 53.78 70 ASN F O 1
ATOM 5483 N N . ASN F 1 71 ? 19.633 15.275 15.180 1.00 49.65 71 ASN F N 1
ATOM 5484 C CA . ASN F 1 71 ? 18.900 14.268 15.945 1.00 43.79 71 ASN F CA 1
ATOM 5485 C C . ASN F 1 71 ? 17.662 13.738 15.230 1.00 41.87 71 ASN F C 1
ATOM 5486 O O . ASN F 1 71 ? 17.297 14.216 14.151 1.00 43.31 71 ASN F O 1
ATOM 5491 N N . ARG F 1 72 ? 17.067 12.705 15.820 1.00 34.61 72 ARG F N 1
ATOM 5492 C CA . ARG F 1 72 ? 15.862 12.065 15.308 1.00 31.83 72 ARG F CA 1
ATOM 5493 C C . ARG F 1 72 ? 14.905 12.102 16.454 1.00 28.28 72 ARG F C 1
ATOM 5494 O O . ARG F 1 72 ? 15.256 11.701 17.547 1.00 38.68 72 ARG F O 1
ATOM 5502 N N . PHE F 1 73 ? 13.683 12.528 16.220 1.00 28.38 73 PHE F N 1
ATOM 5503 C CA . PHE F 1 73 ? 12.729 12.603 17.305 1.00 29.98 73 PHE F CA 1
ATOM 5504 C C . PHE F 1 73 ? 11.504 11.749 17.048 1.00 37.92 73 PHE F C 1
ATOM 5505 O O . PHE F 1 73 ? 11.035 11.621 15.908 1.00 40.81 73 PHE F O 1
ATOM 5513 N N . SER F 1 74 ? 10.987 11.186 18.133 1.00 38.20 74 SER F N 1
ATOM 5514 C CA . SER F 1 74 ? 9.817 10.317 18.114 1.00 42.17 74 SER F CA 1
ATOM 5515 C C . SER F 1 74 ? 8.472 11.056 18.050 1.00 41.40 74 SER F C 1
ATOM 5516 O O . SER F 1 74 ? 7.566 10.700 17.282 1.00 36.61 74 SER F O 1
ATOM 5519 N N . LEU F 1 75 ? 8.341 12.076 18.884 1.00 38.38 75 LEU F N 1
ATOM 5520 C CA . LEU F 1 75 ? 7.117 12.846 18.951 1.00 33.58 75 LEU F CA 1
ATOM 5521 C C . LEU F 1 75 ? 7.405 14.347 18.936 1.00 30.48 75 LEU F C 1
ATOM 5522 O O . LEU F 1 75 ? 8.454 14.789 19.401 1.00 24.25 75 LEU F O 1
ATOM 5527 N N . LEU F 1 76 ? 6.431 15.130 18.484 1.00 26.92 76 LEU F N 1
ATOM 5528 C CA . LEU F 1 76 ? 6.590 16.575 18.439 1.00 28.02 76 LEU F CA 1
ATOM 5529 C C . LEU F 1 76 ? 6.831 17.079 19.849 1.00 32.30 76 LEU F C 1
ATOM 5530 O O . LEU F 1 76 ? 7.602 17.997 20.071 1.00 36.69 76 LEU F O 1
ATOM 5535 N N . GLU F 1 77 ? 6.184 16.439 20.807 1.00 33.71 77 GLU F N 1
ATOM 5536 C CA . GLU F 1 77 ? 6.293 16.817 22.198 1.00 32.81 77 GLU F CA 1
ATOM 5537 C C . GLU F 1 77 ? 7.718 16.779 22.686 1.00 31.66 77 GLU F C 1
ATOM 5538 O O . GLU F 1 77 ? 8.181 17.745 23.289 1.00 33.63 77 GLU F O 1
ATOM 5544 N N . LYS F 1 78 ? 8.425 15.682 22.429 1.00 26.98 78 LYS F N 1
ATOM 5545 C CA . LYS F 1 78 ? 9.805 15.588 22.888 1.00 25.13 78 LYS F CA 1
ATOM 5546 C C . LYS F 1 78 ? 10.583 16.741 22.272 1.00 27.60 78 LYS F C 1
ATOM 5547 O O . LYS F 1 78 ? 11.150 17.568 22.992 1.00 35.35 78 LYS F O 1
ATOM 5553 N N . LEU F 1 79 ? 10.469 16.881 20.955 1.00 24.14 79 LEU F N 1
ATOM 5554 C CA . LEU F 1 79 ? 11.163 17.942 20.235 1.00 20.42 79 LEU F CA 1
ATOM 5555 C C . LEU F 1 79 ? 10.835 19.346 20.758 1.00 22.83 79 LEU F C 1
ATOM 5556 O O . LEU F 1 79 ? 11.746 20.151 20.992 1.00 28.50 79 LEU F O 1
ATOM 5561 N N . THR F 1 80 ? 9.556 19.650 20.954 1.00 15.52 80 THR F N 1
ATOM 5562 C CA . THR F 1 80 ? 9.189 20.977 21.428 1.00 19.72 80 THR F CA 1
ATOM 5563 C C . THR F 1 80 ? 9.794 21.303 22.798 1.00 22.59 80 THR F C 1
ATOM 5564 O O . THR F 1 80 ? 10.338 22.398 23.003 1.00 18.00 80 THR F O 1
ATOM 5568 N N . GLN F 1 81 ? 9.764 20.325 23.704 1.00 27.68 81 GLN F N 1
ATOM 5569 C CA . GLN F 1 81 ? 10.308 20.497 25.045 1.00 27.04 81 GLN F CA 1
ATOM 5570 C C . GLN F 1 81 ? 11.814 20.740 24.945 1.00 26.66 81 GLN F C 1
ATOM 5571 O O . GLN F 1 81 ? 12.337 21.716 25.510 1.00 19.36 81 GLN F O 1
ATOM 5577 N N . ASP F 1 82 ? 12.493 19.889 24.174 1.00 19.65 82 ASP F N 1
ATOM 5578 C CA . ASP F 1 82 ? 13.934 20.027 23.992 1.00 23.42 82 ASP F CA 1
ATOM 5579 C C . ASP F 1 82 ? 14.287 21.458 23.652 1.00 23.56 82 ASP F C 1
ATOM 5580 O O . ASP F 1 82 ? 15.179 22.051 24.265 1.00 27.00 82 ASP F O 1
ATOM 5585 N N . VAL F 1 83 ? 13.564 22.018 22.685 1.00 22.01 83 VAL F N 1
ATOM 5586 C CA . VAL F 1 83 ? 13.801 23.389 22.250 1.00 24.04 83 VAL F CA 1
ATOM 5587 C C . VAL F 1 83 ? 13.463 24.420 23.334 1.00 25.85 83 VAL F C 1
ATOM 5588 O O . VAL F 1 83 ? 14.187 25.411 23.516 1.00 22.83 83 VAL F O 1
ATOM 5592 N N . LEU F 1 84 ? 12.363 24.193 24.048 1.00 26.29 84 LEU F N 1
ATOM 5593 C CA . LEU F 1 84 ? 11.952 25.091 25.120 1.00 22.30 84 LEU F CA 1
ATOM 5594 C C . LEU F 1 84 ? 13.075 25.151 26.159 1.00 23.95 84 LEU F C 1
ATOM 5595 O O . LEU F 1 84 ? 13.469 26.228 26.614 1.00 22.67 84 LEU F O 1
ATOM 5600 N N . ASP F 1 85 ? 13.641 23.994 26.471 1.00 23.52 85 ASP F N 1
ATOM 5601 C CA . ASP F 1 85 ? 14.726 23.927 27.428 1.00 26.38 85 ASP F CA 1
ATOM 5602 C C . ASP F 1 85 ? 15.928 24.722 26.943 1.00 26.67 85 ASP F C 1
ATOM 5603 O O . ASP F 1 85 ? 16.591 25.409 27.728 1.00 32.22 85 ASP F O 1
ATOM 5608 N N . ILE F 1 86 ? 16.191 24.652 25.644 1.00 25.25 86 ILE F N 1
ATOM 5609 C CA . ILE F 1 86 ? 17.311 25.384 25.054 1.00 26.49 86 ILE F CA 1
ATOM 5610 C C . ILE F 1 86 ? 17.055 26.904 25.067 1.00 30.50 86 ILE F C 1
ATOM 5611 O O . ILE F 1 86 ? 17.974 27.714 25.257 1.00 36.33 86 ILE F O 1
ATOM 5616 N N . ALA F 1 87 ? 15.800 27.294 24.902 1.00 29.72 87 ALA F N 1
ATOM 5617 C CA . ALA F 1 87 ? 15.465 28.707 24.896 1.00 33.65 87 ALA F CA 1
ATOM 5618 C C . ALA F 1 87 ? 15.628 29.345 26.275 1.00 36.31 87 ALA F C 1
ATOM 5619 O O . ALA F 1 87 ? 16.302 30.368 26.433 1.00 37.24 87 ALA F O 1
ATOM 5621 N N . ARG F 1 88 ? 15.063 28.683 27.277 1.00 37.24 88 ARG F N 1
ATOM 5622 C CA . ARG F 1 88 ? 15.087 29.159 28.650 1.00 36.04 88 ARG F CA 1
ATOM 5623 C C . ARG F 1 88 ? 16.357 28.809 29.447 1.00 38.34 88 ARG F C 1
ATOM 5624 O O . ARG F 1 88 ? 16.362 28.901 30.673 1.00 43.14 88 ARG F O 1
ATOM 5632 N N . GLU F 1 89 ? 17.417 28.392 28.766 1.00 40.31 89 GLU F N 1
ATOM 5633 C CA . GLU F 1 89 ? 18.668 28.040 29.438 1.00 46.94 89 GLU F CA 1
ATOM 5634 C C . GLU F 1 89 ? 19.359 29.263 30.109 1.00 44.68 89 GLU F C 1
ATOM 5635 O O . GLU F 1 89 ? 19.903 29.173 31.210 1.00 50.60 89 GLU F O 1
ATOM 5641 N N . HIS F 1 90 ? 19.304 30.419 29.475 1.00 37.68 90 HIS F N 1
ATOM 5642 C CA . HIS F 1 90 ? 19.965 31.565 30.032 1.00 34.03 90 HIS F CA 1
ATOM 5643 C C . HIS F 1 90 ? 19.304 32.078 31.292 1.00 42.69 90 HIS F C 1
ATOM 5644 O O . HIS F 1 90 ? 18.094 32.280 31.316 1.00 46.55 90 HIS F O 1
ATOM 5651 N N . HIS F 1 91 ? 20.125 32.404 32.295 1.00 48.38 91 HIS F N 1
ATOM 5652 C CA . HIS F 1 91 ? 19.641 32.907 33.588 1.00 47.08 91 HIS F CA 1
ATOM 5653 C C . HIS F 1 91 ? 18.814 34.206 33.612 1.00 44.81 91 HIS F C 1
ATOM 5654 O O . HIS F 1 91 ? 18.273 34.577 34.653 1.00 44.39 91 HIS F O 1
ATOM 5661 N N . TRP F 1 92 ? 18.716 34.908 32.488 1.00 38.74 92 TRP F N 1
ATOM 5662 C CA . TRP F 1 92 ? 17.912 36.130 32.468 1.00 37.07 92 TRP F CA 1
ATOM 5663 C C . TRP F 1 92 ? 16.488 35.822 32.033 1.00 38.64 92 TRP F C 1
ATOM 5664 O O . TRP F 1 92 ? 15.581 36.621 32.265 1.00 40.37 92 TRP F O 1
ATOM 5675 N N . VAL F 1 93 ? 16.299 34.680 31.376 1.00 35.43 93 VAL F N 1
ATOM 5676 C CA . VAL F 1 93 ? 14.991 34.299 30.869 1.00 33.66 93 VAL F CA 1
ATOM 5677 C C . VAL F 1 93 ? 13.894 34.162 31.928 1.00 35.55 93 VAL F C 1
ATOM 5678 O O . VAL F 1 93 ? 13.894 33.232 32.753 1.00 36.40 93 VAL F O 1
ATOM 5682 N N . THR F 1 94 ? 12.951 35.101 31.852 1.00 33.04 94 THR F N 1
ATOM 5683 C CA . THR F 1 94 ? 11.796 35.207 32.740 1.00 31.24 94 THR F CA 1
ATOM 5684 C C . THR F 1 94 ? 10.673 34.294 32.295 1.00 31.10 94 THR F C 1
ATOM 5685 O O . THR F 1 94 ? 10.026 33.631 33.106 1.00 34.43 94 THR F O 1
ATOM 5689 N N . TYR F 1 95 ? 10.443 34.294 30.991 1.00 32.87 95 TYR F N 1
ATOM 5690 C CA . TYR F 1 95 ? 9.394 33.505 30.373 1.00 26.84 95 TYR F CA 1
ATOM 5691 C C . TYR F 1 95 ? 9.887 33.106 28.989 1.00 24.81 95 TYR F C 1
ATOM 5692 O O . TYR F 1 95 ? 10.601 33.868 28.327 1.00 27.92 95 TYR F O 1
ATOM 5701 N N . ALA F 1 96 ? 9.540 31.900 28.569 1.00 24.26 96 ALA F N 1
ATOM 5702 C CA . ALA F 1 96 ? 9.951 31.398 27.263 1.00 22.35 96 ALA F CA 1
ATOM 5703 C C . ALA F 1 96 ? 8.845 30.546 26.632 1.00 23.67 96 ALA F C 1
ATOM 5704 O O . ALA F 1 96 ? 8.224 29.725 27.318 1.00 22.71 96 ALA F O 1
ATOM 5706 N N . GLU F 1 97 ? 8.594 30.742 25.339 1.00 22.67 97 GLU F N 1
ATOM 5707 C CA . GLU F 1 97 ? 7.561 29.975 24.635 1.00 21.75 97 GLU F CA 1
ATOM 5708 C C . GLU F 1 97 ? 8.085 29.444 23.318 1.00 16.03 97 GLU F C 1
ATOM 5709 O O . GLU F 1 97 ? 8.860 30.125 22.638 1.00 13.72 97 GLU F O 1
ATOM 5715 N N . VAL F 1 98 ? 7.631 28.251 22.942 1.00 12.64 98 VAL F N 1
ATOM 5716 C CA . VAL F 1 98 ? 8.083 27.607 21.719 1.00 7.38 98 VAL F CA 1
ATOM 5717 C C . VAL F 1 98 ? 6.950 26.931 21.011 1.00 13.16 98 VAL F C 1
ATOM 5718 O O . VAL F 1 98 ? 6.250 26.113 21.605 1.00 16.97 98 VAL F O 1
ATOM 5722 N N . GLU F 1 99 ? 6.749 27.295 19.747 1.00 19.21 99 GLU F N 1
ATOM 5723 C CA . GLU F 1 99 ? 5.714 26.677 18.919 1.00 14.66 99 GLU F CA 1
ATOM 5724 C C . GLU F 1 99 ? 6.388 26.090 17.693 1.00 11.78 99 GLU F C 1
ATOM 5725 O O . GLU F 1 99 ? 7.194 26.746 17.029 1.00 11.62 99 GLU F O 1
ATOM 5731 N N . ILE F 1 100 ? 6.091 24.830 17.425 1.00 12.10 100 ILE F N 1
ATOM 5732 C CA . ILE F 1 100 ? 6.678 24.162 16.282 1.00 11.24 100 ILE F CA 1
ATOM 5733 C C . ILE F 1 100 ? 5.614 23.588 15.384 1.00 11.95 100 ILE F C 1
ATOM 5734 O O . ILE F 1 100 ? 4.789 22.792 15.818 1.00 15.34 100 ILE F O 1
ATOM 5739 N N . ASP F 1 101 ? 5.587 24.063 14.152 1.00 9.51 101 ASP F N 1
ATOM 5740 C CA . ASP F 1 101 ? 4.651 23.559 13.177 1.00 9.83 101 ASP F CA 1
ATOM 5741 C C . ASP F 1 101 ? 5.294 22.390 12.475 1.00 9.46 101 ASP F C 1
ATOM 5742 O O . ASP F 1 101 ? 6.468 22.431 12.140 1.00 11.47 101 ASP F O 1
ATOM 5747 N N . LYS F 1 102 ? 4.528 21.337 12.280 1.00 10.60 102 LYS F N 1
ATOM 5748 C CA . LYS F 1 102 ? 4.993 20.174 11.555 1.00 13.36 102 LYS F CA 1
ATOM 5749 C C . LYS F 1 102 ? 4.181 20.351 10.268 1.00 17.28 102 LYS F C 1
ATOM 5750 O O . LYS F 1 102 ? 2.980 20.072 10.242 1.00 22.07 102 LYS F O 1
ATOM 5756 N N . LEU F 1 103 ? 4.805 20.936 9.249 1.00 23.90 103 LEU F N 1
ATOM 5757 C CA . LEU F 1 103 ? 4.142 21.206 7.962 1.00 27.71 103 LEU F CA 1
ATOM 5758 C C . LEU F 1 103 ? 3.515 19.997 7.255 1.00 32.80 103 LEU F C 1
ATOM 5759 O O . LEU F 1 103 ? 4.153 18.957 7.059 1.00 37.40 103 LEU F O 1
ATOM 5764 N N . HIS F 1 104 ? 2.259 20.165 6.857 1.00 38.31 104 HIS F N 1
ATOM 5765 C CA . HIS F 1 104 ? 1.522 19.131 6.152 1.00 43.76 104 HIS F CA 1
ATOM 5766 C C . HIS F 1 104 ? 1.657 17.760 6.835 1.00 44.50 104 HIS F C 1
ATOM 5767 O O . HIS F 1 104 ? 2.216 16.811 6.281 1.00 42.09 104 HIS F O 1
ATOM 5774 N N . ALA F 1 105 ? 1.208 17.707 8.086 1.00 42.53 105 ALA F N 1
ATOM 5775 C CA . ALA F 1 105 ? 1.223 16.480 8.872 1.00 29.81 105 ALA F CA 1
ATOM 5776 C C . ALA F 1 105 ? -0.153 15.898 8.754 1.00 23.40 105 ALA F C 1
ATOM 5777 O O . ALA F 1 105 ? -0.309 14.695 8.834 1.00 29.98 105 ALA F O 1
ATOM 5779 N N . LEU F 1 106 ? -1.155 16.766 8.640 1.00 21.76 106 LEU F N 1
ATOM 5780 C CA . LEU F 1 106 ? -2.537 16.350 8.467 1.00 27.08 106 LEU F CA 1
ATOM 5781 C C . LEU F 1 106 ? -2.882 16.656 7.031 1.00 33.67 106 LEU F C 1
ATOM 5782 O O . LEU F 1 106 ? -2.530 17.732 6.551 1.00 38.67 106 LEU F O 1
ATOM 5787 N N . ARG F 1 107 ? -3.535 15.729 6.330 1.00 38.56 107 ARG F N 1
ATOM 5788 C CA . ARG F 1 107 ? -3.931 15.999 4.954 1.00 42.85 107 ARG F CA 1
ATOM 5789 C C . ARG F 1 107 ? -5.170 16.868 5.000 1.00 41.08 107 ARG F C 1
ATOM 5790 O O . ARG F 1 107 ? -6.084 16.641 5.814 1.00 37.19 107 ARG F O 1
ATOM 5798 N N . TYR F 1 108 ? -5.150 17.885 4.139 1.00 38.13 108 TYR F N 1
ATOM 5799 C CA . TYR F 1 108 ? -6.204 18.884 3.996 1.00 26.21 108 TYR F CA 1
ATOM 5800 C C . TYR F 1 108 ? -6.032 20.036 4.963 1.00 21.11 108 TYR F C 1
ATOM 5801 O O . TYR F 1 108 ? -6.878 20.916 5.004 1.00 22.63 108 TYR F O 1
ATOM 5810 N N . ALA F 1 109 ? -4.893 20.070 5.663 1.00 20.81 109 ALA F N 1
ATOM 5811 C CA . ALA F 1 109 ? -4.569 21.110 6.651 1.00 19.07 109 ALA F CA 1
ATOM 5812 C C . ALA F 1 109 ? -3.195 21.702 6.386 1.00 17.98 109 ALA F C 1
ATOM 5813 O O . ALA F 1 109 ? -2.287 20.971 5.986 1.00 31.18 109 ALA F O 1
ATOM 5815 N N . ASP F 1 110 ? -3.015 23.003 6.624 1.00 12.09 110 ASP F N 1
ATOM 5816 C CA . ASP F 1 110 ? -1.720 23.632 6.375 1.00 10.90 110 ASP F CA 1
ATOM 5817 C C . ASP F 1 110 ? -0.662 22.990 7.259 1.00 16.11 110 ASP F C 1
ATOM 5818 O O . ASP F 1 110 ? 0.414 22.621 6.780 1.00 24.74 110 ASP F O 1
ATOM 5823 N N . SER F 1 111 ? -0.973 22.826 8.539 1.00 16.18 111 SER F N 1
ATOM 5824 C CA . SER F 1 111 ? -0.046 22.207 9.487 1.00 15.68 111 SER F CA 1
ATOM 5825 C C . SER F 1 111 ? -0.759 21.987 10.798 1.00 18.89 111 SER F C 1
ATOM 5826 O O . SER F 1 111 ? -1.931 22.343 10.939 1.00 19.14 111 SER F O 1
ATOM 5829 N N . VAL F 1 112 ? -0.036 21.390 11.743 1.00 15.90 112 VAL F N 1
ATOM 5830 C CA . VAL F 1 112 ? -0.510 21.159 13.100 1.00 13.31 112 VAL F CA 1
ATOM 5831 C C . VAL F 1 112 ? 0.709 21.628 13.895 1.00 15.30 112 VAL F C 1
ATOM 5832 O O . VAL F 1 112 ? 1.843 21.409 13.457 1.00 13.29 112 VAL F O 1
ATOM 5836 N N . SER F 1 113 ? 0.506 22.354 14.987 1.00 15.18 113 SER F N 1
ATOM 5837 C CA . SER F 1 113 ? 1.657 22.819 15.752 1.00 18.70 113 SER F CA 1
ATOM 5838 C C . SER F 1 113 ? 1.489 22.467 17.212 1.00 23.21 113 SER F C 1
ATOM 5839 O O . SER F 1 113 ? 0.382 22.206 17.665 1.00 25.15 113 SER F O 1
ATOM 5842 N N . MET F 1 114 ? 2.610 22.473 17.925 1.00 23.98 114 MET F N 1
ATOM 5843 C CA . MET F 1 114 ? 2.677 22.179 19.346 1.00 22.39 114 MET F CA 1
ATOM 5844 C C . MET F 1 114 ? 3.377 23.369 20.019 1.00 24.15 114 MET F C 1
ATOM 5845 O O . MET F 1 114 ? 4.469 23.778 19.600 1.00 21.96 114 MET F O 1
ATOM 5850 N N . THR F 1 115 ? 2.716 23.963 21.007 1.00 23.17 115 THR F N 1
ATOM 5851 C CA . THR F 1 115 ? 3.264 25.103 21.740 1.00 19.58 115 THR F CA 1
ATOM 5852 C C . THR F 1 115 ? 3.406 24.700 23.198 1.00 25.97 115 THR F C 1
ATOM 5853 O O . THR F 1 115 ? 2.516 24.060 23.758 1.00 27.84 115 THR F O 1
ATOM 5857 N N . LEU F 1 116 ? 4.559 25.023 23.778 1.00 30.34 116 LEU F N 1
ATOM 5858 C CA . LEU F 1 116 ? 4.882 24.742 25.176 1.00 23.00 116 LEU F CA 1
ATOM 5859 C C . LEU F 1 116 ? 5.519 26.003 25.746 1.00 23.56 116 LEU F C 1
ATOM 5860 O O . LEU F 1 116 ? 6.074 26.801 24.995 1.00 27.57 116 LEU F O 1
ATOM 5865 N N . SER F 1 117 ? 5.387 26.226 27.048 1.00 25.71 117 SER F N 1
ATOM 5866 C CA . SER F 1 117 ? 5.971 27.416 27.658 1.00 24.15 117 SER F CA 1
ATOM 5867 C C . SER F 1 117 ? 6.558 27.153 29.032 1.00 24.69 117 SER F C 1
ATOM 5868 O O . SER F 1 117 ? 6.373 26.081 29.597 1.00 32.68 117 SER F O 1
ATOM 5871 N N . TRP F 1 118 ? 7.269 28.134 29.564 1.00 28.90 118 TRP F N 1
ATOM 5872 C CA . TRP F 1 118 ? 7.905 28.022 30.870 1.00 32.63 118 TRP F CA 1
ATOM 5873 C C . TRP F 1 118 ? 7.915 29.370 31.596 1.00 39.11 118 TRP F C 1
ATOM 5874 O O . TRP F 1 118 ? 8.165 30.399 30.979 1.00 43.05 118 TRP F O 1
ATOM 5885 N N . GLN F 1 119 ? 7.722 29.337 32.915 1.00 46.36 119 GLN F N 1
ATOM 5886 C CA . GLN F 1 119 ? 7.655 30.530 33.765 1.00 45.55 119 GLN F CA 1
ATOM 5887 C C . GLN F 1 119 ? 8.715 30.620 34.871 1.00 49.83 119 GLN F C 1
ATOM 5888 O O . GLN F 1 119 ? 9.235 29.594 35.307 1.00 54.69 119 GLN F O 1
ATOM 5894 N N . ARG F 1 120 ? 8.950 31.831 35.388 1.00 54.09 120 ARG F N 1
ATOM 5895 C CA . ARG F 1 120 ? 9.934 32.081 36.464 1.00 57.95 120 ARG F CA 1
ATOM 5896 C C . ARG F 1 120 ? 11.404 31.975 36.003 1.00 59.10 120 ARG F C 1
ATOM 5897 O O . ARG F 1 120 ? 12.329 32.561 36.603 1.00 54.85 120 ARG F O 1
ATOM 5905 N N . ALA G 1 2 ? -17.819 25.666 29.918 1.00 80.04 2 ALA G N 1
ATOM 5906 C CA . ALA G 1 2 ? -17.850 26.475 28.705 1.00 85.86 2 ALA G CA 1
ATOM 5907 C C . ALA G 1 2 ? -17.625 27.958 29.015 1.00 95.64 2 ALA G C 1
ATOM 5908 O O . ALA G 1 2 ? -17.756 28.385 30.173 1.00 100.00 2 ALA G O 1
ATOM 5910 N N . GLN G 1 3 ? -17.240 28.722 27.988 1.00 99.77 3 GLN G N 1
ATOM 5911 C CA . GLN G 1 3 ? -16.996 30.167 28.099 1.00 98.21 3 GLN G CA 1
ATOM 5912 C C . GLN G 1 3 ? -18.068 30.765 27.191 1.00 93.84 3 GLN G C 1
ATOM 5913 O O . GLN G 1 3 ? -17.797 31.079 26.033 1.00 92.07 3 GLN G O 1
ATOM 5919 N N . PRO G 1 4 ? -19.301 30.930 27.718 1.00 91.60 4 PRO G N 1
ATOM 5920 C CA . PRO G 1 4 ? -20.508 31.459 27.062 1.00 88.95 4 PRO G CA 1
ATOM 5921 C C . PRO G 1 4 ? -20.441 32.697 26.143 1.00 82.14 4 PRO G C 1
ATOM 5922 O O . PRO G 1 4 ? -21.262 33.604 26.280 1.00 88.85 4 PRO G O 1
ATOM 5926 N N . ALA G 1 5 ? -19.566 32.686 25.140 1.00 68.92 5 ALA G N 1
ATOM 5927 C CA . ALA G 1 5 ? -19.446 33.820 24.228 1.00 52.17 5 ALA G CA 1
ATOM 5928 C C . ALA G 1 5 ? -19.111 33.359 22.827 1.00 43.20 5 ALA G C 1
ATOM 5929 O O . ALA G 1 5 ? -18.040 32.808 22.577 1.00 49.00 5 ALA G O 1
ATOM 5931 N N . ALA G 1 6 ? -20.058 33.541 21.925 1.00 28.90 6 ALA G N 1
ATOM 5932 C CA . ALA G 1 6 ? -19.874 33.181 20.539 1.00 22.00 6 ALA G CA 1
ATOM 5933 C C . ALA G 1 6 ? -19.266 34.401 19.906 1.00 18.65 6 ALA G C 1
ATOM 5934 O O . ALA G 1 6 ? -19.751 35.492 20.122 1.00 22.90 6 ALA G O 1
ATOM 5936 N N . ILE G 1 7 ? -18.200 34.239 19.141 1.00 18.64 7 ILE G N 1
ATOM 5937 C CA . ILE G 1 7 ? -17.565 35.381 18.504 1.00 12.72 7 ILE G CA 1
ATOM 5938 C C . ILE G 1 7 ? -17.750 35.327 17.024 1.00 6.73 7 ILE G C 1
ATOM 5939 O O . ILE G 1 7 ? -17.532 34.301 16.423 1.00 21.87 7 ILE G O 1
ATOM 5944 N N . ILE G 1 8 ? -18.192 36.426 16.449 1.00 8.15 8 ILE G N 1
ATOM 5945 C CA . ILE G 1 8 ? -18.421 36.541 15.013 1.00 11.24 8 ILE G CA 1
ATOM 5946 C C . ILE G 1 8 ? -17.472 37.561 14.425 1.00 10.37 8 ILE G C 1
ATOM 5947 O O . ILE G 1 8 ? -17.422 38.699 14.889 1.00 15.33 8 ILE G O 1
ATOM 5952 N N . ARG G 1 9 ? -16.693 37.162 13.432 1.00 7.84 9 ARG G N 1
ATOM 5953 C CA . ARG G 1 9 ? -15.766 38.108 12.841 1.00 7.93 9 ARG G CA 1
ATOM 5954 C C . ARG G 1 9 ? -16.086 38.318 11.402 1.00 12.03 9 ARG G C 1
ATOM 5955 O O . ARG G 1 9 ? -16.394 37.364 10.675 1.00 11.92 9 ARG G O 1
ATOM 5963 N N . ILE G 1 10 ? -16.111 39.589 11.027 1.00 13.75 10 ILE G N 1
ATOM 5964 C CA . ILE G 1 10 ? -16.333 40.005 9.650 1.00 17.27 10 ILE G CA 1
ATOM 5965 C C . ILE G 1 10 ? -14.943 40.470 9.244 1.00 18.53 10 ILE G C 1
ATOM 5966 O O . ILE G 1 10 ? -14.448 41.512 9.708 1.00 20.63 10 ILE G O 1
ATOM 5971 N N . LYS G 1 11 ? -14.293 39.643 8.438 1.00 10.13 11 LYS G N 1
ATOM 5972 C CA . LYS G 1 11 ? -12.937 39.886 8.051 1.00 10.47 11 LYS G CA 1
ATOM 5973 C C . LYS G 1 11 ? -12.692 40.662 6.768 1.00 16.77 11 LYS G C 1
ATOM 5974 O O . LYS G 1 11 ? -13.166 40.278 5.699 1.00 25.11 11 LYS G O 1
ATOM 5980 N N . ASN G 1 12 ? -11.926 41.746 6.886 1.00 15.13 12 ASN G N 1
ATOM 5981 C CA . ASN G 1 12 ? -11.543 42.582 5.751 1.00 13.93 12 ASN G CA 1
ATOM 5982 C C . ASN G 1 12 ? -12.645 43.048 4.840 1.00 13.81 12 ASN G C 1
ATOM 5983 O O . ASN G 1 12 ? -12.681 42.703 3.667 1.00 18.95 12 ASN G O 1
ATOM 5988 N N . LEU G 1 13 ? -13.576 43.804 5.376 1.00 14.61 13 LEU G N 1
ATOM 5989 C CA . LEU G 1 13 ? -14.631 44.328 4.549 1.00 11.52 13 LEU G CA 1
ATOM 5990 C C . LEU G 1 13 ? -13.890 45.469 3.835 1.00 17.43 13 LEU G C 1
ATOM 5991 O O . LEU G 1 13 ? -13.393 46.406 4.483 1.00 17.37 13 LEU G O 1
ATOM 5996 N N . ARG G 1 14 ? -13.705 45.334 2.528 1.00 11.94 14 ARG G N 1
ATOM 5997 C CA . ARG G 1 14 ? -12.979 46.339 1.778 1.00 12.39 14 ARG G CA 1
ATOM 5998 C C . ARG G 1 14 ? -13.909 47.318 1.108 1.00 14.26 14 ARG G C 1
ATOM 5999 O O . ARG G 1 14 ? -14.668 46.959 0.204 1.00 12.52 14 ARG G O 1
ATOM 6007 N N . LEU G 1 15 ? -13.791 48.576 1.499 1.00 13.22 15 LEU G N 1
ATOM 6008 C CA . LEU G 1 15 ? -14.651 49.624 0.958 1.00 20.55 15 LEU G CA 1
ATOM 6009 C C . LEU G 1 15 ? -13.842 50.870 0.558 1.00 21.48 15 LEU G C 1
ATOM 6010 O O . LEU G 1 15 ? -12.661 50.987 0.913 1.00 19.28 15 LEU G O 1
ATOM 6015 N N . ARG G 1 16 ? -14.493 51.799 -0.150 1.00 21.06 16 ARG G N 1
ATOM 6016 C CA . ARG G 1 16 ? -13.877 53.069 -0.564 1.00 20.72 16 ARG G CA 1
ATOM 6017 C C . ARG G 1 16 ? -14.783 54.229 -0.169 1.00 22.58 16 ARG G C 1
ATOM 6018 O O . ARG G 1 16 ? -15.982 54.191 -0.451 1.00 27.45 16 ARG G O 1
ATOM 6026 N N . THR G 1 17 ? -14.223 55.276 0.433 1.00 18.21 17 THR G N 1
ATOM 6027 C CA . THR G 1 17 ? -15.027 56.426 0.836 1.00 21.47 17 THR G CA 1
ATOM 6028 C C . THR G 1 17 ? -14.161 57.670 1.021 1.00 27.85 17 THR G C 1
ATOM 6029 O O . THR G 1 17 ? -12.943 57.589 0.872 1.00 34.15 17 THR G O 1
ATOM 6033 N N . PHE G 1 18 ? -14.774 58.813 1.346 1.00 30.53 18 PHE G N 1
ATOM 6034 C CA . PHE G 1 18 ? -14.029 60.072 1.519 1.00 26.18 18 PHE G CA 1
ATOM 6035 C C . PHE G 1 18 ? -13.691 60.367 2.953 1.00 26.57 18 PHE G C 1
ATOM 6036 O O . PHE G 1 18 ? -14.567 60.666 3.752 1.00 24.56 18 PHE G O 1
ATOM 6044 N N . ILE G 1 19 ? -12.414 60.350 3.271 1.00 30.63 19 ILE G N 1
ATOM 6045 C CA . ILE 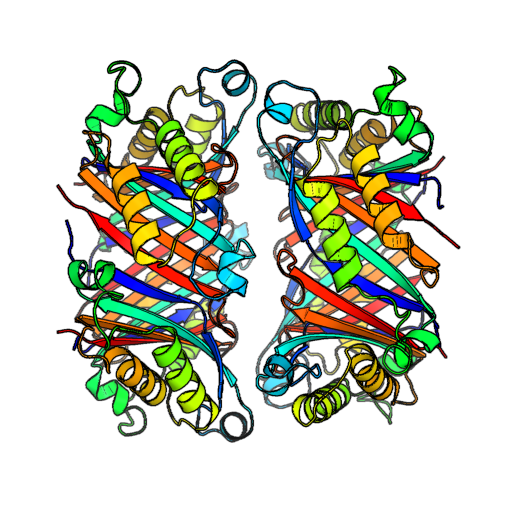G 1 19 ? -12.010 60.651 4.627 1.00 36.62 19 ILE G CA 1
ATOM 6046 C C . ILE G 1 19 ? -11.011 61.787 4.607 1.00 47.85 19 ILE G C 1
ATOM 6047 O O . ILE G 1 19 ? -9.942 61.691 3.994 1.00 50.50 19 ILE G O 1
ATOM 6052 N N . GLY G 1 20 ? -11.352 62.862 5.289 1.00 52.42 20 GLY G N 1
ATOM 6053 C CA . GLY G 1 20 ? -10.450 63.978 5.344 1.00 61.00 20 GLY G CA 1
ATOM 6054 C C . GLY G 1 20 ? -11.139 65.270 5.003 1.00 66.77 20 GLY G C 1
ATOM 6055 O O . GLY G 1 20 ? -12.337 65.313 4.687 1.00 63.05 20 GLY G O 1
ATOM 6056 N N . ILE G 1 21 ? -10.340 66.328 5.054 1.00 74.52 21 ILE G N 1
ATOM 6057 C CA . ILE G 1 21 ? -10.789 67.686 4.775 1.00 78.07 21 ILE G CA 1
ATOM 6058 C C . ILE G 1 21 ? -9.909 68.316 3.689 1.00 79.91 21 ILE G C 1
ATOM 6059 O O . ILE G 1 21 ? -10.334 69.234 2.984 1.00 74.90 21 ILE G O 1
ATOM 6064 N N . LYS G 1 22 ? -8.696 67.789 3.531 1.00 82.71 22 LYS G N 1
ATOM 6065 C CA . LYS G 1 22 ? -7.784 68.302 2.523 1.00 85.54 22 LYS G CA 1
ATOM 6066 C C . LYS G 1 22 ? -8.416 68.064 1.154 1.00 88.22 22 LYS G C 1
ATOM 6067 O O . LYS G 1 22 ? -9.089 67.047 0.945 1.00 90.27 22 LYS G O 1
ATOM 6073 N N . GLU G 1 23 ? -8.191 68.997 0.233 1.00 90.47 23 GLU G N 1
ATOM 6074 C CA . GLU G 1 23 ? -8.719 68.920 -1.132 1.00 91.32 23 GLU G CA 1
ATOM 6075 C C . GLU G 1 23 ? -8.673 67.528 -1.757 1.00 88.36 23 GLU G C 1
ATOM 6076 O O . GLU G 1 23 ? -9.692 67.020 -2.222 1.00 87.78 23 GLU G O 1
ATOM 6082 N N . GLU G 1 24 ? -7.493 66.916 -1.784 1.00 84.71 24 GLU G N 1
ATOM 6083 C CA . GLU G 1 24 ? -7.355 65.588 -2.371 1.00 81.39 24 GLU G CA 1
ATOM 6084 C C . GLU G 1 24 ? -8.268 64.585 -1.669 1.00 76.15 24 GLU G C 1
ATOM 6085 O O . GLU G 1 24 ? -9.025 63.857 -2.315 1.00 71.19 24 GLU G O 1
ATOM 6091 N N . GLU G 1 25 ? -8.227 64.607 -0.341 1.00 71.02 25 GLU G N 1
ATOM 6092 C CA . GLU G 1 25 ? -9.028 63.721 0.488 1.00 66.43 25 GLU G CA 1
ATOM 6093 C C . GLU G 1 25 ? -10.516 63.811 0.201 1.00 61.74 25 GLU G C 1
ATOM 6094 O O . GLU G 1 25 ? -11.228 62.806 0.207 1.00 65.54 25 GLU G O 1
ATOM 6100 N N . ILE G 1 26 ? -10.992 65.023 -0.010 1.00 54.66 26 ILE G N 1
ATOM 6101 C CA . ILE G 1 26 ? -12.403 65.241 -0.282 1.00 60.80 26 ILE G CA 1
ATOM 6102 C C . ILE G 1 26 ? -12.791 65.067 -1.753 1.00 59.77 26 ILE G C 1
ATOM 6103 O O . ILE G 1 26 ? -13.979 64.967 -2.088 1.00 54.38 26 ILE G O 1
ATOM 6108 N N . ASN G 1 27 ? -11.807 65.058 -2.639 1.00 62.27 27 ASN G N 1
ATOM 6109 C CA . ASN G 1 27 ? -12.106 64.898 -4.061 1.00 63.26 27 ASN G CA 1
ATOM 6110 C C . ASN G 1 27 ? -12.011 63.447 -4.505 1.00 58.37 27 ASN G C 1
ATOM 6111 O O . ASN G 1 27 ? -12.665 63.046 -5.462 1.00 57.80 27 ASN G O 1
ATOM 6116 N N . ASN G 1 28 ? -11.227 62.650 -3.789 1.00 57.28 28 ASN G N 1
ATOM 6117 C CA . ASN G 1 28 ? -11.064 61.241 -4.134 1.00 52.54 28 ASN G CA 1
ATOM 6118 C C . ASN G 1 28 ? -11.296 60.266 -2.982 1.00 47.06 28 ASN G C 1
ATOM 6119 O O . ASN G 1 28 ? -10.786 60.444 -1.860 1.00 43.72 28 ASN G O 1
ATOM 6124 N N . ARG G 1 29 ? -12.012 59.193 -3.288 1.00 42.60 29 ARG G N 1
ATOM 6125 C CA . ARG G 1 29 ? -12.266 58.172 -2.287 1.00 38.36 29 ARG G CA 1
ATOM 6126 C C . ARG G 1 29 ? -10.923 57.484 -2.011 1.00 36.64 29 ARG G C 1
ATOM 6127 O O . ARG G 1 29 ? -10.026 57.445 -2.881 1.00 29.72 29 ARG G O 1
ATOM 6135 N N . GLN G 1 30 ? -10.774 57.001 -0.778 1.00 38.50 30 GLN G N 1
ATOM 6136 C CA . GLN G 1 30 ? -9.567 56.309 -0.327 1.00 31.86 30 GLN G CA 1
ATOM 6137 C C . GLN G 1 30 ? -9.909 54.911 0.101 1.00 29.92 30 GLN G C 1
ATOM 6138 O O . GLN G 1 30 ? -11.057 54.618 0.440 1.00 31.25 30 GLN G O 1
ATOM 6144 N N . ASP G 1 31 ? -8.920 54.037 0.067 1.00 26.75 31 ASP G N 1
ATOM 6145 C CA . ASP G 1 31 ? -9.163 52.669 0.457 1.00 25.25 31 ASP G CA 1
ATOM 6146 C C . ASP G 1 31 ? -9.075 52.424 1.941 1.00 23.05 31 ASP G C 1
ATOM 6147 O O . ASP G 1 31 ? -8.142 52.884 2.613 1.00 21.94 31 ASP G O 1
ATOM 6152 N N . ILE G 1 32 ? -10.079 51.714 2.442 1.00 19.40 32 ILE G N 1
ATOM 6153 C CA . ILE G 1 32 ? -10.134 51.318 3.829 1.00 14.87 32 ILE G CA 1
ATOM 6154 C C . ILE G 1 32 ? -10.476 49.817 3.918 1.00 17.35 32 ILE G C 1
ATOM 6155 O O . ILE G 1 32 ? -11.044 49.213 2.986 1.00 18.80 32 ILE G O 1
ATOM 6160 N N . VAL G 1 33 ? -10.074 49.216 5.028 1.00 12.74 33 VAL G N 1
ATOM 6161 C CA . VAL G 1 33 ? -10.362 47.822 5.316 1.00 13.37 33 VAL G CA 1
ATOM 6162 C C . VAL G 1 33 ? -10.941 47.803 6.732 1.00 20.31 33 VAL G C 1
ATOM 6163 O O . VAL G 1 33 ? -10.343 48.340 7.684 1.00 22.95 33 VAL G O 1
ATOM 6167 N N . ILE G 1 34 ? -12.137 47.252 6.853 1.00 19.07 34 ILE G N 1
ATOM 6168 C CA . ILE G 1 34 ? -12.794 47.176 8.141 1.00 15.47 34 ILE G CA 1
ATOM 6169 C C . ILE G 1 34 ? -12.814 45.744 8.651 1.00 18.65 34 ILE G C 1
ATOM 6170 O O . ILE G 1 34 ? -12.922 44.775 7.872 1.00 10.78 34 ILE G O 1
ATOM 6175 N N . ASN G 1 35 ? -12.649 45.630 9.962 1.00 16.39 35 ASN G N 1
ATOM 6176 C CA . ASN G 1 35 ? -12.691 44.356 10.640 1.00 10.03 35 ASN G CA 1
ATOM 6177 C C . ASN G 1 35 ? -13.555 44.508 11.863 1.00 15.79 35 ASN G C 1
ATOM 6178 O O . ASN G 1 35 ? -13.250 45.303 12.759 1.00 18.91 35 ASN G O 1
ATOM 6183 N N . VAL G 1 36 ? -14.618 43.716 11.902 1.00 11.29 36 VAL G N 1
ATOM 6184 C CA . VAL G 1 36 ? -15.569 43.762 12.982 1.00 13.12 36 VAL G CA 1
ATOM 6185 C C . VAL G 1 36 ? -15.577 42.467 13.775 1.00 16.96 36 VAL G C 1
ATOM 6186 O O . VAL G 1 36 ? -15.661 41.379 13.204 1.00 21.77 36 VAL G O 1
ATOM 6190 N N . THR G 1 37 ? -15.491 42.598 15.093 1.00 18.55 37 THR G N 1
ATOM 6191 C CA . THR G 1 37 ? -15.518 41.460 16.002 1.00 17.09 37 THR G CA 1
ATOM 6192 C C . THR G 1 37 ? -16.714 41.713 16.918 1.00 21.65 37 THR G C 1
ATOM 6193 O O . THR G 1 37 ? -16.794 42.787 17.533 1.00 25.46 37 THR G O 1
ATOM 6197 N N . ILE G 1 38 ? -17.639 40.748 16.980 1.00 18.67 38 ILE G N 1
ATOM 6198 C CA . ILE G 1 38 ? -18.865 40.832 17.788 1.00 20.78 38 ILE G CA 1
ATOM 6199 C C . ILE G 1 38 ? -19.024 39.644 18.756 1.00 25.96 38 ILE G C 1
ATOM 6200 O O . ILE G 1 38 ? -18.880 38.490 18.348 1.00 32.27 38 ILE G O 1
ATOM 6205 N N . HIS G 1 39 ? -19.341 39.916 20.022 1.00 25.94 39 HIS G N 1
ATOM 6206 C CA . HIS G 1 39 ? -19.549 38.846 21.000 1.00 27.43 39 HIS G CA 1
ATOM 6207 C C . HIS G 1 39 ? -20.995 38.856 21.450 1.00 30.73 39 HIS G C 1
ATOM 6208 O O . HIS G 1 39 ? -21.556 39.915 21.664 1.00 32.85 39 HIS G O 1
ATOM 6215 N N . TYR G 1 40 ? -21.550 37.675 21.685 1.00 36.48 40 TYR G N 1
ATOM 6216 C CA . TYR G 1 40 ? -22.915 37.509 22.174 1.00 36.35 40 TYR G CA 1
ATOM 6217 C C . TYR G 1 40 ? -23.030 36.133 22.860 1.00 37.47 40 TYR G C 1
ATOM 6218 O O . TYR G 1 40 ? -22.141 35.297 22.732 1.00 38.24 40 TYR G O 1
ATOM 6227 N N . PRO G 1 41 ? -24.067 35.922 23.676 1.00 40.10 41 PRO G N 1
ATOM 6228 C CA . PRO G 1 41 ? -24.303 34.665 24.395 1.00 42.46 41 PRO G CA 1
ATOM 6229 C C . PRO G 1 41 ? -24.289 33.415 23.517 1.00 49.97 41 PRO G C 1
ATOM 6230 O O . PRO G 1 41 ? -25.061 33.290 22.560 1.00 48.27 41 PRO G O 1
ATOM 6234 N N . ALA G 1 42 ? -23.431 32.470 23.887 1.00 57.74 42 ALA G N 1
ATOM 6235 C CA . ALA G 1 42 ? -23.257 31.229 23.139 1.00 62.31 42 ALA G CA 1
ATOM 6236 C C . ALA G 1 42 ? -24.494 30.359 23.035 1.00 68.26 42 ALA G C 1
ATOM 6237 O O . ALA G 1 42 ? -24.692 29.689 22.022 1.00 71.22 42 ALA G O 1
ATOM 6239 N N . ASP G 1 43 ? -25.290 30.333 24.099 1.00 78.62 43 ASP G N 1
ATOM 6240 C CA . ASP G 1 43 ? -26.514 29.528 24.157 1.00 86.44 43 ASP G CA 1
ATOM 6241 C C . ASP G 1 43 ? -27.570 29.966 23.122 1.00 89.89 43 ASP G C 1
ATOM 6242 O O . ASP G 1 43 ? -28.162 29.126 22.418 1.00 89.32 43 ASP G O 1
ATOM 6247 N N . LYS G 1 44 ? -27.783 31.275 23.005 1.00 91.15 44 LYS G N 1
ATOM 6248 C CA . LYS G 1 44 ? -28.734 31.811 22.034 1.00 91.72 44 LYS G CA 1
ATOM 6249 C C . LYS G 1 44 ? -28.252 31.515 20.612 1.00 94.39 44 LYS G C 1
ATOM 6250 O O . LYS G 1 44 ? -29.068 31.425 19.689 1.00 91.53 44 LYS G O 1
ATOM 6256 N N . ALA G 1 45 ? -26.928 31.391 20.443 1.00 97.79 45 ALA G N 1
ATOM 6257 C CA . ALA G 1 45 ? -26.305 31.109 19.138 1.00 99.96 45 ALA G CA 1
ATOM 6258 C C . ALA G 1 45 ? -26.887 29.848 18.485 1.00 100.00 45 ALA G C 1
ATOM 6259 O O . ALA G 1 45 ? -27.221 29.852 17.295 1.00 100.00 45 ALA G O 1
ATOM 6261 N N . ARG G 1 46 ? -27.035 28.782 19.277 1.00 100.00 46 ARG G N 1
ATOM 6262 C CA . ARG G 1 46 ? -27.595 27.523 18.787 1.00 100.00 46 ARG G CA 1
ATOM 6263 C C . ARG G 1 46 ? -29.110 27.680 18.549 1.00 100.00 46 ARG G C 1
ATOM 6264 O O . ARG G 1 46 ? -29.749 26.796 17.969 1.00 100.00 46 ARG G O 1
ATOM 6272 N N . THR G 1 47 ? -29.650 28.833 18.949 1.00 98.40 47 THR G N 1
ATOM 6273 C CA . THR G 1 47 ? -31.072 29.159 18.809 1.00 100.00 47 THR G CA 1
ATOM 6274 C C . THR G 1 47 ? -31.312 30.281 17.763 1.00 100.00 47 THR G C 1
ATOM 6275 O O . THR G 1 47 ? -32.283 31.039 17.875 1.00 100.00 47 THR G O 1
ATOM 6279 N N . SER G 1 48 ? -30.468 30.349 16.730 1.00 100.00 48 SER G N 1
ATOM 6280 C CA . SER G 1 48 ? -30.579 31.378 15.679 1.00 100.00 48 SER G CA 1
ATOM 6281 C C . SER G 1 48 ? -31.757 31.229 14.677 1.00 100.00 48 SER G C 1
ATOM 6282 O O . SER G 1 48 ? -32.003 32.120 13.848 1.00 100.00 48 SER G O 1
ATOM 6285 N N . GLU G 1 49 ? -32.452 30.090 14.723 1.00 100.00 49 GLU G N 1
ATOM 6286 C CA . GLU G 1 49 ? -33.615 29.846 13.856 1.00 100.00 49 GLU G CA 1
ATOM 6287 C C . GLU G 1 49 ? -34.888 29.961 14.722 1.00 100.00 49 GLU G C 1
ATOM 6288 O O . GLU G 1 49 ? -35.858 30.626 14.327 1.00 100.00 49 GLU G O 1
ATOM 6294 N N . ASP G 1 50 ? -34.878 29.305 15.891 1.00 100.00 50 ASP G N 1
ATOM 6295 C CA . ASP G 1 50 ? -36.000 29.352 16.832 1.00 99.63 50 ASP G CA 1
ATOM 6296 C C . ASP G 1 50 ? -36.333 30.823 17.136 1.00 100.00 50 ASP G C 1
ATOM 6297 O O . ASP G 1 50 ? -37.398 31.315 16.735 1.00 100.00 50 ASP G O 1
ATOM 6302 N N . ILE G 1 51 ? -35.410 31.547 17.778 1.00 100.00 51 ILE G N 1
ATOM 6303 C CA . ILE G 1 51 ? -35.656 32.963 18.068 1.00 100.00 51 ILE G CA 1
ATOM 6304 C C . ILE G 1 51 ? -35.341 33.873 16.864 1.00 100.00 51 ILE G C 1
ATOM 6305 O O . ILE G 1 51 ? -34.205 34.310 16.648 1.00 100.00 51 ILE G O 1
ATOM 6310 N N . ASN G 1 52 ? -36.398 34.128 16.092 1.00 100.00 52 ASN G N 1
ATOM 6311 C CA . ASN G 1 52 ? -36.413 34.944 14.869 1.00 100.00 52 ASN G CA 1
ATOM 6312 C C . ASN G 1 52 ? -35.836 36.377 14.826 1.00 99.33 52 ASN G C 1
ATOM 6313 O O . ASN G 1 52 ? -35.546 36.885 13.737 1.00 97.71 52 ASN G O 1
ATOM 6318 N N . ASP G 1 53 ? -35.713 37.040 15.976 1.00 98.10 53 ASP G N 1
ATOM 6319 C CA . ASP G 1 53 ? -35.168 38.405 16.038 1.00 93.80 53 ASP G CA 1
ATOM 6320 C C . ASP G 1 53 ? -33.645 38.339 16.254 1.00 91.79 53 ASP G C 1
ATOM 6321 O O . ASP G 1 53 ? -33.031 39.237 16.850 1.00 91.62 53 ASP G O 1
ATOM 6326 N N . ALA G 1 54 ? -33.062 37.255 15.740 1.00 84.41 54 ALA G N 1
ATOM 6327 C CA . ALA G 1 54 ? -31.643 36.919 15.805 1.00 76.66 54 ALA G CA 1
ATOM 6328 C C . ALA G 1 54 ? -30.660 37.978 15.314 1.00 73.47 54 ALA G C 1
ATOM 6329 O O . ALA G 1 54 ? -31.039 38.948 14.664 1.00 75.61 54 ALA G O 1
ATOM 6331 N N . LEU G 1 55 ? -29.387 37.778 15.652 1.00 67.27 55 LEU G N 1
ATOM 6332 C CA . LEU G 1 55 ? -28.303 38.672 15.266 1.00 56.15 55 LEU G CA 1
ATOM 6333 C C . LEU G 1 55 ? -27.891 38.198 13.891 1.00 50.97 55 LEU G C 1
ATOM 6334 O O . LEU G 1 55 ? -27.475 37.056 13.738 1.00 51.38 55 LEU G O 1
ATOM 6339 N N . ASN G 1 56 ? -27.998 39.070 12.898 1.00 46.47 56 ASN G N 1
ATOM 6340 C CA . ASN G 1 56 ? -27.641 38.712 11.532 1.00 46.05 56 ASN G CA 1
ATOM 6341 C C . ASN G 1 56 ? -26.429 39.499 11.066 1.00 45.47 56 ASN G C 1
ATOM 6342 O O . ASN G 1 56 ? -26.501 40.713 10.872 1.00 49.70 56 ASN G O 1
ATOM 6347 N N . TYR G 1 57 ? -25.315 38.806 10.868 1.00 38.49 57 TYR G N 1
ATOM 6348 C CA . TYR G 1 57 ? -24.103 39.466 10.413 1.00 32.35 57 TYR G CA 1
ATOM 6349 C C . TYR G 1 57 ? -24.296 40.060 9.024 1.00 32.73 57 TYR G C 1
ATOM 6350 O O . TYR G 1 57 ? -23.601 41.004 8.645 1.00 29.38 57 TYR G O 1
ATOM 6359 N N . ARG G 1 58 ? -25.264 39.525 8.279 1.00 33.21 58 ARG G N 1
ATOM 6360 C CA . ARG G 1 58 ? -25.532 40.001 6.928 1.00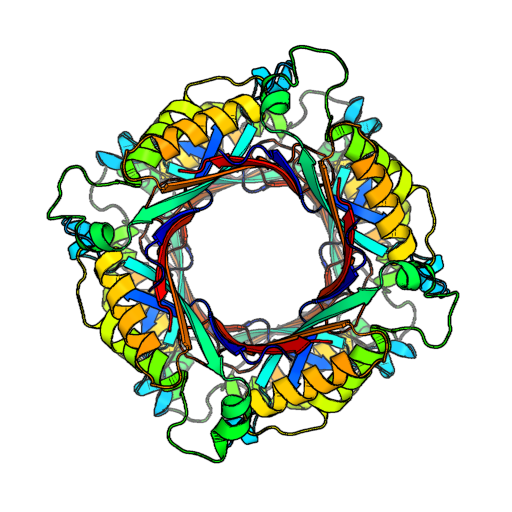 33.56 58 ARG G CA 1
ATOM 6361 C C . ARG G 1 58 ? -26.105 41.397 6.943 1.00 28.98 58 ARG G C 1
ATOM 6362 O O . ARG G 1 58 ? -25.749 42.244 6.118 1.00 25.84 58 ARG G O 1
ATOM 6370 N N . THR G 1 59 ? -26.961 41.635 7.925 1.00 26.68 59 THR G N 1
ATOM 6371 C CA . THR G 1 59 ? -27.588 42.929 8.109 1.00 30.53 59 THR G CA 1
ATOM 6372 C C . THR G 1 59 ? -26.571 43.947 8.608 1.00 30.58 59 THR G C 1
ATOM 6373 O O . THR G 1 59 ? -26.495 45.066 8.098 1.00 33.50 59 THR G O 1
ATOM 6377 N N . VAL G 1 60 ? -25.814 43.556 9.625 1.00 26.51 60 VAL G N 1
ATOM 6378 C CA . VAL G 1 60 ? -24.789 44.414 10.198 1.00 24.66 60 VAL G CA 1
ATOM 6379 C C . VAL G 1 60 ? -23.896 44.914 9.062 1.00 23.06 60 VAL G C 1
ATOM 6380 O O . VAL G 1 60 ? -23.700 46.120 8.898 1.00 23.52 60 VAL G O 1
ATOM 6384 N N . THR G 1 61 ? -23.419 43.989 8.238 1.00 19.52 61 THR G N 1
ATOM 6385 C CA . THR G 1 61 ? -22.567 44.353 7.122 1.00 22.68 61 THR G CA 1
ATOM 6386 C C . THR G 1 61 ? -23.315 45.301 6.199 1.00 27.60 61 THR G C 1
ATOM 6387 O O . THR G 1 61 ? -22.798 46.372 5.857 1.00 27.94 61 THR G O 1
ATOM 6391 N N . LYS G 1 62 ? -24.535 44.918 5.814 1.00 26.13 62 LYS G N 1
ATOM 6392 C CA . LYS G 1 62 ? -25.353 45.753 4.949 1.00 20.64 62 LYS G CA 1
ATOM 6393 C C . LYS G 1 62 ? -25.366 47.211 5.456 1.00 19.16 62 LYS G C 1
ATOM 6394 O O . LYS G 1 62 ? -24.981 48.128 4.736 1.00 17.25 62 LYS G O 1
ATOM 6400 N N . ASN G 1 63 ? -25.722 47.411 6.721 1.00 21.97 63 ASN G N 1
ATOM 6401 C CA . ASN G 1 63 ? -25.786 48.761 7.296 1.00 24.36 63 ASN G CA 1
ATOM 6402 C C . ASN G 1 63 ? -24.475 49.467 7.260 1.00 25.70 63 ASN G C 1
ATOM 6403 O O . ASN G 1 63 ? -24.436 50.664 7.024 1.00 34.32 63 ASN G O 1
ATOM 6408 N N . ILE G 1 64 ? -23.402 48.754 7.566 1.00 25.30 64 ILE G N 1
ATOM 6409 C CA . ILE G 1 64 ? -22.074 49.355 7.548 1.00 20.47 64 ILE G CA 1
ATOM 6410 C C . ILE G 1 64 ? -21.701 49.844 6.153 1.00 17.86 64 ILE G C 1
ATOM 6411 O O . ILE G 1 64 ? -21.326 50.991 5.974 1.00 19.57 64 ILE G O 1
ATOM 6416 N N . ILE G 1 65 ? -21.848 48.985 5.160 1.00 16.64 65 ILE G N 1
ATOM 6417 C CA . ILE G 1 65 ? -21.541 49.349 3.793 1.00 17.16 65 ILE G CA 1
ATOM 6418 C C . ILE G 1 65 ? -22.364 50.567 3.402 1.00 25.94 65 ILE G C 1
ATOM 6419 O O . ILE G 1 65 ? -21.805 51.606 3.060 1.00 30.01 65 ILE G O 1
ATOM 6424 N N . GLN G 1 66 ? -23.687 50.458 3.517 1.00 28.02 66 GLN G N 1
ATOM 6425 C CA . GLN G 1 66 ? -24.593 51.550 3.174 1.00 30.25 66 GLN G CA 1
ATOM 6426 C C . GLN G 1 66 ? -24.203 52.868 3.846 1.00 32.10 66 GLN G C 1
ATOM 6427 O O . GLN G 1 66 ? -24.176 53.930 3.219 1.00 35.65 66 GLN G O 1
ATOM 6433 N N . HIS G 1 67 ? -23.867 52.791 5.123 1.00 29.20 67 HIS G N 1
ATOM 6434 C CA . HIS G 1 67 ? -23.481 53.970 5.862 1.00 28.66 67 HIS G CA 1
ATOM 6435 C C . HIS G 1 67 ? -22.139 54.534 5.422 1.00 31.75 67 HIS G C 1
ATOM 6436 O O . HIS G 1 67 ? -21.973 55.755 5.332 1.00 37.24 67 HIS G O 1
ATOM 6443 N N . VAL G 1 68 ? -21.169 53.663 5.172 1.00 30.83 68 VAL G N 1
ATOM 6444 C CA . VAL G 1 68 ? -19.841 54.125 4.761 1.00 31.57 68 VAL G CA 1
ATOM 6445 C C . VAL G 1 68 ? -19.728 54.595 3.309 1.00 31.41 68 VAL G C 1
ATOM 6446 O O . VAL G 1 68 ? -19.120 55.627 3.030 1.00 31.79 68 VAL G O 1
ATOM 6450 N N . GLU G 1 69 ? -20.320 53.860 2.385 1.00 32.44 69 GLU G N 1
ATOM 6451 C CA . GLU G 1 69 ? -20.237 54.246 0.990 1.00 41.02 69 GLU G CA 1
ATOM 6452 C C . GLU G 1 69 ? -21.042 55.483 0.611 1.00 44.67 69 GLU G C 1
ATOM 6453 O O . GLU G 1 69 ? -20.765 56.118 -0.416 1.00 49.23 69 GLU G O 1
ATOM 6459 N N . ASN G 1 70 ? -22.007 55.858 1.442 1.00 44.31 70 ASN G N 1
ATOM 6460 C CA . ASN G 1 70 ? -22.837 57.011 1.135 1.00 41.27 70 ASN G CA 1
ATOM 6461 C C . ASN G 1 70 ? -22.606 58.248 2.001 1.00 42.01 70 ASN G C 1
ATOM 6462 O O . ASN G 1 70 ? -23.470 59.114 2.090 1.00 44.09 70 ASN G O 1
ATOM 6467 N N . ASN G 1 71 ? -21.412 58.391 2.556 1.00 39.03 71 ASN G N 1
ATOM 6468 C CA . ASN G 1 71 ? -21.136 59.521 3.427 1.00 37.19 71 ASN G CA 1
ATOM 6469 C C . ASN G 1 71 ? -19.712 59.973 3.259 1.00 39.41 71 ASN G C 1
ATOM 6470 O O . ASN G 1 71 ? -18.914 59.282 2.621 1.00 43.48 71 ASN G O 1
ATOM 6475 N N . ARG G 1 72 ? -19.403 61.137 3.826 1.00 35.57 72 ARG G N 1
ATOM 6476 C CA . ARG G 1 72 ? -18.064 61.712 3.770 1.00 40.53 72 ARG G CA 1
ATOM 6477 C C . ARG G 1 72 ? -17.621 61.850 5.222 1.00 43.83 72 ARG G C 1
ATOM 6478 O O . ARG G 1 72 ? -18.438 62.214 6.071 1.00 52.63 72 ARG G O 1
ATOM 6486 N N . PHE G 1 73 ? -16.363 61.558 5.528 1.00 37.76 73 PHE G N 1
ATOM 6487 C CA . PHE G 1 73 ? -15.906 61.649 6.907 1.00 36.75 73 PHE G CA 1
ATOM 6488 C C . PHE G 1 73 ? -14.694 62.540 7.015 1.00 43.79 73 PHE G C 1
ATOM 6489 O O . PHE G 1 73 ? -13.845 62.554 6.126 1.00 48.43 73 PHE G O 1
ATOM 6497 N N . SER G 1 74 ? -14.625 63.273 8.121 1.00 47.58 74 SER G N 1
ATOM 6498 C CA . SER G 1 74 ? -13.538 64.207 8.413 1.00 47.79 74 SER G CA 1
ATOM 6499 C C . SER G 1 74 ? -12.358 63.566 9.160 1.00 44.92 74 SER G C 1
ATOM 6500 O O . SER G 1 74 ? -11.195 63.881 8.910 1.00 47.85 74 SER G O 1
ATOM 6503 N N . LEU G 1 75 ? -12.659 62.679 10.095 1.00 41.95 75 LEU G N 1
ATOM 6504 C CA . LEU G 1 75 ? -11.617 62.027 10.872 1.00 39.92 75 LEU G CA 1
ATOM 6505 C C . LEU G 1 75 ? -11.856 60.536 10.894 1.00 37.54 75 LEU G C 1
ATOM 6506 O O . LEU G 1 75 ? -13.004 60.094 10.819 1.00 39.97 75 LEU G O 1
ATOM 6511 N N . LEU G 1 76 ? -10.782 59.766 11.042 1.00 31.86 76 LEU G N 1
ATOM 6512 C CA . LEU G 1 76 ? -10.874 58.308 11.086 1.00 30.26 76 LEU G CA 1
ATOM 6513 C C . LEU G 1 76 ? -11.730 57.917 12.279 1.00 32.94 76 LEU G C 1
ATOM 6514 O O . LEU G 1 76 ? -12.545 56.997 12.219 1.00 32.68 76 LEU G O 1
ATOM 6519 N N . GLU G 1 77 ? -11.505 58.634 13.369 1.00 34.11 77 GLU G N 1
ATOM 6520 C CA . GLU G 1 77 ? -12.183 58.426 14.625 1.00 31.93 77 GLU G CA 1
ATOM 6521 C C . GLU G 1 77 ? -13.689 58.508 14.482 1.00 30.63 77 GLU G C 1
ATOM 6522 O O . GLU G 1 77 ? -14.387 57.634 14.985 1.00 34.59 77 GLU G O 1
ATOM 6528 N N . LYS G 1 78 ? -14.206 59.534 13.808 1.00 21.96 78 LYS G N 1
ATOM 6529 C CA . LYS G 1 78 ? -15.654 59.637 13.654 1.00 23.27 78 LYS G CA 1
ATOM 6530 C C . LYS G 1 78 ? -16.185 58.381 12.941 1.00 29.76 78 LYS G C 1
ATOM 6531 O O . LYS G 1 78 ? -17.066 57.678 13.446 1.00 34.22 78 LYS G O 1
ATOM 6537 N N . LEU G 1 79 ? -15.581 58.057 11.805 1.00 29.44 79 LEU G N 1
ATOM 6538 C CA . LEU G 1 79 ? -15.976 56.896 11.012 1.00 25.79 79 LEU G CA 1
ATOM 6539 C C . LEU G 1 79 ? -15.964 55.579 11.795 1.00 28.21 79 LEU G C 1
ATOM 6540 O O . LEU G 1 79 ? -16.925 54.812 11.728 1.00 30.52 79 LEU G O 1
ATOM 6545 N N . THR G 1 80 ? -14.857 55.303 12.492 1.00 28.67 80 THR G N 1
ATOM 6546 C CA . THR G 1 80 ? -14.703 54.084 13.289 1.00 27.97 80 THR G CA 1
ATOM 6547 C C . THR G 1 80 ? -15.834 53.995 14.314 1.00 29.39 80 THR G C 1
ATOM 6548 O O . THR G 1 80 ? -16.482 52.962 14.444 1.00 32.70 80 THR G O 1
ATOM 6552 N N . GLN G 1 81 ? -16.075 55.094 15.020 1.00 32.18 81 GLN G N 1
ATOM 6553 C CA . GLN G 1 81 ? -17.123 55.158 16.025 1.00 32.71 81 GLN G CA 1
ATOM 6554 C C . GLN G 1 81 ? -18.452 54.833 15.355 1.00 33.73 81 GLN G C 1
ATOM 6555 O O . GLN G 1 81 ? -19.169 53.937 15.812 1.00 37.97 81 GLN G O 1
ATOM 6561 N N . ASP G 1 82 ? -18.756 55.528 14.259 1.00 28.03 82 ASP G N 1
ATOM 6562 C CA . ASP G 1 82 ? -19.998 55.298 13.519 1.00 33.12 82 ASP G CA 1
ATOM 6563 C C . ASP G 1 82 ? -20.227 53.812 13.244 1.00 34.14 82 ASP G C 1
ATOM 6564 O O . ASP G 1 82 ? -21.354 53.308 13.379 1.00 37.83 82 ASP G O 1
ATOM 6569 N N . VAL G 1 83 ? -19.169 53.117 12.820 1.00 29.14 83 VAL G N 1
ATOM 6570 C CA . VAL G 1 83 ? -19.265 51.684 12.536 1.00 26.00 83 VAL G CA 1
ATOM 6571 C C . VAL G 1 83 ? -19.462 50.885 13.837 1.00 27.96 83 VAL G C 1
ATOM 6572 O O . VAL G 1 83 ? -20.320 49.995 13.901 1.00 27.57 83 VAL G O 1
ATOM 6576 N N . LEU G 1 84 ? -18.696 51.232 14.877 1.00 25.74 84 LEU G N 1
ATOM 6577 C CA . LEU G 1 84 ? -18.798 50.580 16.174 1.00 18.20 84 LEU G CA 1
ATOM 6578 C C . LEU G 1 84 ? -20.236 50.603 16.637 1.00 19.77 84 LEU G C 1
ATOM 6579 O O . LEU G 1 84 ? -20.791 49.555 16.948 1.00 27.32 84 LEU G O 1
ATOM 6584 N N . ASP G 1 85 ? -20.863 51.773 16.614 1.00 22.51 85 ASP G N 1
ATOM 6585 C CA . ASP G 1 85 ? -22.272 51.891 16.996 1.00 24.44 85 ASP G CA 1
ATOM 6586 C C . ASP G 1 85 ? -23.160 50.978 16.133 1.00 26.89 85 ASP G C 1
ATOM 6587 O O . ASP G 1 85 ? -24.049 50.301 16.654 1.00 32.77 85 ASP G O 1
ATOM 6592 N N . ILE G 1 86 ? -22.923 50.955 14.822 1.00 23.97 86 ILE G N 1
ATOM 6593 C CA . ILE G 1 86 ? -23.710 50.108 13.926 1.00 26.94 86 ILE G CA 1
ATOM 6594 C C . ILE G 1 86 ? -23.591 48.628 14.309 1.00 31.90 86 ILE G C 1
ATOM 6595 O O . ILE G 1 86 ? -24.543 47.853 14.141 1.00 34.86 86 ILE G O 1
ATOM 6600 N N . ALA G 1 87 ? -22.400 48.241 14.768 1.00 31.49 87 ALA G N 1
ATOM 6601 C CA . ALA G 1 87 ? -22.101 46.862 15.149 1.00 34.20 87 ALA G CA 1
ATOM 6602 C C . ALA G 1 87 ? -22.798 46.410 16.438 1.00 37.63 87 ALA G C 1
ATOM 6603 O O . ALA G 1 87 ? -23.422 45.345 16.493 1.00 37.21 87 ALA G O 1
ATOM 6605 N N . ARG G 1 88 ? -22.699 47.240 17.468 1.00 37.44 88 ARG G N 1
ATOM 6606 C CA . ARG G 1 88 ? -23.297 46.962 18.771 1.00 35.46 88 ARG G CA 1
ATOM 6607 C C . ARG G 1 88 ? -24.755 47.431 18.861 1.00 33.51 88 ARG G C 1
ATOM 6608 O O . ARG G 1 88 ? -25.267 47.701 19.947 1.00 34.65 88 ARG G O 1
ATOM 6616 N N . GLU G 1 89 ? -25.394 47.588 17.713 1.00 35.78 89 GLU G N 1
ATOM 6617 C CA . GLU G 1 89 ? -26.766 48.050 17.656 1.00 38.10 89 GLU G CA 1
ATOM 6618 C C . GLU G 1 89 ? -27.734 46.985 18.156 1.00 38.24 89 GLU G C 1
ATOM 6619 O O . GLU G 1 89 ? -28.730 47.286 18.811 1.00 41.50 89 GLU G O 1
ATOM 6625 N N . HIS G 1 90 ? -27.443 45.726 17.882 1.00 38.29 90 HIS G N 1
ATOM 6626 C CA . HIS G 1 90 ? -28.354 44.683 18.318 1.00 36.45 90 HIS G CA 1
ATOM 6627 C C . HIS G 1 90 ? -28.248 44.407 19.801 1.00 39.70 90 HIS G C 1
ATOM 6628 O O . HIS G 1 90 ? -27.149 44.291 20.340 1.00 40.24 90 HIS G O 1
ATOM 6635 N N . HIS G 1 91 ? -29.397 44.181 20.432 1.00 43.43 91 HIS G N 1
ATOM 6636 C CA . HIS G 1 91 ? -29.440 43.937 21.874 1.00 47.31 91 HIS G CA 1
ATOM 6637 C C . HIS G 1 91 ? -28.692 42.718 22.439 1.00 43.60 91 HIS G C 1
ATOM 6638 O O . HIS G 1 91 ? -28.512 42.631 23.644 1.00 46.53 91 HIS G O 1
ATOM 6645 N N . TRP G 1 92 ? -28.238 41.796 21.595 1.00 34.25 92 TRP G N 1
ATOM 6646 C CA . TRP G 1 92 ? -27.513 40.632 22.110 1.00 35.83 92 TRP G CA 1
ATOM 6647 C C . TRP G 1 92 ? -26.034 40.963 22.312 1.00 37.17 92 TRP G C 1
ATOM 6648 O O . TRP G 1 92 ? -25.344 40.321 23.105 1.00 37.74 92 TRP G O 1
ATOM 6659 N N . VAL G 1 93 ? -25.553 41.972 21.590 1.00 34.16 93 VAL G N 1
ATOM 6660 C CA . VAL G 1 93 ? -24.154 42.349 21.649 1.00 29.07 93 VAL G CA 1
ATOM 6661 C C . VAL G 1 93 ? -23.586 42.676 23.021 1.00 29.27 93 VAL G C 1
ATOM 6662 O O . VAL G 1 93 ? -23.818 43.725 23.591 1.00 35.02 93 VAL G O 1
ATOM 6666 N N . THR G 1 94 ? -22.755 41.763 23.475 1.00 28.83 94 THR G N 1
ATOM 6667 C CA . THR G 1 94 ? -22.054 41.810 24.730 1.00 27.92 94 THR G CA 1
ATOM 6668 C C . THR G 1 94 ? -20.841 42.738 24.585 1.00 28.19 94 THR G C 1
ATOM 6669 O O . THR G 1 94 ? -20.653 43.684 25.349 1.00 28.97 94 THR G O 1
ATOM 6673 N N . TYR G 1 95 ? -20.044 42.475 23.559 1.00 26.99 95 TYR G N 1
ATOM 6674 C CA . TYR G 1 95 ? -18.822 43.220 23.304 1.00 21.43 95 TYR G CA 1
ATOM 6675 C C . TYR G 1 95 ? -18.711 43.396 21.817 1.00 22.42 95 TYR G C 1
ATOM 6676 O O . TYR G 1 95 ? -19.265 42.606 21.055 1.00 23.26 95 TYR G O 1
ATOM 6685 N N . ALA G 1 96 ? -18.006 44.441 21.413 1.00 20.50 96 ALA G N 1
ATOM 6686 C CA . ALA G 1 96 ? -17.803 44.721 20.013 1.00 20.09 96 ALA G CA 1
ATOM 6687 C C . ALA G 1 96 ? -16.515 45.487 19.840 1.00 25.85 96 ALA G C 1
ATOM 6688 O O . ALA G 1 96 ? -16.211 46.394 20.615 1.00 28.49 96 ALA G O 1
ATOM 6690 N N . GLU G 1 97 ? -15.764 45.119 18.811 1.00 26.29 97 GLU G N 1
ATOM 6691 C CA . GLU G 1 97 ? -14.506 45.764 18.507 1.00 18.61 97 GLU G CA 1
ATOM 6692 C C . GLU G 1 97 ? -14.478 46.027 17.017 1.00 19.49 97 GLU G C 1
ATOM 6693 O O . GLU G 1 97 ? -15.000 45.227 16.237 1.00 22.39 97 GLU G O 1
ATOM 6699 N N . VAL G 1 98 ? -13.935 47.175 16.628 1.00 20.76 98 VAL G N 1
ATOM 6700 C CA . VAL G 1 98 ? -13.829 47.558 15.220 1.00 19.36 98 VAL G CA 1
ATOM 6701 C C . VAL G 1 98 ? -12.461 48.206 14.939 1.00 18.67 98 VAL G C 1
ATOM 6702 O O . VAL G 1 98 ? -12.012 49.076 15.688 1.00 15.79 98 VAL G O 1
ATOM 6706 N N . GLU G 1 99 ? -11.757 47.688 13.934 1.00 20.98 99 GLU G N 1
ATOM 6707 C CA . GLU G 1 99 ? -10.473 48.254 13.517 1.00 17.16 99 GLU G CA 1
ATOM 6708 C C . GLU G 1 99 ? -10.620 48.652 12.055 1.00 20.18 99 GLU G C 1
ATOM 6709 O O . GLU G 1 99 ? -11.240 47.927 11.253 1.00 21.57 99 GLU G O 1
ATOM 6715 N N . ILE G 1 100 ? -10.131 49.846 11.735 1.00 19.34 100 ILE G N 1
ATOM 6716 C CA . ILE G 1 100 ? -10.223 50.364 10.375 1.00 20.02 100 ILE G CA 1
ATOM 6717 C C . ILE G 1 100 ? -8.887 50.818 9.890 1.00 18.01 100 ILE G C 1
ATOM 6718 O O . ILE G 1 100 ? -8.244 51.665 10.508 1.00 17.88 100 ILE G O 1
ATOM 6723 N N . ASP G 1 101 ? -8.461 50.203 8.801 1.00 20.96 101 ASP G N 1
ATOM 6724 C CA . ASP G 1 101 ? -7.186 50.517 8.196 1.00 19.09 101 ASP G CA 1
ATOM 6725 C C . ASP G 1 101 ? -7.404 51.539 7.101 1.00 16.23 101 ASP G C 1
ATOM 6726 O O . ASP G 1 101 ? -8.369 51.471 6.355 1.00 18.95 101 ASP G O 1
ATOM 6731 N N . LYS G 1 102 ? -6.567 52.555 7.082 1.00 20.83 102 LYS G N 1
ATOM 6732 C CA . LYS G 1 102 ? -6.614 53.549 6.029 1.00 20.27 102 LYS G CA 1
ATOM 6733 C C . LYS G 1 102 ? -5.344 53.132 5.275 1.00 24.24 102 LYS G C 1
ATOM 6734 O O . LYS G 1 102 ? -4.215 53.253 5.783 1.00 25.72 102 LYS G O 1
ATOM 6740 N N . LEU G 1 103 ? -5.560 52.461 4.155 1.00 27.72 103 LEU G N 1
ATOM 6741 C CA . LEU G 1 103 ? -4.480 51.974 3.319 1.00 25.92 103 LEU G CA 1
ATOM 6742 C C . LEU G 1 103 ? -3.591 53.075 2.725 1.00 34.00 103 LEU G C 1
ATOM 6743 O O . LEU G 1 103 ? -4.064 54.000 2.037 1.00 30.35 103 LEU G O 1
ATOM 6748 N N . HIS G 1 104 ? -2.290 52.936 2.990 1.00 41.48 104 HIS G N 1
ATOM 6749 C CA . HIS G 1 104 ? -1.264 53.869 2.523 1.00 46.24 104 HIS G CA 1
ATOM 6750 C C . HIS G 1 104 ? -1.594 55.312 2.929 1.00 47.03 104 HIS G C 1
ATOM 6751 O O . HIS G 1 104 ? -1.691 56.215 2.098 1.00 48.93 104 HIS G O 1
ATOM 6758 N N . ALA G 1 105 ? -1.808 55.509 4.223 1.00 43.53 105 ALA G N 1
ATOM 6759 C CA . ALA G 1 105 ? -2.106 56.834 4.739 1.00 36.80 105 ALA G CA 1
ATOM 6760 C C . ALA G 1 105 ? -0.780 57.503 5.073 1.00 33.56 105 ALA G C 1
ATOM 6761 O O . ALA G 1 105 ? -0.677 58.732 5.068 1.00 31.83 105 ALA G O 1
ATOM 6763 N N . LEU G 1 106 ? 0.209 56.680 5.418 1.00 28.27 106 LEU G N 1
ATOM 6764 C CA . LEU G 1 106 ? 1.549 57.151 5.719 1.00 29.23 106 LEU G CA 1
ATOM 6765 C C . LEU G 1 106 ? 2.446 56.591 4.646 1.00 28.86 106 LEU G C 1
ATOM 6766 O O . LEU G 1 106 ? 2.226 55.485 4.174 1.00 32.45 106 LEU G O 1
ATOM 6771 N N . ARG G 1 107 ? 3.453 57.342 4.245 1.00 32.81 107 ARG G N 1
ATOM 6772 C CA . ARG G 1 107 ? 4.362 56.798 3.260 1.00 43.22 107 ARG G CA 1
ATOM 6773 C C . ARG G 1 107 ? 5.382 55.931 3.997 1.00 40.51 107 ARG G C 1
ATOM 6774 O O . ARG G 1 107 ? 5.739 56.211 5.143 1.00 39.69 107 ARG G O 1
ATOM 6782 N N . TYR G 1 108 ? 5.791 54.847 3.344 1.00 36.59 108 TYR G N 1
ATOM 6783 C CA . TYR G 1 108 ? 6.768 53.877 3.867 1.00 28.05 108 TYR G CA 1
ATOM 6784 C C . TYR G 1 108 ? 6.162 52.913 4.854 1.00 24.57 108 TYR G C 1
ATOM 6785 O O . TYR G 1 108 ? 6.871 52.121 5.457 1.00 25.92 108 TYR G O 1
ATOM 6794 N N . ALA G 1 109 ? 4.842 52.962 4.977 1.00 27.14 109 ALA G N 1
ATOM 6795 C CA . ALA G 1 109 ? 4.095 52.102 5.882 1.00 22.99 109 ALA G CA 1
ATOM 6796 C C . ALA G 1 109 ? 2.859 51.533 5.178 1.00 20.60 109 ALA G C 1
ATOM 6797 O O . ALA G 1 109 ? 2.134 52.257 4.469 1.00 21.06 109 ALA G O 1
ATOM 6799 N N . ASP G 1 110 ? 2.606 50.247 5.401 1.00 16.27 110 ASP G N 1
ATOM 6800 C CA . ASP G 1 110 ? 1.465 49.573 4.791 1.00 17.77 110 ASP G CA 1
ATOM 6801 C C . ASP G 1 110 ? 0.156 50.293 5.107 1.00 19.17 110 ASP G C 1
ATOM 6802 O O . ASP G 1 110 ? -0.631 50.606 4.206 1.00 19.78 110 ASP G O 1
ATOM 6807 N N . SER G 1 111 ? -0.068 50.616 6.370 1.00 20.40 111 SER G N 1
ATOM 6808 C CA . SER G 1 111 ? -1.279 51.356 6.708 1.00 24.41 111 SER G CA 1
ATOM 6809 C C . SER G 1 111 ? -1.218 51.848 8.130 1.00 22.82 111 SER G C 1
ATOM 6810 O O . SER G 1 111 ? -0.212 51.624 8.841 1.00 24.12 111 SER G O 1
ATOM 6813 N N . VAL G 1 112 ? -2.282 52.551 8.515 1.00 12.99 112 VAL G N 1
ATOM 6814 C CA . VAL G 1 112 ? -2.439 53.053 9.873 1.00 16.65 112 VAL G CA 1
ATOM 6815 C C . VAL G 1 112 ? -3.866 52.656 10.195 1.00 15.40 112 VAL G C 1
ATOM 6816 O O . VAL G 1 112 ? -4.737 52.804 9.344 1.00 21.33 112 VAL G O 1
ATOM 6820 N N . SER G 1 113 ? -4.108 52.065 11.360 1.00 15.39 113 SER G N 1
ATOM 6821 C CA . SER G 1 113 ? -5.467 51.665 11.705 1.00 15.15 113 SER G CA 1
ATOM 6822 C C . SER G 1 113 ? -5.893 52.244 13.040 1.00 17.41 113 SER G C 1
ATOM 6823 O O . SER G 1 113 ? -5.075 52.483 13.919 1.00 26.23 113 SER G O 1
ATOM 6826 N N . MET G 1 114 ? -7.191 52.428 13.186 1.00 22.02 114 MET G N 1
ATOM 6827 C CA . MET G 1 114 ? -7.792 52.970 14.391 1.00 24.21 114 MET G CA 1
ATOM 6828 C C . MET G 1 114 ? -8.697 51.859 14.930 1.00 24.73 114 MET G C 1
ATOM 6829 O O . MET G 1 114 ? -9.505 51.299 14.187 1.00 25.99 114 MET G O 1
ATOM 6834 N N . THR G 1 115 ? -8.526 51.482 16.185 1.00 22.42 115 THR G N 1
ATOM 6835 C CA . THR G 1 115 ? -9.376 50.446 16.751 1.00 21.05 115 THR G CA 1
ATOM 6836 C C . THR G 1 115 ? -10.153 51.002 17.942 1.00 22.33 115 THR G C 1
ATOM 6837 O O . THR G 1 115 ? -9.573 51.671 18.789 1.00 26.34 115 THR G O 1
ATOM 6841 N N . LEU G 1 116 ? -11.457 50.737 17.993 1.00 25.13 116 LEU G N 1
ATOM 6842 C CA . LEU G 1 116 ? -12.333 51.193 19.082 1.00 22.28 116 LEU G CA 1
ATOM 6843 C C . LEU G 1 116 ? -13.241 50.041 19.504 1.00 24.76 116 LEU G C 1
ATOM 6844 O O . LEU G 1 116 ? -13.722 49.301 18.655 1.00 30.40 116 LEU G O 1
ATOM 6849 N N . SER G 1 117 ? -13.500 49.903 20.803 1.00 32.31 117 SER G N 1
ATOM 6850 C CA . SER G 1 117 ? -14.356 48.824 21.324 1.00 31.82 117 SER G CA 1
ATOM 6851 C C . SER G 1 117 ? -15.419 49.304 22.335 1.00 33.20 117 SER G C 1
ATOM 6852 O O . SER G 1 117 ? -15.348 50.433 22.832 1.00 31.82 117 SER G O 1
ATOM 6855 N N . TRP G 1 118 ? -16.382 48.434 22.645 1.00 34.62 118 TRP G N 1
ATOM 6856 C CA . TRP G 1 118 ? -17.478 48.740 23.563 1.00 34.53 118 TRP G CA 1
ATOM 6857 C C . TRP G 1 118 ? -17.787 47.509 24.414 1.00 38.21 118 TRP G C 1
ATOM 6858 O O . TRP G 1 118 ? -17.696 46.385 23.929 1.00 37.32 118 TRP G O 1
ATOM 6869 N N . GLN G 1 119 ? -18.205 47.734 25.658 1.00 45.11 119 GLN G N 1
ATOM 6870 C CA . GLN G 1 119 ? -18.526 46.654 26.602 1.00 49.61 119 GLN G CA 1
ATOM 6871 C C . GLN G 1 119 ? -19.948 46.707 27.171 1.00 52.02 119 GLN G C 1
ATOM 6872 O O . GLN G 1 119 ? -20.631 47.728 27.057 1.00 57.76 119 GLN G O 1
ATOM 6878 N N . ARG G 1 120 ? -20.349 45.630 27.852 1.00 52.44 120 ARG G N 1
ATOM 6879 C CA . ARG G 1 120 ? -21.678 45.497 28.465 1.00 49.02 120 ARG G CA 1
ATOM 6880 C C . ARG G 1 120 ? -22.793 45.587 27.447 1.00 44.18 120 ARG G C 1
ATOM 6881 O O . ARG G 1 120 ? -23.946 45.356 27.780 1.00 44.40 120 ARG G O 1
ATOM 6889 N N . ALA H 1 2 ? -18.413 50.896 27.874 1.00 100.00 2 ALA H N 1
ATOM 6890 C CA . ALA H 1 2 ? -17.321 50.956 26.902 1.00 100.00 2 ALA H CA 1
ATOM 6891 C C . ALA H 1 2 ? -15.967 50.712 27.568 1.00 100.00 2 ALA H C 1
ATOM 6892 O O . ALA H 1 2 ? -15.875 50.632 28.804 1.00 100.00 2 ALA H O 1
ATOM 6894 N N . GLN H 1 3 ? -14.929 50.597 26.735 1.00 100.00 3 GLN H N 1
ATOM 6895 C CA . GLN H 1 3 ? -13.545 50.349 27.177 1.00 98.20 3 GLN H CA 1
ATOM 6896 C C . GLN H 1 3 ? -12.687 51.514 26.666 1.00 94.01 3 GLN H C 1
ATOM 6897 O O . GLN H 1 3 ? -11.820 51.319 25.809 1.00 89.78 3 GLN H O 1
ATOM 6903 N N . PRO H 1 4 ? -12.887 52.728 27.234 1.00 91.58 4 PRO H N 1
ATOM 6904 C CA . PRO H 1 4 ? -12.209 53.993 26.910 1.00 87.92 4 PRO H CA 1
ATOM 6905 C C . PRO H 1 4 ? -10.713 53.998 26.566 1.00 83.04 4 PRO H C 1
ATOM 6906 O O . PRO H 1 4 ? -9.926 54.672 27.236 1.00 90.69 4 PRO H O 1
ATOM 6910 N N . ALA H 1 5 ? -10.334 53.308 25.493 1.00 69.45 5 ALA H N 1
ATOM 6911 C CA . ALA H 1 5 ? -8.943 53.274 25.043 1.00 57.40 5 ALA H CA 1
ATOM 6912 C C . ALA H 1 5 ? -8.957 53.118 23.520 1.00 54.14 5 ALA H C 1
ATOM 6913 O O . ALA H 1 5 ? -9.395 52.099 22.999 1.00 60.93 5 ALA H O 1
ATOM 6915 N N . ALA H 1 6 ? -8.591 54.177 22.807 1.00 45.15 6 ALA H N 1
ATOM 6916 C CA . ALA H 1 6 ? -8.551 54.153 21.350 1.00 33.54 6 ALA H CA 1
ATOM 6917 C C . ALA H 1 6 ? -7.160 53.684 20.985 1.00 30.13 6 ALA H C 1
ATOM 6918 O O . ALA H 1 6 ? -6.177 54.218 21.488 1.00 30.81 6 ALA H O 1
ATOM 6920 N N . ILE H 1 7 ? -7.074 52.672 20.133 1.00 29.39 7 ILE H N 1
ATOM 6921 C CA . ILE H 1 7 ? -5.784 52.132 19.737 1.00 25.47 7 ILE H CA 1
ATOM 6922 C C . ILE H 1 7 ? -5.413 52.538 18.327 1.00 27.85 7 ILE H C 1
ATOM 6923 O O . ILE H 1 7 ? -6.192 52.326 17.380 1.00 34.53 7 ILE H O 1
ATOM 6928 N N . ILE H 1 8 ? -4.233 53.129 18.191 1.00 16.75 8 ILE H N 1
ATOM 6929 C CA . ILE H 1 8 ? -3.735 53.519 16.890 1.00 18.78 8 ILE H CA 1
ATOM 6930 C C . ILE H 1 8 ? -2.600 52.576 16.523 1.00 24.35 8 ILE H C 1
ATOM 6931 O O . ILE H 1 8 ? -1.724 52.298 17.350 1.00 30.09 8 ILE H O 1
ATOM 6936 N N . ARG H 1 9 ? -2.641 52.043 15.308 1.00 19.67 9 ARG H N 1
ATOM 6937 C CA . ARG H 1 9 ? -1.599 51.147 14.847 1.00 15.16 9 ARG H CA 1
ATOM 6938 C C . ARG H 1 9 ? -0.901 51.686 13.611 1.00 15.57 9 ARG H C 1
ATOM 6939 O O . ARG H 1 9 ? -1.558 52.127 12.672 1.00 15.50 9 ARG H O 1
ATOM 6947 N N . ILE H 1 10 ? 0.428 51.723 13.642 1.00 19.24 10 ILE H N 1
ATOM 6948 C CA . ILE H 1 10 ? 1.216 52.162 12.488 1.00 16.41 10 ILE H CA 1
ATOM 6949 C C . ILE H 1 10 ? 1.833 50.869 12.043 1.00 18.15 10 ILE H C 1
ATOM 6950 O O . ILE H 1 10 ? 2.737 50.325 12.702 1.00 17.65 10 ILE H O 1
ATOM 6955 N N . LYS H 1 11 ? 1.289 50.363 10.945 1.00 16.67 11 LYS H N 1
ATOM 6956 C CA . LYS H 1 11 ? 1.668 49.073 10.405 1.00 19.49 11 LYS H CA 1
ATOM 6957 C C . LYS H 1 11 ? 2.791 48.972 9.398 1.00 19.97 11 LYS H C 1
ATOM 6958 O O . LYS H 1 11 ? 2.734 49.553 8.313 1.00 22.87 11 LYS H O 1
ATOM 6964 N N . ASN H 1 12 ? 3.795 48.184 9.775 1.00 19.75 12 ASN H N 1
ATOM 6965 C CA . ASN H 1 12 ? 4.943 47.903 8.935 1.00 14.41 12 ASN H CA 1
ATOM 6966 C C . ASN H 1 12 ? 5.665 49.109 8.373 1.00 11.24 12 ASN H C 1
ATOM 6967 O O . ASN H 1 12 ? 5.777 49.267 7.166 1.00 16.21 12 ASN H O 1
ATOM 6972 N N . LEU H 1 13 ? 6.175 49.966 9.232 1.00 10.53 13 LEU H N 1
ATOM 6973 C CA . LEU H 1 13 ? 6.897 51.125 8.738 1.00 14.97 13 LEU H CA 1
ATOM 6974 C C . LEU H 1 13 ? 8.241 50.511 8.278 1.00 16.12 13 LEU H C 1
ATOM 6975 O O . LEU H 1 13 ? 8.974 49.979 9.109 1.00 19.85 13 LEU H O 1
ATOM 6980 N N . ARG H 1 14 ? 8.506 50.460 6.967 1.00 12.67 14 ARG H N 1
ATOM 6981 C CA . ARG H 1 14 ? 9.761 49.852 6.475 1.00 18.25 14 ARG H CA 1
ATOM 6982 C C . ARG H 1 14 ? 10.838 50.893 6.226 1.00 19.46 14 ARG H C 1
ATOM 6983 O O . ARG H 1 14 ? 10.685 51.779 5.372 1.00 19.13 14 ARG H O 1
ATOM 6991 N N . LEU H 1 15 ? 11.957 50.713 6.917 1.00 14.90 15 LEU H N 1
ATOM 6992 C CA . LEU H 1 15 ? 13.091 51.626 6.883 1.00 10.67 15 LEU H CA 1
ATOM 6993 C C . LEU H 1 15 ? 14.404 50.853 6.775 1.00 13.25 15 LEU H C 1
ATOM 6994 O O . LEU H 1 15 ? 14.430 49.639 6.941 1.00 16.05 15 LEU H O 1
ATOM 6999 N N . ARG H 1 16 ? 15.496 51.570 6.553 1.00 10.71 16 ARG H N 1
ATOM 7000 C CA . ARG H 1 16 ? 16.815 50.964 6.465 1.00 13.68 16 ARG H CA 1
ATOM 7001 C C . ARG H 1 16 ? 17.746 51.782 7.331 1.00 21.81 16 ARG H C 1
ATOM 7002 O O . ARG H 1 16 ? 17.765 53.006 7.233 1.00 34.88 16 ARG H O 1
ATOM 7010 N N . THR H 1 17 ? 18.561 51.130 8.139 1.00 21.29 17 THR H N 1
ATOM 7011 C CA . THR H 1 17 ? 19.486 51.861 8.984 1.00 20.04 17 THR H CA 1
ATOM 7012 C C . THR H 1 17 ? 20.652 50.964 9.407 1.00 23.33 17 THR H C 1
ATOM 7013 O O . THR H 1 17 ? 20.653 49.773 9.091 1.00 20.88 17 THR H O 1
ATOM 7017 N N . PHE H 1 18 ? 21.662 51.535 10.066 1.00 23.83 18 PHE H N 1
ATOM 7018 C CA . PHE H 1 18 ? 22.834 50.769 10.493 1.00 24.43 18 PHE H CA 1
ATOM 7019 C C . PHE H 1 18 ? 22.680 50.214 11.884 1.00 30.69 18 PHE H C 1
ATOM 7020 O O . PHE H 1 18 ? 22.568 50.977 12.836 1.00 31.45 18 PHE H O 1
ATOM 7028 N N . ILE H 1 19 ? 22.689 48.893 12.014 1.00 33.20 19 ILE H N 1
ATOM 7029 C CA . ILE H 1 19 ? 22.543 48.279 13.327 1.00 36.70 19 ILE H CA 1
ATOM 7030 C C . ILE H 1 19 ? 23.575 47.190 13.493 1.00 46.98 19 ILE H C 1
ATOM 7031 O O . ILE 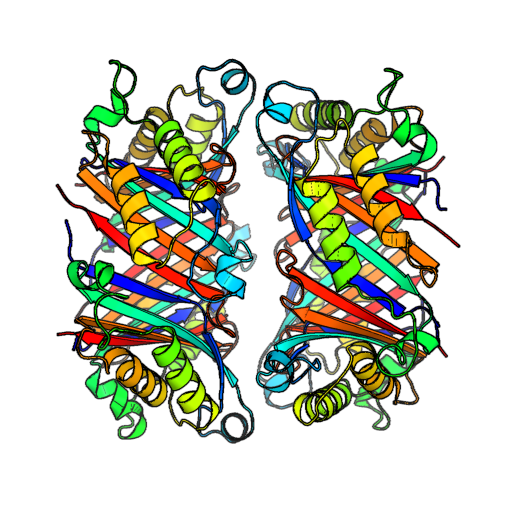H 1 19 ? 23.573 46.205 12.752 1.00 50.56 19 ILE H O 1
ATOM 7036 N N . GLY H 1 20 ? 24.410 47.339 14.508 1.00 53.74 20 GLY H N 1
ATOM 7037 C CA . GLY H 1 20 ? 25.436 46.356 14.763 1.00 62.09 20 GLY H CA 1
ATOM 7038 C C . GLY H 1 20 ? 26.774 47.029 14.945 1.00 68.41 20 GLY H C 1
ATOM 7039 O O . GLY H 1 20 ? 26.900 48.258 14.841 1.00 70.56 20 GLY H O 1
ATOM 7040 N N . ILE H 1 21 ? 27.781 46.213 15.212 1.00 72.86 21 ILE H N 1
ATOM 7041 C CA . ILE H 1 21 ? 29.129 46.707 15.421 1.00 77.00 21 ILE H CA 1
ATOM 7042 C C . ILE H 1 21 ? 30.086 46.052 14.441 1.00 78.46 21 ILE H C 1
ATOM 7043 O O . ILE H 1 21 ? 31.153 46.595 14.154 1.00 75.95 21 ILE H O 1
ATOM 7048 N N . LYS H 1 22 ? 29.669 44.914 13.889 1.00 80.29 22 LYS H N 1
ATOM 7049 C CA . LYS H 1 22 ? 30.482 44.189 12.930 1.00 82.70 22 LYS H CA 1
ATOM 7050 C C . LYS H 1 22 ? 30.704 45.025 11.671 1.00 85.37 22 LYS H C 1
ATOM 7051 O O . LYS H 1 22 ? 29.821 45.778 11.249 1.00 86.22 22 LYS H O 1
ATOM 7057 N N . GLU H 1 23 ? 31.889 44.873 11.083 1.00 88.49 23 GLU H N 1
ATOM 7058 C CA . GLU H 1 23 ? 32.295 45.585 9.868 1.00 90.72 23 GLU H CA 1
ATOM 7059 C C . GLU H 1 23 ? 31.176 45.717 8.829 1.00 86.82 23 GLU H C 1
ATOM 7060 O O . GLU H 1 23 ? 30.858 46.817 8.375 1.00 86.25 23 GLU H O 1
ATOM 7066 N N . GLU H 1 24 ? 30.569 44.593 8.467 1.00 82.75 24 GLU H N 1
ATOM 7067 C CA . GLU H 1 24 ? 29.500 44.605 7.483 1.00 82.20 24 GLU H CA 1
ATOM 7068 C C . GLU H 1 24 ? 28.284 45.387 7.983 1.00 79.04 24 GLU H C 1
ATOM 7069 O O . GLU H 1 24 ? 27.755 46.246 7.274 1.00 79.20 24 GLU H O 1
ATOM 7075 N N . GLU H 1 25 ? 27.885 45.119 9.224 1.00 72.31 25 GLU H N 1
ATOM 7076 C CA . GLU H 1 25 ? 26.734 45.769 9.842 1.00 65.80 25 GLU H CA 1
ATOM 7077 C C . GLU H 1 25 ? 26.849 47.283 9.879 1.00 61.71 25 GLU H C 1
ATOM 7078 O O . GLU H 1 25 ? 25.862 48.009 9.701 1.00 62.52 25 GLU H O 1
ATOM 7084 N N . ILE H 1 26 ? 28.058 47.753 10.137 1.00 58.58 26 ILE H N 1
ATOM 7085 C CA . ILE H 1 26 ? 28.312 49.176 10.194 1.00 60.83 26 ILE H CA 1
ATOM 7086 C C . ILE H 1 26 ? 28.543 49.755 8.803 1.00 60.65 26 ILE H C 1
ATOM 7087 O O . ILE H 1 26 ? 28.434 50.970 8.610 1.00 61.21 26 ILE H O 1
ATOM 7092 N N . ASN H 1 27 ? 28.878 48.897 7.843 1.00 60.76 27 ASN H N 1
ATOM 7093 C CA . ASN H 1 27 ? 29.122 49.348 6.477 1.00 61.38 27 ASN H CA 1
ATOM 7094 C C . ASN H 1 27 ? 27.904 49.306 5.552 1.00 59.72 27 ASN H C 1
ATOM 7095 O O . ASN H 1 27 ? 27.876 49.966 4.513 1.00 61.21 27 ASN H O 1
ATOM 7100 N N . ASN H 1 28 ? 26.891 48.535 5.912 1.00 54.01 28 ASN H N 1
ATOM 7101 C CA . ASN H 1 28 ? 25.704 48.475 5.085 1.00 45.57 28 ASN H CA 1
ATOM 7102 C C . ASN H 1 28 ? 24.462 48.634 5.910 1.00 43.41 28 ASN H C 1
ATOM 7103 O O . ASN H 1 28 ? 24.382 48.116 7.028 1.00 43.02 28 ASN H O 1
ATOM 7108 N N . ARG H 1 29 ? 23.501 49.375 5.363 1.00 41.89 29 ARG H N 1
ATOM 7109 C CA . ARG H 1 29 ? 22.214 49.592 6.029 1.00 40.33 29 ARG H CA 1
ATOM 7110 C C . ARG H 1 29 ? 21.417 48.284 5.961 1.00 38.81 29 ARG H C 1
ATOM 7111 O O . ARG H 1 29 ? 21.542 47.515 4.999 1.00 41.70 29 ARG H O 1
ATOM 7119 N N . GLN H 1 30 ? 20.651 47.997 7.005 1.00 33.19 30 GLN H N 1
ATOM 7120 C CA . GLN H 1 30 ? 19.863 46.783 7.043 1.00 30.91 30 GLN H CA 1
ATOM 7121 C C . GLN H 1 30 ? 18.401 47.118 7.046 1.00 28.74 30 GLN H C 1
ATOM 7122 O O . GLN H 1 30 ? 18.006 48.229 7.407 1.00 26.69 30 GLN H O 1
ATOM 7128 N N . ASP H 1 31 ? 17.599 46.153 6.623 1.00 25.66 31 ASP H N 1
ATOM 7129 C CA . ASP H 1 31 ? 16.174 46.355 6.594 1.00 24.61 31 ASP H CA 1
ATOM 7130 C C . ASP H 1 31 ? 15.577 46.024 7.936 1.00 19.98 31 ASP H C 1
ATOM 7131 O O . ASP H 1 31 ? 15.930 45.030 8.573 1.00 23.04 31 ASP H O 1
ATOM 7136 N N . ILE H 1 32 ? 14.679 46.885 8.371 1.00 14.06 32 ILE H N 1
ATOM 7137 C CA . ILE H 1 32 ? 13.980 46.691 9.611 1.00 12.51 32 ILE H CA 1
ATOM 7138 C C . ILE H 1 32 ? 12.538 47.117 9.354 1.00 17.80 32 ILE H C 1
ATOM 7139 O O . ILE H 1 32 ? 12.251 47.949 8.459 1.00 18.48 32 ILE H O 1
ATOM 7144 N N . VAL H 1 33 ? 11.627 46.488 10.088 1.00 15.69 33 VAL H N 1
ATOM 7145 C CA . VAL H 1 33 ? 10.213 46.800 9.969 1.00 17.66 33 VAL H CA 1
ATOM 7146 C C . VAL H 1 33 ? 9.734 47.222 11.344 1.00 18.79 33 VAL H C 1
ATOM 7147 O O . VAL H 1 33 ? 9.896 46.478 12.305 1.00 33.28 33 VAL H O 1
ATOM 7151 N N . ILE H 1 34 ? 9.182 48.422 11.438 1.00 14.71 34 ILE H N 1
ATOM 7152 C CA . ILE H 1 34 ? 8.694 48.965 12.697 1.00 13.69 34 ILE H CA 1
ATOM 7153 C C . ILE H 1 34 ? 7.189 48.867 12.796 1.00 11.56 34 ILE H C 1
ATOM 7154 O O . ILE H 1 34 ? 6.493 49.080 11.808 1.00 11.10 34 ILE H O 1
ATOM 7159 N N . ASN H 1 35 ? 6.701 48.465 13.966 1.00 13.70 35 ASN H N 1
ATOM 7160 C CA . ASN H 1 35 ? 5.261 48.377 14.230 1.00 16.36 35 ASN H CA 1
ATOM 7161 C C . ASN H 1 35 ? 4.966 49.043 15.555 1.00 15.90 35 ASN H C 1
ATOM 7162 O O . ASN H 1 35 ? 5.407 48.591 16.600 1.00 22.23 35 ASN H O 1
ATOM 7167 N N . VAL H 1 36 ? 4.140 50.063 15.516 1.00 14.56 36 VAL H N 1
ATOM 7168 C CA . VAL H 1 36 ? 3.850 50.811 16.711 1.00 14.88 36 VAL H CA 1
ATOM 7169 C C . VAL H 1 36 ? 2.393 50.744 17.116 1.00 22.41 36 VAL H C 1
ATOM 7170 O O . VAL H 1 36 ? 1.493 50.911 16.274 1.00 27.55 36 VAL H O 1
ATOM 7174 N N . THR H 1 37 ? 2.164 50.520 18.408 1.00 18.99 37 THR H N 1
ATOM 7175 C CA . THR H 1 37 ? 0.816 50.457 18.955 1.00 15.63 37 THR H CA 1
ATOM 7176 C C . THR H 1 37 ? 0.735 51.514 20.015 1.00 15.43 37 THR H C 1
ATOM 7177 O O . THR H 1 37 ? 1.523 51.503 20.939 1.00 24.08 37 THR H O 1
ATOM 7181 N N . ILE H 1 38 ? -0.238 52.404 19.894 1.00 17.70 38 ILE H N 1
ATOM 7182 C CA . ILE H 1 38 ? -0.434 53.513 20.825 1.00 21.01 38 ILE H CA 1
ATOM 7183 C C . ILE H 1 38 ? -1.867 53.555 21.345 1.00 22.50 38 ILE H C 1
ATOM 7184 O O . ILE H 1 38 ? -2.819 53.463 20.570 1.00 26.77 38 ILE H O 1
ATOM 7189 N N . HIS H 1 39 ? -2.013 53.697 22.656 1.00 24.46 39 HIS H N 1
ATOM 7190 C CA . HIS H 1 39 ? -3.324 53.797 23.282 1.00 24.28 39 HIS H CA 1
ATOM 7191 C C . HIS H 1 39 ? -3.473 55.203 23.864 1.00 26.61 39 HIS H C 1
ATOM 7192 O O . HIS H 1 39 ? -2.497 55.829 24.287 1.00 27.29 39 HIS H O 1
ATOM 7199 N N . TYR H 1 40 ? -4.701 55.682 23.913 1.00 27.66 40 TYR H N 1
ATOM 7200 C CA . TYR H 1 40 ? -4.999 56.964 24.521 1.00 36.39 40 TYR H CA 1
ATOM 7201 C C . TYR H 1 40 ? -6.519 56.984 24.770 1.00 44.98 40 TYR H C 1
ATOM 7202 O O . TYR H 1 40 ? -7.247 56.165 24.206 1.00 48.35 40 TYR H O 1
ATOM 7211 N N . PRO H 1 41 ? -6.998 57.824 25.709 1.00 45.37 41 PRO H N 1
ATOM 7212 C CA . PRO H 1 41 ? -8.424 57.945 26.048 1.00 44.81 41 PRO H CA 1
ATOM 7213 C C . PRO H 1 41 ? -9.415 58.116 24.874 1.00 48.60 41 PRO H C 1
ATOM 7214 O O . PRO H 1 41 ? -9.315 59.048 24.068 1.00 47.64 41 PRO H O 1
ATOM 7218 N N . ALA H 1 42 ? -10.410 57.232 24.833 1.00 56.08 42 ALA H N 1
ATOM 7219 C CA . ALA H 1 42 ? -11.426 57.211 23.781 1.00 63.19 42 ALA H CA 1
ATOM 7220 C C . ALA H 1 42 ? -12.224 58.488 23.583 1.00 70.34 42 ALA H C 1
ATOM 7221 O O . ALA H 1 42 ? -12.611 58.802 22.452 1.00 77.66 42 ALA H O 1
ATOM 7223 N N . ASP H 1 43 ? -12.514 59.187 24.678 1.00 77.72 43 ASP H N 1
ATOM 7224 C CA . ASP H 1 43 ? -13.293 60.434 24.652 1.00 83.02 43 ASP H CA 1
ATOM 7225 C C . ASP H 1 43 ? -12.587 61.585 23.931 1.00 85.11 43 ASP H C 1
ATOM 7226 O O . ASP H 1 43 ? -13.191 62.293 23.115 1.00 83.73 43 ASP H O 1
ATOM 7231 N N . LYS H 1 44 ? -11.297 61.741 24.208 1.00 89.40 44 LYS H N 1
ATOM 7232 C CA . LYS H 1 44 ? -10.490 62.782 23.586 1.00 91.96 44 LYS H CA 1
ATOM 7233 C C . LYS H 1 44 ? -10.362 62.532 22.090 1.00 95.43 44 LYS H C 1
ATOM 7234 O O . LYS H 1 44 ? -10.158 63.471 21.319 1.00 95.15 44 LYS H O 1
ATOM 7240 N N . ALA H 1 45 ? -10.457 61.261 21.694 1.00 97.64 45 ALA H N 1
ATOM 7241 C CA . ALA H 1 45 ? -10.357 60.860 20.289 1.00 98.93 45 ALA H CA 1
ATOM 7242 C C . ALA H 1 45 ? -11.401 61.551 19.404 1.00 100.00 45 ALA H C 1
ATOM 7243 O O . ALA H 1 45 ? -11.064 62.127 18.360 1.00 100.00 45 ALA H O 1
ATOM 7245 N N . ARG H 1 46 ? -12.664 61.521 19.838 1.00 100.00 46 ARG H N 1
ATOM 7246 C CA . ARG H 1 46 ? -13.760 62.142 19.080 1.00 100.00 46 ARG H CA 1
ATOM 7247 C C . ARG H 1 46 ? -13.607 63.664 19.050 1.00 100.00 46 ARG H C 1
ATOM 7248 O O . ARG H 1 46 ? -14.071 64.329 18.105 1.00 100.00 46 ARG H O 1
ATOM 7256 N N . THR H 1 47 ? -12.971 64.186 20.103 1.00 100.00 47 THR H N 1
ATOM 7257 C CA . THR H 1 47 ? -12.701 65.614 20.294 1.00 100.00 47 THR H CA 1
ATOM 7258 C C . THR H 1 47 ? -11.252 65.962 19.869 1.00 100.00 47 THR H C 1
ATOM 7259 O O . THR H 1 47 ? -10.683 66.970 20.314 1.00 100.00 47 THR H O 1
ATOM 7263 N N . SER H 1 48 ? -10.660 65.131 19.009 1.00 100.00 48 SER H N 1
ATOM 7264 C CA . SER H 1 48 ? -9.296 65.365 18.542 1.00 99.92 48 SER H CA 1
ATOM 7265 C C . SER H 1 48 ? -9.227 66.620 17.671 1.00 100.00 48 SER H C 1
ATOM 7266 O O . SER H 1 48 ? -8.179 67.278 17.612 1.00 100.00 48 SER H O 1
ATOM 7269 N N . GLU H 1 49 ? -10.370 66.974 17.066 1.00 100.00 49 GLU H N 1
ATOM 7270 C CA . GLU H 1 49 ? -10.509 68.134 16.161 1.00 100.00 49 GLU H CA 1
ATOM 7271 C C . GLU H 1 49 ? -11.221 69.361 16.771 1.00 100.00 49 GLU H C 1
ATOM 7272 O O . GLU H 1 49 ? -11.551 70.320 16.053 1.00 100.00 49 GLU H O 1
ATOM 7278 N N . ASP H 1 50 ? -11.423 69.348 18.090 1.00 100.00 50 ASP H N 1
ATOM 7279 C CA . ASP H 1 50 ? -12.109 70.445 18.781 1.00 100.00 50 ASP H CA 1
ATOM 7280 C C . ASP H 1 50 ? -11.184 71.207 19.741 1.00 100.00 50 ASP H C 1
ATOM 7281 O O . ASP H 1 50 ? -11.645 71.825 20.710 1.00 100.00 50 ASP H O 1
ATOM 7286 N N . ILE H 1 51 ? -9.883 71.174 19.431 1.00 100.00 51 ILE H N 1
ATOM 7287 C CA . ILE H 1 51 ? -8.809 71.828 20.196 1.00 100.00 51 ILE H CA 1
ATOM 7288 C C . ILE H 1 51 ? -7.593 72.038 19.264 1.00 100.00 51 ILE H C 1
ATOM 7289 O O . ILE H 1 51 ? -7.745 72.067 18.035 1.00 100.00 51 ILE H O 1
ATOM 7294 N N . ASN H 1 52 ? -6.395 72.179 19.838 1.00 100.00 52 ASN H N 1
ATOM 7295 C CA . ASN H 1 52 ? -5.173 72.363 19.041 1.00 100.00 52 ASN H CA 1
ATOM 7296 C C . ASN H 1 52 ? -3.865 71.830 19.669 1.00 100.00 52 ASN H C 1
ATOM 7297 O O . ASN H 1 52 ? -2.916 72.582 19.898 1.00 100.00 52 ASN H O 1
ATOM 7302 N N . ASP H 1 53 ? -3.827 70.523 19.924 1.00 98.43 53 ASP H N 1
ATOM 7303 C CA . ASP H 1 53 ? -2.658 69.847 20.499 1.00 93.83 53 ASP H CA 1
ATOM 7304 C C . ASP H 1 53 ? -2.842 68.336 20.347 1.00 91.96 53 ASP H C 1
ATOM 7305 O O . ASP H 1 53 ? -2.124 67.542 20.953 1.00 91.27 53 ASP H O 1
ATOM 7310 N N . ALA H 1 54 ? -3.799 67.959 19.503 1.00 86.84 54 ALA H N 1
ATOM 7311 C CA . ALA H 1 54 ? -4.144 66.566 19.232 1.00 82.37 54 ALA H CA 1
ATOM 7312 C C . ALA H 1 54 ? -2.952 65.633 18.961 1.00 78.87 54 ALA H C 1
ATOM 7313 O O . ALA H 1 54 ? -1.822 66.085 18.712 1.00 76.11 54 ALA H O 1
ATOM 7315 N N . LEU H 1 55 ? -3.212 64.328 19.045 1.00 73.29 55 LEU H N 1
ATOM 7316 C CA . LEU H 1 55 ? -2.185 63.317 18.796 1.00 65.91 55 LEU H CA 1
ATOM 7317 C C . LEU H 1 55 ? -2.154 63.154 17.287 1.00 62.54 55 LEU H C 1
ATOM 7318 O O . LEU H 1 55 ? -3.179 62.866 16.668 1.00 62.64 55 LEU H O 1
ATOM 7323 N N . ASN H 1 56 ? -0.986 63.367 16.694 1.00 57.23 56 ASN H N 1
ATOM 7324 C CA . ASN H 1 56 ? -0.861 63.250 15.253 1.00 51.97 56 ASN H CA 1
ATOM 7325 C C . ASN H 1 56 ? 0.038 62.099 14.846 1.00 47.20 56 ASN H C 1
ATOM 7326 O O . ASN H 1 56 ? 1.272 62.204 14.900 1.00 44.23 56 ASN H O 1
ATOM 7331 N N . TYR H 1 57 ? -0.577 61.018 14.380 1.00 40.76 57 TYR H N 1
ATOM 7332 C CA . TYR H 1 57 ? 0.198 59.871 13.961 1.00 35.79 57 TYR H CA 1
ATOM 7333 C C . TYR H 1 57 ? 1.188 60.214 12.836 1.00 37.46 57 TYR H C 1
ATOM 7334 O O . TYR H 1 57 ? 2.212 59.541 12.683 1.00 35.65 57 TYR H O 1
ATOM 7343 N N . ARG H 1 58 ? 0.917 61.289 12.092 1.00 37.28 58 ARG H N 1
ATOM 7344 C CA . ARG H 1 58 ? 1.810 61.716 11.017 1.00 31.39 58 ARG H CA 1
ATOM 7345 C C . ARG H 1 58 ? 3.097 62.298 11.597 1.00 31.97 58 ARG H C 1
ATOM 7346 O O . ARG H 1 58 ? 4.197 62.061 11.085 1.00 33.08 58 ARG H O 1
ATOM 7354 N N . THR H 1 59 ? 2.977 63.029 12.693 1.00 29.89 59 THR H N 1
ATOM 7355 C CA . THR H 1 59 ? 4.159 63.611 13.305 1.00 32.15 59 THR H CA 1
ATOM 7356 C C . THR H 1 59 ? 5.027 62.546 13.946 1.00 30.27 59 THR H C 1
ATOM 7357 O O . THR H 1 59 ? 6.259 62.562 13.792 1.00 25.80 59 THR H O 1
ATOM 7361 N N . VAL H 1 60 ? 4.375 61.649 14.690 1.00 24.06 60 VAL H N 1
ATOM 7362 C CA . VAL H 1 60 ? 5.055 60.549 15.371 1.00 21.27 60 VAL H CA 1
ATOM 7363 C C . VAL H 1 60 ? 5.898 59.810 14.338 1.00 28.64 60 VAL H C 1
ATOM 7364 O O . VAL H 1 60 ? 7.113 59.637 14.520 1.00 29.63 60 VAL H O 1
ATOM 7368 N N . THR H 1 61 ? 5.255 59.430 13.231 1.00 25.74 61 THR H N 1
ATOM 7369 C CA . THR H 1 61 ? 5.928 58.745 12.136 1.00 22.42 61 THR H CA 1
ATOM 7370 C C . THR H 1 61 ? 7.082 59.573 11.569 1.00 27.04 61 THR H C 1
ATOM 7371 O O . THR H 1 61 ? 8.190 59.051 11.374 1.00 25.63 61 THR H O 1
ATOM 7375 N N . LYS H 1 62 ? 6.815 60.850 11.284 1.00 25.32 62 LYS H N 1
ATOM 7376 C CA . LYS H 1 62 ? 7.848 61.731 10.767 1.00 28.44 62 LYS H CA 1
ATOM 7377 C C . LYS H 1 62 ? 9.089 61.697 11.657 1.00 27.92 62 LYS H C 1
ATOM 7378 O O . LYS H 1 62 ? 10.203 61.468 11.176 1.00 31.42 62 LYS H O 1
ATOM 7384 N N . ASN H 1 63 ? 8.884 61.887 12.955 1.00 23.15 63 ASN H N 1
ATOM 7385 C CA . ASN H 1 63 ? 9.992 61.895 13.903 1.00 26.17 63 ASN H CA 1
ATOM 7386 C C . ASN H 1 63 ? 10.734 60.574 13.949 1.00 23.84 63 ASN H C 1
ATOM 7387 O O . ASN H 1 63 ? 11.966 60.558 14.056 1.00 19.14 63 ASN H O 1
ATOM 7392 N N . ILE H 1 64 ? 9.985 59.469 13.933 1.00 26.00 64 ILE H N 1
ATOM 7393 C CA . ILE H 1 64 ? 10.597 58.141 13.984 1.00 25.84 64 ILE H CA 1
ATOM 7394 C C . ILE H 1 64 ? 11.514 57.947 12.778 1.00 31.56 64 ILE H C 1
ATOM 7395 O O . ILE H 1 64 ? 12.691 57.614 12.939 1.00 33.19 64 ILE H O 1
ATOM 7400 N N . ILE H 1 65 ? 10.983 58.209 11.582 1.00 31.15 65 ILE H N 1
ATOM 7401 C CA . ILE H 1 65 ? 11.740 58.077 10.333 1.00 27.00 65 ILE H CA 1
ATOM 7402 C C . ILE H 1 65 ? 13.027 58.888 10.424 1.00 26.57 65 ILE H C 1
ATOM 7403 O O . ILE H 1 65 ? 14.128 58.334 10.380 1.00 22.03 65 ILE H O 1
ATOM 7408 N N . GLN H 1 66 ? 12.865 60.193 10.622 1.00 28.14 66 GLN H N 1
ATOM 7409 C CA . GLN H 1 66 ? 13.970 61.130 10.716 1.00 29.10 66 GLN H CA 1
ATOM 7410 C C . GLN H 1 66 ? 15.027 60.660 11.716 1.00 30.68 66 GLN H C 1
ATOM 7411 O O . GLN H 1 66 ? 16.230 60.643 11.421 1.00 30.94 66 GLN H O 1
ATOM 7417 N N . HIS H 1 67 ? 14.571 60.196 12.870 1.00 29.70 67 HIS H N 1
ATOM 7418 C CA . HIS H 1 67 ? 15.492 59.725 13.888 1.00 34.18 67 HIS H CA 1
ATOM 7419 C C . HIS H 1 67 ? 16.189 58.403 13.545 1.00 33.88 67 HIS H C 1
ATOM 7420 O O . HIS H 1 67 ? 17.364 58.196 13.888 1.00 30.99 67 HIS H O 1
ATOM 7427 N N . VAL H 1 68 ? 15.453 57.496 12.912 1.00 32.46 68 VAL H N 1
ATOM 7428 C CA . VAL H 1 68 ? 16.002 56.193 12.551 1.00 31.03 68 VAL H CA 1
ATOM 7429 C C . VAL H 1 68 ? 16.935 56.228 11.336 1.00 35.03 68 VAL H C 1
ATOM 7430 O O . VAL H 1 68 ? 17.998 55.595 11.341 1.00 34.35 68 VAL H O 1
ATOM 7434 N N . GLU H 1 69 ? 16.556 56.975 10.305 1.00 35.29 69 GLU H N 1
ATOM 7435 C CA . GLU H 1 69 ? 17.370 57.043 9.094 1.00 41.43 69 GLU H CA 1
ATOM 7436 C C . GLU H 1 69 ? 18.669 57.829 9.221 1.00 43.47 69 GLU H C 1
ATOM 7437 O O . GLU H 1 69 ? 19.667 57.490 8.574 1.00 38.00 69 GLU H O 1
ATOM 7443 N N . ASN H 1 70 ? 18.655 58.863 10.063 1.00 45.93 70 ASN H N 1
ATOM 7444 C CA . ASN H 1 70 ? 19.813 59.725 10.259 1.00 43.94 70 ASN H CA 1
ATOM 7445 C C . ASN H 1 70 ? 20.715 59.365 11.443 1.00 47.32 70 ASN H C 1
ATOM 7446 O O . ASN H 1 70 ? 21.402 60.233 12.000 1.00 51.16 70 ASN H O 1
ATOM 7451 N N . ASN H 1 71 ? 20.750 58.093 11.816 1.00 44.09 71 ASN H N 1
ATOM 7452 C CA . ASN H 1 71 ? 21.583 57.677 12.936 1.00 42.68 71 ASN H CA 1
ATOM 7453 C C . ASN H 1 71 ? 22.180 56.286 12.738 1.00 40.98 71 ASN H C 1
ATOM 7454 O O . ASN H 1 71 ? 21.951 55.643 11.710 1.00 40.12 71 ASN H O 1
ATOM 7459 N N . ARG H 1 72 ? 23.017 55.880 13.692 1.00 37.30 72 ARG H N 1
ATOM 7460 C CA . ARG H 1 72 ? 23.658 54.571 13.689 1.00 41.25 72 ARG H CA 1
ATOM 7461 C C . ARG H 1 72 ? 23.366 53.955 15.063 1.00 40.25 72 ARG H C 1
ATOM 7462 O O . ARG H 1 72 ? 23.365 54.666 16.067 1.00 45.30 72 ARG H O 1
ATOM 7470 N N . PHE H 1 73 ? 23.041 52.664 15.102 1.00 38.98 73 PHE H N 1
ATOM 7471 C CA . PHE H 1 73 ? 22.701 51.992 16.357 1.00 34.64 73 PHE H CA 1
ATOM 7472 C C . PHE H 1 73 ? 23.502 50.731 16.616 1.00 39.80 73 PHE H C 1
ATOM 7473 O O . PHE H 1 73 ? 23.650 49.879 15.747 1.00 46.41 73 PHE H O 1
ATOM 7481 N N . SER H 1 74 ? 23.967 50.592 17.846 1.00 43.79 74 SER H N 1
ATOM 7482 C CA . SER H 1 74 ? 24.796 49.465 18.247 1.00 45.52 74 SER H CA 1
ATOM 7483 C C . SER H 1 74 ? 23.994 48.222 18.547 1.00 42.04 74 SER H C 1
ATOM 7484 O O . SER H 1 74 ? 24.403 47.116 18.224 1.00 42.09 74 SER H O 1
ATOM 7487 N N . LEU H 1 75 ? 22.845 48.410 19.169 1.00 40.33 75 LEU H N 1
ATOM 7488 C CA . LEU H 1 75 ? 22.019 47.289 19.545 1.00 38.76 75 LEU H CA 1
ATOM 7489 C C . LEU H 1 75 ? 20.546 47.532 19.235 1.00 39.56 75 LEU H C 1
ATOM 7490 O O . LEU H 1 75 ? 20.090 48.686 19.229 1.00 37.16 75 LEU H O 1
ATOM 7495 N N . LEU H 1 76 ? 19.799 46.447 19.013 1.00 36.42 76 LEU H N 1
ATOM 7496 C CA . LEU H 1 76 ? 18.368 46.549 18.684 1.00 36.21 76 LEU H CA 1
ATOM 7497 C C . LEU H 1 76 ? 17.609 47.237 19.804 1.00 36.95 76 LEU H C 1
ATOM 7498 O O . LEU H 1 76 ? 16.759 48.092 19.566 1.00 36.63 76 LEU H O 1
ATOM 7503 N N . GLU H 1 77 ? 17.958 46.867 21.027 1.00 37.67 77 GLU H N 1
ATOM 7504 C CA . GLU H 1 77 ? 17.344 47.403 22.230 1.00 37.31 77 GLU H CA 1
ATOM 7505 C C . GLU H 1 77 ? 17.445 48.934 22.290 1.00 36.19 77 GLU H C 1
ATOM 7506 O O . GLU H 1 77 ? 16.443 49.594 22.582 1.00 31.32 77 GLU H O 1
ATOM 7512 N N . LYS H 1 78 ? 18.633 49.500 22.023 1.00 33.16 78 LYS H N 1
ATOM 7513 C CA . LYS H 1 78 ? 18.793 50.960 22.071 1.00 30.96 78 LYS H CA 1
ATOM 7514 C C . LYS H 1 78 ? 17.831 51.536 21.035 1.00 33.67 78 LYS H C 1
ATOM 7515 O O . LYS H 1 78 ? 17.003 52.386 21.356 1.00 39.30 78 LYS H O 1
ATOM 7521 N N . LEU H 1 79 ? 17.879 51.005 19.817 1.00 27.78 79 LEU H N 1
ATOM 7522 C CA . LEU H 1 79 ? 17.004 51.474 18.763 1.00 19.47 79 LEU H CA 1
ATOM 7523 C C . LEU H 1 79 ? 15.528 51.356 19.128 1.00 19.24 79 LEU H C 1
ATOM 7524 O O . LEU H 1 79 ? 14.777 52.313 18.962 1.00 25.80 79 LEU H O 1
ATOM 7529 N N . THR H 1 80 ? 15.098 50.208 19.636 1.00 13.79 80 THR H N 1
ATOM 7530 C CA . THR H 1 80 ? 13.694 50.047 19.985 1.00 16.54 80 THR H CA 1
ATOM 7531 C C . THR H 1 80 ? 13.261 51.051 21.047 1.00 19.66 80 THR H C 1
ATOM 7532 O O . THR H 1 80 ? 12.257 51.750 20.879 1.00 22.58 80 THR H O 1
ATOM 7536 N N . GLN H 1 81 ? 14.059 51.195 22.096 1.00 21.38 81 GLN H N 1
ATOM 7537 C CA . GLN H 1 81 ? 13.736 52.150 23.151 1.00 21.73 81 GLN H CA 1
ATOM 7538 C C . GLN H 1 81 ? 13.565 53.546 22.572 1.00 21.08 81 GLN H C 1
ATOM 7539 O O . GLN H 1 81 ? 12.517 54.164 22.752 1.00 24.78 81 GLN H O 1
ATOM 7545 N N . ASP H 1 82 ? 14.561 54.019 21.827 1.00 17.86 82 ASP H N 1
ATOM 7546 C CA . ASP H 1 82 ? 14.485 55.354 21.246 1.00 22.13 82 ASP H CA 1
ATOM 7547 C C . ASP H 1 82 ? 13.125 55.574 20.582 1.00 27.81 82 ASP H C 1
ATOM 7548 O O . ASP H 1 82 ? 12.407 56.527 20.908 1.00 33.22 82 ASP H O 1
ATOM 7553 N N . VAL H 1 83 ? 12.720 54.638 19.726 1.00 29.69 83 VAL H N 1
ATOM 7554 C CA . VAL H 1 83 ? 11.449 54.772 19.014 1.00 26.89 83 VAL H CA 1
ATOM 7555 C C . VAL H 1 83 ? 10.254 54.775 19.970 1.00 29.82 83 VAL H C 1
ATOM 7556 O O . VAL H 1 83 ? 9.282 55.526 19.770 1.00 28.04 83 VAL H O 1
ATOM 7560 N N . LEU H 1 84 ? 10.300 53.894 20.967 1.00 26.97 84 LEU H N 1
ATOM 7561 C CA . LEU H 1 84 ? 9.235 53.824 21.950 1.00 24.01 84 LEU H CA 1
ATOM 7562 C C . LEU H 1 84 ? 9.121 55.192 22.613 1.00 25.83 84 LEU H C 1
ATOM 7563 O O . LEU H 1 84 ? 8.012 55.701 22.791 1.00 27.15 84 LEU H O 1
ATOM 7568 N N . ASP H 1 85 ? 10.260 55.808 22.931 1.00 24.74 85 ASP H N 1
ATOM 7569 C CA . ASP H 1 85 ? 10.254 57.135 23.549 1.00 28.03 85 ASP H CA 1
ATOM 7570 C C . ASP H 1 85 ? 9.579 58.143 22.634 1.00 26.68 85 ASP H C 1
ATOM 7571 O O . ASP H 1 85 ? 8.700 58.898 23.044 1.00 26.99 85 ASP H O 1
ATOM 7576 N N . ILE H 1 86 ? 9.961 58.111 21.370 1.00 27.81 86 ILE H N 1
ATOM 7577 C CA . ILE H 1 86 ? 9.378 59.009 20.387 1.00 28.30 86 ILE H CA 1
ATOM 7578 C C . ILE H 1 86 ? 7.860 58.812 20.321 1.00 32.08 86 ILE H C 1
ATOM 7579 O O . ILE H 1 86 ? 7.098 59.767 20.131 1.00 33.92 86 ILE H O 1
ATOM 7584 N N . ALA H 1 87 ? 7.429 57.566 20.483 1.00 34.81 87 ALA H N 1
ATOM 7585 C CA . ALA H 1 87 ? 6.012 57.214 20.427 1.00 38.63 87 ALA H CA 1
ATOM 7586 C C . ALA H 1 87 ? 5.163 57.757 21.593 1.00 39.52 87 ALA H C 1
ATOM 7587 O O . ALA H 1 87 ? 4.119 58.408 21.388 1.00 37.71 87 ALA H O 1
ATOM 7589 N N . ARG H 1 88 ? 5.622 57.499 22.814 1.00 40.13 88 ARG H N 1
ATOM 7590 C CA . ARG H 1 88 ? 4.906 57.926 24.018 1.00 41.85 88 ARG H CA 1
ATOM 7591 C C . ARG H 1 88 ? 5.178 59.382 24.410 1.00 44.58 88 ARG H C 1
ATOM 7592 O O . ARG H 1 88 ? 4.784 59.819 25.494 1.00 48.67 88 ARG H O 1
ATOM 7600 N N . GLU H 1 89 ? 5.848 60.122 23.534 1.00 44.12 89 GLU H N 1
ATOM 7601 C CA . GLU H 1 89 ? 6.196 61.506 23.794 1.00 43.68 89 GLU H CA 1
ATOM 7602 C C . GLU H 1 89 ? 4.971 62.346 24.091 1.00 43.85 89 GLU H C 1
ATOM 7603 O O . GLU H 1 89 ? 4.991 63.152 25.019 1.00 52.02 89 GLU H O 1
ATOM 7609 N N . HIS H 1 90 ? 3.897 62.137 23.333 1.00 41.78 90 HIS H N 1
ATOM 7610 C CA . HIS H 1 90 ? 2.671 62.927 23.502 1.00 43.69 90 HIS H CA 1
ATOM 7611 C C . HIS H 1 90 ? 1.916 62.680 24.810 1.00 43.31 90 HIS H C 1
ATOM 7612 O O . HIS H 1 90 ? 1.621 61.546 25.161 1.00 45.85 90 HIS H O 1
ATOM 7619 N N . HIS H 1 91 ? 1.494 63.763 25.457 1.00 45.16 91 HIS H N 1
ATOM 7620 C CA . HIS H 1 91 ? 0.787 63.672 26.732 1.00 48.69 91 HIS H CA 1
ATOM 7621 C C . HIS H 1 91 ? -0.538 62.885 26.815 1.00 47.22 91 HIS H C 1
ATOM 7622 O O . HIS H 1 91 ? -1.063 62.678 27.909 1.00 51.52 91 HIS H O 1
ATOM 7629 N N . TRP H 1 92 ? -1.089 62.436 25.690 1.00 44.93 92 TRP H N 1
ATOM 7630 C CA . TRP H 1 92 ? -2.341 61.653 25.746 1.00 40.98 92 TRP H CA 1
ATOM 7631 C C . TRP H 1 92 ? -2.053 60.152 25.814 1.00 39.82 92 TRP H C 1
ATOM 7632 O O . TRP H 1 92 ? -2.946 59.365 26.143 1.00 41.13 92 TRP H O 1
ATOM 7643 N N . VAL H 1 93 ? -0.822 59.759 25.483 1.00 35.71 93 VAL H N 1
ATOM 7644 C CA . VAL H 1 93 ? -0.451 58.353 25.442 1.00 32.17 93 VAL H CA 1
ATOM 7645 C C . VAL H 1 93 ? -0.517 57.648 26.783 1.00 31.70 93 VAL H C 1
ATOM 7646 O O . VAL H 1 93 ? 0.238 57.936 27.697 1.00 38.59 93 VAL H O 1
ATOM 7650 N N . THR H 1 94 ? -1.439 56.703 26.863 1.00 31.56 94 THR H N 1
ATOM 7651 C CA . THR H 1 94 ? -1.688 55.895 28.043 1.00 26.48 94 THR H CA 1
ATOM 7652 C C . THR H 1 94 ? -0.710 54.727 28.059 1.00 30.50 94 THR H C 1
ATOM 7653 O O . THR H 1 94 ? -0.152 54.368 29.108 1.00 33.16 94 THR H O 1
ATOM 7657 N N . TYR H 1 95 ? -0.534 54.125 26.883 1.00 31.60 95 TYR H N 1
ATOM 7658 C CA . TYR H 1 95 ? 0.311 52.943 26.702 1.00 29.04 95 TYR H CA 1
ATOM 7659 C C . TYR H 1 95 ? 0.903 52.997 25.310 1.00 28.25 95 TYR H C 1
ATOM 7660 O O . TYR H 1 95 ? 0.296 53.575 24.404 1.00 32.43 95 TYR H O 1
ATOM 7669 N N . ALA H 1 96 ? 2.077 52.404 25.139 1.00 26.17 96 ALA H N 1
ATOM 7670 C CA . ALA H 1 96 ? 2.747 52.369 23.830 1.00 24.69 96 ALA H CA 1
ATOM 7671 C C . ALA H 1 96 ? 3.605 51.133 23.733 1.00 24.40 96 ALA H C 1
ATOM 7672 O O . ALA H 1 96 ? 4.275 50.743 24.684 1.00 25.54 96 ALA H O 1
ATOM 7674 N N . GLU H 1 97 ? 3.576 50.511 22.569 1.00 28.53 97 GLU H N 1
ATOM 7675 C CA . GLU H 1 97 ? 4.323 49.292 22.329 1.00 22.81 97 GLU H CA 1
ATOM 7676 C C . GLU H 1 97 ? 5.021 49.431 20.995 1.00 20.83 97 GLU H C 1
ATOM 7677 O O . GLU H 1 97 ? 4.459 49.997 20.046 1.00 27.48 97 GLU H O 1
ATOM 7683 N N . VAL H 1 98 ? 6.245 48.931 20.910 1.00 17.03 98 VAL H N 1
ATOM 7684 C CA . VAL H 1 98 ? 7.005 49.030 19.674 1.00 17.13 98 VAL H CA 1
ATOM 7685 C C . VAL H 1 98 ? 7.782 47.780 19.381 1.00 20.96 98 VAL H C 1
ATOM 7686 O O . VAL H 1 98 ? 8.667 47.414 20.152 1.00 26.20 98 VAL H O 1
ATOM 7690 N N . GLU H 1 99 ? 7.451 47.133 18.267 1.00 20.04 99 GLU H N 1
ATOM 7691 C CA . GLU H 1 99 ? 8.152 45.933 17.858 1.00 18.10 99 GLU H CA 1
ATOM 7692 C C . GLU H 1 99 ? 8.913 46.265 16.579 1.00 19.00 99 GLU H C 1
ATOM 7693 O O . GLU H 1 99 ? 8.366 46.919 15.670 1.00 16.90 99 GLU H O 1
ATOM 7699 N N . ILE H 1 100 ? 10.189 45.881 16.556 1.00 13.71 100 ILE H N 1
ATOM 7700 C CA . ILE H 1 100 ? 11.058 46.122 15.409 1.00 13.38 100 ILE H CA 1
ATOM 7701 C C . ILE H 1 100 ? 11.712 44.840 14.917 1.00 18.08 100 ILE H C 1
ATOM 7702 O O . ILE H 1 100 ? 12.465 44.193 15.653 1.00 23.40 100 ILE H O 1
ATOM 7707 N N . ASP H 1 101 ? 11.390 44.463 13.681 1.00 19.32 101 ASP H N 1
ATOM 7708 C CA . ASP H 1 101 ? 11.923 43.261 13.052 1.00 16.30 101 ASP H CA 1
ATOM 7709 C C . ASP H 1 101 ? 13.204 43.594 12.341 1.00 15.44 101 ASP H C 1
ATOM 7710 O O . ASP H 1 101 ? 13.245 44.551 11.570 1.00 21.02 101 ASP H O 1
ATOM 7715 N N . LYS H 1 102 ? 14.250 42.829 12.614 1.00 13.42 102 LYS H N 1
ATOM 7716 C CA . LYS H 1 102 ? 15.532 43.019 11.964 1.00 11.88 102 LYS H CA 1
ATOM 7717 C C . LYS H 1 102 ? 15.488 41.842 10.979 1.00 16.96 102 LYS H C 1
ATOM 7718 O O . LYS H 1 102 ? 15.707 40.691 11.363 1.00 23.62 102 LYS H O 1
ATOM 7724 N N . LEU H 1 103 ? 15.053 42.123 9.752 1.00 20.42 103 LEU H N 1
ATOM 7725 C CA . LEU H 1 103 ? 14.884 41.118 8.698 1.00 19.56 103 LEU H CA 1
ATOM 7726 C C . LEU H 1 103 ? 16.110 40.287 8.361 1.00 29.06 103 LEU H C 1
ATOM 7727 O O . LEU H 1 103 ? 17.183 40.826 8.116 1.00 32.92 103 LEU H O 1
ATOM 7732 N N . HIS H 1 104 ? 15.918 38.972 8.276 1.00 37.75 104 HIS H N 1
ATOM 7733 C CA . HIS H 1 104 ? 16.991 38.013 7.965 1.00 43.58 104 HIS H CA 1
ATOM 7734 C C . HIS H 1 104 ? 18.243 38.318 8.797 1.00 46.30 104 HIS H C 1
ATOM 7735 O O . HIS H 1 104 ? 19.319 38.625 8.268 1.00 48.36 104 HIS H O 1
ATOM 7742 N N . ALA H 1 105 ? 18.068 38.301 10.114 1.00 39.47 105 ALA H N 1
ATOM 7743 C CA . ALA H 1 105 ? 19.169 38.567 11.014 1.00 30.08 105 ALA H CA 1
ATOM 7744 C C . ALA H 1 105 ? 19.807 37.238 11.360 1.00 30.47 105 ALA H C 1
ATOM 7745 O O . ALA H 1 105 ? 20.993 37.177 11.655 1.00 30.50 105 ALA H O 1
ATOM 7747 N N . LEU H 1 106 ? 18.987 36.192 11.410 1.00 30.14 106 LEU H N 1
ATOM 7748 C CA . LEU H 1 106 ? 19.463 34.835 11.668 1.00 35.21 106 LEU H CA 1
ATOM 7749 C C . LEU H 1 106 ? 19.277 34.114 10.345 1.00 39.08 106 LEU H C 1
ATOM 7750 O O . LEU H 1 106 ? 18.264 34.315 9.671 1.00 44.22 106 LEU H O 1
ATOM 7755 N N . ARG H 1 107 ? 20.234 33.292 9.947 1.00 40.04 107 ARG H N 1
ATOM 7756 C CA . ARG H 1 107 ? 20.052 32.571 8.697 1.00 46.69 107 ARG H CA 1
ATOM 7757 C C . ARG H 1 107 ? 19.044 31.487 9.016 1.00 45.45 107 ARG H C 1
ATOM 7758 O O . ARG H 1 107 ? 19.001 30.994 10.152 1.00 49.15 107 ARG H O 1
ATOM 7766 N N . TYR H 1 108 ? 18.207 31.170 8.029 1.00 39.07 108 TYR H N 1
ATOM 7767 C CA . TYR H 1 108 ? 17.153 30.148 8.120 1.00 29.31 108 TYR H CA 1
ATOM 7768 C C . TYR H 1 108 ? 15.906 30.619 8.824 1.00 21.88 108 TYR H C 1
ATOM 7769 O O . TYR H 1 108 ? 14.979 29.826 8.979 1.00 18.71 108 TYR H O 1
ATOM 7778 N N . ALA H 1 109 ? 15.905 31.879 9.268 1.00 16.42 109 ALA H N 1
ATOM 7779 C CA . ALA H 1 109 ? 14.765 32.482 9.964 1.00 19.68 109 ALA H CA 1
ATOM 7780 C C . ALA H 1 109 ? 14.328 33.790 9.304 1.00 19.35 109 ALA H C 1
ATOM 7781 O O . ALA H 1 109 ? 15.157 34.636 8.948 1.00 21.18 109 ALA H O 1
ATOM 7783 N N . ASP H 1 110 ? 13.021 33.966 9.161 1.00 17.90 110 ASP H N 1
ATOM 7784 C CA . ASP H 1 110 ? 12.493 35.165 8.543 1.00 13.79 110 ASP H CA 1
ATOM 7785 C C . ASP H 1 110 ? 13.020 36.429 9.199 1.00 17.55 110 ASP H C 1
ATOM 7786 O O . ASP H 1 110 ? 13.251 37.436 8.526 1.00 27.65 110 ASP H O 1
ATOM 7791 N N . SER H 1 111 ? 13.217 36.399 10.505 1.00 19.18 111 SER H N 1
ATOM 7792 C CA . SER H 1 111 ? 13.738 37.572 11.184 1.00 19.29 111 SER H CA 1
ATOM 7793 C C . SER H 1 111 ? 13.686 37.321 12.655 1.00 17.51 111 SER H C 1
ATOM 7794 O O . SER H 1 111 ? 13.189 36.287 13.100 1.00 18.78 111 SER H O 1
ATOM 7797 N N . VAL H 1 112 ? 14.095 38.342 13.392 1.00 14.93 112 VAL H N 1
ATOM 7798 C CA . VAL H 1 112 ? 14.081 38.346 14.837 1.00 13.80 112 VAL H CA 1
ATOM 7799 C C . VAL H 1 112 ? 13.578 39.733 15.158 1.00 11.93 112 VAL H C 1
ATOM 7800 O O . VAL H 1 112 ? 13.928 40.680 14.458 1.00 11.81 112 VAL H O 1
ATOM 7804 N N . SER H 1 113 ? 12.721 39.859 16.161 1.00 11.19 113 SER H N 1
ATOM 7805 C CA . SER H 1 113 ? 12.206 41.169 16.520 1.00 12.89 113 SER H CA 1
ATOM 7806 C C . SER H 1 113 ? 12.401 41.402 18.002 1.00 22.01 113 SER H C 1
ATOM 7807 O O . SER H 1 113 ? 12.549 40.450 18.790 1.00 26.28 113 SER H O 1
ATOM 7810 N N . MET H 1 114 ? 12.330 42.677 18.368 1.00 23.33 114 MET H N 1
ATOM 7811 C CA . MET H 1 114 ? 12.456 43.145 19.739 1.00 20.42 114 MET H CA 1
ATOM 7812 C C . MET H 1 114 ? 11.243 44.004 20.044 1.00 20.96 114 MET H C 1
ATOM 7813 O O . MET H 1 114 ? 10.933 44.933 19.289 1.00 20.68 114 MET H O 1
ATOM 7818 N N . THR H 1 115 ? 10.551 43.681 21.128 1.00 20.26 115 THR H N 1
ATOM 7819 C CA . THR H 1 115 ? 9.376 44.435 21.545 1.00 19.26 115 THR H CA 1
ATOM 7820 C C . THR H 1 115 ? 9.600 45.040 22.933 1.00 21.41 115 THR H C 1
ATOM 7821 O O . THR H 1 115 ? 10.191 44.396 23.800 1.00 19.87 115 THR H O 1
ATOM 7825 N N . LEU H 1 116 ? 9.167 46.290 23.107 1.00 23.21 116 LEU H N 1
ATOM 7826 C CA . LEU H 1 116 ? 9.274 47.037 24.367 1.00 20.42 116 LEU H CA 1
ATOM 7827 C C . LEU H 1 116 ? 8.006 47.864 24.533 1.00 24.96 116 LEU H C 1
ATOM 7828 O O . LEU H 1 116 ? 7.448 48.345 23.547 1.00 27.34 116 LEU H O 1
ATOM 7833 N N . SER H 1 117 ? 7.560 48.049 25.770 1.00 27.60 117 SER H N 1
ATOM 7834 C CA . SER H 1 117 ? 6.342 48.809 26.015 1.00 36.23 117 SER H CA 1
ATOM 7835 C C . SER H 1 117 ? 6.413 49.779 27.205 1.00 39.86 117 SER H C 1
ATOM 7836 O O . SER H 1 117 ? 7.349 49.744 28.016 1.00 44.15 117 SER H O 1
ATOM 7839 N N . TRP H 1 118 ? 5.383 50.610 27.324 1.00 37.78 118 TRP H N 1
ATOM 7840 C CA . TRP H 1 118 ? 5.300 51.600 28.376 1.00 31.81 118 TRP H CA 1
ATOM 7841 C C . TRP H 1 118 ? 3.848 51.870 28.812 1.00 38.63 118 TRP H C 1
ATOM 7842 O O . TRP H 1 118 ? 2.932 51.998 27.980 1.00 33.41 118 TRP H O 1
ATOM 7853 N N . GLN H 1 119 ? 3.689 52.014 30.128 1.00 46.40 119 GLN H N 1
ATOM 7854 C CA . GLN H 1 119 ? 2.409 52.221 30.820 1.00 47.64 119 GLN H CA 1
ATOM 7855 C C . GLN H 1 119 ? 2.205 53.603 31.445 1.00 48.91 119 GLN H C 1
ATOM 7856 O O . GLN H 1 119 ? 3.157 54.355 31.624 1.00 53.20 119 GLN H O 1
ATOM 7862 N N . ARG H 1 120 ? 0.971 53.884 31.858 1.00 46.01 120 ARG H N 1
ATOM 7863 C CA . ARG H 1 120 ? 0.624 55.142 32.515 1.00 44.20 120 ARG H CA 1
ATOM 7864 C C . ARG H 1 120 ? 0.953 56.378 31.699 1.00 45.69 1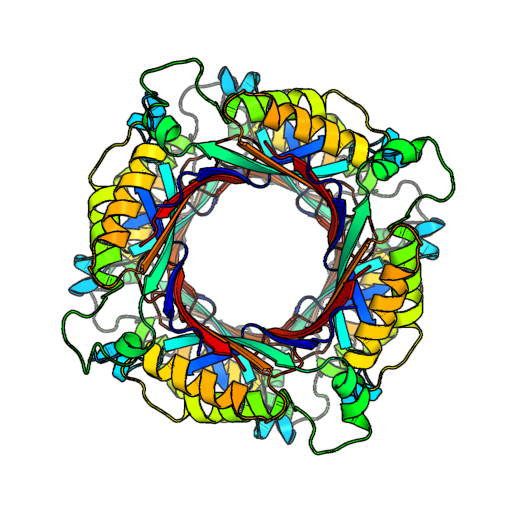20 ARG H C 1
ATOM 7865 O O . ARG H 1 120 ? 0.681 57.508 32.122 1.00 45.76 120 ARG H O 1
#

Secondary structure (DSSP, 8-state):
---EEEEEEEEEEEEEEE-SSHHHHHS-EEEEEEEEEEEEHHHHHGGGT-SS---HHHHHHHHHHHHHTSEES-HHHHHHHHHHHHT-STT-SEEEEEEEEET-STTSSEEEEEEEEE-/---EEEEEEEEEEEEEEE-SSHHHHHS-EEEEEEEEEEEEHHHHHTTTT-SS---HHHHHHHHHHHHHT-EES-HHHHHHHHHHHHS-STT-SEEEEEEEEET-STTSSEEEEEEEE--/----EEEEEEEEEEEEEE-SSHHHHHS-EEEEEEEEEEE-HHHHTTTTT-SS---HHHHHHHHHHHHHT-EES-HHHHHHHHHHHHH-STT-SEEEEEEEEET-STTEEEEEEEEEEE-/----EEEEEEEEEEEEEE-SSHHHHHS-EEEEEEEEEEE-HHHHT-SSSSSS---HHHHHHHHHHHHHT-EES-HHHHHHHHHHHHT-STT-SEEEEEEEEET-STTEEEEEEEEEE--/----EEEEEEEEEEEEEE-SSHHHHHS-EEEEEEEEEEE-HHHHHTTTT-SS---HHHHHHHHHHHHHT-EES-HHHHHHHHHHHHTTSTT-SEEEEEEEEET-STTEEEEEEEEEE--/---EEEEEEEEEEEEEEE-SSHHHHHS-EEEEEEEEEEEEHHHHTTTTT-SS---HHHHHHHHHHHHHT-EES-HHHHHHHHHHHHTTSTT-SEEEEEEEEET-STTEEEEEEEEEEE-/---EEEEEEEEEEEEEEE-SSHHHHHS-EEEEEEEEEEEEHHHHTTTTTSTT---HHHHHHHHHHHHHT-EES-HHHHHHHHHHHHTTSTT-SEEEEEEEEET-STTEEEEEEEEEE--/----EEEEEEEEEEEEEE-SSHHHHHS-EEEEEEEEEEE-HHHHHTTTSSS----HHHHHHHHHHHHHT-EES-HHHHHHHHHHHHHTSTT-SEEEEEEEEET-STTEEEEEEEEEE--

Radius of gyration: 29.14 Å; Cα contacts (8 Å, |Δi|>4): 2125; chains: 8; bounding box: 75×72×72 Å